Protein AF-A0AAV6L1A1-F1 (afdb_monomer)

Mean predicted aligned error: 20.53 Å

Secondary structure (DSSP, 8-state):
-----------------------------------------------------------THHHHHHHHHHHTSS--PPPPPHHHHHHHHHHHH-SSGGGTS-S--TTT---GGGSTTEEE-TTT--EEEEE-TT----SB--GGGGG-TT--EEE-TTS--BSPPPGGGGG-TT--EEE--SS--EEEPPGGGGG-TT--EEE--SSEEESBPPGGGGG-TT--EEE--SS--BSB--GGGGG-TT--EEE--SS--BS---GGGGG-TT-SEEE--SS--EEEPPGGGGG---SEEE--SSEEESBPPGGGGG-TT-SEEE--SS--BSBPPGGGGG-TT--EEE--SS--BSPPPGGGGG-TT--EEE--SS--EEPPPGGGGG-TT--EEE--SSEE-SBPPGGGGG-TT--EEE--SS--BS---GGGGG-TT--EEE--SS--EEPPPGGGGG-TT-SEEE--SSEEEEEPPGGGGG-TT--EEE--SSEEESB--GGGGG-TT--EEE--SS--EE---GGGGG-SS--EEE--SSEEEEPPPGGGGG-TT--EEE--SSEEEEE---SGGGGGS-GGGTTT-TEEE-SSTT------------PPPTTHHHHHHHHHHHHHHHHHHHHHHS----------PPP--S--EEEESSGGGTT--HHHHHHHTTTT-GGGEEEEETTEEEEEE--TTS--EEEEEE-TT-TTHHHHHHHHHHHHHT---TTS--EEEEEE-TT--EEEEE--TT--HHHHHH-------S------S-------HHHHHHHHHHTSGGGGTB-HHHHHH-S-HHHHHHHHHHHHHHH-SSGGGSPPHHHHHHHHHHTSPPPPPPP-PPPPPP--HHHHHHHHHHTTSS--S-----------------S-SSGGGSGGG-----B---S-------------------------------------------

Sequence (966 aa):
MSFSDCGKVLNDERETELKSSSATTFPSLSHSLTLFYYFAKYSPPRKRCPPFHEMRKNKELFLCSLAVVLVLLFPLASPLGDEGEALMAIKASFSNVANVLLDWNKAHNDDFCSWRGVICDNVSLSVVALNLSNLNLGGEISPAIGDLKNLQSIDLQGNNLTGQIPDEIGNCAALILLDLSTNSLYGDIPFSISKLKQLELLNLKNNQLTGPIPSTLTQIANLKTLGLRGNSLTGTLSPDMCQLTGLWYFDVRGNNLTGTIPDTIGNCTSFEILDISYNQITGEIPYNIGFLQVATLSLQGNRLTGEIPEVIGLMQALAVLDLSENELVGPIPPILGNLSYTGKLYLHGNKLTGSIPPELGNMSKLSYLQLNDNELVGGIPAELGKLEQLFELNLANNNLEGPIPDNISSCTALNQFNVYGNRLSGSIPLSFRNLESLTSLNLSSNNFKGVIPVELGHIINLDTLDLSSNEFSGRVPAAVGDLEHLLTLNLSHNHLDGQLPAEFGNLRSIQIIDLSSNILSGHIPHELGQLQNIVSLILNNNNLRGEIPDQLANCFSLSTLNVSYNNLSGTVPPIGNFSRFSPSSFMGNPLLCGDWLGSICDPCASTSKALVSKTAVVCITLGFVTLIAMVIVAVYKSKQPDPFSQECQKSMQGPPKLVILHMDMAIHTYDDIMRITENLSEKYIIGYGASSTVYKCVLKNSRPVAVKRLYSQHTHNMREFETELETIGSIRHRNIVSLHGYALSPFGNLLFYDYMENGSLWDLLHGCIFNMNLMMPKMDNLQVVILPPVFYIMAKADDNTVMEAVDPEVSVTCMDLSHVRKTFQLALLCTKRQPSERPTMHEVARVLVSLLPAPLAKPCGAPPKSVDYAQFVVDKRQAQMNTQQLQAQTDNNSSDAQCILKEKYRDAYLCCKLGATKLKTDGCWHEGNGFGRLFQNKEENGCWATILKPRNGALGINHHAGKWNA

Structure (mmCIF, N/CA/C/O backbone):
data_AF-A0AAV6L1A1-F1
#
_entry.id   AF-A0AAV6L1A1-F1
#
loop_
_atom_site.group_PDB
_atom_site.id
_atom_site.type_symbol
_atom_site.label_atom_id
_atom_site.label_alt_id
_atom_site.label_comp_id
_atom_site.label_asym_id
_atom_site.label_entity_id
_atom_site.label_seq_id
_atom_site.pdbx_PDB_ins_code
_atom_site.Cartn_x
_atom_site.Cartn_y
_atom_site.Cartn_z
_atom_site.occupancy
_atom_site.B_iso_or_equiv
_atom_site.auth_seq_id
_atom_site.auth_comp_id
_atom_site.auth_asym_id
_atom_site.auth_atom_id
_atom_site.pdbx_PDB_model_num
ATOM 1 N N . MET A 1 1 ? -40.777 -50.607 19.411 1.00 33.59 1 MET A N 1
ATOM 2 C CA . MET A 1 1 ? -40.178 -51.445 18.352 1.00 33.59 1 MET A CA 1
ATOM 3 C C . MET A 1 1 ? -38.773 -50.891 18.121 1.00 33.59 1 MET A C 1
ATOM 5 O O . MET A 1 1 ? -38.709 -49.708 17.831 1.00 33.59 1 MET A O 1
ATOM 9 N N . SER A 1 2 ? -37.646 -51.512 18.497 1.00 25.31 2 SER A N 1
ATOM 10 C CA . SER A 1 2 ? -37.150 -52.910 18.394 1.00 25.31 2 SER A CA 1
ATOM 11 C C . SER A 1 2 ? -36.276 -53.127 17.147 1.00 25.31 2 SER A C 1
ATOM 13 O O . SER A 1 2 ? -36.771 -52.865 16.059 1.00 25.31 2 SER A O 1
ATOM 15 N N . PHE A 1 3 ? -35.051 -53.667 17.222 1.00 30.56 3 PHE A N 1
ATOM 16 C CA . PHE A 1 3 ? -34.173 -53.990 18.375 1.00 30.56 3 PHE A CA 1
ATOM 17 C C . PHE A 1 3 ? -32.729 -54.271 17.864 1.00 30.56 3 PHE A C 1
ATOM 19 O O . PHE A 1 3 ? -32.523 -54.270 16.653 1.00 30.56 3 PHE A O 1
ATOM 26 N N . SER A 1 4 ? -31.811 -54.646 18.772 1.00 30.86 4 SER A N 1
ATOM 27 C CA . SER A 1 4 ? -30.585 -55.464 18.549 1.00 30.86 4 SER A CA 1
ATOM 28 C C . SER A 1 4 ? -29.324 -54.761 17.984 1.00 30.86 4 SER A C 1
ATOM 30 O O . SER A 1 4 ? -29.460 -53.886 17.136 1.00 30.86 4 SER A O 1
ATOM 32 N N . ASP A 1 5 ? -28.067 -55.087 18.359 1.00 36.66 5 ASP A N 1
ATOM 33 C CA . ASP A 1 5 ? -27.465 -55.840 19.504 1.00 36.66 5 ASP A CA 1
ATOM 34 C C . ASP A 1 5 ? -25.900 -55.757 19.431 1.00 36.66 5 ASP A C 1
ATOM 36 O O . ASP A 1 5 ? -25.391 -55.300 18.412 1.00 36.66 5 ASP A O 1
ATOM 40 N N . CYS A 1 6 ? -25.032 -56.165 20.384 1.00 26.12 6 CYS A N 1
ATOM 41 C CA . CYS A 1 6 ? -25.175 -56.660 21.768 1.00 26.12 6 CYS A CA 1
ATOM 42 C C . CYS A 1 6 ? -23.886 -56.420 22.607 1.00 26.12 6 CYS A C 1
ATOM 44 O O . CYS A 1 6 ? -22.810 -56.842 22.187 1.00 26.12 6 CYS A O 1
ATOM 46 N N . GLY A 1 7 ? -24.016 -55.944 23.855 1.00 28.94 7 GLY A N 1
ATOM 47 C CA . GLY A 1 7 ? -23.208 -56.439 24.996 1.00 28.94 7 GLY A CA 1
ATOM 48 C C . GLY A 1 7 ? -21.793 -55.862 25.219 1.00 28.94 7 GLY A C 1
ATOM 49 O O . GLY A 1 7 ? -21.146 -55.387 24.297 1.00 28.94 7 GLY A O 1
ATOM 50 N N . LYS A 1 8 ? -21.228 -55.887 26.440 1.00 30.19 8 LYS A N 1
ATOM 51 C CA . LYS A 1 8 ? -21.551 -56.635 27.685 1.00 30.19 8 LYS A CA 1
ATOM 52 C C . LYS A 1 8 ? -21.173 -55.793 28.941 1.00 30.19 8 LYS A C 1
ATOM 54 O O . LYS A 1 8 ? -20.174 -55.093 28.877 1.00 30.19 8 LYS A O 1
ATOM 59 N N . VAL A 1 9 ? -22.013 -55.704 29.995 1.00 29.39 9 VAL A N 1
ATOM 60 C CA . VAL A 1 9 ? -22.065 -56.553 31.237 1.00 29.39 9 VAL A CA 1
ATOM 61 C C . VAL A 1 9 ? -20.918 -56.239 32.237 1.00 29.39 9 VAL A C 1
ATOM 63 O O . VAL A 1 9 ? -19.782 -56.167 31.787 1.00 29.39 9 VAL A O 1
ATOM 66 N N . LEU A 1 10 ? -21.065 -56.035 33.566 1.00 28.34 10 LEU A N 1
ATOM 67 C CA . LEU A 1 10 ? -22.104 -56.240 34.625 1.00 28.34 10 LEU A CA 1
ATOM 68 C C . LEU A 1 10 ? -21.998 -55.071 35.674 1.00 28.34 10 LEU A C 1
ATOM 70 O O . LEU A 1 10 ? -20.887 -54.583 35.860 1.00 28.34 10 LEU A O 1
ATOM 74 N N . ASN A 1 11 ? -23.073 -54.460 36.218 1.00 28.80 11 ASN A N 1
ATOM 75 C CA . ASN A 1 11 ? -23.850 -54.768 37.462 1.00 28.80 11 ASN A CA 1
ATOM 76 C C . ASN A 1 11 ? -23.093 -54.523 38.812 1.00 28.80 11 ASN A C 1
ATOM 78 O O . ASN A 1 11 ? -21.904 -54.811 38.885 1.00 28.80 11 ASN A O 1
ATOM 82 N N . ASP A 1 12 ? -23.691 -54.059 39.932 1.00 29.20 12 ASP A N 1
ATOM 83 C CA . ASP A 1 12 ? -25.080 -53.609 40.212 1.00 29.20 12 ASP A CA 1
ATOM 84 C C . ASP A 1 12 ? -25.261 -52.864 41.570 1.00 29.20 12 ASP A C 1
ATOM 86 O O . ASP A 1 12 ? -24.403 -52.996 42.435 1.00 29.20 12 ASP A O 1
ATOM 90 N N . GLU A 1 13 ? -26.438 -52.222 41.754 1.00 28.38 13 GLU A N 1
ATOM 91 C CA . GLU A 1 13 ? -27.224 -52.017 43.016 1.00 28.38 13 GLU A CA 1
ATOM 92 C C . GLU A 1 13 ? -26.599 -51.298 44.263 1.00 28.38 13 GLU A C 1
ATOM 94 O O . GLU A 1 13 ? -25.402 -51.350 44.504 1.00 28.38 13 GLU A O 1
ATOM 99 N N . ARG A 1 14 ? -27.339 -50.602 45.161 1.00 26.92 14 ARG A N 1
ATOM 100 C CA . ARG A 1 14 ? -28.772 -50.207 45.245 1.00 26.92 14 ARG A CA 1
ATOM 101 C C . ARG A 1 14 ? -28.989 -48.941 46.122 1.00 26.92 14 ARG A C 1
ATOM 103 O O . ARG A 1 14 ? -28.122 -48.560 46.898 1.00 26.92 14 ARG A O 1
ATOM 110 N N . GLU A 1 15 ? -30.184 -48.360 45.969 1.00 28.19 15 GLU A N 1
ATOM 111 C CA . GLU A 1 15 ? -31.088 -47.617 46.894 1.00 28.19 15 GLU A CA 1
ATOM 112 C C . GLU A 1 15 ? -30.705 -47.478 48.403 1.00 28.19 15 GLU A C 1
ATOM 114 O O . GLU A 1 15 ? -30.075 -48.353 48.981 1.00 28.19 15 GLU A O 1
ATOM 119 N N . THR A 1 16 ? -31.147 -46.467 49.183 1.00 28.05 16 THR A N 1
ATOM 120 C CA . THR A 1 16 ? -32.493 -45.825 49.230 1.00 28.05 16 THR A CA 1
ATOM 121 C C . THR A 1 16 ? -32.488 -44.409 49.886 1.00 28.05 16 THR A C 1
ATOM 123 O O . THR A 1 16 ? -31.443 -43.886 50.261 1.00 28.05 16 THR A O 1
ATOM 126 N N . GLU A 1 17 ? -33.670 -43.787 50.007 1.00 27.38 17 GLU A N 1
ATOM 127 C CA . GLU A 1 17 ? -33.972 -42.376 50.335 1.00 27.38 17 GLU A CA 1
ATOM 128 C C . GLU A 1 17 ? -33.916 -41.917 51.831 1.00 27.38 17 GLU A C 1
ATOM 130 O O . GLU A 1 17 ? -33.726 -42.707 52.749 1.00 27.38 17 GLU A O 1
ATOM 135 N N . LEU A 1 18 ? -34.281 -40.626 52.025 1.00 27.47 18 LEU A N 1
ATOM 136 C CA . LEU A 1 18 ? -35.078 -40.006 53.121 1.00 27.47 18 LEU A CA 1
ATOM 137 C C . LEU A 1 18 ? -34.404 -39.163 54.241 1.00 27.47 18 LEU A C 1
ATOM 139 O O . LEU A 1 18 ? -33.973 -39.655 55.275 1.00 27.47 18 LEU A O 1
ATOM 143 N N . LYS A 1 19 ? -34.516 -37.832 54.059 1.00 26.70 19 LYS A N 1
ATOM 144 C CA . LYS A 1 19 ? -34.862 -36.755 55.031 1.00 26.70 19 LYS A CA 1
ATOM 145 C C . LYS A 1 19 ? -34.511 -36.947 56.527 1.00 26.70 19 LYS A C 1
ATOM 147 O O . LYS A 1 19 ? -35.176 -37.712 57.219 1.00 26.70 19 LYS A O 1
ATOM 152 N N . SER A 1 20 ? -33.774 -35.992 57.114 1.00 27.33 20 SER A N 1
ATOM 153 C CA . SER A 1 20 ? -34.370 -34.871 57.893 1.00 27.33 20 SER A CA 1
ATOM 154 C C . SER A 1 20 ? -33.326 -34.020 58.661 1.00 27.33 20 SER A C 1
ATOM 156 O O . SER A 1 20 ? -32.125 -34.155 58.469 1.00 27.33 20 SER A O 1
ATOM 158 N N . SER A 1 21 ? -33.819 -33.041 59.418 1.00 26.91 21 SER A N 1
ATOM 159 C CA . SER A 1 21 ? -33.219 -31.786 59.889 1.00 26.91 21 SER A CA 1
ATOM 160 C C . SER A 1 21 ? -32.111 -31.813 60.965 1.00 26.91 21 SER A C 1
ATOM 162 O O . SER A 1 21 ? -32.008 -32.725 61.775 1.00 26.91 21 SER A O 1
ATOM 164 N N . SER A 1 22 ? -31.475 -30.634 61.085 1.00 27.84 22 SER A N 1
ATOM 165 C CA . SER A 1 22 ? -31.077 -29.921 62.323 1.00 27.84 22 SER A CA 1
ATOM 166 C C . SER A 1 22 ? -29.803 -30.289 63.116 1.00 27.84 22 SER A C 1
ATOM 168 O O . SER A 1 22 ? -29.778 -31.237 63.886 1.00 27.84 22 SER A O 1
ATOM 170 N N . ALA A 1 23 ? -28.884 -29.310 63.097 1.00 27.16 23 ALA A N 1
ATOM 171 C CA . ALA A 1 23 ? -28.298 -28.620 64.261 1.00 27.16 23 ALA A CA 1
ATOM 172 C C . ALA A 1 23 ? -27.052 -29.165 65.014 1.00 27.16 23 ALA A C 1
ATOM 174 O O . ALA A 1 23 ? -27.070 -30.180 65.698 1.00 27.16 23 ALA A O 1
ATOM 175 N N . THR A 1 24 ? -26.063 -28.258 65.074 1.00 26.47 24 THR A N 1
ATOM 176 C CA . THR A 1 24 ? -25.134 -27.942 66.188 1.00 26.47 24 THR A CA 1
ATOM 177 C C . THR A 1 24 ? -23.916 -28.822 66.540 1.00 26.47 24 THR A C 1
ATOM 179 O O . THR A 1 24 ? -24.016 -29.980 66.921 1.00 26.47 24 THR A O 1
ATOM 182 N N . THR A 1 25 ? -22.786 -28.099 66.642 1.00 26.61 25 THR A N 1
ATOM 183 C CA . THR A 1 25 ? -21.593 -28.271 67.510 1.00 26.61 25 THR A CA 1
ATOM 184 C C . THR A 1 25 ? -20.440 -29.241 67.169 1.00 26.61 25 THR A C 1
ATOM 186 O O . THR A 1 25 ? -20.603 -30.436 66.972 1.00 26.61 25 THR A O 1
ATOM 189 N N . PHE A 1 26 ? -19.240 -28.636 67.221 1.00 25.94 26 PHE A N 1
ATOM 190 C CA . PHE A 1 26 ? -17.890 -29.126 67.576 1.00 25.94 26 PHE A CA 1
ATOM 191 C C . PHE A 1 26 ? -17.838 -30.244 68.657 1.00 25.94 26 PHE A C 1
ATOM 193 O O . PHE A 1 26 ? -18.796 -30.340 69.424 1.00 25.94 26 PHE A O 1
ATOM 200 N N . PRO A 1 27 ? -16.717 -31.005 68.832 1.00 42.47 27 PRO A N 1
ATOM 201 C CA . PRO A 1 27 ? -15.326 -30.560 68.624 1.00 42.47 27 PRO A CA 1
ATOM 202 C C . PRO A 1 27 ? -14.347 -31.564 67.966 1.00 42.47 27 PRO A C 1
ATOM 204 O O . PRO A 1 27 ? -14.722 -32.597 67.424 1.00 42.47 27 PRO A O 1
ATOM 207 N N . SER A 1 28 ? -13.061 -31.200 67.993 1.00 28.61 28 SER A N 1
ATOM 208 C CA . SER A 1 28 ? -11.911 -31.901 67.414 1.00 28.61 28 SER A CA 1
ATOM 209 C C . SER A 1 28 ? -11.284 -32.965 68.327 1.00 28.61 28 SER A C 1
ATOM 211 O O . SER A 1 28 ? -11.396 -32.899 69.550 1.00 28.61 28 SER A O 1
ATOM 213 N N . LEU A 1 29 ? -10.510 -33.881 67.727 1.00 25.55 29 LEU A N 1
ATOM 214 C CA . LEU A 1 29 ? -9.338 -34.513 68.351 1.00 25.55 29 LEU A CA 1
ATOM 215 C C . LEU A 1 29 ? -8.376 -35.073 67.281 1.00 25.55 29 LEU A C 1
ATOM 217 O O . LEU A 1 29 ? -8.756 -35.270 66.130 1.00 25.55 29 LEU A O 1
ATOM 221 N N . SER A 1 30 ? -7.112 -35.267 67.656 1.00 28.39 30 SER A N 1
ATOM 222 C CA . SER A 1 30 ? -5.974 -35.630 66.791 1.00 28.39 30 SER A CA 1
ATOM 223 C C . SER A 1 30 ? -5.439 -37.040 67.087 1.00 28.39 30 SER A C 1
ATOM 225 O O . SER A 1 30 ? -5.804 -37.589 68.127 1.00 28.39 30 SER A O 1
ATOM 227 N N . HIS A 1 31 ? -4.524 -37.583 66.253 1.00 31.17 31 HIS A N 1
ATOM 228 C CA . HIS A 1 31 ? -3.215 -38.133 66.700 1.00 31.17 31 HIS A CA 1
ATOM 229 C C . HIS A 1 31 ? -2.297 -38.709 65.591 1.00 31.17 31 HIS A C 1
ATOM 231 O O . HIS A 1 31 ? -2.772 -39.199 64.573 1.00 31.17 31 HIS A O 1
ATOM 237 N N . SER A 1 32 ? -0.992 -38.803 65.931 1.00 28.42 32 SER A N 1
ATOM 238 C CA . SER A 1 32 ? 0.049 -39.740 65.416 1.00 28.42 32 SER A CA 1
ATOM 239 C C . SER A 1 32 ? 0.649 -39.490 64.006 1.00 28.42 32 SER A C 1
ATOM 241 O O . SER A 1 32 ? -0.024 -38.905 63.169 1.00 28.42 32 SER A O 1
ATOM 243 N N . LEU A 1 33 ? 1.912 -39.837 63.666 1.00 27.91 33 LEU A N 1
ATOM 244 C CA . LEU A 1 33 ? 3.057 -40.501 64.361 1.00 27.91 33 LEU A CA 1
ATOM 245 C C . LEU A 1 33 ? 4.361 -39.632 64.249 1.00 27.91 33 LEU A C 1
ATOM 247 O O . LEU A 1 33 ? 4.527 -38.972 63.233 1.00 27.91 33 LEU A O 1
ATOM 251 N N . THR A 1 34 ? 5.185 -39.394 65.298 1.00 33.38 34 THR A N 1
ATOM 252 C CA . THR A 1 34 ? 6.425 -40.105 65.799 1.00 33.38 34 THR A CA 1
ATOM 253 C C . THR A 1 34 ? 7.635 -40.235 64.831 1.00 33.38 34 THR A C 1
ATOM 255 O O . THR A 1 34 ? 7.426 -40.289 63.629 1.00 33.38 34 THR A O 1
ATOM 258 N N . LEU A 1 35 ? 8.936 -40.282 65.224 1.00 33.28 35 LEU A N 1
ATOM 259 C CA . LEU A 1 35 ? 9.674 -40.513 66.512 1.00 33.28 35 LEU A CA 1
ATOM 260 C C . LEU A 1 35 ? 10.831 -39.443 66.723 1.00 33.28 35 LEU A C 1
ATOM 262 O O . LEU A 1 35 ? 10.473 -38.281 66.600 1.00 33.28 35 LEU A O 1
ATOM 266 N N . PHE A 1 36 ? 12.152 -39.576 67.052 1.00 32.28 36 PHE A N 1
ATOM 267 C CA . PHE A 1 36 ? 13.117 -40.670 67.377 1.00 32.28 36 PHE A CA 1
ATOM 268 C C . PHE A 1 36 ? 14.448 -40.206 68.118 1.00 32.28 36 PHE A C 1
ATOM 270 O O . PHE A 1 36 ? 15.445 -39.944 67.458 1.00 32.28 36 PHE A O 1
ATOM 277 N N . TYR A 1 37 ? 14.531 -40.226 69.472 1.00 31.11 37 TYR A N 1
ATOM 278 C CA . TYR A 1 37 ? 15.774 -40.337 70.331 1.00 31.11 37 TYR A CA 1
ATOM 279 C C . TYR A 1 37 ? 16.931 -39.258 70.264 1.00 31.11 37 TYR A C 1
ATOM 281 O O . TYR A 1 37 ? 16.806 -38.308 69.506 1.00 31.11 37 TYR A O 1
ATOM 289 N N . TYR A 1 38 ? 18.060 -39.229 71.044 1.00 32.56 38 TYR A N 1
ATOM 290 C CA . TYR A 1 38 ? 18.714 -40.108 72.077 1.00 32.56 38 TYR A CA 1
ATOM 291 C C . TYR A 1 38 ? 19.630 -39.318 73.110 1.00 32.56 38 TYR A C 1
ATOM 293 O O . TYR A 1 38 ? 20.588 -38.699 72.673 1.00 32.56 38 TYR A O 1
ATOM 301 N N . PHE A 1 39 ? 19.417 -39.430 74.450 1.00 31.16 39 PHE A N 1
ATOM 302 C CA . PHE A 1 39 ? 20.353 -39.267 75.640 1.00 31.16 39 PHE A CA 1
ATOM 303 C C . PHE A 1 39 ? 21.236 -37.977 75.865 1.00 31.16 39 PHE A C 1
ATOM 305 O O . PHE A 1 39 ? 21.459 -37.216 74.941 1.00 31.16 39 PHE A O 1
ATOM 312 N N . ALA A 1 40 ? 21.871 -37.671 77.034 1.00 29.92 40 ALA A N 1
ATOM 313 C CA . ALA A 1 40 ? 21.599 -37.910 78.484 1.00 29.92 40 ALA A CA 1
ATOM 314 C C . ALA A 1 40 ? 22.595 -37.190 79.474 1.00 29.92 40 ALA A C 1
ATOM 316 O O . ALA A 1 40 ? 23.752 -36.972 79.138 1.00 29.92 40 ALA A O 1
ATOM 317 N N . LYS A 1 41 ? 22.170 -37.044 80.756 1.00 29.56 41 LYS A N 1
ATOM 318 C CA . LYS A 1 41 ? 22.931 -37.099 82.056 1.00 29.56 41 LYS A CA 1
ATOM 319 C C . LYS A 1 41 ? 23.673 -35.886 82.722 1.00 29.56 41 LYS A C 1
ATOM 321 O O . LYS A 1 41 ? 24.628 -35.338 82.198 1.00 29.56 41 LYS A O 1
ATOM 326 N N . TYR A 1 42 ? 23.347 -35.730 84.025 1.00 29.66 42 TYR A N 1
ATOM 327 C CA . TYR A 1 42 ? 24.099 -35.223 85.213 1.00 29.66 42 TYR A CA 1
ATOM 328 C C . TYR A 1 42 ? 24.251 -33.719 85.587 1.00 29.66 42 TYR A C 1
ATOM 330 O O . TYR A 1 42 ? 24.459 -32.833 84.773 1.00 29.66 42 TYR A O 1
ATOM 338 N N . SER A 1 43 ? 24.184 -33.490 86.913 1.00 30.17 43 SER A N 1
ATOM 339 C CA . SER A 1 43 ? 24.446 -32.265 87.721 1.00 30.17 43 SER A CA 1
ATOM 340 C C . SER A 1 43 ? 25.568 -32.582 88.759 1.00 30.17 43 SER A C 1
ATOM 342 O O . SER A 1 43 ? 25.957 -33.756 88.773 1.00 30.17 43 SER A O 1
ATOM 344 N N . PRO A 1 44 ? 26.086 -31.689 89.666 1.00 42.62 44 PRO A N 1
ATOM 345 C CA . PRO A 1 44 ? 25.331 -31.071 90.790 1.00 42.62 44 PRO A CA 1
ATOM 346 C C . PRO A 1 44 ? 25.850 -29.633 91.242 1.00 42.62 44 PRO A C 1
ATOM 348 O O . PRO A 1 44 ? 26.024 -28.823 90.341 1.00 42.62 44 PRO A O 1
ATOM 351 N N . PRO A 1 45 ? 25.950 -29.177 92.535 1.00 54.88 45 PRO A N 1
ATOM 352 C CA . PRO A 1 45 ? 24.987 -28.171 93.073 1.00 54.88 45 PRO A CA 1
ATOM 353 C C . PRO A 1 45 ? 25.499 -27.060 94.076 1.00 54.88 45 PRO A C 1
ATOM 355 O O . PRO A 1 45 ? 26.650 -27.084 94.497 1.00 54.88 45 PRO A O 1
ATOM 358 N N . ARG A 1 46 ? 24.562 -26.241 94.641 1.00 33.34 46 ARG A N 1
ATOM 359 C CA . ARG A 1 46 ? 24.630 -25.405 95.909 1.00 33.34 46 ARG A CA 1
ATOM 360 C C . ARG A 1 46 ? 25.418 -24.056 95.845 1.00 33.34 46 ARG A C 1
ATOM 362 O O . ARG A 1 46 ? 26.311 -23.950 95.028 1.00 33.34 46 ARG A O 1
ATOM 369 N N . LYS A 1 47 ? 25.217 -23.000 96.684 1.00 33.69 47 LYS A N 1
ATOM 370 C CA . LYS A 1 47 ? 24.170 -22.542 97.668 1.00 33.69 47 LYS A CA 1
ATOM 371 C C . LYS A 1 47 ? 24.428 -21.072 98.151 1.00 33.69 47 LYS A C 1
ATOM 373 O O . LYS A 1 47 ? 25.558 -20.805 98.525 1.00 33.69 47 LYS A O 1
ATOM 378 N N . ARG A 1 48 ? 23.354 -20.282 98.403 1.00 30.03 48 ARG A N 1
ATOM 379 C CA . ARG A 1 48 ? 23.196 -19.131 99.371 1.00 30.03 48 ARG A CA 1
ATOM 380 C C . ARG A 1 48 ? 24.068 -17.847 99.223 1.00 30.03 48 ARG A C 1
ATOM 382 O O . ARG A 1 48 ? 25.137 -17.945 98.653 1.00 30.03 48 ARG A O 1
ATOM 389 N N . CYS A 1 49 ? 23.791 -16.668 99.833 1.00 24.11 49 CYS A N 1
ATOM 390 C CA . CYS A 1 49 ? 22.599 -15.795 100.115 1.00 24.11 49 CYS A CA 1
ATOM 391 C C . CYS A 1 49 ? 23.120 -14.418 100.724 1.00 24.11 49 CYS A C 1
ATOM 393 O O . CYS A 1 49 ? 24.295 -14.144 100.505 1.00 24.11 49 CYS A O 1
ATOM 395 N N . PRO A 1 50 ? 22.331 -13.526 101.395 1.00 52.25 50 PRO A N 1
ATOM 396 C CA . PRO A 1 50 ? 22.057 -12.099 101.056 1.00 52.25 50 PRO A CA 1
ATOM 397 C C . PRO A 1 50 ? 22.732 -11.094 102.063 1.00 52.25 50 PRO A C 1
ATOM 399 O O . PRO A 1 50 ? 23.698 -11.533 102.689 1.00 52.25 50 PRO A O 1
ATOM 402 N N . PRO A 1 51 ? 22.271 -9.839 102.367 1.00 51.66 51 PRO A N 1
ATOM 403 C CA . PRO A 1 51 ? 21.281 -8.896 101.772 1.00 51.66 51 PRO A CA 1
ATOM 404 C C . PRO A 1 51 ? 21.827 -7.435 101.585 1.00 51.66 51 PRO A C 1
ATOM 406 O O . PRO A 1 51 ? 23.019 -7.227 101.768 1.00 51.66 51 PRO A O 1
ATOM 409 N N . PHE A 1 52 ? 20.977 -6.421 101.289 1.00 27.00 52 PHE A N 1
ATOM 410 C CA . PHE A 1 52 ? 20.792 -5.159 102.079 1.00 27.00 52 PHE A CA 1
ATOM 411 C C . PHE A 1 52 ? 19.629 -4.252 101.544 1.00 27.00 52 PHE A C 1
ATOM 413 O O . PHE A 1 52 ? 19.077 -4.535 100.485 1.00 27.00 52 PHE A O 1
ATOM 420 N N . HIS A 1 53 ? 19.231 -3.229 102.329 1.00 28.52 53 HIS A N 1
ATOM 421 C CA . HIS A 1 53 ? 18.106 -2.245 102.214 1.00 28.52 53 HIS A CA 1
ATOM 422 C C . HIS A 1 53 ? 17.876 -1.506 100.857 1.00 28.52 53 HIS A C 1
ATOM 424 O O . HIS A 1 53 ? 18.796 -1.432 100.053 1.00 28.52 53 HIS A O 1
ATOM 430 N N . GLU A 1 54 ? 16.759 -0.791 100.571 1.00 29.73 54 GLU A N 1
ATOM 431 C CA . GLU A 1 54 ? 15.341 -0.796 101.041 1.00 29.73 54 GLU A CA 1
ATOM 432 C C . GLU A 1 54 ? 14.443 0.134 100.153 1.00 29.73 54 GLU A C 1
ATOM 434 O O . GLU A 1 54 ? 14.935 0.977 99.410 1.00 29.73 54 GLU A O 1
ATOM 439 N N . MET A 1 55 ? 13.115 -0.054 100.226 1.00 29.34 55 MET A N 1
ATOM 440 C CA . MET A 1 55 ? 11.972 0.647 99.592 1.00 29.34 55 MET A CA 1
ATOM 441 C C . MET A 1 55 ? 12.100 2.108 99.082 1.00 29.34 55 MET A C 1
ATOM 443 O O . MET A 1 55 ? 12.451 3.013 99.837 1.00 29.34 55 MET A O 1
ATOM 447 N N . ARG A 1 56 ? 11.426 2.387 97.944 1.00 29.94 56 ARG A N 1
ATOM 448 C CA . ARG A 1 56 ? 10.272 3.331 97.907 1.00 29.94 56 ARG A CA 1
ATOM 449 C C . ARG A 1 56 ? 9.332 3.140 96.699 1.00 29.94 56 ARG A C 1
ATOM 451 O O . ARG A 1 56 ? 9.711 2.561 95.688 1.00 29.94 56 ARG A O 1
ATOM 458 N N . LYS A 1 57 ? 8.077 3.591 96.851 1.00 41.47 57 LYS A N 1
ATOM 459 C CA . LYS A 1 57 ? 6.966 3.465 95.879 1.00 41.47 57 LYS A CA 1
ATOM 460 C C . LYS A 1 57 ? 6.986 4.567 94.802 1.00 41.47 57 LYS A C 1
ATOM 462 O O . LYS A 1 57 ? 7.491 5.650 95.079 1.00 41.47 57 LYS A O 1
ATOM 467 N N . ASN A 1 58 ? 6.332 4.274 93.662 1.00 42.56 58 ASN A N 1
ATOM 468 C CA . ASN A 1 58 ? 5.705 5.164 92.649 1.00 42.56 58 ASN A CA 1
ATOM 469 C C . ASN A 1 58 ? 6.174 4.897 91.201 1.00 42.56 58 ASN A C 1
ATOM 471 O O . ASN A 1 58 ? 7.047 5.601 90.701 1.00 42.56 58 ASN A O 1
ATOM 475 N N . LYS A 1 59 ? 5.551 3.928 90.501 1.00 36.91 59 LYS A N 1
ATOM 476 C CA . LYS A 1 59 ? 5.670 3.779 89.028 1.00 36.91 59 LYS A CA 1
ATOM 477 C C . LYS A 1 59 ? 4.392 3.353 88.282 1.00 36.91 59 LYS A C 1
ATOM 479 O O . LYS A 1 59 ? 4.232 3.734 87.129 1.00 36.91 59 LYS A O 1
ATOM 484 N N . GLU A 1 60 ? 3.467 2.620 88.902 1.00 45.25 60 GLU A N 1
ATOM 485 C CA . GLU A 1 60 ? 2.356 1.983 88.160 1.00 45.25 60 GLU A CA 1
ATOM 486 C C . GLU A 1 60 ? 1.295 2.962 87.620 1.00 45.25 60 GLU A C 1
ATOM 488 O O . GLU A 1 60 ? 0.745 2.738 86.542 1.00 45.25 60 GLU A O 1
ATOM 493 N N . LEU A 1 61 ? 1.072 4.102 88.288 1.00 46.59 61 LEU A N 1
ATOM 494 C CA . LEU A 1 61 ? 0.079 5.095 87.847 1.00 46.59 61 LEU A CA 1
ATOM 495 C C . LEU A 1 61 ? 0.479 5.865 86.569 1.00 46.59 61 LEU A C 1
ATOM 497 O O . LEU A 1 61 ? -0.359 6.544 85.987 1.00 46.59 61 LEU A O 1
ATOM 501 N N . PHE A 1 62 ? 1.740 5.766 86.128 1.00 48.66 62 PHE A N 1
ATOM 502 C CA . PHE A 1 62 ? 2.242 6.440 84.920 1.00 48.66 62 PHE A CA 1
ATOM 503 C C . PHE A 1 62 ? 2.216 5.540 83.670 1.00 48.66 62 PHE A C 1
ATOM 505 O O . PHE A 1 62 ? 2.347 6.025 82.551 1.00 48.66 62 PHE A O 1
ATOM 512 N N . LEU A 1 63 ? 2.044 4.224 83.845 1.00 48.12 63 LEU A N 1
ATOM 513 C CA . LEU A 1 63 ? 1.985 3.262 82.737 1.00 48.12 63 LEU A CA 1
ATOM 514 C C . LEU A 1 63 ? 0.566 3.129 82.166 1.00 48.12 63 LEU A C 1
ATOM 516 O O . LEU A 1 63 ? 0.399 3.062 80.951 1.00 48.12 63 LEU A O 1
ATOM 520 N N . CYS A 1 64 ? -0.461 3.162 83.021 1.00 47.69 64 CYS A N 1
ATOM 521 C CA . CYS A 1 64 ? -1.855 3.064 82.575 1.00 47.69 64 CYS A CA 1
ATOM 522 C C . CYS A 1 64 ? -2.308 4.306 81.786 1.00 47.69 64 CYS A C 1
ATOM 524 O O . CYS A 1 64 ? -3.015 4.175 80.790 1.00 47.69 64 CYS A O 1
ATOM 526 N N . SER A 1 65 ? -1.872 5.505 82.185 1.00 49.81 65 SER A N 1
ATOM 527 C CA . SER A 1 65 ? -2.162 6.747 81.455 1.00 49.81 65 SER A CA 1
ATOM 528 C C . SER A 1 65 ? -1.488 6.781 80.081 1.00 49.81 65 SER A C 1
ATOM 530 O O . SER A 1 65 ? -2.123 7.175 79.105 1.00 49.81 65 SER A O 1
ATOM 532 N N . LEU A 1 66 ? -0.242 6.306 79.977 1.00 50.62 66 LEU A N 1
ATOM 533 C CA . LEU A 1 66 ? 0.471 6.214 78.701 1.00 50.62 66 LEU A CA 1
ATOM 534 C C . LEU A 1 66 ? -0.201 5.219 77.737 1.00 50.62 66 LEU A C 1
ATOM 536 O O . LEU A 1 66 ? -0.307 5.501 76.547 1.00 50.62 66 LEU A O 1
ATOM 540 N N . ALA A 1 67 ? -0.707 4.090 78.248 1.00 51.78 67 ALA A N 1
ATOM 541 C CA . ALA A 1 67 ? -1.417 3.095 77.444 1.00 51.78 67 ALA A CA 1
ATOM 542 C C . ALA A 1 67 ? -2.732 3.635 76.849 1.00 51.78 67 ALA A C 1
ATOM 544 O O . ALA A 1 67 ? -2.991 3.432 75.665 1.00 51.78 67 ALA A O 1
ATOM 545 N N . VAL A 1 68 ? -3.535 4.368 77.632 1.00 54.00 68 VAL A N 1
ATOM 546 C CA . VAL A 1 68 ? -4.780 4.986 77.131 1.00 54.00 68 VAL A CA 1
ATOM 547 C C . VAL A 1 68 ? -4.484 6.069 76.088 1.00 54.00 68 VAL A C 1
ATOM 549 O O . VAL A 1 68 ? -5.178 6.143 75.079 1.00 54.00 68 VAL A O 1
ATOM 552 N N . VAL A 1 69 ? -3.423 6.862 76.275 1.00 53.47 69 VAL A N 1
ATOM 553 C CA . VAL A 1 69 ? -3.001 7.863 75.281 1.00 53.47 69 VAL A CA 1
ATOM 554 C C . VAL A 1 69 ? -2.496 7.208 73.988 1.00 53.47 69 VAL A C 1
ATOM 556 O O . VAL A 1 69 ? -2.822 7.707 72.918 1.00 53.47 69 VAL A O 1
ATOM 559 N N . LEU A 1 70 ? -1.787 6.071 74.041 1.00 47.50 70 LEU A N 1
ATOM 560 C CA . LEU A 1 70 ? -1.408 5.337 72.822 1.00 47.50 70 LEU A CA 1
ATOM 561 C C . LEU A 1 70 ? -2.623 4.789 72.056 1.00 47.50 70 LEU A C 1
ATOM 563 O O . LEU A 1 70 ? -2.640 4.854 70.831 1.00 47.50 70 LEU A O 1
ATOM 567 N N . VAL A 1 71 ? -3.645 4.280 72.751 1.00 48.09 71 VAL A N 1
ATOM 568 C CA . VAL A 1 71 ? -4.877 3.780 72.106 1.00 48.09 71 VAL A CA 1
ATOM 569 C C . VAL A 1 71 ? -5.691 4.916 71.468 1.00 48.09 71 VAL A C 1
ATOM 571 O O . VAL A 1 71 ? -6.339 4.696 70.451 1.00 48.09 71 VAL A O 1
ATOM 574 N N . LEU A 1 72 ? -5.603 6.138 72.003 1.00 45.25 72 LEU A N 1
ATOM 575 C CA . LEU A 1 72 ? -6.213 7.348 71.432 1.00 45.25 72 LEU A CA 1
ATOM 576 C C . LEU A 1 72 ? -5.346 8.051 70.364 1.00 45.25 72 LEU A C 1
ATOM 578 O O . LEU A 1 72 ? -5.757 9.087 69.846 1.00 45.25 72 LEU A O 1
ATOM 582 N N . LEU A 1 73 ? -4.159 7.520 70.043 1.00 42.22 73 LEU A N 1
ATOM 583 C CA . LEU A 1 73 ? -3.238 8.069 69.033 1.00 42.22 73 LEU A CA 1
ATOM 584 C C . LEU A 1 73 ? -3.102 7.204 67.773 1.00 42.22 73 LEU A C 1
ATOM 586 O O . LEU A 1 73 ? -2.422 7.612 66.832 1.00 42.22 73 LEU A O 1
ATOM 590 N N . PHE A 1 74 ? -3.770 6.051 67.709 1.00 40.97 74 PHE A N 1
ATOM 591 C CA . PHE A 1 74 ? -4.058 5.441 66.416 1.00 40.97 74 PHE A CA 1
ATOM 592 C C . PHE A 1 74 ? -5.177 6.241 65.740 1.00 40.97 74 PHE A C 1
ATOM 594 O O . PHE A 1 74 ? -6.238 6.400 66.352 1.00 40.97 74 PHE A O 1
ATOM 601 N N . PRO A 1 75 ? -5.008 6.708 64.489 1.00 38.91 75 PRO A N 1
ATOM 602 C CA . PRO A 1 75 ? -6.168 7.077 63.701 1.00 38.91 75 PRO A CA 1
ATOM 603 C C . PRO A 1 75 ? -7.034 5.823 63.551 1.00 38.91 75 PRO A C 1
ATOM 605 O O . PRO A 1 75 ? -6.571 4.784 63.072 1.00 38.91 75 PRO A O 1
ATOM 608 N N . LEU A 1 76 ? -8.295 5.917 63.971 1.00 38.72 76 LEU A N 1
ATOM 609 C CA . LEU A 1 76 ? -9.331 5.018 63.478 1.00 38.72 76 LEU A CA 1
ATOM 610 C C . LEU A 1 76 ? -9.442 5.298 61.982 1.00 38.72 76 LEU A C 1
ATOM 612 O O . LEU A 1 76 ? -10.095 6.262 61.593 1.00 38.72 76 LEU A O 1
ATOM 616 N N . ALA A 1 77 ? -8.731 4.506 61.177 1.00 40.41 77 ALA A N 1
ATOM 617 C CA . ALA A 1 77 ? -8.772 4.618 59.730 1.00 40.41 77 ALA A CA 1
ATOM 618 C C . ALA A 1 77 ? -10.231 4.532 59.286 1.00 40.41 77 ALA A C 1
ATOM 620 O O . ALA A 1 77 ? -10.928 3.566 59.621 1.00 40.41 77 ALA A O 1
ATOM 621 N N . SER A 1 78 ? -10.677 5.556 58.564 1.00 45.22 78 SER A N 1
ATOM 622 C CA . SER A 1 78 ? -11.989 5.595 57.941 1.00 45.22 78 SER A CA 1
ATOM 623 C C . SER A 1 78 ? -12.176 4.288 57.160 1.00 45.22 78 SER A C 1
ATOM 625 O O . SER A 1 78 ? -11.311 3.944 56.344 1.00 45.22 78 SER A O 1
ATOM 627 N N . PRO A 1 79 ? -13.250 3.504 57.378 1.00 53.81 79 PRO A N 1
ATOM 628 C CA . PRO A 1 79 ? -13.638 2.565 56.341 1.00 53.81 79 PRO A CA 1
ATOM 629 C C . PRO A 1 79 ? -13.887 3.398 55.080 1.00 53.81 79 PRO A C 1
ATOM 631 O O . PRO A 1 79 ? -14.554 4.433 55.152 1.00 53.81 79 PRO A O 1
ATOM 634 N N . LEU A 1 80 ? -13.315 2.981 53.949 1.00 57.31 80 LEU A N 1
ATOM 635 C CA . LEU A 1 80 ? -13.687 3.584 52.676 1.00 57.31 80 LEU A CA 1
ATOM 636 C C . LEU A 1 80 ? -15.191 3.352 52.480 1.00 57.31 80 LEU A C 1
ATOM 638 O O . LEU A 1 80 ? -15.735 2.351 52.956 1.00 57.31 80 LEU A O 1
ATOM 642 N N . GLY A 1 81 ? -15.862 4.268 51.780 1.00 71.00 81 GLY A N 1
ATOM 643 C CA . GLY A 1 81 ? -17.186 3.961 51.242 1.00 71.00 81 GLY A CA 1
ATOM 644 C C . GLY A 1 81 ? -17.103 2.753 50.305 1.00 71.00 81 GLY A C 1
ATOM 645 O O . GLY A 1 81 ? -16.020 2.431 49.813 1.00 71.00 81 GLY A O 1
ATOM 646 N N . ASP A 1 82 ? -18.235 2.102 50.037 1.00 81.81 82 ASP A N 1
ATOM 647 C CA . ASP A 1 82 ? -18.275 0.846 49.269 1.00 81.81 82 ASP A CA 1
ATOM 648 C C . ASP A 1 82 ? -17.546 0.959 47.907 1.00 81.81 82 ASP A C 1
ATOM 650 O O . ASP A 1 82 ? -16.830 0.044 47.501 1.00 81.81 82 ASP A O 1
ATOM 654 N N . GLU A 1 83 ? -17.624 2.127 47.255 1.00 88.50 83 GLU A N 1
ATOM 655 C CA . GLU A 1 83 ? -16.892 2.445 46.018 1.00 88.50 83 GLU A CA 1
ATOM 656 C C . GLU A 1 83 ? -15.356 2.412 46.184 1.00 88.50 83 GLU A C 1
ATOM 658 O O . GLU A 1 83 ? -14.641 1.948 45.298 1.00 88.50 83 GLU A O 1
ATOM 663 N N . GLY A 1 84 ? -14.821 2.850 47.326 1.00 88.56 84 GLY A N 1
ATOM 664 C CA . GLY A 1 84 ? -13.382 2.833 47.602 1.00 88.56 84 GLY A CA 1
ATOM 665 C C . GLY A 1 84 ? -12.842 1.435 47.921 1.00 88.56 84 GLY A C 1
ATOM 666 O O . GLY A 1 84 ? -11.720 1.108 47.528 1.00 88.56 84 GLY A O 1
ATOM 667 N N . GLU A 1 85 ? -13.633 0.571 48.568 1.00 89.88 85 GLU A N 1
ATOM 668 C CA . GLU A 1 85 ? -13.285 -0.854 48.696 1.00 89.88 85 GLU A CA 1
ATOM 669 C C . GLU A 1 85 ? -13.340 -1.557 47.327 1.00 89.88 85 GLU A C 1
ATOM 671 O O . GLU A 1 85 ? -12.446 -2.344 47.011 1.00 89.88 85 GLU A O 1
ATOM 676 N N . ALA A 1 86 ? -14.312 -1.217 46.470 1.00 93.31 86 ALA A N 1
ATOM 677 C CA . ALA A 1 86 ? -14.381 -1.714 45.094 1.00 93.31 86 ALA A CA 1
ATOM 678 C C . ALA A 1 86 ? -13.160 -1.283 44.256 1.00 93.31 86 ALA A C 1
ATOM 680 O O . ALA A 1 86 ? -12.539 -2.122 43.602 1.00 93.31 86 ALA A O 1
ATOM 681 N N . LEU A 1 87 ? -12.727 -0.018 44.341 1.00 94.19 87 LEU A N 1
ATOM 682 C CA . LEU A 1 87 ? -11.476 0.450 43.724 1.00 94.19 87 LEU A CA 1
ATOM 683 C C . LEU A 1 87 ? -10.250 -0.314 44.258 1.00 94.19 87 LEU A C 1
ATOM 685 O O . LEU A 1 87 ? -9.394 -0.739 43.480 1.00 94.19 87 LEU A O 1
ATOM 689 N N . MET A 1 88 ? -10.164 -0.569 45.567 1.00 91.94 88 MET A N 1
ATOM 690 C CA . MET A 1 88 ? -9.082 -1.387 46.132 1.00 91.94 88 MET A CA 1
ATOM 691 C C . MET A 1 88 ? -9.120 -2.847 45.639 1.00 91.94 88 MET A C 1
ATOM 693 O O . MET A 1 88 ? -8.060 -3.436 45.416 1.00 91.94 88 MET A O 1
ATOM 697 N N . ALA A 1 89 ? -10.305 -3.416 45.402 1.00 94.12 89 ALA A N 1
ATOM 698 C CA . ALA A 1 89 ? -10.477 -4.747 44.816 1.00 94.12 89 ALA A CA 1
ATOM 699 C C . ALA A 1 89 ? -10.141 -4.801 43.311 1.00 94.12 89 ALA A C 1
ATOM 701 O O . ALA A 1 89 ? -9.619 -5.813 42.846 1.00 94.12 89 ALA A O 1
ATOM 702 N N . ILE A 1 90 ? -10.377 -3.719 42.558 1.00 95.38 90 ILE A N 1
ATOM 703 C CA . ILE A 1 90 ? -9.906 -3.555 41.169 1.00 95.38 90 ILE A CA 1
ATOM 704 C C . ILE A 1 90 ? -8.377 -3.468 41.140 1.00 95.38 90 ILE A C 1
ATOM 706 O O . ILE A 1 90 ? -7.722 -4.203 40.407 1.00 95.38 90 ILE A O 1
ATOM 710 N N . LYS A 1 91 ? -7.771 -2.648 42.006 1.00 94.12 91 LYS A N 1
ATOM 711 C CA . LYS A 1 91 ? -6.308 -2.577 42.127 1.00 94.12 91 LYS A CA 1
ATOM 712 C C . LYS A 1 91 ? -5.681 -3.933 42.472 1.00 94.12 91 LYS A C 1
ATOM 714 O O . LYS A 1 91 ? -4.576 -4.218 42.018 1.00 94.12 91 LYS A O 1
ATOM 719 N N . ALA A 1 92 ? -6.360 -4.758 43.267 1.00 93.00 92 ALA A N 1
ATOM 720 C CA . ALA A 1 92 ? -5.874 -6.076 43.661 1.00 93.00 92 ALA A CA 1
ATOM 721 C C . ALA A 1 92 ? -5.908 -7.133 42.536 1.00 93.00 92 ALA A C 1
ATOM 723 O O . ALA A 1 92 ? -5.208 -8.137 42.665 1.00 93.00 92 ALA A O 1
ATOM 724 N N . SER A 1 93 ? -6.670 -6.932 41.449 1.00 94.31 93 SER A N 1
ATOM 725 C CA . SER A 1 93 ? -6.669 -7.845 40.292 1.00 94.31 93 SER A CA 1
ATOM 726 C C . SER A 1 93 ? -5.591 -7.523 39.251 1.00 94.31 93 SER A C 1
ATOM 728 O O . SER A 1 93 ? -5.317 -8.356 38.388 1.00 94.31 93 SER A O 1
ATOM 730 N N . PHE A 1 94 ? -4.948 -6.353 39.334 1.00 93.88 94 PHE A N 1
ATOM 731 C CA . PHE A 1 94 ? -3.858 -5.944 38.445 1.00 93.88 94 PHE A CA 1
ATOM 732 C C . PHE A 1 94 ? -2.483 -6.432 38.938 1.00 93.88 94 PHE A C 1
ATOM 734 O O . PHE A 1 94 ? -2.180 -6.378 40.131 1.00 93.88 94 PHE A O 1
ATOM 741 N N . SER A 1 95 ? -1.598 -6.860 38.029 1.00 87.31 95 SER A N 1
ATOM 742 C CA . SER A 1 95 ? -0.311 -7.473 38.411 1.00 87.31 95 SER A CA 1
ATOM 743 C C . SER A 1 95 ? 0.826 -6.472 38.661 1.00 87.31 95 SER A C 1
ATOM 745 O O . SER A 1 95 ? 1.674 -6.696 39.523 1.00 87.31 95 SER A O 1
ATOM 747 N N . ASN A 1 96 ? 0.862 -5.361 37.921 1.00 79.19 96 ASN A N 1
ATOM 748 C CA . ASN A 1 96 ? 2.035 -4.480 37.804 1.00 79.19 96 ASN A CA 1
ATOM 749 C C . ASN A 1 96 ? 1.896 -3.165 38.600 1.00 79.19 96 ASN A C 1
ATOM 751 O O . ASN A 1 96 ? 2.597 -2.186 38.346 1.00 79.19 96 ASN A O 1
ATOM 755 N N . VAL A 1 97 ? 1.004 -3.128 39.596 1.00 78.38 97 VAL A N 1
ATOM 756 C CA . VAL A 1 97 ? 0.596 -1.898 40.310 1.00 78.38 97 VAL A CA 1
ATOM 757 C C . VAL A 1 97 ? 1.704 -1.191 41.098 1.00 78.38 97 VAL A C 1
ATOM 759 O O . VAL A 1 97 ? 1.554 -0.013 41.428 1.00 78.38 97 VAL A O 1
ATOM 762 N N . ALA A 1 98 ? 2.803 -1.888 41.403 1.00 64.19 98 ALA A N 1
ATOM 763 C CA . ALA A 1 98 ? 3.784 -1.519 42.430 1.00 64.19 98 ALA A CA 1
ATOM 764 C C . ALA A 1 98 ? 4.459 -0.145 42.249 1.00 64.19 98 ALA A C 1
ATOM 766 O O . ALA A 1 98 ? 4.868 0.445 43.242 1.00 64.19 98 ALA A O 1
ATOM 767 N N . ASN A 1 99 ? 4.544 0.374 41.020 1.00 64.19 99 ASN A N 1
ATOM 768 C CA . ASN A 1 99 ? 5.100 1.703 40.721 1.00 64.19 99 ASN A CA 1
ATOM 769 C C . ASN A 1 99 ? 4.076 2.668 40.091 1.00 64.19 99 ASN A C 1
ATOM 771 O O . ASN A 1 99 ? 4.417 3.812 39.796 1.00 64.19 99 ASN A O 1
ATOM 775 N N . VAL A 1 100 ? 2.845 2.212 39.835 1.00 77.44 100 VAL A N 1
ATOM 776 C CA . VAL A 1 100 ? 1.923 2.865 38.887 1.00 77.44 100 VAL A CA 1
ATOM 777 C C . VAL A 1 100 ? 0.666 3.410 39.565 1.00 77.44 100 VAL A C 1
ATOM 779 O O . VAL A 1 100 ? 0.246 4.519 39.240 1.00 77.44 100 VAL A O 1
ATOM 782 N N . LEU A 1 101 ? 0.120 2.678 40.543 1.00 85.62 101 LEU A N 1
ATOM 783 C CA . LEU A 1 101 ? -1.067 3.055 41.327 1.00 85.62 101 LEU A CA 1
ATOM 784 C C . LEU A 1 101 ? -0.708 3.189 42.820 1.00 85.62 101 LEU A C 1
ATOM 786 O O . LEU A 1 101 ? -1.384 2.641 43.689 1.00 85.62 101 LEU A O 1
ATOM 790 N N . LEU A 1 102 ? 0.427 3.819 43.139 1.00 83.31 102 LEU A N 1
ATOM 791 C CA . LEU A 1 102 ? 0.944 3.942 44.517 1.00 83.31 102 LEU A CA 1
ATOM 792 C C . LEU A 1 102 ? 0.069 4.823 45.427 1.00 83.31 102 LEU A C 1
ATOM 794 O O . LEU A 1 102 ? 0.006 4.606 46.635 1.00 83.31 102 LEU A O 1
ATOM 798 N N . ASP A 1 103 ? -0.599 5.791 44.816 1.00 82.12 103 ASP A N 1
ATOM 799 C CA . ASP A 1 103 ? -1.518 6.783 45.369 1.00 82.12 103 ASP A CA 1
ATOM 800 C C . ASP A 1 103 ? -2.880 6.204 45.788 1.00 82.12 103 ASP A C 1
ATOM 802 O O . ASP A 1 103 ? -3.488 6.703 46.734 1.00 82.12 103 ASP A O 1
ATOM 806 N N . TRP A 1 104 ? -3.308 5.104 45.158 1.00 87.69 104 TRP A N 1
ATOM 807 C CA . TRP A 1 104 ? -4.484 4.315 45.543 1.00 87.69 104 TRP A CA 1
ATOM 808 C C . TRP A 1 104 ? -4.233 3.587 46.882 1.00 87.69 104 TRP A C 1
ATOM 810 O O . TRP A 1 104 ? -3.859 2.406 46.897 1.00 87.69 104 TRP A O 1
ATOM 820 N N . ASN A 1 105 ? -4.313 4.286 48.020 1.00 80.62 105 ASN A N 1
ATOM 821 C CA . ASN A 1 105 ? -3.824 3.768 49.303 1.00 80.62 105 ASN A CA 1
ATOM 822 C C . ASN A 1 105 ? -4.623 4.243 50.532 1.00 80.62 105 ASN A C 1
ATOM 824 O O . ASN A 1 105 ? -4.343 5.297 51.106 1.00 80.62 105 ASN A O 1
ATOM 828 N N . LYS A 1 106 ? -5.498 3.357 51.025 1.00 71.88 106 LYS A N 1
ATOM 829 C CA . LYS A 1 106 ? -6.302 3.477 52.260 1.00 71.88 106 LYS A CA 1
ATOM 830 C C . LYS A 1 106 ? -5.542 3.900 53.535 1.00 71.88 106 LYS A C 1
ATOM 832 O O . LYS A 1 106 ? -6.169 4.313 54.498 1.00 71.88 106 LYS A O 1
ATOM 837 N N . ALA A 1 107 ? -4.215 3.761 53.592 1.00 62.78 107 ALA A N 1
ATOM 838 C CA . ALA A 1 107 ? -3.425 4.145 54.768 1.00 62.78 107 ALA A CA 1
ATOM 839 C C . ALA A 1 107 ? -2.834 5.569 54.701 1.00 62.78 107 ALA A C 1
ATOM 841 O O . ALA A 1 107 ? -2.253 6.020 55.686 1.00 62.78 107 ALA A O 1
ATOM 842 N N . HIS A 1 108 ? -2.918 6.246 53.548 1.00 57.47 108 HIS A N 1
ATOM 843 C CA . HIS A 1 108 ? -2.275 7.550 53.318 1.00 57.47 108 HIS A CA 1
ATOM 844 C C . HIS A 1 108 ? -3.123 8.545 52.510 1.00 57.47 108 HIS A C 1
ATOM 846 O O . HIS A 1 108 ? -2.773 9.724 52.476 1.00 57.47 108 HIS A O 1
ATOM 852 N N . ASN A 1 109 ? -4.196 8.097 51.850 1.00 63.38 109 ASN A N 1
ATOM 853 C CA . ASN A 1 109 ? -5.081 8.949 51.064 1.00 63.38 109 ASN A CA 1
ATOM 854 C C . ASN A 1 109 ? -6.530 8.423 51.086 1.00 63.38 109 ASN A C 1
ATOM 856 O O . ASN A 1 109 ? -6.906 7.594 50.256 1.00 63.38 109 ASN A O 1
ATOM 860 N N . ASP A 1 110 ? -7.322 8.911 52.045 1.00 71.00 110 ASP A N 1
ATOM 861 C CA . ASP A 1 110 ? -8.743 8.569 52.227 1.00 71.00 110 ASP A CA 1
ATOM 862 C C . ASP A 1 110 ? -9.641 9.087 51.080 1.00 71.00 110 ASP A C 1
ATOM 864 O O . ASP A 1 110 ? -10.738 8.566 50.881 1.00 71.00 110 ASP A O 1
ATOM 868 N N . ASP A 1 111 ? -9.193 10.093 50.317 1.00 85.81 111 ASP A N 1
ATOM 869 C CA . ASP A 1 111 ? -9.942 10.673 49.197 1.00 85.81 111 ASP A CA 1
ATOM 870 C C . ASP A 1 111 ? -9.665 9.918 47.888 1.00 85.81 111 ASP A C 1
ATOM 872 O O . ASP A 1 111 ? -8.732 10.236 47.142 1.00 85.81 111 ASP A O 1
ATOM 876 N N . PHE A 1 112 ? -10.504 8.926 47.587 1.00 87.31 112 PHE A N 1
ATOM 877 C CA . PHE A 1 112 ? -10.420 8.156 46.344 1.00 87.31 112 PHE A CA 1
ATOM 878 C C . PHE A 1 112 ? -10.755 8.962 45.079 1.00 87.31 112 PHE A C 1
ATOM 880 O O . PHE A 1 112 ? -10.360 8.556 43.989 1.00 87.31 112 PHE A O 1
ATOM 887 N N . CYS A 1 113 ? -11.389 10.133 45.197 1.00 89.44 113 CYS A N 1
ATOM 888 C CA . CYS A 1 113 ? -11.632 11.033 44.067 1.00 89.44 113 CYS A CA 1
ATOM 889 C C . CYS A 1 113 ? -10.378 11.819 43.646 1.00 89.44 113 CYS A C 1
ATOM 891 O O . CYS A 1 113 ? -10.372 12.451 42.591 1.00 89.44 113 CYS A O 1
ATOM 893 N N . SER A 1 114 ? -9.305 11.755 44.444 1.00 88.31 114 SER A N 1
ATOM 894 C CA . SER A 1 114 ? -7.976 12.275 44.098 1.00 88.31 114 SER A CA 1
ATOM 895 C C . SER A 1 114 ? -7.044 11.231 43.459 1.00 88.31 114 SER A C 1
ATOM 897 O O . SER A 1 114 ? -5.925 11.567 43.063 1.00 88.31 114 SER A O 1
ATOM 899 N N . TRP A 1 115 ? -7.467 9.963 43.378 1.00 91.25 115 TRP A N 1
ATOM 900 C CA . TRP A 1 115 ? -6.640 8.861 42.882 1.00 91.25 115 TRP A CA 1
ATOM 901 C C . TRP A 1 115 ? -6.488 8.909 41.353 1.00 91.25 115 TRP A C 1
ATOM 903 O O . TRP A 1 115 ? -7.431 9.195 40.617 1.00 91.25 115 TRP A O 1
ATOM 913 N N . ARG A 1 116 ? -5.294 8.574 40.851 1.00 89.56 116 ARG A N 1
ATOM 914 C CA . ARG A 1 116 ? -4.952 8.526 39.423 1.00 89.56 116 ARG A CA 1
ATOM 915 C C . ARG A 1 116 ? -6.001 7.749 38.636 1.00 89.56 116 ARG A C 1
ATOM 917 O O . ARG A 1 116 ? -6.208 6.565 38.888 1.00 89.56 116 ARG A O 1
ATOM 924 N N . GLY A 1 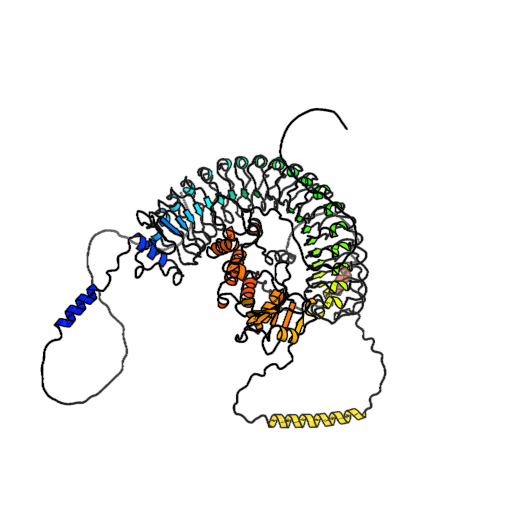117 ? -6.593 8.416 37.650 1.00 91.06 117 GLY A N 1
ATOM 925 C CA . GLY A 1 117 ? -7.563 7.829 36.730 1.00 91.06 117 GLY A CA 1
ATOM 926 C C . GLY A 1 117 ? -8.993 7.740 37.256 1.00 91.06 117 GLY A C 1
ATOM 927 O O . GLY A 1 117 ? -9.898 7.498 36.462 1.00 91.06 117 GLY A O 1
ATOM 928 N N . VAL A 1 118 ? -9.218 7.965 38.552 1.00 95.12 118 VAL A N 1
ATOM 929 C CA . VAL A 1 118 ? -10.558 8.055 39.138 1.00 95.12 118 VAL A CA 1
ATOM 930 C C . VAL A 1 118 ? -11.079 9.476 38.939 1.00 95.12 118 VAL A C 1
ATOM 932 O O . VAL A 1 118 ? -10.373 10.450 39.193 1.00 95.12 118 VAL A O 1
ATOM 935 N N . ILE A 1 119 ? -12.321 9.605 38.477 1.00 94.69 119 ILE A N 1
ATOM 936 C CA . ILE A 1 119 ? -13.026 10.885 38.379 1.00 94.69 119 ILE A CA 1
ATOM 937 C C . ILE A 1 119 ? -14.382 10.720 39.059 1.00 94.69 119 ILE A C 1
ATOM 939 O O . ILE A 1 119 ? -15.151 9.824 38.703 1.00 94.69 119 ILE A O 1
ATOM 943 N N . CYS A 1 120 ? -14.678 11.593 40.017 1.00 93.94 120 CYS A N 1
ATOM 944 C CA . CYS A 1 120 ? -15.954 11.628 40.726 1.00 93.94 120 CYS A CA 1
ATOM 945 C C . CYS A 1 120 ? -16.852 12.775 40.251 1.00 93.94 120 CYS A C 1
ATOM 947 O O . CYS A 1 120 ? -16.381 13.766 39.693 1.00 93.94 120 CYS A O 1
ATOM 949 N N . ASP A 1 121 ? -18.154 12.656 40.507 1.00 91.38 121 ASP A N 1
ATOM 950 C CA . ASP A 1 121 ? -19.087 13.773 40.371 1.00 91.38 121 ASP A CA 1
ATOM 951 C C . ASP A 1 121 ? -18.860 14.831 41.467 1.00 91.38 121 ASP A C 1
ATOM 953 O O . ASP A 1 121 ? -18.682 14.519 42.645 1.00 91.38 121 ASP A O 1
ATOM 957 N N . ASN A 1 122 ? -18.939 16.105 41.079 1.00 84.75 122 ASN A N 1
ATOM 958 C CA . ASN A 1 122 ? -18.645 17.262 41.928 1.00 84.75 122 ASN A CA 1
ATOM 959 C C . ASN A 1 122 ? -19.686 17.522 43.039 1.00 84.75 122 ASN A C 1
ATOM 961 O O . ASN A 1 122 ? -19.478 18.421 43.854 1.00 84.75 122 ASN A O 1
ATOM 965 N N . VAL A 1 123 ? -20.820 16.808 43.055 1.00 87.00 123 VAL A N 1
ATOM 966 C CA . VAL A 1 123 ? -21.916 17.015 44.021 1.00 87.00 123 VAL A CA 1
ATOM 967 C C . VAL A 1 123 ? -22.080 15.822 44.963 1.00 87.00 123 VAL A C 1
ATOM 969 O O . VAL A 1 123 ? -22.246 16.008 46.167 1.00 87.00 123 VAL A O 1
ATOM 972 N N . SER A 1 124 ? -22.047 14.607 44.421 1.00 85.50 124 SER A N 1
ATOM 973 C CA . SER A 1 124 ? -22.223 13.349 45.156 1.00 85.50 124 SER A CA 1
ATOM 974 C C . SER A 1 124 ? -20.915 12.726 45.646 1.00 85.50 124 SER A C 1
ATOM 976 O O . SER A 1 124 ? -20.958 11.928 46.578 1.00 85.50 124 SER A O 1
ATOM 978 N N . LEU A 1 125 ? -19.773 13.088 45.044 1.00 87.62 125 LEU A N 1
ATOM 979 C CA . LEU A 1 125 ? -18.461 12.454 45.246 1.00 87.62 125 LEU A CA 1
ATOM 980 C C . LEU A 1 125 ? -18.427 10.945 44.921 1.00 87.62 125 LEU A C 1
ATOM 982 O O . LEU A 1 125 ? -17.490 10.255 45.311 1.00 87.62 125 LEU A O 1
ATOM 986 N N . SER A 1 126 ? -19.410 10.436 44.170 1.00 91.75 126 SER A N 1
ATOM 987 C CA . SER A 1 126 ? -19.369 9.083 43.603 1.00 91.75 126 SER A CA 1
ATOM 988 C C . SER A 1 126 ? -18.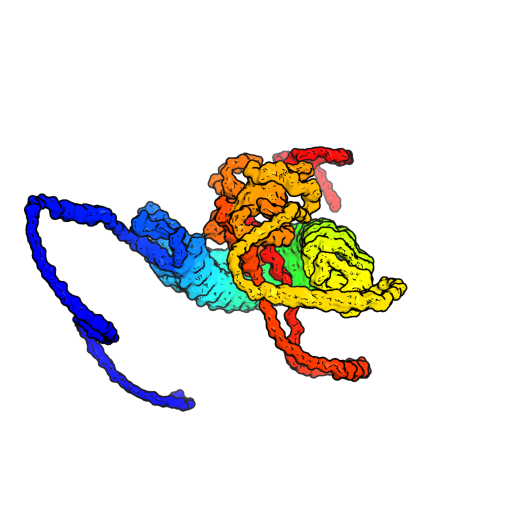509 9.026 42.342 1.00 91.75 126 SER A C 1
ATOM 990 O O . SER A 1 126 ? -18.510 9.967 41.544 1.00 91.75 126 SER A O 1
ATOM 992 N N . VAL A 1 127 ? -17.840 7.895 42.115 1.00 94.94 127 VAL A N 1
ATOM 993 C CA . VAL A 1 127 ? -17.044 7.611 40.912 1.00 94.94 127 VAL A CA 1
ATOM 994 C C . VAL A 1 127 ? -17.937 7.596 39.667 1.00 94.94 127 VAL A C 1
ATOM 996 O O . VAL A 1 127 ? -18.840 6.767 39.538 1.00 94.94 127 VAL A O 1
ATOM 999 N N . VAL A 1 128 ? -17.643 8.487 38.716 1.00 96.44 128 VAL A N 1
ATOM 1000 C CA . VAL A 1 128 ? -18.321 8.581 37.410 1.00 96.44 128 VAL A CA 1
ATOM 1001 C C . VAL A 1 128 ? -17.430 8.185 36.235 1.00 96.44 128 VAL A C 1
ATOM 1003 O O . VAL A 1 128 ? -17.956 7.820 35.187 1.00 96.44 128 VAL A O 1
ATOM 1006 N N . ALA A 1 129 ? -16.104 8.189 36.372 1.00 96.69 129 ALA A N 1
ATOM 1007 C CA . ALA A 1 129 ? -15.230 7.608 35.358 1.00 96.69 129 ALA A CA 1
ATOM 1008 C C . ALA A 1 129 ? -13.975 6.964 35.949 1.00 96.69 129 ALA A C 1
ATOM 1010 O O . ALA A 1 129 ? -13.470 7.377 36.994 1.00 96.69 129 ALA A O 1
ATOM 1011 N N . LEU A 1 130 ? -13.472 5.965 35.226 1.00 97.12 130 LEU A N 1
ATOM 1012 C CA . LEU A 1 130 ? -12.208 5.292 35.477 1.00 97.12 130 LEU A CA 1
ATOM 1013 C C . LEU A 1 130 ? -11.410 5.240 34.167 1.00 97.12 130 LEU A C 1
ATOM 1015 O O . LEU A 1 130 ? -11.692 4.402 33.312 1.00 97.12 130 LEU A O 1
ATOM 1019 N N . ASN A 1 131 ? -10.426 6.129 34.008 1.00 95.81 131 ASN A N 1
ATOM 1020 C CA . ASN A 1 131 ? -9.443 6.066 32.924 1.00 95.81 131 ASN A CA 1
ATOM 1021 C C . ASN A 1 131 ? -8.082 5.647 33.490 1.00 95.81 131 ASN A C 1
ATOM 1023 O O . ASN A 1 131 ? -7.381 6.440 34.114 1.00 95.81 131 ASN A O 1
ATOM 1027 N N . LEU A 1 132 ? -7.710 4.392 33.253 1.00 94.12 132 LEU A N 1
ATOM 1028 C CA . LEU A 1 132 ? -6.388 3.841 33.557 1.00 94.12 132 LEU A CA 1
ATOM 1029 C C . LEU A 1 132 ? -5.661 3.427 32.276 1.00 94.12 132 LEU A C 1
ATOM 1031 O O . LEU A 1 132 ? -4.891 2.466 32.282 1.00 94.12 132 LEU A O 1
ATOM 1035 N N . SER A 1 133 ? -5.942 4.108 31.167 1.00 91.12 133 SER A N 1
ATOM 1036 C CA . SER A 1 133 ? -5.402 3.766 29.857 1.00 91.12 133 SER A CA 1
ATOM 1037 C C . SER A 1 133 ? -3.870 3.671 29.878 1.00 91.12 133 SER A C 1
ATOM 1039 O O . SER A 1 133 ? -3.165 4.502 30.445 1.00 91.12 133 SER A O 1
ATOM 1041 N N . ASN A 1 134 ? -3.347 2.618 29.252 1.00 89.88 134 ASN A N 1
ATOM 1042 C CA . ASN A 1 134 ? -1.944 2.472 28.858 1.00 89.88 134 ASN A CA 1
ATOM 1043 C C . ASN A 1 134 ? -0.896 2.392 29.979 1.00 89.88 134 ASN A C 1
ATOM 1045 O O . ASN A 1 134 ? 0.314 2.432 29.740 1.00 89.88 134 ASN A O 1
ATOM 1049 N N . LEU A 1 135 ? -1.355 2.143 31.199 1.00 88.50 135 LEU A N 1
ATOM 1050 C CA . LEU A 1 135 ? -0.541 1.994 32.400 1.00 88.50 135 LEU A CA 1
ATOM 1051 C C . LEU A 1 135 ? 0.186 0.631 32.511 1.00 88.50 135 LEU A C 1
ATOM 1053 O O . LEU A 1 135 ? 0.870 0.383 33.505 1.00 88.50 135 LEU A O 1
ATOM 1057 N N . ASN A 1 136 ? 0.085 -0.239 31.492 1.00 87.75 136 ASN A N 1
ATOM 1058 C CA . ASN A 1 136 ? 0.676 -1.589 31.426 1.00 87.75 136 ASN A CA 1
ATOM 1059 C C . ASN A 1 136 ? 0.376 -2.454 32.670 1.00 87.75 136 ASN A C 1
ATOM 1061 O O . ASN A 1 136 ? 1.231 -3.208 33.146 1.00 87.75 136 ASN A O 1
ATOM 1065 N N . LEU A 1 137 ? -0.835 -2.322 33.221 1.00 90.25 137 LEU A N 1
ATOM 1066 C CA . LEU A 1 137 ? -1.206 -2.858 34.534 1.00 90.25 137 LEU A CA 1
ATOM 1067 C C . LEU A 1 137 ? -1.152 -4.389 34.644 1.00 90.25 137 LEU A C 1
ATOM 1069 O O . LEU A 1 137 ? -0.813 -4.888 35.718 1.00 90.25 137 LEU A O 1
ATOM 1073 N N . GLY A 1 138 ? -1.444 -5.127 33.569 1.00 91.94 138 GLY A N 1
ATOM 1074 C CA . GLY A 1 138 ? -1.547 -6.590 33.594 1.00 91.94 138 GLY A CA 1
ATOM 1075 C C . GLY A 1 138 ? -2.586 -7.122 34.594 1.00 91.94 138 GLY A C 1
ATOM 1076 O O . GLY A 1 138 ? -3.327 -6.358 35.209 1.00 91.94 138 GLY A O 1
ATOM 1077 N N . GLY A 1 139 ? -2.637 -8.440 34.786 1.00 94.88 139 GLY A N 1
ATOM 1078 C CA . GLY A 1 139 ? -3.661 -9.081 35.622 1.00 94.88 139 GLY A CA 1
ATOM 1079 C C . GLY A 1 139 ? -5.017 -9.166 34.914 1.00 94.88 139 GLY A C 1
ATOM 1080 O O . GLY A 1 139 ? -5.048 -9.369 33.701 1.00 94.88 139 GLY A O 1
ATOM 1081 N N . GLU A 1 140 ? -6.124 -9.037 35.644 1.00 97.38 140 GLU A N 1
ATOM 1082 C CA . GLU A 1 140 ? -7.494 -9.216 35.125 1.00 97.38 140 GLU A CA 1
ATOM 1083 C C . GLU A 1 140 ? -8.430 -8.057 35.519 1.00 97.38 140 GLU A C 1
ATOM 1085 O O . GLU A 1 140 ? -8.107 -7.254 36.398 1.00 97.38 140 GLU A O 1
ATOM 1090 N N . ILE A 1 141 ? -9.606 -7.959 34.885 1.00 97.75 141 ILE A N 1
ATOM 1091 C CA . ILE A 1 141 ? -10.654 -6.991 35.261 1.00 97.75 141 ILE A CA 1
ATOM 1092 C C . ILE A 1 141 ? -11.473 -7.568 36.425 1.00 97.75 141 ILE A C 1
ATOM 1094 O O . ILE A 1 141 ? -12.227 -8.522 36.245 1.00 97.75 141 ILE A O 1
ATOM 1098 N N . SER A 1 142 ? -11.354 -6.978 37.617 1.00 97.69 142 SER A N 1
ATOM 1099 C CA . SER A 1 142 ? -12.112 -7.418 38.797 1.00 97.69 142 SER A CA 1
ATOM 1100 C C . SER A 1 142 ? -13.631 -7.246 38.618 1.00 97.69 142 SER A C 1
ATOM 1102 O O . SER A 1 142 ? -14.067 -6.146 38.264 1.00 97.69 142 SER A O 1
ATOM 1104 N N . PRO A 1 143 ? -14.458 -8.255 38.964 1.00 97.31 143 PRO A N 1
ATOM 1105 C CA . PRO A 1 143 ? -15.918 -8.132 39.044 1.00 97.31 143 PRO A CA 1
ATOM 1106 C C . PRO A 1 143 ? -16.421 -6.961 39.904 1.00 97.31 143 PRO A C 1
ATOM 1108 O O . PRO A 1 143 ? -17.496 -6.426 39.637 1.00 97.31 143 PRO A O 1
ATOM 1111 N N . ALA A 1 144 ? -15.621 -6.504 40.879 1.00 97.38 144 ALA A N 1
ATOM 1112 C CA . ALA A 1 144 ? -15.925 -5.349 41.731 1.00 97.38 144 ALA A CA 1
ATOM 1113 C C . ALA A 1 144 ? -16.145 -4.035 40.949 1.00 97.38 144 ALA A C 1
ATOM 1115 O O . ALA A 1 144 ? -16.713 -3.085 41.482 1.00 97.38 144 ALA A O 1
ATOM 1116 N N . ILE A 1 145 ? -15.764 -3.970 39.667 1.00 96.81 145 ILE A N 1
ATOM 1117 C CA . ILE A 1 145 ? -16.125 -2.848 38.789 1.00 96.81 145 ILE A CA 1
ATOM 1118 C C . ILE A 1 145 ? -17.649 -2.649 38.684 1.00 96.81 145 ILE A C 1
ATOM 1120 O O . ILE A 1 145 ? -18.104 -1.513 38.584 1.00 96.81 145 ILE A O 1
ATOM 1124 N N . GLY A 1 146 ? -18.445 -3.721 38.814 1.00 95.19 146 GLY A N 1
ATOM 1125 C CA . GLY A 1 146 ? -19.911 -3.668 38.830 1.00 95.19 146 GLY A CA 1
ATOM 1126 C C . GLY A 1 146 ? -20.538 -3.093 40.109 1.00 95.19 146 GLY A C 1
ATOM 1127 O O . GLY A 1 146 ? -21.748 -2.848 40.137 1.00 95.19 146 GLY A O 1
ATOM 1128 N N . ASP A 1 147 ? -19.745 -2.860 41.159 1.00 95.69 147 ASP A N 1
ATOM 1129 C CA . ASP A 1 147 ? -20.193 -2.172 42.375 1.00 95.69 147 ASP A CA 1
ATOM 1130 C C . ASP A 1 147 ? -20.116 -0.640 42.241 1.00 95.69 147 ASP A C 1
ATOM 1132 O O . ASP A 1 147 ? -20.810 0.075 42.964 1.00 95.69 147 ASP A O 1
ATOM 1136 N N . LEU A 1 148 ? -19.373 -0.123 41.253 1.00 95.00 148 LEU A N 1
ATOM 1137 C CA . LEU A 1 148 ? -19.299 1.302 40.912 1.00 95.00 148 LEU A CA 1
ATOM 1138 C C . LEU A 1 148 ? -20.515 1.712 40.056 1.00 95.00 148 LEU A C 1
ATOM 1140 O O . LEU A 1 148 ? -20.443 1.871 38.838 1.00 95.00 148 LEU A O 1
ATOM 1144 N N . LYS A 1 149 ? -21.688 1.834 40.690 1.00 92.12 149 LYS A N 1
ATOM 1145 C CA . LYS A 1 149 ? -22.989 1.890 39.976 1.00 92.12 149 LYS A CA 1
ATOM 1146 C C . LYS A 1 149 ? -23.274 3.210 39.260 1.00 92.12 149 LYS A C 1
ATOM 1148 O O . LYS A 1 149 ? -24.071 3.229 38.324 1.00 92.12 149 LYS A O 1
ATOM 1153 N N . ASN A 1 150 ? -22.613 4.287 39.681 1.00 94.38 150 ASN A N 1
ATOM 1154 C CA . ASN A 1 150 ? -22.730 5.630 39.103 1.00 94.38 150 ASN A CA 1
ATOM 1155 C C . ASN A 1 150 ? -21.766 5.872 37.925 1.00 94.38 150 ASN A C 1
ATOM 1157 O O . ASN A 1 150 ? -21.741 6.967 37.362 1.00 94.38 150 ASN A O 1
ATOM 1161 N N . LEU A 1 151 ? -20.978 4.858 37.552 1.00 96.75 151 LEU A N 1
ATOM 1162 C CA . LEU A 1 151 ? -19.870 4.975 36.615 1.00 96.75 151 LEU A CA 1
ATOM 1163 C C . LEU A 1 151 ? -20.366 5.041 35.155 1.00 96.75 151 LEU A C 1
ATOM 1165 O O . LEU A 1 151 ? -21.099 4.173 34.681 1.00 96.75 151 LEU A O 1
ATOM 1169 N N . GLN A 1 152 ? -19.958 6.106 34.461 1.00 97.69 152 GLN A N 1
ATOM 1170 C CA . GLN A 1 152 ? -20.376 6.521 33.117 1.00 97.69 152 GLN A CA 1
ATOM 1171 C C . GLN A 1 152 ? -19.315 6.248 32.037 1.00 97.69 152 GLN A C 1
ATOM 1173 O O . GLN A 1 152 ? -19.671 6.051 30.878 1.00 97.69 152 GLN A O 1
ATOM 1178 N N . SER A 1 153 ? -18.025 6.206 32.387 1.00 98.38 153 SER A N 1
ATOM 1179 C CA . SER A 1 153 ? -16.936 5.958 31.431 1.00 98.38 153 SER A CA 1
ATOM 1180 C C . SER A 1 153 ? -15.846 5.045 31.997 1.00 98.38 153 SER A C 1
ATOM 1182 O O . SER A 1 153 ? -15.199 5.397 32.982 1.00 98.38 153 SER A O 1
ATOM 1184 N N . ILE A 1 154 ? -15.591 3.917 31.332 1.00 98.44 154 ILE A N 1
ATOM 1185 C CA . ILE A 1 154 ? -14.455 3.017 31.588 1.00 98.44 154 ILE A CA 1
ATOM 1186 C C . ILE A 1 154 ? -13.499 3.107 30.398 1.00 98.44 154 ILE A C 1
ATOM 1188 O O . ILE A 1 154 ? -13.891 2.776 29.282 1.00 98.44 154 ILE A O 1
ATOM 1192 N N . ASP A 1 155 ? -12.248 3.489 30.645 1.00 97.62 155 ASP A N 1
ATOM 1193 C CA . ASP A 1 155 ? -11.136 3.307 29.708 1.00 97.62 155 ASP A CA 1
ATOM 1194 C C . ASP A 1 155 ? -10.003 2.544 30.409 1.00 97.62 155 ASP A C 1
ATOM 1196 O O . ASP A 1 155 ? -9.330 3.056 31.307 1.00 97.62 155 ASP A O 1
ATOM 1200 N N . LEU A 1 156 ? -9.814 1.291 29.996 1.00 97.06 156 LEU A N 1
ATOM 1201 C CA . LEU A 1 156 ? -8.734 0.407 30.434 1.00 97.06 156 LEU A CA 1
ATOM 1202 C C . LEU A 1 156 ? -7.842 -0.014 29.252 1.00 97.06 156 LEU A C 1
ATOM 1204 O O . LEU A 1 156 ? -7.169 -1.051 29.326 1.00 97.06 156 LEU A O 1
ATOM 1208 N N . GLN A 1 157 ? -7.833 0.744 28.151 1.00 94.81 157 GLN A N 1
ATOM 1209 C CA . GLN A 1 157 ? -7.158 0.325 26.923 1.00 94.81 157 GLN A CA 1
ATOM 1210 C C . GLN A 1 157 ? -5.639 0.147 27.106 1.00 94.81 157 GLN A C 1
ATOM 1212 O O . GLN A 1 157 ? -5.017 0.825 27.922 1.00 94.81 157 GLN A O 1
ATOM 1217 N N . GLY A 1 158 ? -5.020 -0.758 26.344 1.00 92.19 158 GLY A N 1
ATOM 1218 C CA . GLY A 1 158 ? -3.558 -0.854 26.225 1.00 92.19 158 GLY A CA 1
ATOM 1219 C C . GLY A 1 158 ? -2.804 -1.285 27.487 1.00 92.19 158 GLY A C 1
ATOM 1220 O O . GLY A 1 158 ? -1.633 -0.944 27.649 1.00 92.19 158 GLY A O 1
ATOM 1221 N N . ASN A 1 159 ? -3.451 -2.026 28.389 1.00 91.25 159 ASN A N 1
ATOM 1222 C CA . ASN A 1 159 ? -2.896 -2.423 29.688 1.00 91.25 159 ASN A CA 1
ATOM 1223 C C . ASN A 1 159 ? -2.331 -3.851 29.746 1.00 91.25 159 ASN A C 1
ATOM 1225 O O . ASN A 1 159 ? -1.784 -4.240 30.779 1.00 91.25 159 ASN A O 1
ATOM 1229 N N . ASN A 1 160 ? -2.458 -4.627 28.665 1.00 92.56 160 ASN A N 1
ATOM 1230 C CA . ASN A 1 160 ? -2.198 -6.071 28.637 1.00 92.56 160 ASN A CA 1
ATOM 1231 C C . ASN A 1 160 ? -2.996 -6.849 29.709 1.00 92.56 160 ASN A C 1
ATOM 1233 O O . ASN A 1 160 ? -2.488 -7.784 30.328 1.00 92.56 160 ASN A O 1
ATOM 1237 N N . LEU A 1 161 ? -4.248 -6.441 29.940 1.00 96.12 161 LEU A N 1
ATOM 1238 C CA . LEU A 1 161 ? -5.190 -7.162 30.799 1.00 96.12 161 LEU A CA 1
ATOM 1239 C C . LEU A 1 161 ? -5.547 -8.516 30.185 1.00 96.12 161 LEU A C 1
ATOM 1241 O O . LEU A 1 161 ? -5.656 -8.643 28.970 1.00 96.12 161 LEU A O 1
ATOM 1245 N N . THR A 1 162 ? -5.748 -9.508 31.037 1.00 97.19 162 THR A N 1
ATOM 1246 C CA . THR A 1 162 ? -6.124 -10.887 30.711 1.00 97.19 162 THR A CA 1
ATOM 1247 C C . THR A 1 162 ? -7.425 -11.254 31.432 1.00 97.19 162 THR A C 1
ATOM 1249 O O . THR A 1 162 ? -8.060 -10.395 32.047 1.00 97.19 162 THR A O 1
ATOM 1252 N N . GLY A 1 163 ? -7.846 -12.513 31.338 1.00 97.38 163 GLY A N 1
ATOM 1253 C CA . GLY A 1 163 ? -9.129 -12.965 31.872 1.00 97.38 163 GLY A CA 1
ATOM 1254 C C . GLY A 1 163 ? -10.281 -12.713 30.898 1.00 97.38 163 GLY A C 1
ATOM 1255 O O . GLY A 1 163 ? -10.076 -12.334 29.741 1.00 97.38 163 GLY A O 1
ATOM 1256 N N . GLN A 1 164 ? -11.499 -12.942 31.380 1.00 97.94 164 GLN A N 1
ATOM 1257 C CA . GLN A 1 164 ? -12.731 -12.632 30.656 1.00 97.94 164 GLN A CA 1
ATOM 1258 C C . GLN A 1 164 ? -13.241 -11.235 31.030 1.00 97.94 164 GLN A C 1
ATOM 1260 O O . GLN A 1 164 ? -12.877 -10.685 32.070 1.00 97.94 164 GLN A O 1
ATOM 1265 N N . ILE A 1 165 ? -14.114 -10.661 30.202 1.00 98.38 165 ILE A N 1
ATOM 1266 C CA . ILE A 1 165 ? -14.882 -9.470 30.588 1.00 98.38 165 ILE A CA 1
ATOM 1267 C C . ILE A 1 165 ? -15.913 -9.919 31.649 1.00 98.38 165 ILE A C 1
ATOM 1269 O O . ILE A 1 165 ? -16.707 -10.810 31.344 1.00 98.38 165 ILE A O 1
ATOM 1273 N N . PRO A 1 166 ? -15.927 -9.364 32.877 1.00 97.75 166 PRO A N 1
ATOM 1274 C CA . PRO A 1 166 ? -16.823 -9.838 33.932 1.00 97.75 166 PRO A CA 1
ATOM 1275 C C . PRO A 1 166 ? -18.291 -9.496 33.643 1.00 97.75 166 PRO A C 1
ATOM 1277 O O . PRO A 1 166 ? -18.616 -8.389 33.202 1.00 97.75 166 PRO A O 1
ATOM 1280 N N . ASP A 1 167 ? -19.195 -10.430 33.951 1.00 96.75 167 ASP A N 1
ATOM 1281 C CA . ASP A 1 167 ? -20.646 -10.273 33.766 1.00 96.75 167 ASP A CA 1
ATOM 1282 C C . ASP A 1 167 ? -21.199 -9.083 34.581 1.00 96.75 167 ASP A C 1
ATOM 1284 O O . ASP A 1 167 ? -22.177 -8.435 34.190 1.00 96.75 167 ASP A O 1
ATOM 1288 N N . GLU A 1 168 ? -20.537 -8.752 35.690 1.00 97.75 168 GLU A N 1
ATOM 1289 C CA . GLU A 1 168 ? -20.842 -7.653 36.602 1.00 97.75 168 GLU A CA 1
ATOM 1290 C C . GLU A 1 168 ? -20.741 -6.261 35.961 1.00 97.75 168 GLU A C 1
ATOM 1292 O O . GLU A 1 168 ? -21.401 -5.343 36.450 1.00 97.75 168 GLU A O 1
ATOM 1297 N N . ILE A 1 169 ? -20.028 -6.086 34.836 1.00 96.94 169 ILE A N 1
ATOM 1298 C CA . ILE A 1 169 ? -20.034 -4.818 34.074 1.00 96.94 169 ILE A CA 1
ATOM 1299 C C . ILE A 1 169 ? -21.462 -4.409 33.685 1.00 96.94 169 ILE A C 1
ATOM 1301 O O . ILE A 1 169 ? -21.793 -3.225 33.709 1.00 96.94 169 ILE A O 1
ATOM 1305 N N . GLY A 1 170 ? -22.357 -5.372 33.433 1.00 95.44 170 GLY A N 1
ATOM 1306 C CA . GLY A 1 170 ? -23.775 -5.111 33.167 1.00 95.44 170 GLY A CA 1
ATOM 1307 C C . GLY A 1 170 ? -24.578 -4.540 34.350 1.00 95.44 170 GLY A C 1
ATOM 1308 O O . GLY A 1 170 ? -25.782 -4.331 34.201 1.00 95.44 170 GLY A O 1
ATOM 1309 N N . ASN A 1 171 ? -23.955 -4.311 35.513 1.00 96.25 171 ASN A N 1
ATOM 1310 C CA . ASN A 1 171 ? -24.554 -3.632 36.667 1.00 96.25 171 ASN A CA 1
ATOM 1311 C C . ASN A 1 171 ? -24.288 -2.111 36.677 1.00 96.25 171 ASN A C 1
ATOM 1313 O O . ASN A 1 171 ? -25.010 -1.383 37.363 1.00 96.25 171 ASN A O 1
ATOM 1317 N N . CYS A 1 172 ? -23.312 -1.616 35.903 1.00 96.12 172 CYS A N 1
ATOM 1318 C CA . CYS A 1 172 ? -22.997 -0.190 35.747 1.00 96.12 172 CYS A CA 1
ATOM 1319 C C . CYS A 1 172 ? -24.053 0.512 34.872 1.00 96.12 172 CYS A C 1
ATOM 1321 O O . CYS A 1 172 ? -23.777 0.945 33.759 1.00 96.12 172 CYS A O 1
ATOM 1323 N N . ALA A 1 173 ? -25.300 0.603 35.341 1.00 95.00 173 ALA A N 1
ATOM 1324 C CA . ALA A 1 173 ? -26.446 1.037 34.531 1.00 95.00 173 ALA A CA 1
ATOM 1325 C C . ALA A 1 173 ? -26.347 2.475 33.966 1.00 95.00 173 ALA A C 1
ATOM 1327 O O . ALA A 1 173 ? -27.113 2.825 33.065 1.00 95.00 173 ALA A O 1
ATOM 1328 N N . ALA A 1 174 ? -25.418 3.289 34.478 1.00 96.38 174 ALA A N 1
ATOM 1329 C CA . ALA A 1 174 ? -25.098 4.629 33.991 1.00 96.38 174 ALA A CA 1
ATOM 1330 C C . ALA A 1 174 ? -24.043 4.663 32.860 1.00 96.38 174 ALA A C 1
ATOM 1332 O O . ALA A 1 174 ? -23.744 5.749 32.371 1.00 96.38 174 ALA A O 1
ATOM 1333 N N . LEU A 1 175 ? -23.472 3.522 32.448 1.00 98.12 175 LEU A N 1
ATOM 1334 C CA . LEU A 1 175 ? -22.321 3.479 31.540 1.00 98.12 175 LEU A CA 1
ATOM 1335 C C . LEU A 1 175 ? -22.663 3.949 30.116 1.00 98.12 175 LEU A C 1
ATOM 1337 O O . LEU A 1 175 ? -23.551 3.397 29.468 1.00 98.12 175 LEU A O 1
ATOM 1341 N N . ILE A 1 176 ? -21.907 4.942 29.641 1.00 98.00 176 ILE A N 1
ATOM 1342 C CA . ILE A 1 176 ? -21.986 5.594 28.323 1.00 98.00 176 ILE A CA 1
ATOM 1343 C C . ILE A 1 176 ? -20.815 5.155 27.430 1.00 98.00 176 ILE A C 1
ATOM 1345 O O . ILE A 1 176 ? -21.002 4.925 26.234 1.00 98.00 176 ILE A O 1
ATOM 1349 N N . LEU A 1 177 ? -19.619 5.000 28.007 1.00 98.25 177 LEU A N 1
ATOM 1350 C CA . LEU A 1 177 ? -18.386 4.639 27.301 1.00 98.25 177 LEU A CA 1
ATOM 1351 C C . LEU A 1 177 ? -17.729 3.417 27.954 1.00 98.25 177 LEU A C 1
ATOM 1353 O O . LEU A 1 177 ? -17.457 3.422 29.156 1.00 98.25 177 LEU A O 1
ATOM 1357 N N . LEU A 1 178 ? -17.441 2.391 27.149 1.00 98.50 178 LEU A N 1
ATOM 1358 C CA . LEU A 1 178 ? -16.647 1.226 27.540 1.00 98.50 178 LEU A CA 1
ATOM 1359 C C . LEU A 1 178 ? -15.533 0.970 26.517 1.00 98.50 178 LEU A C 1
ATOM 1361 O O . LEU A 1 178 ? -15.791 0.441 25.434 1.00 98.50 178 LEU A O 1
ATOM 1365 N N . ASP A 1 179 ? -14.298 1.314 26.880 1.00 98.19 179 ASP A N 1
ATOM 1366 C CA . ASP A 1 179 ? -13.089 0.992 26.124 1.00 98.19 179 ASP A CA 1
ATOM 1367 C C . ASP A 1 179 ? -12.209 0.004 26.904 1.00 98.19 179 ASP A C 1
ATOM 1369 O O . ASP A 1 179 ? -11.636 0.319 27.949 1.00 98.19 179 ASP A O 1
ATOM 1373 N N . LEU A 1 180 ? -12.111 -1.219 26.382 1.00 98.31 180 LEU A N 1
ATOM 1374 C CA . LEU A 1 180 ? -11.250 -2.290 26.897 1.00 98.31 180 LEU A CA 1
ATOM 1375 C C . LEU A 1 180 ? -10.191 -2.700 25.858 1.00 98.31 180 LEU A C 1
ATOM 1377 O O . LEU A 1 180 ? -9.642 -3.805 25.911 1.00 98.31 180 LEU A O 1
ATOM 1381 N N . SER A 1 181 ? -9.934 -1.849 24.866 1.00 96.06 181 SER A N 1
ATOM 1382 C CA . SER A 1 181 ? -9.192 -2.232 23.667 1.00 96.06 181 SER A CA 1
ATOM 1383 C C . SER A 1 181 ? -7.693 -2.432 23.864 1.00 96.06 181 SER A C 1
ATOM 1385 O O . SER A 1 181 ? -7.087 -1.923 24.799 1.00 96.06 181 SER A O 1
ATOM 1387 N N . THR A 1 182 ? -7.044 -3.137 22.937 1.00 95.88 182 THR A N 1
ATOM 1388 C CA . THR A 1 182 ? -5.590 -3.376 22.971 1.00 95.88 182 THR A CA 1
ATOM 1389 C C . THR A 1 182 ? -5.161 -4.084 24.265 1.00 95.88 182 THR A C 1
ATOM 1391 O O . THR A 1 182 ? -4.222 -3.682 24.950 1.00 95.88 182 THR A O 1
ATOM 1394 N N . ASN A 1 183 ? -5.874 -5.148 24.615 1.00 95.88 183 ASN A N 1
ATOM 1395 C CA . ASN A 1 183 ? -5.580 -6.001 25.760 1.00 95.88 183 ASN A CA 1
ATOM 1396 C C . ASN A 1 183 ? -5.469 -7.469 25.292 1.00 95.88 183 ASN A C 1
ATOM 1398 O O . ASN A 1 183 ? -5.403 -7.761 24.099 1.00 95.88 183 ASN A O 1
ATOM 1402 N N . SER A 1 184 ? -5.388 -8.393 26.242 1.00 97.50 184 SER A N 1
ATOM 1403 C CA . SER A 1 184 ? -5.323 -9.844 26.042 1.00 97.50 184 SER A CA 1
ATOM 1404 C C . SER A 1 184 ? -6.559 -10.534 26.652 1.00 97.50 184 SER A C 1
ATOM 1406 O O . SER A 1 184 ? -6.462 -11.652 27.161 1.00 97.50 184 SER A O 1
ATOM 1408 N N . LEU A 1 185 ? -7.715 -9.854 26.639 1.00 98.38 185 LEU A N 1
ATOM 1409 C CA . LEU A 1 185 ? -8.985 -10.369 27.163 1.00 98.38 185 LEU A CA 1
ATOM 1410 C C . LEU A 1 185 ? -9.519 -11.471 26.246 1.00 98.38 185 LEU A C 1
ATOM 1412 O O . LEU A 1 185 ? -9.506 -11.305 25.027 1.00 98.38 185 LEU A O 1
ATOM 1416 N N . TYR A 1 186 ? -10.003 -12.570 26.819 1.00 98.00 186 TYR A N 1
ATOM 1417 C CA . TYR A 1 186 ? -10.460 -13.752 26.083 1.00 98.00 186 TYR A CA 1
ATOM 1418 C C . TYR A 1 186 ? -11.881 -14.166 26.478 1.00 98.00 186 TYR A C 1
ATOM 1420 O O . TYR A 1 186 ? -12.457 -13.650 27.434 1.00 98.00 186 TYR A O 1
ATOM 1428 N N . GLY A 1 187 ? -12.448 -15.135 25.758 1.00 97.56 187 GLY A N 1
ATOM 1429 C CA . GLY A 1 187 ? -13.823 -15.576 25.981 1.00 97.56 187 GLY A CA 1
ATOM 1430 C C . GLY A 1 187 ? -14.845 -14.686 25.277 1.00 97.56 187 GLY A C 1
ATOM 1431 O O . GLY A 1 187 ? -14.496 -13.782 24.518 1.00 97.56 187 GLY A O 1
ATOM 1432 N N . ASP A 1 188 ? -16.118 -14.983 25.495 1.00 97.75 188 ASP A N 1
ATOM 1433 C CA . ASP A 1 188 ? -17.206 -14.394 24.718 1.00 97.75 188 ASP A CA 1
ATOM 1434 C C . ASP A 1 188 ? -17.589 -12.993 25.224 1.00 97.75 188 ASP A C 1
ATOM 1436 O O . ASP A 1 188 ? -17.380 -12.653 26.389 1.00 97.75 188 ASP A O 1
ATOM 1440 N N . ILE A 1 189 ? -18.192 -12.174 24.355 1.00 97.81 189 ILE A N 1
ATOM 1441 C CA . ILE A 1 189 ? -18.740 -10.862 24.737 1.00 97.81 189 ILE A CA 1
ATOM 1442 C C . ILE A 1 189 ? -19.927 -11.086 25.701 1.00 97.81 189 ILE A C 1
ATOM 1444 O O . ILE A 1 189 ? -20.930 -11.671 25.276 1.00 97.81 189 ILE A O 1
ATOM 1448 N N . PRO A 1 190 ? -19.881 -10.619 26.968 1.00 96.19 190 PRO A N 1
ATOM 1449 C CA . PRO A 1 190 ? -20.913 -10.946 27.949 1.00 96.19 190 PRO A CA 1
ATOM 1450 C C . PRO A 1 190 ? -22.299 -10.440 27.557 1.00 96.19 190 PRO A C 1
ATOM 1452 O O . PRO A 1 190 ? -22.493 -9.266 27.224 1.00 96.19 190 PRO A O 1
ATOM 1455 N N . PHE A 1 191 ? -23.307 -11.307 27.684 1.00 93.50 191 PHE A N 1
ATOM 1456 C CA . PHE A 1 191 ? -24.703 -10.938 27.431 1.00 93.50 191 PHE A CA 1
ATOM 1457 C C . PHE A 1 191 ? -25.176 -9.804 28.356 1.00 93.50 191 PHE A C 1
ATOM 1459 O O . PHE A 1 191 ? -26.099 -9.065 28.001 1.00 93.50 191 PHE A O 1
ATOM 1466 N N . SER A 1 192 ? -24.542 -9.636 29.522 1.00 95.31 192 SER A N 1
ATOM 1467 C CA . SER A 1 192 ? -24.827 -8.575 30.485 1.00 95.31 192 SER A CA 1
ATOM 1468 C C . SER A 1 192 ? -24.622 -7.162 29.930 1.00 95.31 192 SER A C 1
ATOM 1470 O O . SER A 1 192 ? -25.341 -6.259 30.353 1.00 95.31 192 SER A O 1
ATOM 1472 N N . ILE A 1 193 ? -23.747 -6.971 28.934 1.00 96.62 193 ILE A N 1
ATOM 1473 C CA . ILE A 1 193 ? -23.528 -5.680 28.258 1.00 96.62 193 ILE A CA 1
ATOM 1474 C C . ILE A 1 193 ? -24.834 -5.161 27.631 1.00 96.62 193 ILE A C 1
ATOM 1476 O O . ILE A 1 193 ? -25.095 -3.961 27.647 1.00 96.62 193 ILE A O 1
ATOM 1480 N N . SER A 1 194 ? -25.737 -6.049 27.194 1.00 94.19 194 SER A N 1
ATOM 1481 C CA . SER A 1 194 ? -27.061 -5.658 26.679 1.00 94.19 194 SER A CA 1
ATOM 1482 C C . SER A 1 194 ? -27.961 -4.943 27.702 1.00 94.19 194 SER A C 1
ATOM 1484 O O . SER A 1 194 ? -28.943 -4.309 27.310 1.00 94.19 194 SER A O 1
ATOM 1486 N N . LYS A 1 195 ? -27.641 -4.993 29.005 1.00 95.50 195 LYS A N 1
ATOM 1487 C CA . LYS A 1 195 ? -28.338 -4.243 30.067 1.00 95.50 195 LYS A CA 1
ATOM 1488 C C . LYS A 1 195 ? -27.996 -2.746 30.059 1.00 95.50 195 LYS A C 1
ATOM 1490 O O . LYS A 1 195 ? -28.771 -1.955 30.593 1.00 95.50 195 LYS A O 1
ATOM 1495 N N . LEU A 1 196 ? -26.869 -2.351 29.462 1.00 96.44 196 LEU A N 1
ATOM 1496 C CA . LEU A 1 196 ? -26.298 -1.002 29.533 1.00 96.44 196 LEU A CA 1
ATOM 1497 C C . LEU A 1 196 ? -27.019 -0.029 28.589 1.00 96.44 196 LEU A C 1
ATOM 1499 O O . LEU A 1 196 ? -26.511 0.349 27.540 1.00 96.44 196 LEU A O 1
ATOM 1503 N N . LYS A 1 197 ? -28.245 0.373 28.942 1.00 95.19 197 LYS A N 1
ATOM 1504 C CA . LYS A 1 197 ? -29.115 1.161 28.047 1.00 95.19 197 LYS A CA 1
ATOM 1505 C C . LYS A 1 197 ? -28.643 2.597 27.771 1.00 95.19 197 LYS A C 1
ATOM 1507 O O . LYS A 1 197 ? -29.204 3.229 26.883 1.00 95.19 197 LYS A O 1
ATOM 1512 N N . GLN A 1 198 ? -27.632 3.098 28.482 1.00 96.81 198 GLN A N 1
ATOM 1513 C CA . GLN A 1 198 ? -27.007 4.403 28.211 1.00 96.81 198 GLN A CA 1
ATOM 1514 C C . GLN A 1 198 ? -25.753 4.311 27.326 1.00 96.81 198 GLN A C 1
ATOM 1516 O O . GLN A 1 198 ? -25.201 5.346 26.969 1.00 96.81 198 GLN A O 1
ATOM 1521 N N . LEU A 1 199 ? -25.310 3.102 26.957 1.00 97.69 199 LEU A N 1
ATOM 1522 C CA . LEU A 1 199 ? -24.035 2.893 26.277 1.00 97.69 199 LEU A CA 1
ATOM 1523 C C . LEU A 1 199 ? -24.077 3.427 24.838 1.00 97.69 199 LEU A C 1
ATOM 1525 O O . LEU A 1 199 ? -24.854 2.951 24.011 1.00 97.69 199 LEU A O 1
ATOM 1529 N N . GLU A 1 200 ? -23.208 4.392 24.546 1.00 97.19 200 GLU A N 1
ATOM 1530 C CA . GLU A 1 200 ? -23.032 4.992 23.222 1.00 97.19 200 GLU A CA 1
ATOM 1531 C C . GLU A 1 200 ? -21.787 4.451 22.504 1.00 97.19 200 GLU A C 1
ATOM 1533 O O . GLU A 1 200 ? -21.798 4.313 21.280 1.00 97.19 200 GLU A O 1
ATOM 1538 N N . LEU A 1 201 ? -20.727 4.111 23.246 1.00 97.81 201 LEU A N 1
ATOM 1539 C CA . LEU A 1 201 ? -19.462 3.615 22.699 1.00 97.81 201 LEU A CA 1
ATOM 1540 C C . LEU A 1 201 ? -19.068 2.295 23.368 1.00 97.81 201 LEU A C 1
ATOM 1542 O O . LEU A 1 201 ? -18.815 2.251 24.572 1.00 97.81 201 LEU A O 1
ATOM 1546 N N . LEU A 1 202 ? -18.960 1.238 22.558 1.00 98.12 202 LEU A N 1
ATOM 1547 C CA . LEU A 1 202 ? -18.388 -0.052 22.942 1.00 98.12 202 LEU A CA 1
ATOM 1548 C C . LEU A 1 202 ? -17.161 -0.348 22.072 1.00 98.12 202 LEU A C 1
ATOM 1550 O O . LEU A 1 202 ? -17.293 -0.665 20.888 1.00 98.12 202 LEU A O 1
ATOM 1554 N N . ASN A 1 203 ? -15.968 -0.259 22.659 1.00 97.62 203 ASN A N 1
ATOM 1555 C CA . ASN A 1 203 ? -14.710 -0.550 21.983 1.00 97.62 203 ASN A CA 1
ATOM 1556 C C . ASN A 1 203 ? -13.958 -1.699 22.672 1.00 97.62 203 ASN A C 1
ATOM 1558 O O . ASN A 1 203 ? -13.383 -1.552 23.750 1.00 97.62 203 ASN A O 1
ATOM 1562 N N . LEU A 1 204 ? -13.924 -2.843 21.993 1.00 98.25 204 LEU A N 1
ATOM 1563 C CA . LEU A 1 204 ? -13.232 -4.067 22.392 1.00 98.25 204 LEU A CA 1
ATOM 1564 C C . LEU A 1 204 ? -12.115 -4.449 21.395 1.00 98.25 204 LEU A C 1
ATOM 1566 O O . LEU A 1 204 ? -11.603 -5.571 21.453 1.00 98.25 204 LEU A O 1
ATOM 1570 N N . LYS A 1 205 ? -11.731 -3.543 20.474 1.00 95.06 205 LYS A N 1
ATOM 1571 C CA . LYS A 1 205 ? -10.764 -3.816 19.390 1.00 95.06 205 LYS A CA 1
ATOM 1572 C C . LYS A 1 205 ? -9.421 -4.345 19.920 1.00 95.06 205 LYS A C 1
ATOM 1574 O O . LYS A 1 205 ? -8.954 -3.900 20.966 1.00 95.06 205 LYS A O 1
ATOM 1579 N N . ASN A 1 206 ? -8.752 -5.213 19.165 1.00 96.88 206 ASN A N 1
ATOM 1580 C CA . ASN A 1 206 ? -7.454 -5.815 19.487 1.00 96.88 206 ASN A CA 1
ATOM 1581 C C . ASN A 1 206 ? -7.465 -6.531 20.854 1.00 96.88 206 ASN A C 1
ATOM 1583 O O . ASN A 1 206 ? -6.878 -6.045 21.822 1.00 96.88 206 ASN A O 1
ATOM 1587 N N . ASN A 1 207 ? -8.158 -7.667 20.915 1.00 97.62 207 ASN A N 1
ATOM 1588 C CA . ASN A 1 207 ? -8.234 -8.576 22.062 1.00 97.62 207 ASN A CA 1
ATOM 1589 C C . ASN A 1 207 ? -8.237 -10.041 21.557 1.00 97.62 207 ASN A C 1
ATOM 1591 O O . ASN A 1 207 ? -7.944 -10.311 20.393 1.00 97.62 207 ASN A O 1
ATOM 1595 N N . GLN A 1 208 ? -8.525 -11.007 22.431 1.00 98.06 208 GLN A N 1
ATOM 1596 C CA . GLN A 1 208 ? -8.599 -12.443 22.125 1.00 98.06 208 GLN A CA 1
ATOM 1597 C C . GLN A 1 208 ? -10.037 -12.984 22.289 1.00 98.06 208 GLN A C 1
ATOM 1599 O O . GLN A 1 208 ? -10.229 -14.155 22.622 1.00 98.06 208 GLN A O 1
ATOM 1604 N N . LEU A 1 209 ? -11.055 -12.132 22.102 1.00 98.50 209 LEU A N 1
ATOM 1605 C CA . LEU A 1 209 ? -12.456 -12.485 22.352 1.00 98.50 209 LEU A CA 1
ATOM 1606 C C . LEU A 1 209 ? -12.976 -13.517 21.345 1.00 98.50 209 LEU A C 1
ATOM 1608 O O . LEU A 1 209 ? -12.601 -13.499 20.172 1.00 98.50 209 LEU A O 1
ATOM 1612 N N . THR A 1 210 ? -13.859 -14.394 21.814 1.00 98.06 210 THR A N 1
ATOM 1613 C CA . THR A 1 210 ? -14.411 -15.550 21.094 1.00 98.06 210 THR A CA 1
ATOM 1614 C C . THR A 1 210 ? -15.939 -15.494 20.998 1.00 98.06 210 THR A C 1
ATOM 1616 O O . THR A 1 210 ? -16.566 -14.490 21.338 1.00 98.06 210 THR A O 1
ATOM 1619 N N . GLY A 1 211 ? -16.552 -16.573 20.502 1.00 97.12 211 GLY A N 1
ATOM 1620 C CA . GLY A 1 211 ? -18.007 -16.703 20.448 1.00 97.12 211 GLY A CA 1
ATOM 1621 C C . GLY A 1 211 ? -18.643 -15.830 19.363 1.00 97.12 211 GLY A C 1
ATOM 1622 O O . GLY A 1 211 ? -17.936 -15.245 18.538 1.00 97.12 211 GLY A O 1
ATOM 1623 N N . PRO A 1 212 ? -19.981 -15.793 19.282 1.00 97.06 212 PRO A N 1
ATOM 1624 C CA . PRO A 1 212 ? -20.699 -14.958 18.329 1.00 97.06 212 PRO A CA 1
ATOM 1625 C C . PRO A 1 212 ? -20.792 -13.502 18.802 1.00 97.06 212 PRO A C 1
ATOM 1627 O O . PRO A 1 212 ? -20.825 -13.235 20.002 1.00 97.06 212 PRO A O 1
ATOM 1630 N N . ILE A 1 213 ? -20.958 -12.561 17.867 1.00 95.81 213 ILE A N 1
ATOM 1631 C CA . ILE A 1 213 ? -21.449 -11.214 18.204 1.00 95.81 213 ILE A CA 1
ATOM 1632 C C . ILE A 1 213 ? -22.868 -11.368 18.792 1.00 95.81 213 ILE A C 1
ATOM 1634 O O . ILE A 1 213 ? -23.755 -11.849 18.078 1.00 95.81 213 ILE A O 1
ATOM 1638 N N . PRO A 1 214 ? -23.135 -10.994 20.061 1.00 93.12 214 PRO A N 1
ATOM 1639 C CA . PRO A 1 214 ? -24.435 -11.254 20.668 1.00 93.12 214 PRO A CA 1
ATOM 1640 C C . PRO A 1 214 ? -25.538 -10.422 20.008 1.00 93.12 214 PRO A C 1
ATOM 1642 O O . PRO A 1 214 ? -25.491 -9.191 20.015 1.00 93.12 214 PRO A O 1
ATOM 1645 N N . SER A 1 215 ? -26.590 -11.074 19.504 1.00 89.62 215 SER A N 1
ATOM 1646 C CA . SER A 1 215 ? -27.753 -10.377 18.926 1.00 89.62 215 SER A CA 1
ATOM 1647 C C . SER A 1 215 ? -28.459 -9.462 19.935 1.00 89.62 215 SER A C 1
ATOM 1649 O O . SER A 1 215 ? -29.101 -8.490 19.543 1.00 89.62 215 SER A O 1
ATOM 1651 N N . THR A 1 216 ? -28.278 -9.698 21.238 1.00 91.62 216 THR A N 1
ATOM 1652 C CA . THR A 1 216 ? -28.761 -8.834 22.324 1.00 91.62 216 THR A CA 1
ATOM 1653 C C . THR A 1 216 ? -28.118 -7.441 22.350 1.00 91.62 216 THR A C 1
ATOM 1655 O O . THR A 1 216 ? -28.701 -6.542 22.954 1.00 91.62 216 THR A O 1
ATOM 1658 N N . LEU A 1 217 ? -26.990 -7.206 21.662 1.00 92.38 217 LEU A N 1
ATOM 1659 C CA . LEU A 1 217 ? -26.418 -5.859 21.496 1.00 92.38 217 LEU A CA 1
ATOM 1660 C C . LEU A 1 217 ? -27.366 -4.907 20.744 1.00 92.38 217 LEU A C 1
ATOM 1662 O O . LEU A 1 217 ? -27.362 -3.710 21.012 1.00 92.38 217 LEU A O 1
ATOM 1666 N N . THR A 1 218 ? -28.253 -5.428 19.886 1.00 89.81 218 THR A N 1
ATOM 1667 C CA . THR A 1 218 ? -29.294 -4.630 19.198 1.00 89.81 218 THR A CA 1
ATOM 1668 C C . THR A 1 218 ? -30.289 -3.973 20.160 1.00 89.81 218 THR A C 1
ATOM 1670 O O . THR A 1 218 ? -30.942 -2.992 19.818 1.00 89.81 218 THR A O 1
ATOM 1673 N N . GLN A 1 219 ? -30.368 -4.453 21.407 1.00 90.94 219 GLN A N 1
ATOM 1674 C CA . GLN A 1 219 ? -31.213 -3.871 22.449 1.00 90.94 219 GLN A CA 1
ATOM 1675 C C . GLN A 1 219 ? -30.601 -2.617 23.105 1.00 90.94 219 GLN A C 1
ATOM 1677 O O . GLN A 1 219 ? -31.189 -2.087 24.055 1.00 90.94 219 GLN A O 1
ATOM 1682 N N . ILE A 1 220 ? -29.418 -2.170 22.674 1.00 93.31 220 ILE A N 1
ATOM 1683 C CA . ILE A 1 220 ? -28.737 -0.960 23.152 1.00 93.31 220 ILE A CA 1
ATOM 1684 C C . ILE A 1 220 ? -29.036 0.179 22.164 1.00 93.31 220 ILE A C 1
ATOM 1686 O O . ILE A 1 220 ? -28.198 0.564 21.359 1.00 93.31 220 ILE A O 1
ATOM 1690 N N . ALA A 1 221 ? -30.260 0.713 22.203 1.00 90.38 221 ALA A N 1
ATOM 1691 C CA . ALA A 1 221 ? -30.755 1.671 21.202 1.00 90.38 221 ALA A CA 1
ATOM 1692 C C . ALA A 1 221 ? -29.940 2.982 21.084 1.00 90.38 221 ALA A C 1
ATOM 1694 O O . ALA A 1 221 ? -30.036 3.666 20.068 1.00 90.38 221 ALA A O 1
ATOM 1695 N N . ASN A 1 222 ? -29.139 3.317 22.102 1.00 93.69 222 ASN A N 1
ATOM 1696 C CA . ASN A 1 222 ? -28.262 4.491 22.124 1.00 93.69 222 ASN A CA 1
ATOM 1697 C C . ASN A 1 222 ? -26.861 4.235 21.529 1.00 93.69 222 ASN A C 1
ATOM 1699 O O . ASN A 1 222 ? -26.075 5.175 21.448 1.00 93.69 222 ASN A O 1
ATOM 1703 N N . LEU A 1 223 ? -26.530 3.003 21.116 1.00 95.06 223 LEU A N 1
ATOM 1704 C CA . LEU A 1 223 ? -25.188 2.652 20.648 1.00 95.06 223 LEU A CA 1
ATOM 1705 C C . LEU A 1 223 ? -24.855 3.362 19.326 1.00 95.06 223 LEU A C 1
ATOM 1707 O O . LEU A 1 223 ? -25.534 3.168 18.320 1.00 95.06 223 LEU A O 1
ATOM 1711 N N . LYS A 1 224 ? -23.785 4.161 19.338 1.00 94.00 224 LYS A N 1
ATOM 1712 C CA . LYS A 1 224 ? -23.281 4.970 18.216 1.00 94.00 224 LYS A CA 1
ATOM 1713 C C . LYS A 1 224 ? -22.040 4.365 17.564 1.00 94.00 224 LYS A C 1
ATOM 1715 O O . LYS A 1 224 ? -21.839 4.514 16.360 1.00 94.00 224 LYS A O 1
ATOM 1720 N N . THR A 1 225 ? -21.219 3.678 18.354 1.00 94.81 225 THR A N 1
ATOM 1721 C CA . THR A 1 225 ? -19.904 3.177 17.944 1.00 94.81 225 THR A CA 1
ATOM 1722 C C . THR A 1 225 ? -19.685 1.771 18.494 1.00 94.81 225 THR A C 1
ATOM 1724 O O . THR A 1 225 ? -19.682 1.574 19.710 1.00 94.81 225 THR A O 1
ATOM 1727 N N . LEU A 1 226 ? -19.473 0.802 17.597 1.00 95.81 226 LEU A N 1
ATOM 1728 C CA . LEU A 1 226 ? -19.170 -0.591 17.928 1.00 95.81 226 LEU A CA 1
ATOM 1729 C C . LEU A 1 226 ? -17.861 -1.023 17.252 1.00 95.81 226 LEU A C 1
ATOM 1731 O O . LEU A 1 226 ? -17.825 -1.280 16.049 1.00 95.81 226 LEU A O 1
ATOM 1735 N N . GLY A 1 227 ? -16.783 -1.089 18.036 1.00 95.38 227 GLY A N 1
ATOM 1736 C CA . GLY A 1 227 ? -15.456 -1.519 17.587 1.00 95.38 227 GLY A CA 1
ATOM 1737 C C . GLY A 1 227 ? -15.093 -2.894 18.142 1.00 95.38 227 GLY A C 1
ATOM 1738 O O . GLY A 1 227 ? -14.762 -3.016 19.319 1.00 95.38 227 GLY A O 1
ATOM 1739 N N . LEU A 1 228 ? -15.129 -3.924 17.297 1.00 97.25 228 LEU A N 1
ATOM 1740 C CA . LEU A 1 228 ? -14.827 -5.326 17.630 1.00 97.25 228 LEU A CA 1
ATOM 1741 C C . LEU A 1 228 ? -13.633 -5.898 16.838 1.00 97.25 228 LEU A C 1
ATOM 1743 O O . LEU A 1 228 ? -13.293 -7.075 16.983 1.00 97.25 228 LEU A O 1
ATOM 1747 N N . ARG A 1 229 ? -12.989 -5.071 16.007 1.00 96.38 229 ARG A N 1
ATOM 1748 C CA . ARG A 1 229 ? -11.820 -5.400 15.177 1.00 96.38 229 ARG A CA 1
ATOM 1749 C C . ARG A 1 229 ? -10.725 -6.186 15.896 1.00 96.38 229 ARG A C 1
ATOM 1751 O O . ARG A 1 229 ? -10.397 -5.864 17.030 1.00 96.38 229 ARG A O 1
ATOM 1758 N N . GLY A 1 230 ? -10.068 -7.120 15.211 1.00 95.44 230 GLY A N 1
ATOM 1759 C CA . GLY A 1 230 ? -8.869 -7.795 15.715 1.00 95.44 230 GLY A CA 1
ATOM 1760 C C . GLY A 1 230 ? -9.178 -8.655 16.937 1.00 95.44 230 GLY A C 1
ATOM 1761 O O . GLY A 1 230 ? -8.639 -8.417 18.015 1.00 95.44 230 GLY A O 1
ATOM 1762 N N . ASN A 1 231 ? -10.090 -9.606 16.763 1.00 97.62 231 ASN A N 1
ATOM 1763 C CA . ASN A 1 231 ? -10.504 -10.586 17.764 1.00 97.62 231 ASN A CA 1
ATOM 1764 C C . ASN A 1 231 ? -10.654 -11.965 17.083 1.00 97.62 231 ASN A C 1
ATOM 1766 O O . ASN A 1 231 ? -10.288 -12.149 15.924 1.00 97.62 231 ASN A O 1
ATOM 1770 N N . SER A 1 232 ? -11.160 -12.965 17.804 1.00 97.94 232 SER A N 1
ATOM 1771 C CA . SER A 1 232 ? -11.478 -14.304 17.283 1.00 97.94 232 SER A CA 1
ATOM 1772 C C . SER A 1 232 ? -12.992 -14.568 17.280 1.00 97.94 232 SER A C 1
ATOM 1774 O O . SER A 1 232 ? -13.434 -15.690 17.534 1.00 97.94 232 SER A O 1
ATOM 1776 N N . LEU A 1 233 ? -13.800 -13.533 17.012 1.00 98.31 233 LEU A N 1
ATOM 1777 C CA . LEU A 1 233 ? -15.262 -13.638 16.984 1.00 98.31 233 LEU A CA 1
ATOM 1778 C C . LEU A 1 233 ? -15.732 -14.498 15.805 1.00 98.31 233 LEU A C 1
ATOM 1780 O O . LEU A 1 233 ? -15.108 -14.539 14.748 1.00 98.31 233 LEU A O 1
ATOM 1784 N N . THR A 1 234 ? -16.857 -15.178 15.994 1.00 97.88 234 THR A N 1
ATOM 1785 C CA . THR A 1 234 ? -17.418 -16.205 15.103 1.00 97.88 234 THR A CA 1
ATOM 1786 C C . THR A 1 234 ? -18.916 -15.966 14.864 1.00 97.88 234 THR A C 1
ATOM 1788 O O . THR A 1 234 ? -19.443 -14.893 15.160 1.00 97.88 234 THR A O 1
ATOM 1791 N N . GLY A 1 235 ? -19.634 -16.945 14.309 1.00 96.69 235 GLY A N 1
ATOM 1792 C CA . GLY A 1 235 ? -21.049 -16.793 13.965 1.00 96.69 235 GLY A CA 1
ATOM 1793 C C . GLY A 1 235 ? -21.235 -15.982 12.684 1.00 96.69 235 GLY A C 1
ATOM 1794 O O . GLY A 1 235 ? -20.420 -16.088 11.767 1.00 96.69 235 GLY A O 1
ATOM 1795 N N . THR A 1 236 ? -22.314 -15.205 12.601 1.00 96.75 236 THR A N 1
ATOM 1796 C CA . THR A 1 236 ? -22.709 -14.458 11.396 1.00 96.75 236 THR A CA 1
ATOM 1797 C C . THR A 1 236 ? -23.074 -13.013 11.723 1.00 96.75 236 THR A C 1
ATOM 1799 O O . THR A 1 236 ? -23.382 -12.680 12.869 1.00 96.75 236 THR A O 1
ATOM 1802 N N . LEU A 1 237 ? -23.110 -12.153 10.703 1.00 94.88 237 LEU A N 1
ATOM 1803 C CA . LEU A 1 237 ? -23.731 -10.833 10.816 1.00 94.88 237 LEU A CA 1
ATOM 1804 C C . LEU A 1 237 ? -25.233 -10.991 11.123 1.00 94.88 237 LEU A C 1
ATOM 1806 O O . LEU A 1 237 ? -25.927 -11.765 10.464 1.00 94.88 237 LEU A O 1
ATOM 1810 N N . SER A 1 238 ? -25.737 -10.284 12.139 1.00 92.50 238 SER A N 1
ATOM 1811 C CA . SER A 1 238 ? -27.155 -10.347 12.524 1.00 92.50 238 SER A CA 1
ATOM 1812 C C . SER A 1 238 ? -28.012 -9.431 11.638 1.00 92.50 238 SER A C 1
ATOM 1814 O O . SER A 1 238 ? -27.730 -8.231 11.603 1.00 92.50 238 SER A O 1
ATOM 1816 N N . PRO A 1 239 ? -29.095 -9.920 10.998 1.00 89.69 239 PRO A N 1
ATOM 1817 C CA . PRO A 1 239 ? -30.030 -9.076 10.242 1.00 89.69 239 PRO A CA 1
ATOM 1818 C C . PRO A 1 239 ? -30.654 -7.940 11.068 1.00 89.69 239 PRO A C 1
ATOM 1820 O O . PRO A 1 239 ? -31.039 -6.915 10.505 1.00 89.69 239 PRO A O 1
ATOM 1823 N N . ASP A 1 240 ? -30.717 -8.111 12.394 1.00 90.00 240 ASP A N 1
ATOM 1824 C CA . ASP A 1 240 ? -31.258 -7.140 13.348 1.00 90.00 240 ASP A CA 1
ATOM 1825 C C . ASP A 1 240 ? -30.316 -5.961 13.643 1.00 90.00 240 ASP A C 1
ATOM 1827 O O . ASP A 1 240 ? -30.721 -5.026 14.331 1.00 90.00 240 ASP A O 1
ATOM 1831 N N . MET A 1 241 ? -29.070 -5.947 13.145 1.00 89.06 241 MET A N 1
ATOM 1832 C CA . MET A 1 241 ? -28.142 -4.840 13.437 1.00 89.06 241 MET A CA 1
ATOM 1833 C C . MET A 1 241 ? -28.667 -3.478 12.961 1.00 89.06 241 MET A C 1
ATOM 1835 O O . MET A 1 241 ? -28.435 -2.471 13.623 1.00 89.06 241 MET A O 1
ATOM 1839 N N . CYS A 1 242 ? -29.469 -3.451 11.892 1.00 88.06 242 CYS A N 1
ATOM 1840 C CA . CYS A 1 242 ? -30.103 -2.230 11.390 1.00 88.06 242 CYS A CA 1
ATOM 1841 C C . CYS A 1 242 ? -31.263 -1.713 12.264 1.00 88.06 242 CYS A C 1
ATOM 1843 O O . CYS A 1 242 ? -31.849 -0.683 11.946 1.00 88.06 242 CYS A O 1
ATOM 1845 N N . GLN A 1 243 ? -31.591 -2.383 13.378 1.00 86.75 243 GLN A N 1
ATOM 1846 C CA . GLN A 1 243 ? -32.443 -1.809 14.426 1.00 86.75 243 GLN A CA 1
ATOM 1847 C C . GLN A 1 243 ? -31.702 -0.731 15.249 1.00 86.75 243 GLN A C 1
ATOM 1849 O O . GLN A 1 243 ? -32.343 0.094 15.898 1.00 86.75 243 GLN A O 1
ATOM 1854 N N . LEU A 1 244 ? -30.361 -0.702 15.214 1.00 86.62 244 LEU A N 1
ATOM 1855 C CA . LEU A 1 244 ? -29.532 0.292 15.904 1.00 86.62 244 LEU A CA 1
ATOM 1856 C C . LEU A 1 244 ? -29.466 1.606 15.110 1.00 86.62 244 LEU A C 1
ATOM 1858 O O . LEU A 1 244 ? -28.438 1.964 14.543 1.00 86.62 244 LEU A O 1
ATOM 1862 N N . THR A 1 245 ? -30.564 2.363 15.085 1.00 85.62 245 THR A N 1
ATOM 1863 C CA . THR A 1 245 ? -30.685 3.597 14.281 1.00 85.62 245 THR A CA 1
ATOM 1864 C C . THR A 1 245 ? -29.746 4.740 14.700 1.00 85.62 245 THR A C 1
ATOM 1866 O O . THR A 1 245 ? -29.687 5.749 14.001 1.00 85.62 245 THR A O 1
ATOM 1869 N N . GLY A 1 246 ? -29.034 4.622 15.826 1.00 86.88 246 GLY A N 1
ATOM 1870 C CA . GLY A 1 246 ? -27.990 5.563 16.259 1.00 86.88 246 GLY A CA 1
ATOM 1871 C C . GLY A 1 246 ? -26.559 5.172 15.863 1.00 86.88 246 GLY A C 1
ATOM 1872 O O . GLY A 1 246 ? -25.657 6.000 15.983 1.00 86.88 246 GLY A O 1
ATOM 1873 N N . LEU A 1 247 ? -26.345 3.936 15.400 1.00 91.00 247 LEU A N 1
ATOM 1874 C CA . LEU A 1 247 ? -25.030 3.377 15.089 1.00 91.00 247 LEU A CA 1
ATOM 1875 C C . LEU A 1 247 ? -24.514 3.961 13.769 1.00 91.00 247 LEU A C 1
ATOM 1877 O O . LEU A 1 247 ? -25.176 3.824 12.743 1.00 91.00 247 LEU A O 1
ATOM 1881 N N . TRP A 1 248 ? -23.340 4.596 13.800 1.00 91.75 248 TRP A N 1
ATOM 1882 C CA . TRP A 1 248 ? -22.684 5.182 12.618 1.00 91.75 248 TRP A CA 1
ATOM 1883 C C . TRP A 1 248 ? -21.331 4.535 12.296 1.00 91.75 248 TRP A C 1
ATOM 1885 O O . TRP A 1 248 ? -20.902 4.553 11.142 1.00 91.75 248 TRP A O 1
ATOM 1895 N N . TYR A 1 249 ? -20.689 3.919 13.295 1.00 91.12 249 TYR A N 1
ATOM 1896 C CA . TYR A 1 249 ? -19.417 3.210 13.161 1.00 91.12 249 TYR A CA 1
ATOM 1897 C C . TYR A 1 249 ? -19.564 1.741 13.568 1.00 91.12 249 TYR A C 1
ATOM 1899 O O . TYR A 1 249 ? -19.793 1.442 14.746 1.00 91.12 249 TYR A O 1
ATOM 1907 N N . PHE A 1 250 ? -19.390 0.834 12.605 1.00 93.94 250 PHE A N 1
ATOM 1908 C CA . PHE A 1 250 ? -19.364 -0.614 12.813 1.00 93.94 250 PHE A CA 1
ATOM 1909 C C . PHE A 1 250 ? -18.081 -1.195 12.201 1.00 93.94 250 PHE A C 1
ATOM 1911 O O . PHE A 1 250 ? -17.964 -1.307 10.981 1.00 93.94 250 PHE A O 1
ATOM 1918 N N . ASP A 1 251 ? -17.117 -1.550 13.057 1.00 93.38 251 ASP A N 1
ATOM 1919 C CA . ASP A 1 251 ? -15.850 -2.183 12.665 1.00 93.38 251 ASP A CA 1
ATOM 1920 C C . ASP A 1 251 ? -15.721 -3.559 13.334 1.00 93.38 251 ASP A C 1
ATOM 1922 O O . ASP A 1 251 ? -15.526 -3.672 14.549 1.00 93.38 251 ASP A O 1
ATOM 1926 N N . VAL A 1 252 ? -15.819 -4.614 12.525 1.00 96.81 252 VAL A N 1
ATOM 1927 C CA . VAL A 1 252 ? -15.615 -6.018 12.921 1.00 96.81 252 VAL A CA 1
ATOM 1928 C C . VAL A 1 252 ? -14.433 -6.655 12.178 1.00 96.81 252 VAL A C 1
ATOM 1930 O O . VAL A 1 252 ? -14.322 -7.884 12.117 1.00 96.81 252 VAL A O 1
ATOM 1933 N N . ARG A 1 253 ? -13.530 -5.839 11.620 1.00 96.62 253 ARG A N 1
ATOM 1934 C CA . ARG A 1 253 ? -12.411 -6.281 10.781 1.00 96.62 253 ARG A CA 1
ATOM 1935 C C . ARG A 1 253 ? -11.502 -7.300 11.462 1.00 96.62 253 ARG A C 1
ATOM 1937 O O . ARG A 1 253 ? -11.176 -7.142 12.634 1.00 96.62 253 ARG A O 1
ATOM 1944 N N . GLY A 1 254 ? -10.972 -8.277 10.730 1.00 95.94 254 GLY A N 1
ATOM 1945 C CA . GLY A 1 254 ? -9.962 -9.189 11.280 1.00 95.94 254 GLY A CA 1
ATOM 1946 C C . GLY A 1 254 ? -10.554 -10.050 12.393 1.00 95.94 254 GLY A C 1
ATOM 1947 O O . GLY A 1 254 ? -10.131 -9.962 13.546 1.00 95.94 254 GLY A O 1
ATOM 1948 N N . ASN A 1 255 ? -11.580 -10.815 12.033 1.00 98.12 255 ASN A N 1
ATOM 1949 C CA . ASN A 1 255 ? -12.291 -11.763 12.883 1.00 98.12 255 ASN A CA 1
ATOM 1950 C C . ASN A 1 255 ? -12.536 -13.060 12.086 1.00 98.12 255 ASN A C 1
ATOM 1952 O O . ASN A 1 255 ? -12.035 -13.241 10.977 1.00 98.12 255 ASN A O 1
ATOM 1956 N N . ASN A 1 256 ? -13.295 -13.995 12.653 1.00 98.06 256 ASN A N 1
ATOM 1957 C CA . ASN A 1 256 ? -13.641 -15.269 12.030 1.00 98.06 256 ASN A CA 1
ATOM 1958 C C . ASN A 1 256 ? -15.165 -15.376 11.785 1.00 98.06 256 ASN A C 1
ATOM 1960 O O . ASN A 1 256 ? -15.768 -16.438 11.973 1.00 98.06 256 ASN A O 1
ATOM 1964 N N . LEU A 1 257 ? -15.802 -14.265 11.389 1.00 98.25 257 LEU A N 1
ATOM 1965 C CA . LEU A 1 257 ? -17.227 -14.217 11.046 1.00 98.25 257 LEU A CA 1
ATOM 1966 C C . LEU A 1 257 ? -17.501 -14.960 9.732 1.00 98.25 257 LEU A C 1
ATOM 1968 O O . LEU A 1 257 ? -16.663 -14.990 8.836 1.00 98.25 257 LEU A O 1
ATOM 1972 N N . THR A 1 258 ? -18.689 -15.549 9.623 1.00 98.06 258 THR A N 1
ATOM 1973 C CA . THR A 1 258 ? -19.126 -16.422 8.521 1.00 98.06 258 THR A CA 1
ATOM 1974 C C . THR A 1 258 ? -20.532 -16.039 8.035 1.00 98.06 258 THR A C 1
ATOM 1976 O O . THR A 1 258 ? -21.128 -15.076 8.521 1.00 98.06 258 THR A O 1
ATOM 1979 N N . GLY A 1 259 ? -21.095 -16.802 7.094 1.00 97.38 259 GLY A N 1
ATOM 1980 C CA . GLY A 1 259 ? -22.421 -16.541 6.528 1.00 97.38 259 GLY A CA 1
ATOM 1981 C C . GLY A 1 259 ? -22.358 -15.524 5.391 1.00 97.38 259 GLY A C 1
ATOM 1982 O O . GLY A 1 259 ? -21.349 -15.459 4.691 1.00 97.38 259 GLY A O 1
ATOM 1983 N N . THR A 1 260 ? -23.426 -14.752 5.199 1.00 97.81 260 THR A N 1
ATOM 1984 C CA . THR A 1 260 ? -23.546 -13.744 4.132 1.00 97.81 260 THR A CA 1
ATOM 1985 C C . THR A 1 260 ? -23.781 -12.349 4.710 1.00 97.81 260 THR A C 1
ATOM 1987 O O . THR A 1 260 ? -24.099 -12.193 5.893 1.00 97.81 260 THR A O 1
ATOM 1990 N N . ILE A 1 261 ? -23.663 -11.320 3.869 1.00 97.69 261 ILE A N 1
ATOM 1991 C CA . ILE A 1 261 ? -24.198 -9.990 4.184 1.00 97.69 261 ILE A CA 1
ATOM 1992 C C . ILE A 1 261 ? -25.742 -10.096 4.178 1.00 97.69 261 ILE A C 1
ATOM 1994 O O . ILE A 1 261 ? -26.289 -10.647 3.221 1.00 97.69 261 ILE A O 1
ATOM 1998 N N . PRO A 1 262 ? -26.470 -9.631 5.213 1.00 95.38 262 PRO A N 1
ATOM 1999 C CA . PRO A 1 262 ? -27.932 -9.727 5.238 1.00 95.38 262 PRO A CA 1
ATOM 2000 C C . PRO A 1 262 ? -28.614 -8.817 4.207 1.00 95.38 262 PRO A C 1
ATOM 2002 O O . PRO A 1 262 ? -28.252 -7.649 4.085 1.00 95.38 262 PRO A O 1
ATOM 2005 N N . ASP A 1 263 ? -29.694 -9.278 3.568 1.00 92.69 263 ASP A N 1
ATOM 2006 C CA . ASP A 1 263 ? -30.521 -8.445 2.670 1.00 92.69 263 ASP A CA 1
ATOM 2007 C C . ASP A 1 263 ? -31.111 -7.202 3.360 1.00 92.69 263 ASP A C 1
ATOM 2009 O O . ASP A 1 263 ? -31.451 -6.216 2.703 1.00 92.69 263 ASP A O 1
ATOM 2013 N N . THR A 1 264 ? -31.229 -7.227 4.692 1.00 92.69 264 THR A N 1
ATOM 2014 C CA . THR A 1 264 ? -31.681 -6.091 5.506 1.00 92.69 264 THR A CA 1
ATOM 2015 C C . THR A 1 264 ? -30.644 -4.976 5.634 1.00 92.69 264 THR A C 1
ATOM 2017 O O . THR A 1 264 ? -30.994 -3.928 6.171 1.00 92.69 264 THR A O 1
ATOM 2020 N N . ILE A 1 265 ? -29.409 -5.146 5.137 1.00 93.75 265 ILE A N 1
ATOM 2021 C CA . ILE A 1 265 ? -28.314 -4.174 5.303 1.00 93.75 265 ILE A CA 1
ATOM 2022 C C . ILE A 1 265 ? -28.680 -2.767 4.805 1.00 93.75 265 ILE A C 1
ATOM 2024 O O . ILE A 1 265 ? -28.300 -1.785 5.432 1.00 93.75 265 ILE A O 1
ATOM 2028 N N . GLY A 1 266 ? -29.508 -2.648 3.761 1.00 89.81 266 GLY A N 1
ATOM 2029 C CA . GLY A 1 266 ? -30.000 -1.357 3.258 1.00 89.81 266 GLY A CA 1
ATOM 2030 C C . GLY A 1 266 ? -30.832 -0.543 4.260 1.00 89.81 266 GLY A C 1
ATOM 2031 O O . GLY A 1 266 ? -31.003 0.658 4.076 1.00 89.81 266 GLY A O 1
ATOM 2032 N N . ASN A 1 267 ? -31.312 -1.164 5.343 1.00 91.31 267 ASN A N 1
ATOM 2033 C CA . ASN A 1 267 ? -32.009 -0.477 6.433 1.00 91.31 267 ASN A CA 1
ATOM 2034 C C . ASN A 1 267 ? -31.042 0.191 7.432 1.00 91.31 267 ASN A C 1
ATOM 2036 O O . ASN A 1 267 ? -31.490 0.972 8.267 1.00 91.31 267 ASN A O 1
ATOM 2040 N N . CYS A 1 268 ? -29.735 -0.095 7.380 1.00 89.31 268 CYS A N 1
ATOM 2041 C CA . CYS A 1 268 ? -28.710 0.494 8.252 1.00 89.31 268 CYS A CA 1
ATOM 2042 C C . CYS A 1 268 ? -28.344 1.926 7.798 1.00 89.31 268 CYS A C 1
ATOM 2044 O O . CYS A 1 268 ? -27.178 2.265 7.605 1.00 89.31 268 CYS A O 1
ATOM 2046 N N . THR A 1 269 ? -29.347 2.789 7.606 1.00 85.38 269 THR A N 1
ATOM 2047 C CA . THR A 1 269 ? -29.201 4.113 6.968 1.00 85.38 269 THR A CA 1
ATOM 2048 C C . THR A 1 269 ? -28.311 5.098 7.728 1.00 85.38 269 THR A C 1
ATOM 2050 O O . THR A 1 269 ? -27.946 6.126 7.167 1.00 85.38 269 THR A O 1
ATOM 2053 N N . SER A 1 270 ? -27.993 4.811 8.992 1.00 86.81 270 SER A N 1
ATOM 2054 C CA . SER A 1 270 ? -27.167 5.655 9.864 1.00 86.81 270 SER A CA 1
ATOM 2055 C C . SER A 1 270 ? -25.665 5.353 9.783 1.00 86.81 270 SER A C 1
ATOM 2057 O O . SER A 1 270 ? -24.880 6.114 10.342 1.00 86.81 270 SER A O 1
ATOM 2059 N N . PHE A 1 271 ? -25.251 4.271 9.108 1.00 89.44 271 PHE A N 1
ATOM 2060 C CA . PHE A 1 271 ? -23.835 3.925 8.958 1.00 89.44 271 PHE A CA 1
ATOM 2061 C C . PHE A 1 271 ? -23.093 4.970 8.112 1.00 89.44 271 PHE A C 1
ATOM 2063 O O . PHE A 1 271 ? -23.450 5.212 6.961 1.00 89.44 271 PHE A O 1
ATOM 2070 N N . GLU A 1 272 ? -22.007 5.514 8.663 1.00 90.19 272 GLU A N 1
ATOM 2071 C CA . GLU A 1 272 ? -20.990 6.288 7.943 1.00 90.19 272 GLU A CA 1
ATOM 2072 C C . GLU A 1 272 ? -19.787 5.393 7.591 1.00 90.19 272 GLU A C 1
ATOM 2074 O O . GLU A 1 272 ? -19.226 5.500 6.499 1.00 90.19 272 GLU A O 1
ATOM 2079 N N . ILE A 1 273 ? -19.420 4.470 8.490 1.00 90.88 273 ILE A N 1
ATOM 2080 C CA . ILE A 1 273 ? -18.319 3.516 8.313 1.00 90.88 273 ILE A CA 1
ATOM 2081 C C . ILE A 1 273 ? -18.812 2.092 8.586 1.00 90.88 273 ILE A C 1
ATOM 2083 O O . ILE A 1 273 ? -19.242 1.775 9.698 1.00 90.88 273 ILE A O 1
ATOM 2087 N N . LEU A 1 274 ? -18.686 1.237 7.568 1.00 95.25 274 LEU A N 1
ATOM 2088 C CA . LEU A 1 274 ? -18.933 -0.202 7.629 1.00 95.25 274 LEU A CA 1
ATOM 2089 C C . LEU A 1 274 ? -17.654 -0.954 7.223 1.00 95.25 274 LEU A C 1
ATOM 2091 O O . LEU A 1 274 ? -17.340 -1.041 6.035 1.00 95.25 274 LEU A O 1
ATOM 2095 N N . ASP A 1 275 ? -16.927 -1.496 8.206 1.00 96.44 275 ASP A N 1
ATOM 2096 C CA . ASP A 1 275 ? -15.753 -2.356 7.990 1.00 96.44 275 ASP A CA 1
ATOM 2097 C C . ASP A 1 275 ? -16.036 -3.781 8.493 1.00 96.44 275 ASP A C 1
ATOM 2099 O O . ASP A 1 275 ? -16.144 -4.039 9.695 1.00 96.44 275 ASP A O 1
ATOM 2103 N N . ILE A 1 276 ? -16.178 -4.715 7.547 1.00 97.38 276 ILE A N 1
ATOM 2104 C CA . ILE A 1 276 ? -16.347 -6.157 7.799 1.00 97.38 276 ILE A CA 1
ATOM 2105 C C . ILE A 1 276 ? -15.185 -6.980 7.216 1.00 97.38 276 ILE A C 1
ATOM 2107 O O . ILE A 1 276 ? -15.285 -8.199 7.054 1.00 97.38 276 ILE A O 1
ATOM 2111 N N . SER A 1 277 ? -14.080 -6.316 6.879 1.00 97.81 277 SER A N 1
ATOM 2112 C CA . SER A 1 277 ? -12.966 -6.899 6.133 1.00 97.81 277 SER A CA 1
ATOM 2113 C C . SER A 1 277 ? -12.173 -7.954 6.913 1.00 97.81 277 SER A C 1
ATOM 2115 O O . SER A 1 277 ? -12.272 -8.051 8.136 1.00 97.81 277 SER A O 1
ATOM 2117 N N . TYR A 1 278 ? -11.372 -8.767 6.223 1.00 97.69 278 TYR A N 1
ATOM 2118 C CA . TYR A 1 278 ? -10.548 -9.831 6.810 1.00 97.69 278 TYR A CA 1
ATOM 2119 C C . TYR A 1 278 ? -11.373 -10.772 7.709 1.00 97.69 278 TYR A C 1
ATOM 2121 O O . TYR A 1 278 ? -11.154 -10.870 8.918 1.00 97.69 278 TYR A O 1
ATOM 2129 N N . ASN A 1 279 ? -12.367 -11.422 7.102 1.00 98.38 279 ASN A N 1
ATOM 2130 C CA . ASN A 1 279 ? -13.298 -12.365 7.728 1.00 98.38 279 ASN A CA 1
ATOM 2131 C C . ASN A 1 279 ? -13.522 -13.581 6.792 1.00 98.38 279 ASN A C 1
ATOM 2133 O O . ASN A 1 279 ? -12.804 -13.773 5.813 1.00 98.38 279 ASN A O 1
ATOM 2137 N N . GLN A 1 280 ? -14.487 -14.457 7.095 1.00 98.25 280 GLN A N 1
ATOM 2138 C CA . GLN A 1 280 ? -14.885 -15.583 6.235 1.00 98.25 280 GLN A CA 1
ATOM 2139 C C . GLN A 1 280 ? -16.313 -15.410 5.679 1.00 98.25 280 GLN A C 1
ATOM 2141 O O . GLN A 1 280 ? -17.060 -16.387 5.568 1.00 98.25 280 GLN A O 1
ATOM 2146 N N . ILE A 1 281 ? -16.718 -14.176 5.363 1.00 98.44 281 ILE A N 1
ATOM 2147 C CA . ILE A 1 281 ? -18.050 -13.875 4.821 1.00 98.44 281 ILE A CA 1
ATOM 2148 C C . ILE A 1 281 ? -18.107 -14.311 3.351 1.00 98.44 281 ILE A C 1
ATOM 2150 O O . ILE A 1 281 ? -17.137 -14.173 2.610 1.00 98.44 281 ILE A O 1
ATOM 2154 N N . THR A 1 282 ? -19.239 -14.886 2.958 1.00 98.44 282 THR A N 1
ATOM 2155 C CA . THR A 1 282 ? -19.474 -15.597 1.692 1.00 98.44 282 THR A CA 1
ATOM 2156 C C . THR A 1 282 ? -20.733 -15.095 0.988 1.00 98.44 282 THR A C 1
ATOM 2158 O O . THR A 1 282 ? -21.522 -14.353 1.573 1.00 98.44 282 THR A O 1
ATOM 2161 N N . GLY A 1 283 ? -20.958 -15.554 -0.243 1.00 98.00 283 GLY A N 1
ATOM 2162 C CA . GLY A 1 283 ? -22.156 -15.226 -1.012 1.00 98.00 283 GLY A CA 1
ATOM 2163 C C . GLY A 1 283 ? -22.055 -13.871 -1.706 1.00 98.00 283 GLY A C 1
ATOM 2164 O O . GLY A 1 283 ? -20.996 -13.246 -1.734 1.00 98.00 283 GLY A O 1
ATOM 2165 N N . GLU A 1 284 ? -23.155 -13.450 -2.317 1.00 98.31 284 GLU A N 1
ATOM 2166 C CA . GLU A 1 284 ? -23.197 -12.241 -3.140 1.00 98.31 284 GLU A CA 1
ATOM 2167 C C . GLU A 1 284 ? -23.339 -10.971 -2.298 1.00 98.31 284 GLU A C 1
ATOM 2169 O O . GLU A 1 284 ? -23.889 -10.990 -1.193 1.00 98.31 284 GLU A O 1
ATOM 2174 N N . ILE A 1 285 ? -22.854 -9.846 -2.829 1.00 98.44 285 ILE A N 1
ATOM 2175 C CA . ILE A 1 285 ? -23.125 -8.530 -2.248 1.00 98.44 285 ILE A CA 1
ATOM 2176 C C . ILE A 1 285 ? -24.603 -8.201 -2.545 1.00 98.44 285 ILE A C 1
ATOM 2178 O O . ILE A 1 285 ? -24.971 -8.096 -3.716 1.00 98.44 285 ILE A O 1
ATOM 2182 N N . PRO A 1 286 ? -25.480 -8.037 -1.537 1.00 96.94 286 PRO A N 1
ATOM 2183 C CA . PRO A 1 286 ? -26.909 -7.872 -1.781 1.00 96.94 286 PRO A CA 1
ATOM 2184 C C . PRO A 1 286 ? -27.203 -6.511 -2.415 1.00 96.94 286 PRO A C 1
ATOM 2186 O O . PRO A 1 286 ? -26.693 -5.485 -1.967 1.00 96.94 286 PRO A O 1
ATOM 2189 N N . TYR A 1 287 ? -28.105 -6.474 -3.402 1.00 95.69 287 TYR A N 1
ATOM 2190 C CA . TYR A 1 287 ? -28.519 -5.241 -4.095 1.00 95.69 287 TYR A CA 1
ATOM 2191 C C . TYR A 1 287 ? -28.946 -4.118 -3.125 1.00 95.69 287 TYR A C 1
ATOM 2193 O O . TYR A 1 287 ? -28.688 -2.939 -3.356 1.00 95.69 287 TYR A O 1
ATOM 2201 N N . ASN A 1 288 ? -29.538 -4.470 -1.982 1.00 94.44 288 ASN A N 1
ATOM 2202 C CA . ASN A 1 288 ? -29.967 -3.496 -0.978 1.00 94.44 288 ASN A CA 1
ATOM 2203 C C . ASN A 1 288 ? -28.810 -2.708 -0.327 1.00 94.44 288 ASN A C 1
ATOM 2205 O O . ASN A 1 288 ? -29.074 -1.711 0.342 1.00 94.44 288 ASN A O 1
ATOM 2209 N N . ILE A 1 289 ? -27.541 -3.091 -0.529 1.00 94.75 289 ILE A N 1
ATOM 2210 C CA . ILE A 1 289 ? -26.377 -2.339 -0.035 1.00 94.75 289 ILE A CA 1
ATOM 2211 C C . ILE A 1 289 ? -26.337 -0.897 -0.573 1.00 94.75 289 ILE A C 1
ATOM 2213 O O . ILE A 1 289 ? -25.896 0.007 0.132 1.00 94.75 289 ILE A O 1
ATOM 2217 N N . GLY A 1 290 ? -26.881 -0.661 -1.775 1.00 92.12 290 GLY A N 1
ATOM 2218 C CA . GLY A 1 290 ? -26.932 0.659 -2.411 1.00 92.12 290 GLY A CA 1
ATOM 2219 C C . GLY A 1 290 ? -27.852 1.682 -1.731 1.00 92.12 290 GLY A C 1
ATOM 2220 O O . GLY A 1 290 ? -27.872 2.839 -2.141 1.00 92.12 290 GLY A O 1
ATOM 2221 N N . PHE A 1 291 ? -28.606 1.282 -0.698 1.00 91.19 291 PHE A N 1
ATOM 2222 C CA . PHE A 1 291 ? -29.402 2.191 0.138 1.00 91.19 291 PHE A CA 1
ATOM 2223 C C . PHE A 1 291 ? -28.642 2.722 1.371 1.00 91.19 291 PHE A C 1
ATOM 2225 O O . PHE A 1 291 ? -29.154 3.599 2.072 1.00 91.19 291 PHE A O 1
ATOM 2232 N N . LEU A 1 292 ? -27.425 2.227 1.638 1.00 90.94 292 LEU A N 1
ATOM 2233 C CA . LEU A 1 292 ? -26.550 2.763 2.683 1.00 90.94 292 LEU A CA 1
ATOM 2234 C C . LEU A 1 292 ? -26.065 4.182 2.344 1.00 90.94 292 LEU A C 1
ATOM 2236 O O . LEU A 1 292 ? -25.806 4.507 1.186 1.00 90.94 292 LEU A O 1
ATOM 2240 N N . GLN A 1 293 ? -25.854 5.002 3.376 1.00 86.69 293 GLN A N 1
ATOM 2241 C CA . GLN A 1 293 ? -25.311 6.366 3.260 1.00 86.69 293 GLN A CA 1
ATOM 2242 C C . GLN A 1 293 ? -23.847 6.451 3.740 1.00 86.69 293 GLN A C 1
ATOM 2244 O O . GLN A 1 293 ? -23.380 7.508 4.158 1.00 86.69 293 GLN A O 1
ATOM 2249 N N . VAL A 1 294 ? -23.123 5.327 3.664 1.00 92.31 294 VAL A N 1
ATOM 2250 C CA . VAL A 1 294 ? -21.733 5.202 4.127 1.00 92.31 294 VAL A CA 1
ATOM 2251 C C . VAL A 1 294 ? -20.758 6.057 3.318 1.00 92.31 294 VAL A C 1
ATOM 2253 O O . VAL A 1 294 ? -20.806 6.100 2.089 1.00 92.31 294 VAL A O 1
ATOM 2256 N N . ALA A 1 295 ? -19.806 6.664 4.026 1.00 91.69 295 ALA A N 1
ATOM 2257 C CA . ALA A 1 295 ? -18.608 7.268 3.458 1.00 91.69 295 ALA A CA 1
ATOM 2258 C C . ALA A 1 295 ? -17.486 6.234 3.247 1.00 91.69 295 ALA A C 1
ATOM 2260 O O . ALA A 1 295 ? -16.656 6.406 2.356 1.00 91.69 295 ALA A O 1
ATOM 2261 N N . THR A 1 296 ? -17.449 5.155 4.038 1.00 94.75 296 THR A N 1
ATOM 2262 C CA . THR A 1 296 ? -16.484 4.050 3.890 1.00 94.75 296 THR A CA 1
ATOM 2263 C C . THR A 1 296 ? -17.196 2.703 3.879 1.00 94.75 296 THR A C 1
ATOM 2265 O O . THR A 1 296 ? -17.869 2.350 4.851 1.00 94.75 296 THR A O 1
ATOM 2268 N N . LEU A 1 297 ? -16.997 1.942 2.800 1.00 97.25 297 LEU A N 1
ATOM 2269 C CA . LEU A 1 297 ? -17.448 0.560 2.658 1.00 97.25 297 LEU A CA 1
ATOM 2270 C C . LEU A 1 297 ? -16.234 -0.355 2.448 1.00 97.25 297 LEU A C 1
ATOM 2272 O O . LEU A 1 297 ? -15.625 -0.333 1.378 1.00 97.25 297 LEU A O 1
ATOM 2276 N N . SER A 1 298 ? -15.904 -1.147 3.470 1.00 97.69 298 SER A N 1
ATOM 2277 C CA . SER A 1 298 ? -14.727 -2.024 3.513 1.00 97.69 298 SER A CA 1
ATOM 2278 C C . SER A 1 298 ? -15.154 -3.484 3.680 1.00 97.69 298 SER A C 1
ATOM 2280 O O . SER A 1 298 ? -15.513 -3.926 4.776 1.00 97.69 298 SER A O 1
ATOM 2282 N N . LEU A 1 299 ? -15.157 -4.229 2.570 1.00 98.44 299 LEU A N 1
ATOM 2283 C CA . LEU A 1 299 ? -15.568 -5.639 2.490 1.00 98.44 299 LEU A CA 1
ATOM 2284 C C . LEU A 1 299 ? -14.389 -6.592 2.201 1.00 98.44 299 LEU A C 1
ATOM 2286 O O . LEU A 1 299 ? -14.590 -7.798 2.035 1.00 98.44 299 LEU A O 1
ATOM 2290 N N . GLN A 1 300 ? -13.168 -6.066 2.114 1.00 98.31 300 GLN A N 1
ATOM 2291 C CA . GLN A 1 300 ? -12.000 -6.753 1.568 1.00 98.31 300 GLN A CA 1
ATOM 2292 C C . GLN A 1 300 ? -11.514 -7.958 2.380 1.00 98.31 300 GLN A C 1
ATOM 2294 O O . GLN A 1 300 ? -11.833 -8.087 3.559 1.00 98.31 300 GLN A O 1
ATOM 2299 N N . GLY A 1 301 ? -10.739 -8.859 1.776 1.00 97.50 301 GLY A N 1
ATOM 2300 C CA . GLY A 1 301 ? -10.180 -10.022 2.478 1.00 97.50 301 GLY A CA 1
ATOM 2301 C C . GLY A 1 301 ? -11.261 -10.987 2.982 1.00 97.50 301 GLY A C 1
ATOM 2302 O O . GLY A 1 301 ? -11.219 -11.426 4.131 1.00 97.50 301 GLY A O 1
ATOM 2303 N N . ASN A 1 302 ? -12.269 -11.259 2.156 1.00 98.62 302 ASN A N 1
ATOM 2304 C CA . ASN A 1 302 ? -13.394 -12.152 2.455 1.00 98.62 302 ASN A CA 1
ATOM 2305 C C . ASN A 1 302 ? -13.502 -13.239 1.361 1.00 98.62 302 ASN A C 1
ATOM 2307 O O . ASN A 1 302 ? -12.542 -13.525 0.648 1.00 98.62 302 ASN A O 1
ATOM 2311 N N . ARG A 1 303 ? -14.653 -13.912 1.256 1.00 98.44 303 ARG A N 1
ATOM 2312 C CA . ARG A 1 303 ? -14.975 -14.890 0.202 1.00 98.44 303 ARG A CA 1
ATOM 2313 C C . ARG A 1 303 ? -16.286 -14.525 -0.502 1.00 98.44 303 ARG A C 1
ATOM 2315 O O . ARG A 1 303 ? -17.109 -15.397 -0.785 1.00 98.44 303 ARG A O 1
ATOM 2322 N N . LEU A 1 304 ? -16.518 -13.229 -0.714 1.00 98.75 304 LEU A N 1
ATOM 2323 C CA . LEU A 1 304 ? -17.687 -12.733 -1.438 1.00 98.75 304 LEU A CA 1
ATOM 2324 C C . LEU A 1 304 ? -17.600 -13.152 -2.907 1.00 98.75 304 LEU A C 1
ATOM 2326 O O . LEU A 1 304 ? -16.526 -13.132 -3.503 1.00 98.75 304 LEU A O 1
ATOM 2330 N N . THR A 1 305 ? -18.736 -13.543 -3.471 1.00 98.56 305 THR A N 1
ATOM 2331 C CA . THR A 1 305 ? -18.886 -14.108 -4.820 1.00 98.56 305 THR A CA 1
ATOM 2332 C C . THR A 1 305 ? -19.891 -13.297 -5.639 1.00 98.56 305 THR A C 1
ATOM 2334 O O . THR A 1 305 ? -20.516 -12.378 -5.121 1.00 98.56 305 THR A O 1
ATOM 2337 N N . GLY A 1 306 ? -20.110 -13.668 -6.901 1.00 98.44 306 GLY A N 1
ATOM 2338 C CA . GLY A 1 306 ? -21.064 -12.973 -7.771 1.00 98.44 306 GLY A CA 1
ATOM 2339 C C . GLY A 1 306 ? -20.517 -11.644 -8.295 1.00 98.44 306 GLY A C 1
ATOM 2340 O O . GLY A 1 306 ? -19.325 -11.361 -8.170 1.00 98.44 306 GLY A O 1
ATOM 2341 N N . GLU A 1 307 ? -21.378 -10.859 -8.936 1.00 98.56 307 GLU A N 1
ATOM 2342 C CA . GLU A 1 307 ? -20.993 -9.597 -9.578 1.00 98.56 307 GLU A CA 1
ATOM 2343 C C . GLU A 1 307 ? -21.060 -8.407 -8.609 1.00 98.56 307 GLU A C 1
ATOM 2345 O O . GLU A 1 307 ? -21.792 -8.434 -7.618 1.00 98.56 307 GLU A O 1
ATOM 2350 N N . ILE A 1 308 ? -20.319 -7.333 -8.903 1.00 98.69 308 ILE A N 1
ATOM 2351 C CA . ILE A 1 308 ? -20.429 -6.064 -8.167 1.00 98.69 308 ILE A CA 1
ATOM 2352 C C . ILE A 1 308 ? -21.791 -5.424 -8.505 1.00 98.69 308 ILE A C 1
ATOM 2354 O O . ILE A 1 308 ? -22.019 -5.090 -9.669 1.00 98.69 308 ILE A O 1
ATOM 2358 N N . PRO A 1 309 ? -22.701 -5.191 -7.536 1.00 98.00 309 PRO A N 1
ATOM 2359 C CA . PRO A 1 309 ? -24.022 -4.647 -7.842 1.00 98.00 309 PRO A CA 1
ATOM 2360 C C . PRO A 1 309 ? -23.961 -3.217 -8.399 1.00 98.00 309 PRO A C 1
ATOM 2362 O O . PRO A 1 309 ? -23.474 -2.306 -7.730 1.00 98.00 309 PRO A O 1
ATOM 2365 N N . GLU A 1 310 ? -24.541 -2.990 -9.584 1.00 97.25 310 GLU A N 1
ATOM 2366 C CA . GLU A 1 310 ? -24.595 -1.675 -10.258 1.00 97.25 310 GLU A CA 1
ATOM 2367 C C . GLU A 1 310 ? -25.087 -0.534 -9.348 1.00 97.25 310 GLU A C 1
ATOM 2369 O O . GLU A 1 310 ? -24.610 0.598 -9.409 1.00 97.25 310 GLU A O 1
ATOM 2374 N N . VAL A 1 311 ? -26.026 -0.848 -8.456 1.00 96.69 311 VAL A N 1
ATOM 2375 C CA . VAL A 1 311 ? -26.626 0.069 -7.476 1.00 96.69 311 VAL A CA 1
ATOM 2376 C C . VAL A 1 311 ? -25.605 0.720 -6.527 1.00 96.69 311 VAL A C 1
ATOM 2378 O O . VAL A 1 311 ? -25.875 1.803 -6.012 1.00 96.69 311 VAL A O 1
ATOM 2381 N N . ILE A 1 312 ? -24.405 0.146 -6.355 1.00 97.19 312 ILE A N 1
ATOM 2382 C CA . ILE A 1 312 ? -23.301 0.788 -5.618 1.00 97.19 312 ILE A CA 1
ATOM 2383 C C . ILE A 1 312 ? -22.912 2.124 -6.270 1.00 97.19 312 ILE A C 1
ATOM 2385 O O . ILE A 1 312 ? -22.616 3.079 -5.560 1.00 97.19 312 ILE A O 1
ATOM 2389 N N . GLY A 1 313 ? -23.024 2.264 -7.598 1.00 95.44 313 GLY A N 1
ATOM 2390 C CA . GLY A 1 313 ? -22.786 3.527 -8.312 1.00 95.44 313 GLY A CA 1
ATOM 2391 C C . GLY A 1 313 ? -23.765 4.665 -7.969 1.00 95.44 313 GLY A C 1
ATOM 2392 O O . GLY A 1 313 ? -23.570 5.803 -8.399 1.00 95.44 313 GLY A O 1
ATOM 2393 N N . LEU A 1 314 ? -24.812 4.389 -7.182 1.00 94.19 314 LEU A N 1
ATOM 2394 C CA . LEU A 1 314 ? -25.755 5.386 -6.664 1.00 94.19 314 LEU A CA 1
ATOM 2395 C C . LEU A 1 314 ? -25.374 5.915 -5.267 1.00 94.19 314 LEU A C 1
ATOM 2397 O O . LEU A 1 314 ? -25.980 6.881 -4.803 1.00 94.19 314 LEU A O 1
ATOM 2401 N N . MET A 1 315 ? -24.367 5.334 -4.605 1.00 94.00 315 MET A N 1
ATOM 2402 C CA . MET A 1 315 ? -23.957 5.664 -3.232 1.00 94.00 315 MET A CA 1
ATOM 2403 C C . MET A 1 315 ? -23.136 6.965 -3.171 1.00 94.00 315 MET A C 1
ATOM 2405 O O . MET A 1 315 ? -21.946 6.968 -2.878 1.00 94.00 315 MET A O 1
ATOM 2409 N N . GLN A 1 316 ? -23.768 8.106 -3.451 1.00 90.06 316 GLN A N 1
ATOM 2410 C CA . GLN A 1 316 ? -23.094 9.404 -3.639 1.00 90.06 316 GLN A CA 1
ATOM 2411 C C . GLN A 1 316 ? -22.311 9.943 -2.421 1.00 90.06 316 GLN A C 1
ATOM 2413 O O . GLN A 1 316 ? -21.511 10.860 -2.584 1.00 90.06 316 GLN A O 1
ATOM 2418 N N . ALA A 1 317 ? -22.510 9.392 -1.218 1.00 89.94 317 ALA A N 1
ATOM 2419 C CA . ALA A 1 317 ? -21.726 9.729 -0.023 1.00 89.94 317 ALA A CA 1
ATOM 2420 C C . ALA A 1 317 ? -20.346 9.037 0.031 1.00 89.94 317 ALA A C 1
ATOM 2422 O O . ALA A 1 317 ? -19.495 9.421 0.834 1.00 89.94 317 ALA A O 1
ATOM 2423 N N . LEU A 1 318 ? -20.121 8.019 -0.805 1.00 94.25 318 LEU A N 1
ATOM 2424 C CA . LEU A 1 318 ? -19.003 7.089 -0.690 1.00 94.25 318 LEU A CA 1
ATOM 2425 C C . LEU A 1 318 ? -17.663 7.754 -1.043 1.00 94.25 318 LEU A C 1
ATOM 2427 O O . LEU A 1 318 ? -17.427 8.158 -2.183 1.00 94.25 318 LEU A O 1
ATOM 2431 N N . ALA A 1 319 ? -16.763 7.833 -0.064 1.00 93.00 319 ALA A N 1
ATOM 2432 C CA . ALA A 1 319 ? -15.400 8.341 -0.205 1.00 93.00 319 ALA A CA 1
ATOM 2433 C C . ALA A 1 319 ? -14.376 7.210 -0.425 1.00 93.00 319 ALA A C 1
ATOM 2435 O O . ALA A 1 319 ? -13.378 7.411 -1.122 1.00 93.00 319 ALA A O 1
ATOM 2436 N N . VAL A 1 320 ? -14.627 6.025 0.143 1.00 97.19 320 VAL A N 1
ATOM 2437 C CA . VAL A 1 320 ? -13.774 4.830 0.037 1.00 97.19 320 VAL A CA 1
ATOM 2438 C C . VAL A 1 320 ? -14.634 3.603 -0.256 1.00 97.19 320 VAL A C 1
ATOM 2440 O O . VAL A 1 320 ? -15.511 3.265 0.540 1.00 97.19 320 VAL A O 1
ATOM 2443 N N . LEU A 1 321 ? -14.342 2.926 -1.369 1.00 98.44 321 LEU A N 1
ATOM 2444 C CA . LEU A 1 321 ? -14.903 1.625 -1.727 1.00 98.44 321 LEU A CA 1
ATOM 2445 C C . LEU A 1 321 ? -13.776 0.593 -1.813 1.00 98.44 321 LEU A C 1
ATOM 2447 O O . LEU A 1 321 ? -12.928 0.683 -2.704 1.00 98.44 321 LEU A O 1
ATOM 2451 N N . ASP A 1 322 ? -13.785 -0.380 -0.903 1.00 98.62 322 ASP A N 1
ATOM 2452 C CA . ASP A 1 322 ? -12.816 -1.474 -0.875 1.00 98.62 322 ASP A CA 1
ATOM 2453 C C . ASP A 1 322 ? -13.521 -2.838 -0.913 1.00 98.62 322 ASP A C 1
ATOM 2455 O O . ASP A 1 322 ? -14.154 -3.276 0.052 1.00 98.62 322 ASP A O 1
ATOM 2459 N N . LEU A 1 323 ? -13.425 -3.486 -2.075 1.00 98.81 323 LEU A N 1
ATOM 2460 C CA . LEU A 1 323 ? -13.947 -4.822 -2.379 1.00 98.81 323 LEU A CA 1
ATOM 2461 C C . LEU A 1 323 ? -12.807 -5.804 -2.715 1.00 98.81 323 LEU A C 1
ATOM 2463 O O . LEU A 1 323 ? -13.051 -6.858 -3.304 1.00 98.81 323 LEU A O 1
ATOM 2467 N N . SER A 1 324 ? -11.559 -5.442 -2.407 1.00 98.69 324 SER A N 1
ATOM 2468 C CA . SER A 1 324 ? -10.369 -6.213 -2.776 1.00 98.69 324 SER A CA 1
ATOM 2469 C C . SER A 1 324 ? -10.277 -7.578 -2.072 1.00 98.69 324 SER A C 1
ATOM 2471 O O . SER A 1 324 ? -11.030 -7.864 -1.142 1.00 98.69 324 SER A O 1
ATOM 2473 N N . GLU A 1 325 ? -9.371 -8.452 -2.519 1.00 98.38 325 GLU A N 1
ATOM 2474 C CA . GLU A 1 325 ? -9.089 -9.765 -1.906 1.00 98.38 325 GLU A CA 1
ATOM 2475 C C . GLU A 1 325 ? -10.371 -10.589 -1.634 1.00 98.38 325 GLU A C 1
ATOM 2477 O O . GLU A 1 325 ? -10.707 -10.913 -0.493 1.00 98.38 325 GLU A O 1
ATOM 2482 N N . ASN A 1 326 ? -11.126 -10.880 -2.694 1.00 98.75 326 ASN A N 1
ATOM 2483 C CA . ASN A 1 326 ? -12.399 -11.605 -2.653 1.00 98.75 326 ASN A CA 1
ATOM 2484 C C . ASN A 1 326 ? -12.525 -12.557 -3.868 1.00 98.75 326 ASN A C 1
ATOM 2486 O O . ASN A 1 326 ? -11.570 -12.795 -4.606 1.00 98.75 326 ASN A O 1
ATOM 2490 N N . GLU A 1 327 ? -13.699 -13.162 -4.070 1.00 98.69 327 GLU A N 1
ATOM 2491 C CA . GLU A 1 327 ? -13.987 -14.077 -5.182 1.00 98.69 327 GLU A CA 1
ATOM 2492 C C . GLU A 1 327 ? -15.019 -13.499 -6.177 1.00 98.69 327 GLU A C 1
ATOM 2494 O O . GLU A 1 327 ? -15.725 -14.262 -6.845 1.00 98.69 327 GLU A O 1
ATOM 2499 N N . LEU A 1 328 ? -15.102 -12.164 -6.280 1.00 98.81 328 LEU A N 1
ATOM 2500 C CA . LEU A 1 328 ? -16.053 -11.449 -7.142 1.00 98.81 328 LEU A CA 1
ATOM 2501 C C . LEU A 1 328 ? -15.743 -11.671 -8.628 1.00 98.81 328 LEU A C 1
ATOM 2503 O O . LEU A 1 328 ? -14.580 -11.739 -9.026 1.00 98.81 328 LEU A O 1
ATOM 2507 N N . VAL A 1 329 ? -16.795 -11.765 -9.440 1.00 98.81 329 VAL A N 1
ATOM 2508 C CA . VAL A 1 329 ? -16.773 -12.080 -10.880 1.00 98.81 329 VAL A CA 1
ATOM 2509 C C . VAL A 1 329 ? -17.523 -11.014 -11.693 1.00 98.81 329 VAL A C 1
ATOM 2511 O O . VAL A 1 329 ? -17.999 -10.022 -11.145 1.00 98.81 329 VAL A O 1
ATOM 2514 N N . GLY A 1 330 ? -17.643 -11.213 -13.008 1.00 98.56 330 GLY A N 1
ATOM 2515 C CA . GLY A 1 330 ? -18.358 -10.289 -13.894 1.00 98.56 330 GLY A CA 1
ATOM 2516 C C . GLY A 1 330 ? -17.550 -9.026 -14.215 1.00 98.56 330 GLY A C 1
ATOM 2517 O O . GLY A 1 330 ? -16.349 -8.979 -13.932 1.00 98.56 330 GLY A O 1
ATOM 2518 N N . PRO A 1 331 ? -18.153 -8.027 -14.878 1.00 98.75 331 PRO A N 1
ATOM 2519 C CA . PRO A 1 331 ? -17.481 -6.785 -15.243 1.00 98.75 331 PRO A CA 1
ATOM 2520 C C . PRO A 1 331 ? -17.423 -5.780 -14.085 1.00 98.75 331 PRO A C 1
ATOM 2522 O O . PRO A 1 331 ? -18.273 -5.782 -13.196 1.00 98.75 331 PRO A O 1
ATOM 2525 N N . ILE A 1 332 ? -16.472 -4.842 -14.141 1.00 98.88 332 ILE A N 1
ATOM 2526 C CA . ILE A 1 332 ? -16.536 -3.617 -13.327 1.00 98.88 332 ILE A CA 1
ATOM 2527 C C . ILE A 1 332 ? -17.733 -2.780 -13.825 1.00 98.88 332 ILE A C 1
ATOM 2529 O O . ILE A 1 332 ? -17.737 -2.408 -15.001 1.00 98.88 332 ILE A O 1
ATOM 2533 N N . PRO A 1 333 ? -18.735 -2.441 -12.988 1.00 98.50 333 PRO A N 1
ATOM 2534 C CA . PRO A 1 333 ? -19.909 -1.706 -13.451 1.00 98.50 333 PRO A CA 1
ATOM 2535 C C . PRO A 1 333 ? -19.562 -0.274 -13.904 1.00 98.50 333 PRO A C 1
ATOM 2537 O O . PRO A 1 333 ? -19.066 0.510 -13.089 1.00 98.50 333 PRO A O 1
ATOM 2540 N N . PRO A 1 334 ? -19.877 0.138 -15.151 1.00 98.62 334 PRO A N 1
ATOM 2541 C CA . PRO A 1 334 ? -19.589 1.494 -15.644 1.00 98.62 334 PRO A CA 1
ATOM 2542 C C . PRO A 1 334 ? -20.219 2.610 -14.798 1.00 98.62 334 PRO A C 1
ATOM 2544 O O . PRO A 1 334 ? -19.659 3.694 -14.646 1.00 98.62 334 PRO A O 1
ATOM 2547 N N . ILE A 1 335 ? -21.364 2.321 -14.176 1.00 98.25 335 ILE A N 1
ATOM 2548 C CA . ILE A 1 335 ? -22.084 3.223 -13.270 1.00 98.25 335 ILE A CA 1
ATOM 2549 C C . ILE A 1 335 ? -21.273 3.640 -12.027 1.00 98.25 335 ILE A C 1
ATOM 2551 O O . ILE A 1 335 ? -21.573 4.685 -11.451 1.00 98.25 335 ILE A O 1
ATOM 2555 N N . LEU A 1 336 ? -20.208 2.916 -11.647 1.00 98.38 336 LEU A N 1
ATOM 2556 C CA . LEU A 1 336 ? -19.270 3.368 -10.605 1.00 98.38 336 LEU A CA 1
ATOM 2557 C C . LEU A 1 336 ? -18.613 4.715 -10.960 1.00 98.38 336 LEU A C 1
ATOM 2559 O O . LEU A 1 336 ? -18.294 5.489 -10.063 1.00 98.38 336 LEU A O 1
ATOM 2563 N N . GLY A 1 337 ? -18.512 5.057 -12.251 1.00 97.31 337 GLY A N 1
ATOM 2564 C CA . GLY A 1 337 ? -18.058 6.371 -12.715 1.00 97.31 337 GLY A CA 1
ATOM 2565 C C . GLY A 1 337 ? -18.907 7.560 -12.239 1.00 97.31 337 GLY A C 1
ATOM 2566 O O . GLY A 1 337 ? -18.445 8.699 -12.287 1.00 97.31 337 GLY A O 1
ATOM 2567 N N . ASN A 1 338 ? -20.126 7.315 -11.738 1.00 96.44 338 ASN A N 1
ATOM 2568 C CA . ASN A 1 338 ? -20.978 8.337 -11.124 1.00 96.44 338 ASN A CA 1
ATOM 2569 C C . ASN A 1 338 ? -20.598 8.658 -9.668 1.00 96.44 338 ASN A C 1
ATOM 2571 O O . ASN A 1 338 ? -21.165 9.591 -9.100 1.00 96.44 338 ASN A O 1
ATOM 2575 N N . LEU A 1 339 ? -19.677 7.921 -9.038 1.00 95.62 339 LEU A N 1
ATOM 2576 C CA . LEU A 1 339 ? -19.264 8.135 -7.647 1.00 95.62 339 LEU A CA 1
ATOM 2577 C C . LEU A 1 339 ? -18.307 9.331 -7.521 1.00 95.62 339 LEU A C 1
ATOM 2579 O O . LEU A 1 339 ? -17.111 9.199 -7.257 1.00 95.62 339 LEU A O 1
ATOM 2583 N N . SER A 1 340 ? -18.847 10.538 -7.710 1.00 89.50 340 SER A N 1
ATOM 2584 C CA . SER A 1 340 ? -18.078 11.782 -7.848 1.00 89.50 340 SER A CA 1
ATOM 2585 C C . SER A 1 340 ? -17.266 12.195 -6.614 1.00 89.50 340 SER A C 1
ATOM 2587 O O . SER A 1 340 ? -16.402 13.063 -6.731 1.00 89.50 340 SER A O 1
ATOM 2589 N N . TYR A 1 341 ? -17.544 11.602 -5.448 1.00 91.44 341 TYR A N 1
ATOM 2590 C CA . TYR A 1 341 ? -16.858 11.861 -4.177 1.00 91.44 341 TYR A CA 1
ATOM 2591 C C . TYR A 1 341 ? -15.838 10.781 -3.782 1.00 91.44 341 TYR A C 1
ATOM 2593 O O . TYR A 1 341 ? -15.058 11.010 -2.857 1.00 91.44 341 TYR A O 1
ATOM 2601 N N . THR A 1 342 ? -15.794 9.635 -4.472 1.00 96.62 342 THR A N 1
ATOM 2602 C CA . THR A 1 342 ? -14.888 8.534 -4.117 1.00 96.62 342 THR A CA 1
ATOM 2603 C C . THR A 1 342 ? -13.436 8.893 -4.429 1.00 96.62 342 THR A C 1
ATOM 2605 O O . THR A 1 342 ? -13.075 9.140 -5.579 1.00 96.62 342 THR A O 1
ATOM 2608 N N . GLY A 1 343 ? -12.598 8.897 -3.390 1.00 92.94 343 GLY A N 1
ATOM 2609 C CA . GLY A 1 343 ? -11.155 9.123 -3.475 1.00 92.94 343 GLY A CA 1
ATOM 2610 C C . GLY A 1 343 ? -10.323 7.845 -3.570 1.00 92.94 343 GLY A C 1
ATOM 2611 O O . GLY A 1 343 ? -9.171 7.902 -4.007 1.00 92.94 343 GLY A O 1
ATOM 2612 N N . LYS A 1 344 ? -10.892 6.697 -3.181 1.00 97.50 344 LYS A N 1
ATOM 2613 C CA . LYS A 1 344 ? -10.226 5.388 -3.191 1.00 97.50 344 LYS A CA 1
ATOM 2614 C C . LYS A 1 344 ? -11.161 4.310 -3.735 1.00 97.50 344 LYS A C 1
ATOM 2616 O O . LYS A 1 344 ? -12.231 4.100 -3.165 1.00 97.50 344 LYS A O 1
ATOM 2621 N N . LEU A 1 345 ? -10.740 3.642 -4.808 1.00 98.62 345 LEU A N 1
ATOM 2622 C CA . LEU A 1 345 ? -11.426 2.496 -5.402 1.00 98.62 345 LEU A CA 1
ATOM 2623 C C . LEU A 1 345 ? -10.459 1.307 -5.465 1.00 98.62 345 LEU A C 1
ATOM 2625 O O . LEU A 1 345 ? -9.529 1.286 -6.278 1.00 98.62 345 LEU A O 1
ATOM 2629 N N . TYR A 1 346 ? -10.691 0.328 -4.594 1.00 98.75 346 TYR A N 1
ATOM 2630 C CA . TYR A 1 346 ? -9.865 -0.866 -4.446 1.00 98.75 346 TYR A CA 1
ATOM 2631 C C . TYR A 1 346 ? -10.695 -2.105 -4.813 1.00 98.75 346 TYR A C 1
ATOM 2633 O O . TYR A 1 346 ? -11.601 -2.503 -4.084 1.00 98.75 346 TYR A O 1
ATOM 2641 N N . LEU A 1 347 ? -10.407 -2.694 -5.978 1.00 98.81 347 LEU A N 1
ATOM 2642 C CA . LEU A 1 347 ? -11.075 -3.894 -6.512 1.00 98.81 347 LEU A CA 1
ATOM 2643 C C . LEU A 1 347 ? -10.079 -5.047 -6.771 1.00 98.81 347 LEU A C 1
ATOM 2645 O O . LEU A 1 347 ? -10.432 -6.064 -7.373 1.00 98.81 347 LEU A O 1
ATOM 2649 N N . HIS A 1 348 ? -8.822 -4.881 -6.351 1.00 98.69 348 HIS A N 1
ATOM 2650 C CA . HIS A 1 348 ? -7.728 -5.795 -6.669 1.00 98.69 348 HIS A CA 1
ATOM 2651 C C . HIS A 1 348 ? -7.889 -7.194 -6.052 1.00 98.69 348 HIS A C 1
ATOM 2653 O O . HIS A 1 348 ? -8.552 -7.351 -5.031 1.00 98.69 348 HIS A O 1
ATOM 2659 N N . GLY A 1 349 ? -7.243 -8.215 -6.618 1.00 98.31 349 GLY A N 1
ATOM 2660 C CA . GLY A 1 349 ? -7.275 -9.573 -6.061 1.00 98.31 349 GLY A CA 1
ATOM 2661 C C . GLY A 1 349 ? -8.675 -10.189 -6.088 1.00 98.31 349 GLY A C 1
ATOM 2662 O O . GLY A 1 349 ? -9.171 -10.642 -5.058 1.00 98.31 349 GLY A O 1
ATOM 2663 N N . ASN A 1 350 ? -9.314 -10.160 -7.256 1.00 98.81 350 ASN A N 1
ATOM 2664 C CA . ASN A 1 350 ? -10.633 -10.736 -7.527 1.00 98.81 350 ASN A CA 1
ATOM 2665 C C . ASN A 1 350 ? -10.584 -11.526 -8.854 1.00 98.81 350 ASN A C 1
ATOM 2667 O O . ASN A 1 350 ? -9.513 -11.824 -9.381 1.00 98.81 350 ASN A O 1
ATOM 2671 N N . LYS A 1 351 ? -11.745 -11.902 -9.398 1.00 98.69 351 LYS A N 1
ATOM 2672 C CA . LYS A 1 351 ? -11.904 -12.580 -10.696 1.00 98.69 351 LYS A CA 1
ATOM 2673 C C . LYS A 1 351 ? -12.721 -11.703 -11.657 1.00 98.69 351 LYS A C 1
ATOM 2675 O O . LYS A 1 351 ? -13.558 -12.201 -12.410 1.00 98.69 351 LYS A O 1
ATOM 2680 N N . LEU A 1 352 ? -12.540 -10.380 -11.581 1.00 98.88 352 LEU A N 1
ATOM 2681 C CA . LEU A 1 352 ? -13.265 -9.418 -12.412 1.00 98.88 352 LEU A CA 1
ATOM 2682 C C . LEU A 1 352 ? -12.779 -9.502 -13.860 1.00 98.88 352 LEU A C 1
ATOM 2684 O O . LEU A 1 352 ? -11.596 -9.691 -14.128 1.00 98.88 352 LEU A O 1
ATOM 2688 N N . THR A 1 353 ? -13.711 -9.345 -14.790 1.00 98.75 353 THR A N 1
ATOM 2689 C CA . THR A 1 353 ? -13.550 -9.598 -16.229 1.00 98.75 353 THR A CA 1
ATOM 2690 C C . THR A 1 353 ? -13.969 -8.375 -17.051 1.00 98.75 353 THR A C 1
ATOM 2692 O O . THR A 1 353 ? -14.373 -7.345 -16.511 1.00 98.75 353 THR A O 1
ATOM 2695 N N . GLY A 1 354 ? -13.888 -8.468 -18.380 1.00 98.56 354 GLY A N 1
ATOM 2696 C CA . GLY A 1 354 ? -14.246 -7.358 -19.267 1.00 98.56 354 GLY A CA 1
ATOM 2697 C C . GLY A 1 354 ? -13.231 -6.212 -19.215 1.00 98.56 354 GLY A C 1
ATOM 2698 O O . GLY A 1 354 ? -12.112 -6.377 -18.735 1.00 98.56 354 GLY A O 1
ATOM 2699 N N . SER A 1 355 ? -13.598 -5.058 -19.766 1.00 98.62 355 SER A N 1
ATOM 2700 C CA . SER A 1 355 ? -12.715 -3.891 -19.861 1.00 98.62 355 SER A CA 1
ATOM 2701 C C . SER A 1 355 ? -12.869 -2.927 -18.692 1.00 98.62 355 SER A C 1
ATOM 2703 O O . SER A 1 355 ? -13.971 -2.745 -18.179 1.00 98.62 355 SER A O 1
ATOM 2705 N N . ILE A 1 356 ? -11.784 -2.224 -18.353 1.00 98.88 356 ILE A N 1
ATOM 2706 C CA . ILE A 1 356 ? -11.821 -1.054 -17.464 1.00 98.88 356 ILE A CA 1
ATOM 2707 C C . ILE A 1 356 ? -12.807 -0.022 -18.056 1.00 98.88 356 ILE A C 1
ATOM 2709 O O . ILE A 1 356 ? -12.595 0.405 -19.195 1.00 98.88 356 ILE A O 1
ATOM 2713 N N . PRO A 1 357 ? -13.871 0.398 -17.341 1.00 98.69 357 PRO A N 1
ATOM 2714 C CA . PRO A 1 357 ? -14.841 1.338 -17.896 1.00 98.69 357 PRO A CA 1
ATOM 2715 C C . PRO A 1 357 ? -14.250 2.750 -18.068 1.00 98.69 357 PRO A C 1
ATOM 2717 O O . PRO A 1 357 ? -13.690 3.291 -17.107 1.00 98.69 357 PRO A O 1
ATOM 2720 N N . PRO A 1 358 ? -14.395 3.401 -19.240 1.00 98.69 358 PRO A N 1
ATOM 2721 C CA . PRO A 1 358 ? -13.962 4.789 -19.439 1.00 98.69 358 PRO A CA 1
ATOM 2722 C C . PRO A 1 358 ? -14.717 5.786 -18.540 1.00 98.69 358 PRO A C 1
ATOM 2724 O O . PRO A 1 358 ? -14.216 6.875 -18.251 1.00 98.69 358 PRO A O 1
ATOM 2727 N N . GLU A 1 359 ? -15.895 5.409 -18.040 1.00 98.56 359 GLU A N 1
ATOM 2728 C CA . GLU A 1 359 ? -16.688 6.163 -17.069 1.00 98.56 359 GLU A CA 1
ATOM 2729 C C . GLU A 1 359 ? -15.944 6.413 -15.749 1.00 98.56 359 GLU A C 1
ATOM 2731 O O . GLU A 1 359 ? -16.189 7.442 -15.119 1.00 98.56 359 GLU A O 1
ATOM 2736 N N . LEU A 1 360 ? -14.991 5.553 -15.353 1.00 98.62 360 LEU A N 1
ATOM 2737 C CA . LEU A 1 360 ? -14.148 5.786 -14.168 1.00 98.62 360 LEU A CA 1
ATOM 2738 C C . LEU A 1 360 ? -13.347 7.096 -14.282 1.00 98.62 360 LEU A C 1
ATOM 2740 O O . LEU A 1 360 ? -13.099 7.759 -13.278 1.00 98.62 360 LEU A O 1
ATOM 2744 N N . GLY A 1 361 ? -13.034 7.542 -15.505 1.00 97.69 361 GLY A N 1
ATOM 2745 C CA . GLY A 1 361 ? -12.424 8.848 -15.770 1.00 97.69 361 GLY A CA 1
ATOM 2746 C C . GLY A 1 361 ? -13.298 10.057 -15.401 1.00 97.69 361 GLY A C 1
ATOM 2747 O O . GLY A 1 361 ? -12.829 11.190 -15.458 1.00 97.69 361 GLY A O 1
ATOM 2748 N N . ASN A 1 362 ? -14.565 9.861 -15.024 1.00 97.44 362 ASN A N 1
ATOM 2749 C CA . ASN A 1 362 ? -15.439 10.933 -14.538 1.00 97.44 362 ASN A CA 1
ATOM 2750 C C . ASN A 1 362 ? -15.370 11.112 -13.003 1.00 97.44 362 ASN A C 1
ATOM 2752 O O . ASN A 1 362 ? -15.889 12.101 -12.479 1.00 97.44 362 ASN A O 1
ATOM 2756 N N . MET A 1 363 ? -14.702 10.206 -12.275 1.00 97.19 363 MET A N 1
ATOM 2757 C CA . MET A 1 363 ? -14.568 10.239 -10.812 1.00 97.19 363 MET A CA 1
ATOM 2758 C C . MET A 1 363 ? -13.552 11.305 -10.363 1.00 97.19 363 MET A C 1
ATOM 2760 O O . MET A 1 363 ? -12.464 10.993 -9.895 1.00 97.19 363 MET A O 1
ATOM 2764 N N . SER A 1 364 ? -13.901 12.590 -10.489 1.00 93.00 364 SER A N 1
ATOM 2765 C CA . SER A 1 364 ? -12.996 13.751 -10.310 1.00 93.00 364 SER A CA 1
ATOM 2766 C C . SER A 1 364 ? -12.282 13.903 -8.948 1.00 93.00 364 SER A C 1
ATOM 2768 O O . SER A 1 364 ? -11.500 14.840 -8.764 1.00 93.00 364 SER A O 1
ATOM 2770 N N . LYS A 1 365 ? -12.555 13.020 -7.981 1.00 94.06 365 LYS A N 1
ATOM 2771 C CA . LYS A 1 365 ? -11.893 12.945 -6.669 1.00 94.06 365 LYS A CA 1
ATOM 2772 C C . LYS A 1 365 ? -11.007 11.718 -6.478 1.00 94.06 365 LYS A C 1
ATOM 2774 O O . LYS A 1 365 ? -10.322 11.657 -5.464 1.00 94.06 365 LYS A O 1
ATOM 2779 N N . LEU A 1 366 ? -10.985 10.793 -7.435 1.00 97.69 366 LEU A N 1
ATOM 2780 C CA . LEU A 1 366 ? -10.257 9.535 -7.346 1.00 97.69 366 LEU A CA 1
ATOM 2781 C C . LEU A 1 366 ? -8.742 9.776 -7.328 1.00 97.69 366 LEU A C 1
ATOM 2783 O O . LEU A 1 366 ? -8.163 10.225 -8.317 1.0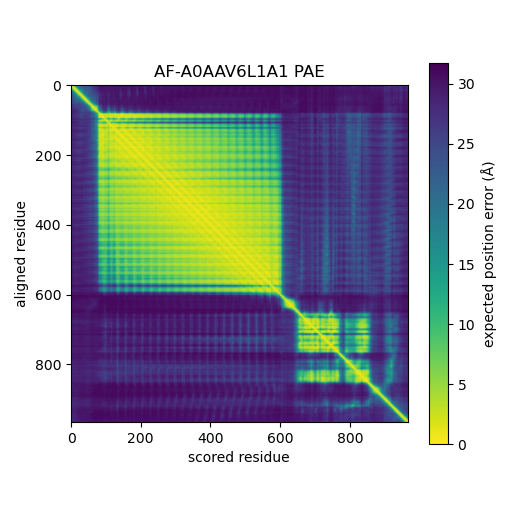0 97.69 366 LEU A O 1
ATOM 2787 N N . SER A 1 367 ? -8.113 9.451 -6.198 1.00 95.69 367 SER A N 1
ATOM 2788 C CA . SER A 1 367 ? -6.662 9.524 -6.005 1.00 95.69 367 SER A CA 1
ATOM 2789 C C . SER A 1 367 ? -5.987 8.157 -6.007 1.00 95.69 367 SER A C 1
ATOM 2791 O O . SER A 1 367 ? -4.820 8.069 -6.370 1.00 95.69 367 SER A O 1
ATOM 2793 N N . TYR A 1 368 ? -6.700 7.090 -5.651 1.00 98.25 368 TYR A N 1
ATOM 2794 C CA . TYR A 1 368 ? -6.148 5.738 -5.627 1.00 98.25 368 TYR A CA 1
ATOM 2795 C C . TYR A 1 368 ? -7.058 4.777 -6.399 1.00 98.25 368 TYR A C 1
ATOM 2797 O O . TYR A 1 368 ? -8.208 4.576 -6.001 1.00 98.25 368 TYR A O 1
ATOM 2805 N N . LEU A 1 369 ? -6.539 4.180 -7.476 1.00 98.75 369 LEU A N 1
ATOM 2806 C CA . LEU A 1 369 ? -7.232 3.183 -8.295 1.00 98.75 369 LEU A CA 1
ATOM 2807 C C . LEU A 1 369 ? -6.396 1.900 -8.391 1.00 98.75 369 LEU A C 1
ATOM 2809 O O . LEU A 1 369 ? -5.380 1.866 -9.087 1.00 98.75 369 LEU A O 1
ATOM 2813 N N . GLN A 1 370 ? -6.841 0.843 -7.706 1.00 98.75 370 GLN A N 1
ATOM 2814 C CA . GLN A 1 370 ? -6.188 -0.471 -7.710 1.00 98.75 370 GLN A CA 1
ATOM 2815 C C . GLN A 1 370 ? -7.139 -1.529 -8.281 1.00 98.75 370 GLN A C 1
ATOM 2817 O O . GLN A 1 370 ? -8.128 -1.907 -7.647 1.00 98.75 370 GLN A O 1
ATOM 2822 N N . LEU A 1 371 ? -6.828 -1.993 -9.493 1.00 98.88 371 LEU A N 1
ATOM 2823 C CA . LEU A 1 371 ? -7.558 -3.023 -10.246 1.00 98.88 371 LEU A CA 1
ATOM 2824 C C . LEU A 1 371 ? -6.683 -4.262 -10.521 1.00 98.88 371 LEU A C 1
ATOM 2826 O O . LEU A 1 371 ? -7.043 -5.122 -11.326 1.00 98.88 371 LEU A O 1
ATOM 2830 N N . ASN A 1 372 ? -5.509 -4.339 -9.892 1.00 98.75 372 ASN A N 1
ATOM 2831 C CA . ASN A 1 372 ? -4.531 -5.398 -10.112 1.00 98.75 372 ASN A CA 1
ATOM 2832 C C . ASN A 1 372 ? -5.027 -6.793 -9.693 1.00 98.75 372 ASN A C 1
ATOM 2834 O O . ASN A 1 372 ? -6.001 -6.916 -8.955 1.00 98.75 372 ASN A O 1
ATOM 2838 N N . ASP A 1 373 ? -4.355 -7.841 -10.168 1.00 98.62 373 ASP A N 1
ATOM 2839 C CA . ASP A 1 373 ? -4.648 -9.242 -9.830 1.00 98.62 373 ASP A CA 1
ATOM 2840 C C . ASP A 1 373 ? -6.119 -9.604 -10.121 1.00 98.62 373 ASP A C 1
ATOM 2842 O O . ASP A 1 373 ? -6.904 -9.901 -9.219 1.00 98.62 373 ASP A O 1
ATOM 2846 N N . ASN A 1 374 ? -6.494 -9.499 -11.399 1.00 98.88 374 ASN A N 1
ATOM 2847 C CA . ASN A 1 374 ? -7.835 -9.746 -11.937 1.00 98.88 374 ASN A CA 1
ATOM 2848 C C . ASN A 1 374 ? -7.746 -10.336 -13.367 1.00 98.88 374 ASN A C 1
ATOM 2850 O O . ASN A 1 374 ? -6.663 -10.591 -13.896 1.00 98.88 374 ASN A O 1
ATOM 2854 N N . GLU A 1 375 ? -8.888 -10.567 -14.020 1.00 98.75 375 GLU A N 1
ATOM 2855 C CA . GLU A 1 375 ? -8.989 -11.115 -15.381 1.00 98.75 375 GLU A CA 1
ATOM 2856 C C . GLU A 1 375 ? -9.404 -10.051 -16.429 1.00 98.75 375 GLU A C 1
ATOM 2858 O O . GLU A 1 375 ? -9.962 -10.386 -17.478 1.00 98.75 375 GLU A O 1
ATOM 2863 N N . LEU A 1 376 ? -9.123 -8.762 -16.182 1.00 98.88 376 LEU A N 1
ATOM 2864 C CA . LEU A 1 376 ? -9.533 -7.650 -17.055 1.00 98.88 376 LEU A CA 1
ATOM 2865 C C . LEU A 1 376 ? -8.825 -7.692 -18.420 1.00 98.88 376 LEU A C 1
ATOM 2867 O O . LEU A 1 376 ? -7.663 -8.081 -18.522 1.00 98.88 376 LEU A O 1
ATOM 2871 N N . VAL A 1 377 ? -9.521 -7.255 -19.470 1.00 98.81 377 VAL A N 1
ATOM 2872 C CA . VAL A 1 377 ? -9.114 -7.333 -20.887 1.00 98.81 377 VAL A CA 1
ATOM 2873 C C . VAL A 1 377 ? -9.286 -5.995 -21.616 1.00 98.81 377 VAL A C 1
ATOM 2875 O O . VAL A 1 377 ? -9.955 -5.084 -21.134 1.00 98.81 377 VAL A O 1
ATOM 2878 N N . GLY A 1 378 ? -8.733 -5.885 -22.825 1.00 98.50 378 GLY A N 1
ATOM 2879 C CA . GLY A 1 378 ? -8.833 -4.675 -23.646 1.00 98.50 378 GLY A CA 1
ATOM 2880 C C . GLY A 1 378 ? -7.842 -3.585 -23.229 1.00 98.50 378 GLY A C 1
ATOM 2881 O O . GLY A 1 378 ? -6.896 -3.834 -22.484 1.00 98.50 378 GLY A O 1
ATOM 2882 N N . GLY A 1 379 ? -8.030 -2.375 -23.756 1.00 98.31 379 GLY A N 1
ATOM 2883 C CA . GLY A 1 379 ? -7.115 -1.252 -23.534 1.00 98.31 379 GLY A CA 1
ATOM 2884 C C . GLY A 1 379 ? -7.334 -0.502 -22.222 1.00 98.31 379 GLY A C 1
ATOM 2885 O O . GLY A 1 379 ? -8.440 -0.463 -21.686 1.00 98.31 379 GLY A O 1
ATOM 2886 N N . ILE A 1 380 ? -6.282 0.174 -21.752 1.00 98.81 380 ILE A N 1
ATOM 2887 C CA . ILE A 1 380 ? -6.396 1.219 -20.726 1.00 98.81 380 ILE A CA 1
ATOM 2888 C C . ILE A 1 380 ? -7.187 2.395 -21.340 1.00 98.81 380 ILE A C 1
ATOM 2890 O O . ILE A 1 380 ? -6.756 2.918 -22.372 1.00 98.81 380 ILE A O 1
ATOM 2894 N N . PRO A 1 381 ? -8.321 2.837 -20.762 1.00 98.44 381 PRO A N 1
ATOM 2895 C CA . PRO A 1 381 ? -9.107 3.925 -21.338 1.00 98.44 381 PRO A CA 1
ATOM 2896 C C . PRO A 1 381 ? -8.405 5.282 -21.185 1.00 98.44 381 PRO A C 1
ATOM 2898 O O . PRO A 1 381 ? -7.914 5.640 -20.111 1.00 98.44 381 PRO A O 1
ATOM 2901 N N . ALA A 1 382 ? -8.388 6.066 -22.266 1.00 98.31 382 ALA A N 1
ATOM 2902 C CA . ALA A 1 382 ? -7.754 7.386 -22.311 1.00 98.31 382 ALA A CA 1
ATOM 2903 C C . ALA A 1 382 ? -8.433 8.400 -21.370 1.00 98.31 382 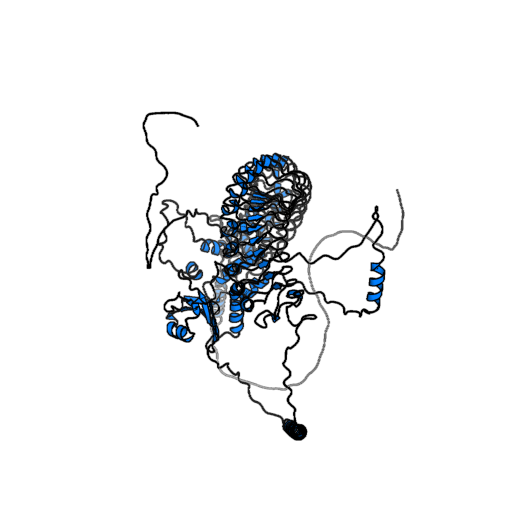ALA A C 1
ATOM 2905 O O . ALA A 1 382 ? -7.810 9.361 -20.919 1.00 98.31 382 ALA A O 1
ATOM 2906 N N . GLU A 1 383 ? -9.699 8.157 -21.032 1.00 98.50 383 GLU A N 1
ATOM 2907 C CA . GLU A 1 383 ? -10.509 8.930 -20.100 1.00 98.50 383 GLU A CA 1
ATOM 2908 C C . GLU A 1 383 ? -9.927 8.978 -18.683 1.00 98.50 383 GLU A C 1
ATOM 2910 O O . GLU A 1 383 ? -10.192 9.949 -17.978 1.00 98.50 383 GLU A O 1
ATOM 2915 N N . LEU A 1 384 ? -9.097 8.009 -18.271 1.00 98.56 384 LEU A N 1
ATOM 2916 C CA . LEU A 1 384 ? -8.385 8.077 -16.986 1.00 98.56 384 LEU A CA 1
ATOM 2917 C C . LEU A 1 384 ? -7.451 9.295 -16.906 1.00 98.56 384 LEU A C 1
ATOM 2919 O O . LEU A 1 384 ? -7.237 9.819 -15.820 1.00 98.56 384 LEU A O 1
ATOM 2923 N N . GLY A 1 385 ? -6.992 9.826 -18.046 1.00 97.38 385 GLY A N 1
ATOM 2924 C CA . GLY A 1 385 ? -6.229 11.078 -18.120 1.00 97.38 385 GLY A CA 1
ATOM 2925 C C . GLY A 1 385 ? -6.980 12.331 -17.644 1.00 97.38 385 GLY A C 1
ATOM 2926 O O . GLY A 1 385 ? -6.368 13.379 -17.470 1.00 97.38 385 GLY A O 1
ATOM 2927 N N . LYS A 1 386 ? -8.298 12.251 -17.412 1.00 97.31 386 LYS A N 1
ATOM 2928 C CA . LYS A 1 386 ? -9.089 13.321 -16.774 1.00 97.31 386 LYS A CA 1
ATOM 2929 C C . LYS A 1 386 ? -8.876 13.398 -15.254 1.00 97.31 386 LYS A C 1
ATOM 2931 O O . LYS A 1 386 ? -9.326 14.352 -14.623 1.00 97.31 386 LYS A O 1
ATOM 2936 N N . LEU A 1 387 ? -8.265 12.381 -14.643 1.00 97.31 387 LEU A N 1
ATOM 2937 C CA . LEU A 1 387 ? -8.146 12.254 -13.193 1.00 97.31 387 LEU A CA 1
ATOM 2938 C C . LEU A 1 387 ? -6.947 13.068 -12.678 1.00 97.31 387 LEU A C 1
ATOM 2940 O O . LEU A 1 387 ? -5.916 12.525 -12.293 1.00 97.31 387 LEU A O 1
ATOM 2944 N N . GLU A 1 388 ? -7.097 14.396 -12.655 1.00 92.12 388 GLU A N 1
ATOM 2945 C CA . GLU A 1 388 ? -6.074 15.367 -12.209 1.00 92.12 388 GLU A CA 1
ATOM 2946 C C . GLU A 1 388 ? -5.559 15.128 -10.774 1.00 92.12 388 GLU A C 1
ATOM 2948 O O . GLU A 1 388 ? -4.533 15.678 -10.380 1.00 92.12 388 GLU A O 1
ATOM 2953 N N . GLN A 1 389 ? -6.290 14.359 -9.961 1.00 92.25 389 GLN A N 1
ATOM 2954 C CA . GLN A 1 389 ? -5.964 14.044 -8.563 1.00 92.25 389 GLN A CA 1
ATOM 2955 C C . GLN A 1 389 ? -5.461 12.605 -8.364 1.00 92.25 389 GLN A C 1
ATOM 2957 O O . GLN A 1 389 ? -5.229 12.208 -7.221 1.00 92.25 389 GLN A O 1
ATOM 2962 N N . LEU A 1 390 ? -5.298 11.830 -9.444 1.00 97.81 390 LEU A N 1
ATOM 2963 C CA . LEU A 1 390 ? -4.827 10.447 -9.397 1.00 97.81 390 LEU A CA 1
ATOM 2964 C C . LEU A 1 390 ? -3.369 10.405 -8.933 1.00 97.81 390 LEU A C 1
ATOM 2966 O O . LEU A 1 390 ? -2.495 10.961 -9.589 1.00 97.81 390 LEU A O 1
ATOM 2970 N N . PHE A 1 391 ? -3.132 9.747 -7.803 1.00 95.75 391 PHE A N 1
ATOM 2971 C CA . PHE A 1 391 ? -1.839 9.591 -7.138 1.00 95.75 391 PHE A CA 1
ATOM 2972 C C . PHE A 1 391 ? -1.273 8.178 -7.339 1.00 95.75 391 PHE A C 1
ATOM 2974 O O . PHE A 1 391 ? -0.076 8.020 -7.574 1.00 95.75 391 PHE A O 1
ATOM 2981 N N . GLU A 1 392 ? -2.129 7.155 -7.322 1.00 98.00 392 GLU A N 1
ATOM 2982 C CA . GLU A 1 392 ? -1.760 5.764 -7.594 1.00 98.00 392 GLU A CA 1
ATOM 2983 C C . GLU A 1 392 ? -2.690 5.140 -8.641 1.00 98.00 392 GLU A C 1
ATOM 2985 O O . GLU A 1 392 ? -3.917 5.176 -8.502 1.00 98.00 392 GLU A O 1
ATOM 2990 N N . LEU A 1 393 ? -2.086 4.516 -9.657 1.00 98.75 393 LEU A N 1
ATOM 2991 C CA . LEU A 1 393 ? -2.764 3.695 -10.656 1.00 98.75 393 LEU A CA 1
ATOM 2992 C C . LEU A 1 393 ? -2.071 2.331 -10.766 1.00 98.75 393 LEU A C 1
ATOM 2994 O O . LEU A 1 393 ? -0.984 2.223 -11.340 1.00 98.75 393 LEU A O 1
ATOM 2998 N N . ASN A 1 394 ? -2.716 1.291 -10.234 1.00 98.75 394 ASN A N 1
ATOM 2999 C CA . ASN A 1 394 ? -2.206 -0.078 -10.238 1.00 98.75 394 ASN A CA 1
ATOM 3000 C C . ASN A 1 394 ? -3.151 -1.013 -11.009 1.00 98.75 394 ASN A C 1
ATOM 3002 O O . ASN A 1 394 ? -4.274 -1.285 -10.584 1.00 98.75 394 ASN A O 1
ATOM 3006 N N . LEU A 1 395 ? -2.680 -1.493 -12.160 1.00 98.88 395 LEU A N 1
ATOM 3007 C CA . LEU A 1 395 ? -3.393 -2.358 -13.108 1.00 98.88 395 LEU A CA 1
ATOM 3008 C C . LEU A 1 395 ? -2.643 -3.685 -13.350 1.00 98.88 395 LEU A C 1
ATOM 3010 O O . LEU A 1 395 ? -2.891 -4.374 -14.341 1.00 98.88 395 LEU A O 1
ATOM 3014 N N . ALA A 1 396 ? -1.680 -4.022 -12.488 1.00 98.81 396 ALA A N 1
ATOM 3015 C CA . ALA A 1 396 ? -0.810 -5.184 -12.646 1.00 98.81 396 ALA A CA 1
ATOM 3016 C C . ALA A 1 396 ? -1.565 -6.531 -12.676 1.00 98.81 396 ALA A C 1
ATOM 3018 O O . ALA A 1 396 ? -2.695 -6.615 -12.207 1.00 98.81 396 ALA A O 1
ATOM 3019 N N . ASN A 1 397 ? -0.944 -7.595 -13.189 1.00 98.69 397 ASN A N 1
ATOM 3020 C CA . ASN A 1 397 ? -1.487 -8.960 -13.229 1.00 98.69 397 ASN A CA 1
ATOM 3021 C C . ASN A 1 397 ? -2.920 -9.012 -13.790 1.00 98.69 397 ASN A C 1
ATOM 3023 O O . ASN A 1 397 ? -3.872 -9.345 -13.084 1.00 98.69 397 ASN A O 1
ATOM 3027 N N . ASN A 1 398 ? -3.058 -8.640 -15.062 1.00 98.88 398 ASN A N 1
ATOM 3028 C CA . ASN A 1 398 ? -4.311 -8.648 -15.818 1.00 98.88 398 ASN A CA 1
ATOM 3029 C C . ASN A 1 398 ? -4.042 -9.093 -17.275 1.00 98.88 398 ASN A C 1
ATOM 3031 O O . ASN A 1 398 ? -2.928 -9.467 -17.645 1.00 98.88 398 ASN A O 1
ATOM 3035 N N . ASN A 1 399 ? -5.064 -9.080 -18.133 1.00 98.69 399 ASN A N 1
ATOM 3036 C CA . ASN A 1 399 ? -4.962 -9.412 -19.558 1.00 98.69 399 ASN A CA 1
ATOM 3037 C C . ASN A 1 399 ? -5.122 -8.174 -20.467 1.00 98.69 399 ASN A C 1
ATOM 3039 O O . ASN A 1 399 ? -5.594 -8.305 -21.599 1.00 98.69 399 ASN A O 1
ATOM 3043 N N . LEU A 1 400 ? -4.735 -6.983 -19.990 1.00 98.88 400 LEU A N 1
ATOM 3044 C CA . LEU A 1 400 ? -4.858 -5.730 -20.743 1.00 98.88 400 LEU A CA 1
ATOM 3045 C C . LEU A 1 400 ? -3.933 -5.714 -21.967 1.00 98.88 400 LEU A C 1
ATOM 3047 O O . LEU A 1 400 ? -2.819 -6.236 -21.926 1.00 98.88 400 LEU A O 1
ATOM 3051 N N . GLU A 1 401 ? -4.383 -5.088 -23.050 1.00 98.56 401 GLU A N 1
ATOM 3052 C CA . GLU A 1 401 ? -3.734 -5.069 -24.367 1.00 98.56 401 GLU A CA 1
ATOM 3053 C C . GLU A 1 401 ? -3.710 -3.659 -24.991 1.00 98.56 401 GLU A C 1
ATOM 3055 O O . GLU A 1 401 ? -4.222 -2.696 -24.427 1.00 98.56 401 GLU A O 1
ATOM 3060 N N . GLY A 1 402 ? -3.101 -3.511 -26.171 1.00 98.19 402 GLY A N 1
ATOM 3061 C CA . GLY A 1 402 ? -2.949 -2.201 -26.819 1.00 98.19 402 GLY A CA 1
ATOM 3062 C C . GLY A 1 402 ? -1.896 -1.307 -26.139 1.00 98.19 402 GLY A C 1
ATOM 3063 O O . GLY A 1 402 ? -1.061 -1.819 -25.391 1.00 98.19 402 GLY A O 1
ATOM 3064 N N . PRO A 1 403 ? -1.846 -0.001 -26.459 1.00 98.38 403 PRO A N 1
ATOM 3065 C CA . PRO A 1 403 ? -0.851 0.924 -25.922 1.00 98.38 403 PRO A CA 1
ATOM 3066 C C . PRO A 1 403 ? -1.283 1.592 -24.611 1.00 98.38 403 PRO A C 1
ATOM 3068 O O . PRO A 1 403 ? -2.471 1.696 -24.308 1.00 98.38 403 PRO A O 1
ATOM 3071 N N . ILE A 1 404 ? -0.310 2.142 -23.879 1.00 98.56 404 ILE A N 1
ATOM 3072 C CA . ILE A 1 404 ? -0.577 3.159 -22.851 1.00 98.56 404 ILE A CA 1
ATOM 3073 C C . ILE A 1 404 ? -1.075 4.436 -23.562 1.00 98.56 404 ILE A C 1
ATOM 3075 O O . ILE A 1 404 ? -0.379 4.916 -24.459 1.00 98.56 404 ILE A O 1
ATOM 3079 N N . PRO A 1 405 ? -2.228 5.022 -23.185 1.00 97.88 405 PRO A N 1
ATOM 3080 C CA . PRO A 1 405 ? -2.692 6.276 -23.774 1.00 97.88 405 PRO A CA 1
ATOM 3081 C C . PRO A 1 405 ? -1.812 7.467 -23.378 1.00 97.88 405 PRO A C 1
ATOM 3083 O O . PRO A 1 405 ? -1.561 7.686 -22.191 1.00 97.88 405 PRO A O 1
ATOM 3086 N N . ASP A 1 406 ? -1.453 8.317 -24.346 1.00 96.69 406 ASP A N 1
ATOM 3087 C CA . ASP A 1 406 ? -0.740 9.584 -24.103 1.00 96.69 406 ASP A CA 1
ATOM 3088 C C . ASP A 1 406 ? -1.438 10.458 -23.044 1.00 96.69 406 ASP A C 1
ATOM 3090 O O . ASP A 1 406 ? -0.775 11.178 -22.294 1.00 96.69 406 ASP A O 1
ATOM 3094 N N . ASN A 1 407 ? -2.771 10.370 -22.952 1.00 97.56 407 ASN A N 1
ATOM 3095 C CA . ASN A 1 407 ? -3.612 11.082 -21.988 1.00 97.56 407 ASN A CA 1
ATOM 3096 C C . ASN A 1 407 ? -3.283 10.782 -20.517 1.00 97.56 407 ASN A C 1
ATOM 3098 O O . ASN A 1 407 ? -3.547 11.635 -19.677 1.00 97.56 407 ASN A O 1
ATOM 3102 N N . ILE A 1 408 ? -2.665 9.640 -20.186 1.00 97.62 408 ILE A N 1
ATOM 3103 C CA . ILE A 1 408 ? -2.226 9.348 -18.807 1.00 97.62 408 ILE A CA 1
ATOM 3104 C C . ILE A 1 408 ? -1.227 10.410 -18.305 1.00 97.62 408 ILE A C 1
ATOM 3106 O O . ILE A 1 408 ? -1.213 10.732 -17.122 1.00 97.62 408 ILE A O 1
ATOM 3110 N N . SER A 1 409 ? -0.475 11.056 -19.208 1.00 95.62 409 SER A N 1
ATOM 3111 C CA . SER A 1 409 ? 0.413 12.186 -18.876 1.00 95.62 409 SER A CA 1
ATOM 3112 C C . SER A 1 409 ? -0.288 13.447 -18.341 1.00 95.62 409 SER A C 1
ATOM 3114 O O . SER A 1 409 ? 0.391 14.363 -17.878 1.00 95.62 409 SER A O 1
ATOM 3116 N N . SER A 1 410 ? -1.622 13.524 -18.407 1.00 96.56 410 SER A N 1
ATOM 3117 C CA . SER A 1 410 ? -2.416 14.608 -17.813 1.00 96.56 410 SER A CA 1
ATOM 3118 C C . SER A 1 410 ? -2.686 14.411 -16.313 1.00 96.56 410 SER A C 1
ATOM 3120 O O . SER A 1 410 ? -3.037 15.372 -15.632 1.00 96.56 410 SER A O 1
ATOM 3122 N N . CYS A 1 411 ? -2.452 13.215 -15.765 1.00 96.38 411 CYS A N 1
ATOM 3123 C CA . CYS A 1 411 ? -2.502 12.943 -14.328 1.00 96.38 411 CYS A CA 1
ATOM 3124 C C . CYS A 1 411 ? -1.222 13.449 -13.633 1.00 96.38 411 CYS A C 1
ATOM 3126 O O . CYS A 1 411 ? -0.412 12.663 -13.154 1.00 96.38 411 CYS A O 1
ATOM 3128 N N . THR A 1 412 ? -0.998 14.765 -13.573 1.00 93.69 412 THR A N 1
ATOM 3129 C CA . THR A 1 412 ? 0.266 15.351 -13.065 1.00 93.69 412 THR A CA 1
ATOM 3130 C C . THR A 1 412 ? 0.550 15.070 -11.581 1.00 93.69 412 THR A C 1
ATOM 3132 O O . THR A 1 412 ? 1.686 15.223 -11.132 1.00 93.69 412 THR A O 1
ATOM 3135 N N . ALA A 1 413 ? -0.461 14.649 -10.814 1.00 93.06 413 ALA A N 1
ATOM 3136 C CA . ALA A 1 413 ? -0.331 14.188 -9.429 1.00 93.06 413 ALA A CA 1
ATOM 3137 C C . ALA A 1 413 ? 0.141 12.721 -9.291 1.00 93.06 413 ALA A C 1
ATOM 3139 O O . ALA A 1 413 ? 0.400 12.279 -8.171 1.00 93.06 413 ALA A O 1
ATOM 3140 N N . LEU A 1 414 ? 0.253 11.972 -10.398 1.00 97.50 414 LEU A N 1
ATOM 3141 C CA . LEU A 1 414 ? 0.523 10.534 -10.389 1.00 97.50 414 LEU A CA 1
ATOM 3142 C C . LEU A 1 414 ? 1.922 10.248 -9.841 1.00 97.50 414 LEU A C 1
ATOM 3144 O O . LEU A 1 414 ? 2.931 10.624 -10.434 1.00 97.50 414 LEU A O 1
ATOM 3148 N N . ASN A 1 415 ? 1.958 9.572 -8.697 1.00 96.50 415 ASN A N 1
ATOM 3149 C CA . ASN A 1 415 ? 3.162 9.209 -7.969 1.00 96.50 415 ASN A CA 1
ATOM 3150 C C . ASN A 1 415 ? 3.602 7.765 -8.251 1.00 96.50 415 ASN A C 1
ATOM 3152 O O . ASN A 1 415 ? 4.801 7.493 -8.325 1.00 96.50 415 ASN A O 1
ATOM 3156 N N . GLN A 1 416 ? 2.647 6.855 -8.456 1.00 96.94 416 GLN A N 1
ATOM 3157 C CA . GLN A 1 416 ? 2.919 5.446 -8.742 1.00 96.94 416 GLN A CA 1
ATOM 3158 C C . GLN A 1 416 ? 2.082 4.962 -9.926 1.00 96.94 416 GLN A C 1
ATOM 3160 O O . GLN A 1 416 ? 0.853 5.066 -9.910 1.00 96.94 416 GLN A O 1
ATOM 3165 N N . PHE A 1 417 ? 2.749 4.402 -10.937 1.00 98.69 417 PHE A N 1
ATOM 3166 C CA . PHE A 1 417 ? 2.104 3.776 -12.089 1.00 98.69 417 PHE A CA 1
ATOM 3167 C C . PHE A 1 417 ? 2.641 2.359 -12.294 1.00 98.69 417 PHE A C 1
ATOM 3169 O O . PHE A 1 417 ? 3.827 2.164 -12.570 1.00 98.69 417 PHE A O 1
ATOM 3176 N N . ASN A 1 418 ? 1.757 1.372 -12.153 1.00 98.75 418 ASN A N 1
ATOM 3177 C CA . ASN A 1 418 ? 2.094 -0.042 -12.256 1.00 98.75 418 ASN A CA 1
ATOM 3178 C C . ASN A 1 418 ? 1.146 -0.763 -13.222 1.00 98.75 418 ASN A C 1
ATOM 3180 O O . ASN A 1 418 ? -0.065 -0.805 -13.004 1.00 98.75 418 ASN A O 1
ATOM 3184 N N . VAL A 1 419 ? 1.708 -1.360 -14.273 1.00 98.81 419 VAL A N 1
ATOM 3185 C CA . VAL A 1 419 ? 0.996 -2.206 -15.250 1.00 98.81 419 VAL A CA 1
ATOM 3186 C C . VAL A 1 419 ? 1.692 -3.557 -15.462 1.00 98.81 419 VAL A C 1
ATOM 3188 O O . VAL A 1 419 ? 1.479 -4.214 -16.483 1.00 98.81 419 VAL A O 1
ATOM 3191 N N . TYR A 1 420 ? 2.528 -3.971 -14.502 1.00 98.50 420 TYR A N 1
ATOM 3192 C CA . TYR A 1 420 ? 3.267 -5.237 -14.502 1.00 98.50 420 TYR A CA 1
ATOM 3193 C C . TYR A 1 420 ? 2.409 -6.436 -14.933 1.00 98.50 420 TYR A C 1
ATOM 3195 O O . TYR A 1 420 ? 1.253 -6.531 -14.534 1.00 98.50 420 TYR A O 1
ATOM 3203 N N . GLY A 1 421 ? 2.962 -7.378 -15.699 1.00 98.62 421 GLY A N 1
ATOM 3204 C CA . GLY A 1 421 ? 2.289 -8.658 -15.959 1.00 98.62 421 GLY A CA 1
ATOM 3205 C C . GLY A 1 421 ? 0.984 -8.496 -16.743 1.00 98.62 421 GLY A C 1
ATOM 3206 O O . GLY A 1 421 ? -0.075 -8.931 -16.294 1.00 98.62 421 GLY A O 1
ATOM 3207 N N . ASN A 1 422 ? 1.064 -7.837 -17.898 1.00 98.88 422 ASN A N 1
ATOM 3208 C CA . ASN A 1 422 ? -0.047 -7.616 -18.825 1.00 98.88 422 ASN A CA 1
ATOM 3209 C C . ASN A 1 422 ? 0.392 -7.955 -20.265 1.00 98.88 422 ASN A C 1
ATOM 3211 O O . ASN A 1 422 ? 1.447 -8.546 -20.498 1.00 98.88 422 ASN A O 1
ATOM 3215 N N . ARG A 1 423 ? -0.434 -7.620 -21.263 1.00 98.69 423 ARG A N 1
ATOM 3216 C CA . ARG A 1 423 ? -0.157 -7.833 -22.694 1.00 98.69 423 ARG A CA 1
ATOM 3217 C C . ARG A 1 423 ? -0.011 -6.510 -23.458 1.00 98.69 423 ARG A C 1
ATOM 3219 O O . ARG A 1 423 ? -0.125 -6.503 -24.688 1.00 98.69 423 ARG A O 1
ATOM 3226 N N . LEU A 1 424 ? 0.243 -5.406 -22.749 1.00 98.75 424 LEU A N 1
ATOM 3227 C CA . LEU A 1 424 ? 0.356 -4.060 -23.316 1.00 98.75 424 LEU A CA 1
ATOM 3228 C C . LEU A 1 424 ? 1.518 -3.971 -24.311 1.00 98.75 424 LEU A C 1
ATOM 3230 O O . LEU A 1 424 ? 2.442 -4.779 -24.300 1.00 98.75 424 LEU A O 1
ATOM 3234 N N . SER A 1 425 ? 1.439 -3.007 -25.219 1.00 98.12 425 SER A N 1
ATOM 3235 C CA . SER A 1 425 ? 2.247 -2.938 -26.438 1.00 98.12 425 SER A CA 1
ATOM 3236 C C . SER A 1 425 ? 2.482 -1.489 -26.882 1.00 98.12 425 SER A C 1
ATOM 3238 O O . SER A 1 425 ? 2.158 -0.545 -26.166 1.00 98.12 425 SER A O 1
ATOM 3240 N N . GLY A 1 426 ? 3.073 -1.284 -28.061 1.00 97.38 426 GLY A N 1
ATOM 3241 C CA . GLY A 1 426 ? 3.510 0.049 -28.491 1.00 97.38 426 GLY A CA 1
ATOM 3242 C C . GLY A 1 426 ? 4.750 0.505 -27.718 1.00 97.38 426 GLY A C 1
ATOM 3243 O O . GLY A 1 426 ? 5.528 -0.331 -27.266 1.00 97.38 426 GLY A O 1
ATOM 3244 N N . SER A 1 427 ? 4.953 1.814 -27.590 1.00 97.62 427 SER A N 1
ATOM 3245 C CA . SER A 1 427 ? 6.112 2.424 -26.922 1.00 97.62 427 SER A CA 1
ATOM 3246 C C . SER A 1 427 ? 5.688 3.288 -25.734 1.00 97.62 427 SER A C 1
ATOM 3248 O O . SER A 1 427 ? 4.551 3.752 -25.684 1.00 97.62 427 SER A O 1
ATOM 3250 N N . ILE A 1 428 ? 6.619 3.572 -24.819 1.00 97.94 428 ILE A N 1
ATOM 3251 C CA . ILE A 1 428 ? 6.398 4.525 -23.719 1.00 97.94 428 ILE A CA 1
ATOM 3252 C C . ILE A 1 428 ? 6.103 5.924 -24.306 1.00 97.94 428 ILE A C 1
ATOM 3254 O O . ILE A 1 428 ? 6.896 6.398 -25.127 1.00 97.94 428 ILE A O 1
ATOM 3258 N N . PRO A 1 429 ? 5.007 6.603 -23.910 1.00 96.44 429 PRO A N 1
ATOM 3259 C CA . PRO A 1 429 ? 4.694 7.948 -24.390 1.00 96.44 429 PRO A CA 1
ATOM 3260 C C . PRO A 1 429 ? 5.771 8.983 -24.041 1.00 96.44 429 PRO A C 1
ATOM 3262 O O . PRO A 1 429 ? 6.159 9.127 -22.882 1.00 96.44 429 PRO A O 1
ATOM 3265 N N . LEU A 1 430 ? 6.189 9.799 -25.015 1.00 95.56 430 LEU A N 1
ATOM 3266 C CA . LEU A 1 430 ? 7.121 10.921 -24.780 1.00 95.56 430 LEU A CA 1
ATOM 3267 C C . LEU A 1 430 ? 6.531 11.986 -23.832 1.00 95.56 430 LEU A C 1
ATOM 3269 O O . LEU A 1 430 ? 7.255 12.770 -23.217 1.00 95.56 430 LEU A O 1
ATOM 3273 N N . SER A 1 431 ? 5.204 12.009 -23.697 1.00 95.62 431 SER A N 1
ATOM 3274 C CA . SER A 1 431 ? 4.476 12.877 -22.774 1.00 95.62 431 SER A CA 1
ATOM 3275 C C . SER A 1 431 ? 4.670 12.509 -21.297 1.00 95.62 431 SER A C 1
ATOM 3277 O O . SER A 1 431 ? 4.395 13.347 -20.441 1.00 95.62 431 SER A O 1
ATOM 3279 N N . PHE A 1 432 ? 5.209 11.325 -20.969 1.00 95.44 432 PHE A N 1
ATOM 3280 C CA . PHE A 1 432 ? 5.479 10.908 -19.581 1.00 95.44 432 PHE A CA 1
ATOM 3281 C C . PHE A 1 432 ? 6.422 11.852 -18.824 1.00 95.44 432 PHE A C 1
ATOM 3283 O O . PHE A 1 432 ? 6.345 11.926 -17.603 1.00 95.44 432 PHE A O 1
ATOM 3290 N N . ARG A 1 433 ? 7.222 12.661 -19.529 1.00 93.06 433 ARG A N 1
ATOM 3291 C CA . ARG A 1 433 ? 7.992 13.775 -18.945 1.00 93.06 433 ARG A CA 1
ATOM 3292 C C . ARG A 1 433 ? 7.154 14.760 -18.107 1.00 93.06 433 ARG A C 1
ATOM 3294 O O . ARG A 1 433 ? 7.720 15.490 -17.308 1.00 93.06 433 ARG A O 1
ATOM 3301 N N . ASN A 1 434 ? 5.838 14.829 -18.339 1.00 94.12 434 ASN A N 1
ATOM 3302 C CA . ASN A 1 434 ? 4.914 15.722 -17.633 1.00 94.12 434 ASN A CA 1
ATOM 3303 C C . ASN A 1 434 ? 4.487 15.158 -16.258 1.00 94.12 434 ASN A C 1
ATOM 3305 O O . ASN A 1 434 ? 3.844 15.859 -15.480 1.00 94.12 434 ASN A O 1
ATOM 3309 N N . LEU A 1 435 ? 4.807 13.893 -15.958 1.00 95.06 435 LEU A N 1
ATOM 3310 C CA . LEU A 1 435 ? 4.484 13.220 -14.697 1.00 95.06 435 LEU A CA 1
ATOM 3311 C C . LEU A 1 435 ? 5.530 13.559 -13.621 1.00 95.06 435 LEU A C 1
ATOM 3313 O O . LEU A 1 435 ? 6.186 12.681 -13.072 1.00 95.06 435 LEU A O 1
ATOM 3317 N N . GLU A 1 436 ? 5.710 14.849 -13.334 1.00 89.50 436 GLU A N 1
ATOM 3318 C CA . GLU A 1 436 ? 6.781 15.360 -12.459 1.00 89.50 436 GLU A CA 1
ATOM 3319 C C . GLU A 1 436 ? 6.731 14.782 -11.025 1.00 89.50 436 GLU A C 1
ATOM 3321 O O . GLU A 1 436 ? 7.759 14.705 -10.352 1.00 89.50 436 GLU A O 1
ATOM 3326 N N . SER A 1 437 ? 5.555 14.326 -10.573 1.00 92.19 437 SER A N 1
ATOM 3327 C CA . SER A 1 437 ? 5.308 13.714 -9.253 1.00 92.19 437 SER A CA 1
ATOM 3328 C C . SER A 1 437 ? 5.680 12.223 -9.147 1.00 92.19 437 SER A C 1
ATOM 3330 O O . SER A 1 437 ? 5.627 11.657 -8.049 1.00 92.19 437 SER A O 1
ATOM 3332 N N . LEU A 1 438 ? 6.015 11.571 -10.264 1.00 96.44 438 LEU A N 1
ATOM 3333 C CA . LEU A 1 438 ? 6.168 10.117 -10.361 1.00 96.44 438 LEU A CA 1
ATOM 3334 C C . LEU A 1 438 ? 7.459 9.639 -9.676 1.00 96.44 438 LEU A C 1
ATOM 3336 O O . LEU A 1 438 ? 8.557 10.055 -10.047 1.00 96.44 438 LEU A O 1
ATOM 3340 N N . THR A 1 439 ? 7.328 8.744 -8.692 1.00 94.81 439 THR A N 1
ATOM 3341 C CA . THR A 1 439 ? 8.462 8.098 -8.006 1.00 94.81 439 THR A CA 1
ATOM 3342 C C . THR A 1 439 ? 8.608 6.621 -8.380 1.00 94.81 439 THR A C 1
ATOM 3344 O O . THR A 1 439 ? 9.731 6.124 -8.423 1.00 94.81 439 THR A O 1
ATOM 3347 N N . SER A 1 440 ? 7.516 5.925 -8.716 1.00 97.12 440 SER A N 1
ATOM 3348 C CA . SER A 1 440 ? 7.551 4.510 -9.110 1.00 97.12 440 SER A CA 1
ATOM 3349 C C . SER A 1 440 ? 6.885 4.271 -10.464 1.00 97.12 440 SER A C 1
ATOM 3351 O O . SER A 1 440 ? 5.706 4.586 -10.656 1.00 97.12 440 SER A O 1
ATOM 3353 N N . LEU A 1 441 ? 7.647 3.693 -11.396 1.00 98.56 441 LEU A N 1
ATOM 3354 C CA . LEU A 1 441 ? 7.200 3.300 -12.729 1.00 98.56 441 LEU A CA 1
ATOM 3355 C C . LEU A 1 441 ? 7.532 1.823 -12.977 1.00 98.56 441 LEU A C 1
ATOM 3357 O O . LEU A 1 441 ? 8.696 1.467 -13.176 1.00 98.56 441 LEU A O 1
ATOM 3361 N N . ASN A 1 442 ? 6.503 0.975 -13.006 1.00 98.69 442 ASN A N 1
ATOM 3362 C CA . ASN A 1 442 ? 6.634 -0.443 -13.333 1.00 98.69 442 ASN A CA 1
ATOM 3363 C C . ASN A 1 442 ? 5.809 -0.801 -14.580 1.00 98.69 442 ASN A C 1
ATOM 3365 O O . ASN A 1 442 ? 4.576 -0.813 -14.556 1.00 98.69 442 ASN A O 1
ATOM 3369 N N . LEU A 1 443 ? 6.520 -1.105 -15.668 1.00 98.81 443 LEU A N 1
ATOM 3370 C CA . LEU A 1 443 ? 5.980 -1.543 -16.957 1.00 98.81 443 LEU A CA 1
ATOM 3371 C C . LEU A 1 443 ? 6.434 -2.976 -17.319 1.00 98.81 443 LEU A C 1
ATOM 3373 O O . LEU A 1 443 ? 6.341 -3.373 -18.484 1.00 98.81 443 LEU A O 1
ATOM 3377 N N . SER A 1 444 ? 6.989 -3.742 -16.373 1.00 98.81 444 SER A N 1
ATOM 3378 C CA . SER A 1 444 ? 7.671 -5.002 -16.686 1.00 98.81 444 SER A CA 1
ATOM 3379 C C . SER A 1 444 ? 6.723 -6.159 -17.024 1.00 98.81 444 SER A C 1
ATOM 3381 O O . SER A 1 444 ? 5.522 -6.108 -16.757 1.00 98.81 444 SER A O 1
ATOM 3383 N N . SER A 1 445 ? 7.247 -7.208 -17.665 1.00 98.75 445 SER A N 1
ATOM 3384 C CA . SER A 1 445 ? 6.467 -8.371 -18.135 1.00 98.75 445 SER A CA 1
ATOM 3385 C C . SER A 1 445 ? 5.277 -7.968 -19.021 1.00 98.75 445 SER A C 1
ATOM 3387 O O . SER A 1 445 ? 4.117 -8.179 -18.668 1.00 98.75 445 SER A O 1
ATOM 3389 N N . ASN A 1 446 ? 5.588 -7.340 -20.157 1.00 98.88 446 ASN A N 1
ATOM 3390 C CA . ASN A 1 446 ? 4.645 -6.836 -21.161 1.00 98.88 446 ASN A CA 1
ATOM 3391 C C . ASN A 1 446 ? 5.239 -7.005 -22.583 1.00 98.88 446 ASN A C 1
ATOM 3393 O O . ASN A 1 446 ? 6.307 -7.590 -22.756 1.00 98.88 446 ASN A O 1
ATOM 3397 N N . ASN A 1 447 ? 4.555 -6.505 -23.618 1.00 98.62 447 ASN A N 1
ATOM 3398 C CA . ASN A 1 447 ? 4.998 -6.542 -25.021 1.00 98.62 447 ASN A CA 1
ATOM 3399 C C . ASN A 1 447 ? 5.407 -5.145 -25.549 1.00 98.62 447 ASN A C 1
ATOM 3401 O O . ASN A 1 447 ? 5.189 -4.839 -26.731 1.00 98.62 447 ASN A O 1
ATOM 3405 N N . PHE A 1 448 ? 5.940 -4.259 -24.694 1.00 98.75 448 PHE A N 1
ATOM 3406 C CA . PHE A 1 448 ? 6.378 -2.919 -25.106 1.00 98.75 448 PHE A CA 1
ATOM 3407 C C . PHE A 1 448 ? 7.617 -2.982 -26.009 1.00 98.75 448 PHE A C 1
ATOM 3409 O O . PHE A 1 448 ? 8.504 -3.806 -25.815 1.00 98.75 448 PHE A O 1
ATOM 3416 N N . LYS A 1 449 ? 7.663 -2.101 -27.011 1.00 97.69 449 LYS A N 1
ATOM 3417 C CA . LYS A 1 449 ? 8.611 -2.080 -28.134 1.00 97.69 449 LYS A CA 1
ATOM 3418 C C . LYS A 1 449 ? 9.174 -0.670 -28.342 1.00 97.69 449 LYS A C 1
ATOM 3420 O O . LYS A 1 449 ? 8.672 0.317 -27.806 1.00 97.69 449 LYS A O 1
ATOM 3425 N N . GLY A 1 450 ? 10.175 -0.562 -29.213 1.00 97.06 450 GLY A N 1
ATOM 3426 C CA . GLY A 1 450 ? 10.811 0.712 -29.563 1.00 97.06 450 GLY A CA 1
ATOM 3427 C C . GLY A 1 450 ? 11.988 1.023 -28.644 1.00 97.06 450 GLY A C 1
ATOM 3428 O O . GLY A 1 450 ? 12.642 0.098 -28.168 1.00 97.06 450 GLY A O 1
ATOM 3429 N N . VAL A 1 451 ? 12.281 2.304 -28.426 1.00 97.69 451 VAL A N 1
ATOM 3430 C CA . VAL A 1 451 ? 13.385 2.759 -27.563 1.00 97.69 451 VAL A CA 1
ATOM 3431 C C . VAL A 1 451 ? 12.864 3.246 -26.214 1.00 97.69 451 VAL A C 1
ATOM 3433 O O . VAL A 1 451 ? 11.739 3.736 -26.123 1.00 97.69 451 VAL A O 1
ATOM 3436 N N . ILE A 1 452 ? 13.699 3.164 -25.178 1.00 98.12 452 ILE A N 1
ATOM 3437 C CA . ILE A 1 452 ? 13.457 3.854 -23.905 1.00 98.12 452 ILE A CA 1
ATOM 3438 C C . ILE A 1 452 ? 13.600 5.372 -24.164 1.00 98.12 452 ILE A C 1
ATOM 3440 O O . ILE A 1 452 ? 14.653 5.783 -24.660 1.00 98.12 452 ILE A O 1
ATOM 3444 N N . PRO A 1 453 ? 12.590 6.218 -23.876 1.00 96.56 453 PRO A N 1
ATOM 3445 C CA . PRO A 1 453 ? 12.684 7.659 -24.118 1.00 96.56 453 PRO A CA 1
ATOM 3446 C C . PRO A 1 453 ? 13.760 8.338 -23.263 1.00 96.56 453 PRO A C 1
ATOM 3448 O O . PRO A 1 453 ? 13.892 8.045 -22.073 1.00 96.56 453 PRO A O 1
ATOM 3451 N N . VAL A 1 454 ? 14.479 9.310 -23.835 1.00 95.81 454 VAL A N 1
ATOM 3452 C CA . VAL A 1 454 ? 15.402 10.173 -23.067 1.00 95.81 454 VAL A CA 1
ATOM 3453 C C . VAL A 1 454 ? 14.631 11.080 -22.099 1.00 95.81 454 VAL A C 1
ATOM 3455 O O . VAL A 1 454 ? 15.126 11.455 -21.040 1.00 95.81 454 VAL A O 1
ATOM 3458 N N . GLU A 1 455 ? 13.372 11.355 -22.433 1.00 94.75 455 GLU A N 1
ATOM 3459 C CA . GLU A 1 455 ? 12.369 12.056 -21.641 1.00 94.75 455 GLU A CA 1
ATOM 3460 C C . GLU A 1 455 ? 12.244 11.516 -20.208 1.00 94.75 455 GLU A C 1
ATOM 3462 O O . GLU A 1 455 ? 12.097 12.324 -19.293 1.00 94.75 455 GLU A O 1
ATOM 3467 N N . LEU A 1 456 ? 12.385 10.200 -19.987 1.00 94.31 456 LEU A N 1
ATOM 3468 C CA . LEU A 1 456 ? 12.286 9.589 -18.651 1.00 94.31 456 LEU A CA 1
ATOM 3469 C C . LEU A 1 456 ? 13.368 10.079 -17.674 1.00 94.31 456 LEU A C 1
ATOM 3471 O O . LEU A 1 456 ? 13.113 10.142 -16.476 1.00 94.31 456 LEU A O 1
ATOM 3475 N N . GLY A 1 457 ? 14.540 10.494 -18.170 1.00 91.75 457 GLY A N 1
ATOM 3476 C CA . GLY A 1 457 ? 15.609 11.070 -17.341 1.00 91.75 457 GLY A CA 1
ATOM 3477 C C . GLY A 1 457 ? 15.257 12.421 -16.703 1.00 91.75 457 GLY A C 1
ATOM 3478 O O . GLY A 1 457 ? 15.943 12.867 -15.791 1.00 91.75 457 GLY A O 1
ATOM 3479 N N . HIS A 1 458 ? 14.174 13.071 -17.143 1.00 89.81 458 HIS A N 1
ATOM 3480 C CA . HIS A 1 458 ? 13.692 14.327 -16.555 1.00 89.81 458 HIS A CA 1
ATOM 3481 C C . HIS A 1 458 ? 12.720 14.107 -15.385 1.00 89.81 458 HIS A C 1
ATOM 3483 O O . HIS A 1 458 ? 12.365 15.067 -14.703 1.00 89.81 458 HIS A O 1
ATOM 3489 N N . ILE A 1 459 ? 12.292 12.866 -15.127 1.00 93.12 459 ILE A N 1
ATOM 3490 C CA . ILE A 1 459 ? 11.386 12.524 -14.024 1.00 93.12 459 ILE A CA 1
ATOM 3491 C C . ILE A 1 459 ? 12.220 12.350 -12.743 1.00 93.12 459 ILE A C 1
ATOM 3493 O O . ILE A 1 459 ? 12.385 11.255 -12.212 1.00 93.12 459 ILE A O 1
ATOM 3497 N N . ILE A 1 460 ? 12.795 13.459 -12.265 1.00 88.81 460 ILE A N 1
ATOM 3498 C CA . ILE A 1 460 ? 13.832 13.512 -11.213 1.00 88.81 460 ILE A CA 1
ATOM 3499 C C . ILE A 1 460 ? 13.444 12.876 -9.866 1.00 88.81 460 ILE A C 1
ATOM 3501 O O . ILE A 1 460 ? 14.312 12.635 -9.028 1.00 88.81 460 ILE A O 1
ATOM 3505 N N . ASN A 1 461 ? 12.153 12.621 -9.646 1.00 89.69 461 ASN A N 1
ATOM 3506 C CA . ASN A 1 461 ? 11.627 12.002 -8.434 1.00 89.69 461 ASN A CA 1
ATOM 3507 C C . ASN A 1 461 ? 11.626 10.462 -8.474 1.00 89.69 461 ASN A C 1
ATOM 3509 O O . ASN A 1 461 ? 11.366 9.858 -7.435 1.00 89.69 461 ASN A O 1
ATOM 3513 N N . LEU A 1 462 ? 11.938 9.819 -9.610 1.00 95.25 462 LEU A N 1
ATOM 3514 C CA . LEU A 1 462 ? 11.961 8.355 -9.720 1.00 95.25 462 LEU A CA 1
ATOM 3515 C C . LEU A 1 462 ? 12.917 7.705 -8.706 1.00 95.25 462 LEU A C 1
ATOM 3517 O O . LEU A 1 462 ? 14.129 7.908 -8.754 1.00 95.25 462 LEU A O 1
ATOM 3521 N N . ASP A 1 463 ? 12.354 6.865 -7.835 1.00 94.25 463 ASP A N 1
ATOM 3522 C CA . ASP A 1 463 ? 13.062 5.916 -6.974 1.00 94.25 463 ASP A CA 1
ATOM 3523 C C . ASP A 1 463 ? 13.068 4.492 -7.567 1.00 94.25 463 ASP A C 1
ATOM 3525 O O . ASP A 1 463 ? 14.017 3.735 -7.348 1.00 94.25 463 ASP A O 1
ATOM 3529 N N . THR A 1 464 ? 12.073 4.146 -8.390 1.00 96.62 464 THR A N 1
ATOM 3530 C CA . THR A 1 464 ? 11.901 2.799 -8.948 1.00 96.62 464 THR A CA 1
ATOM 3531 C C . THR A 1 464 ? 11.537 2.862 -10.430 1.00 96.62 464 THR A C 1
ATOM 3533 O O . THR A 1 464 ? 10.504 3.419 -10.801 1.00 96.62 464 THR A O 1
ATOM 3536 N N . LEU A 1 465 ? 12.370 2.245 -11.274 1.00 98.56 465 LEU A N 1
ATOM 3537 C CA . LEU A 1 465 ? 12.127 2.069 -12.706 1.00 98.56 465 LEU A CA 1
ATOM 3538 C C . LEU A 1 465 ? 12.329 0.598 -13.100 1.00 98.56 465 LEU A C 1
ATOM 3540 O O . LEU A 1 465 ? 13.464 0.122 -13.184 1.00 98.56 465 LEU A O 1
ATOM 3544 N N . ASP A 1 466 ? 11.228 -0.106 -13.370 1.00 98.75 466 ASP A N 1
ATOM 3545 C CA . ASP A 1 466 ? 11.240 -1.475 -13.897 1.00 98.75 466 ASP A CA 1
ATOM 3546 C C . ASP A 1 466 ? 10.572 -1.537 -15.277 1.00 98.75 466 ASP A C 1
ATOM 3548 O O . ASP A 1 466 ? 9.365 -1.337 -15.423 1.00 98.75 466 ASP A O 1
ATOM 3552 N N . LEU A 1 467 ? 11.384 -1.817 -16.296 1.00 98.75 467 LEU A N 1
ATOM 3553 C CA . LEU A 1 467 ? 10.988 -2.014 -17.694 1.00 98.75 467 LEU A CA 1
ATOM 3554 C C . LEU A 1 467 ? 11.328 -3.438 -18.177 1.00 98.75 467 LEU A C 1
ATOM 3556 O O . LEU A 1 467 ? 11.352 -3.704 -19.382 1.00 98.75 467 LEU A O 1
ATOM 3560 N N . SER A 1 468 ? 11.652 -4.352 -17.259 1.00 98.81 468 SER A N 1
ATOM 3561 C CA . SER A 1 468 ? 12.169 -5.678 -17.601 1.00 98.81 468 SER A CA 1
ATOM 3562 C C . SER A 1 468 ? 11.160 -6.584 -18.312 1.00 98.81 468 SER A C 1
ATOM 3564 O O . SER A 1 468 ? 9.958 -6.326 -18.303 1.00 98.81 468 SER A O 1
ATOM 3566 N N . SER A 1 469 ? 11.635 -7.663 -18.939 1.00 98.75 469 SER A N 1
ATOM 3567 C CA . SER A 1 469 ? 10.791 -8.652 -19.637 1.00 98.75 469 SER A CA 1
ATOM 3568 C C . SER A 1 469 ? 9.834 -7.999 -20.648 1.00 98.75 469 SER A C 1
ATOM 3570 O O . SER A 1 469 ? 8.614 -8.053 -20.500 1.00 98.75 469 SER A O 1
ATOM 3572 N N . ASN A 1 470 ? 10.417 -7.333 -21.645 1.00 98.81 470 ASN A N 1
ATOM 3573 C CA . ASN A 1 470 ? 9.738 -6.594 -22.715 1.00 98.81 470 ASN A CA 1
ATOM 3574 C C . ASN A 1 470 ? 10.523 -6.745 -24.042 1.00 98.81 470 ASN A C 1
ATOM 3576 O O . ASN A 1 470 ? 11.508 -7.480 -24.123 1.00 98.81 470 ASN A O 1
ATOM 3580 N N . GLU A 1 471 ? 10.101 -6.046 -25.098 1.00 98.44 471 GLU A N 1
ATOM 3581 C CA . GLU A 1 471 ? 10.784 -5.980 -26.400 1.00 98.44 471 GLU A CA 1
ATOM 3582 C C . GLU A 1 471 ? 11.456 -4.604 -26.646 1.00 98.44 471 GLU A C 1
ATOM 3584 O O . GLU A 1 471 ? 11.567 -4.148 -27.792 1.00 98.44 471 GLU A O 1
ATOM 3589 N N . PHE A 1 472 ? 11.906 -3.903 -25.593 1.00 98.69 472 PHE A N 1
ATOM 3590 C CA . PHE A 1 472 ? 12.636 -2.638 -25.753 1.00 98.69 472 PHE A CA 1
ATOM 3591 C C . PHE A 1 472 ? 13.983 -2.855 -26.444 1.00 98.69 472 PHE A C 1
ATOM 3593 O O . PHE A 1 472 ? 14.674 -3.844 -26.220 1.00 98.69 472 PHE A O 1
ATOM 3600 N N . SER A 1 473 ? 14.365 -1.899 -27.284 1.00 97.81 473 SER A N 1
ATOM 3601 C CA . SER A 1 473 ? 15.448 -2.012 -28.259 1.00 97.81 473 SER A CA 1
ATOM 3602 C C . SER A 1 473 ? 16.272 -0.728 -28.348 1.00 97.81 473 SER A C 1
ATOM 3604 O O . SER A 1 473 ? 15.854 0.331 -27.876 1.00 97.81 473 SER A O 1
ATOM 3606 N N . GLY A 1 474 ? 17.446 -0.803 -28.977 1.00 97.69 474 GLY A N 1
ATOM 3607 C CA . GLY A 1 474 ? 18.367 0.330 -29.040 1.00 97.69 474 GLY A CA 1
ATOM 3608 C C . GLY A 1 474 ? 19.035 0.607 -27.691 1.00 97.69 474 GLY A C 1
ATOM 3609 O O . GLY A 1 474 ? 19.064 -0.243 -26.804 1.00 97.69 474 GLY A O 1
ATOM 3610 N N . ARG A 1 475 ? 19.611 1.799 -27.536 1.00 97.81 475 ARG A N 1
ATOM 3611 C CA . ARG A 1 475 ? 20.487 2.113 -26.398 1.00 97.81 475 ARG A CA 1
ATOM 3612 C C . ARG A 1 475 ? 19.724 2.543 -25.155 1.00 97.81 475 ARG A C 1
ATOM 3614 O O . ARG A 1 475 ? 18.752 3.288 -25.242 1.00 97.81 475 ARG A O 1
ATOM 3621 N N . VAL A 1 476 ? 20.271 2.182 -23.998 1.00 97.88 476 VAL A N 1
ATOM 3622 C CA . VAL A 1 476 ? 19.907 2.781 -22.708 1.00 97.88 476 VAL A CA 1
ATOM 3623 C C . VAL A 1 476 ? 20.262 4.282 -22.729 1.00 97.88 476 VAL A C 1
ATOM 3625 O O . VAL A 1 476 ? 21.417 4.611 -23.020 1.00 97.88 476 VAL A O 1
ATOM 3628 N N . PRO A 1 477 ? 19.323 5.213 -22.461 1.00 97.00 477 PRO A N 1
ATOM 3629 C CA . PRO A 1 477 ? 19.611 6.646 -22.501 1.00 97.00 477 PRO A CA 1
ATOM 3630 C C . PRO A 1 477 ? 20.537 7.087 -21.364 1.00 97.00 477 PRO A C 1
ATOM 3632 O O . PRO A 1 477 ? 20.299 6.763 -20.202 1.00 97.00 477 PRO A O 1
ATOM 3635 N N . ALA A 1 478 ? 21.542 7.906 -21.684 1.00 96.56 478 ALA A N 1
ATOM 3636 C CA . ALA A 1 478 ? 22.469 8.468 -20.697 1.00 96.56 478 ALA A CA 1
ATOM 3637 C C . ALA A 1 478 ? 21.759 9.270 -19.589 1.00 96.56 478 ALA A C 1
ATOM 3639 O O . ALA A 1 478 ? 22.122 9.143 -18.425 1.00 96.56 478 ALA A O 1
ATOM 3640 N N . ALA A 1 479 ? 20.685 9.993 -19.935 1.00 96.50 479 ALA A N 1
ATOM 3641 C CA . ALA A 1 479 ? 19.882 10.786 -18.998 1.00 96.50 479 ALA A CA 1
ATOM 3642 C C . ALA A 1 479 ? 19.192 9.959 -17.893 1.00 96.50 479 ALA A C 1
ATOM 3644 O O . ALA A 1 479 ? 18.781 10.520 -16.884 1.00 96.50 479 ALA A O 1
ATOM 3645 N N . VAL A 1 480 ? 19.085 8.628 -18.030 1.00 96.06 480 VAL A N 1
ATOM 3646 C CA . VAL A 1 480 ? 18.645 7.764 -16.916 1.00 96.06 480 VAL A CA 1
ATOM 3647 C C . VAL A 1 480 ? 19.648 7.826 -15.756 1.00 96.06 480 VAL A C 1
ATOM 3649 O O . VAL A 1 480 ? 19.242 7.700 -14.609 1.00 96.06 480 VAL A O 1
ATOM 3652 N N . GLY A 1 481 ? 20.935 8.080 -16.032 1.00 94.00 481 GLY A N 1
ATOM 3653 C CA . GLY A 1 481 ? 21.977 8.258 -15.017 1.00 94.00 481 GLY A CA 1
ATOM 3654 C C . GLY A 1 481 ? 21.807 9.503 -14.139 1.00 94.00 481 GLY A C 1
ATOM 3655 O O . GLY A 1 481 ? 22.284 9.513 -13.008 1.00 94.00 481 GLY A O 1
ATOM 3656 N N . ASP A 1 482 ? 21.086 10.523 -14.613 1.00 91.62 482 ASP A N 1
ATOM 3657 C CA . ASP A 1 482 ? 20.889 11.788 -13.889 1.00 91.62 482 ASP A CA 1
ATOM 3658 C C . ASP A 1 482 ? 19.771 11.711 -12.824 1.00 91.62 482 ASP A C 1
ATOM 3660 O O . ASP A 1 482 ? 19.550 12.659 -12.066 1.00 91.62 482 ASP A O 1
ATOM 3664 N N . LEU A 1 483 ? 19.097 10.559 -12.707 1.00 94.25 483 LEU A N 1
ATOM 3665 C CA . LEU A 1 483 ? 18.088 10.265 -11.687 1.00 94.25 483 LEU A CA 1
ATOM 3666 C C . LEU A 1 483 ? 18.744 10.015 -10.311 1.00 94.25 483 LEU A C 1
ATOM 3668 O O . LEU A 1 483 ? 18.811 8.887 -9.824 1.00 94.25 483 LEU A O 1
ATOM 3672 N N . GLU A 1 484 ? 19.234 11.074 -9.651 1.00 88.69 484 GLU A N 1
ATOM 3673 C CA . GLU A 1 484 ? 19.970 10.984 -8.372 1.00 88.69 484 GLU A CA 1
ATOM 3674 C C . GLU A 1 484 ? 19.227 10.234 -7.244 1.00 88.69 484 GLU A C 1
ATOM 3676 O O . GLU A 1 484 ? 19.871 9.727 -6.316 1.00 88.69 484 GLU A O 1
ATOM 3681 N N . HIS A 1 485 ? 17.892 10.178 -7.296 1.00 90.06 485 HIS A N 1
ATOM 3682 C CA . HIS A 1 485 ? 17.017 9.528 -6.311 1.00 90.06 485 HIS A CA 1
ATOM 3683 C C . HIS A 1 485 ? 16.717 8.049 -6.600 1.00 90.06 485 HIS A C 1
ATOM 3685 O O . HIS A 1 485 ? 16.195 7.368 -5.717 1.00 90.06 485 HIS A O 1
ATOM 3691 N N . LEU A 1 486 ? 17.112 7.531 -7.768 1.00 96.19 486 LEU A N 1
ATOM 3692 C CA . LEU A 1 486 ? 16.819 6.161 -8.183 1.00 96.19 486 LEU A CA 1
ATOM 3693 C C . LEU A 1 486 ? 17.459 5.143 -7.225 1.00 96.19 486 LEU A C 1
ATOM 3695 O O . LEU A 1 486 ? 18.660 5.193 -6.963 1.00 96.19 486 LEU A O 1
ATOM 3699 N N . LEU A 1 487 ? 16.650 4.216 -6.710 1.00 94.12 487 LEU A N 1
ATOM 3700 C CA . LEU A 1 487 ? 17.027 3.101 -5.834 1.00 94.12 487 LEU A CA 1
ATOM 3701 C C . LEU A 1 487 ? 17.102 1.784 -6.615 1.00 94.12 487 LEU A C 1
ATOM 3703 O O . LEU A 1 487 ? 18.030 0.997 -6.407 1.00 94.12 487 LEU A O 1
ATOM 3707 N N . THR A 1 488 ? 16.157 1.573 -7.533 1.00 97.88 488 THR A N 1
ATOM 3708 C CA . THR A 1 488 ? 16.017 0.342 -8.319 1.00 97.88 488 THR A CA 1
ATOM 3709 C C . THR A 1 488 ? 15.898 0.662 -9.803 1.00 97.88 488 THR A C 1
ATOM 3711 O O . THR A 1 488 ? 14.962 1.343 -10.222 1.00 97.88 488 THR A O 1
ATOM 3714 N N . LEU A 1 489 ? 16.818 0.116 -10.599 1.00 98.62 489 LEU A N 1
ATOM 3715 C CA . LEU A 1 489 ? 16.778 0.124 -12.057 1.00 98.62 489 LEU A CA 1
ATOM 3716 C C . LEU A 1 489 ? 16.800 -1.316 -12.576 1.00 98.62 489 LEU A C 1
ATOM 3718 O O . LEU A 1 489 ? 17.808 -2.009 -12.429 1.00 98.62 489 LEU A O 1
ATOM 3722 N N . ASN A 1 490 ? 15.714 -1.755 -13.207 1.00 98.81 490 ASN A N 1
ATOM 3723 C CA . ASN A 1 490 ? 15.621 -3.072 -13.833 1.00 98.81 490 ASN A CA 1
ATOM 3724 C C . ASN A 1 490 ? 15.193 -2.934 -15.302 1.00 98.81 490 ASN A C 1
ATOM 3726 O O . ASN A 1 490 ? 14.050 -2.607 -15.606 1.00 98.81 490 ASN A O 1
ATOM 3730 N N . LEU A 1 491 ? 16.127 -3.183 -16.220 1.00 98.75 491 LEU A N 1
ATOM 3731 C CA . LEU A 1 491 ? 15.903 -3.204 -17.673 1.00 98.75 491 LEU A CA 1
ATOM 3732 C C . LEU A 1 491 ? 16.225 -4.590 -18.266 1.00 98.75 491 LEU A C 1
ATOM 3734 O O . LEU A 1 491 ? 16.494 -4.723 -19.463 1.00 98.75 491 LEU A O 1
ATOM 3738 N N . SER A 1 492 ? 16.263 -5.626 -17.424 1.00 98.81 492 SER A N 1
ATOM 3739 C CA . SER A 1 492 ? 16.635 -6.985 -17.824 1.00 98.81 492 SER A CA 1
ATOM 3740 C C . SER A 1 492 ? 15.647 -7.609 -18.820 1.00 98.81 492 SER A C 1
ATOM 3742 O O . SER A 1 492 ? 14.528 -7.125 -18.987 1.00 98.81 492 SER A O 1
ATOM 3744 N N . HIS A 1 493 ? 16.041 -8.688 -19.501 1.00 98.75 493 HIS A N 1
ATOM 3745 C CA . HIS A 1 493 ? 15.176 -9.448 -20.417 1.00 98.75 493 HIS A CA 1
ATOM 3746 C C . HIS A 1 493 ? 14.520 -8.567 -21.500 1.00 98.75 493 HIS A C 1
ATOM 3748 O O . HIS A 1 493 ? 13.300 -8.450 -21.580 1.00 98.75 493 HIS A O 1
ATOM 3754 N N . ASN A 1 494 ? 15.357 -7.927 -22.317 1.00 98.81 494 ASN A N 1
ATOM 3755 C CA . ASN A 1 494 ? 14.961 -7.018 -23.397 1.00 98.81 494 ASN A CA 1
ATOM 3756 C C . ASN A 1 494 ? 15.898 -7.198 -24.621 1.00 98.81 494 ASN A C 1
ATOM 3758 O O . ASN A 1 494 ? 16.612 -8.199 -24.748 1.00 98.81 494 ASN A O 1
ATOM 3762 N N . HIS A 1 495 ? 15.882 -6.265 -25.574 1.00 98.38 495 HIS A N 1
ATOM 3763 C CA . HIS A 1 495 ? 16.736 -6.240 -26.772 1.00 98.38 495 HIS A CA 1
ATOM 3764 C C . HIS A 1 495 ? 17.641 -4.991 -26.809 1.00 98.38 495 HIS A C 1
ATOM 3766 O O . HIS A 1 495 ? 17.951 -4.466 -27.882 1.00 98.38 495 HIS A O 1
ATOM 3772 N N . LEU A 1 496 ? 18.058 -4.497 -25.638 1.00 98.56 496 LEU A N 1
ATOM 3773 C CA . LEU A 1 496 ? 18.837 -3.263 -25.501 1.00 98.56 496 LEU A CA 1
ATOM 3774 C C . LEU A 1 496 ? 20.282 -3.450 -25.985 1.00 98.56 496 LEU A C 1
ATOM 3776 O O . LEU A 1 496 ? 20.937 -4.444 -25.660 1.00 98.56 496 LEU A O 1
ATOM 3780 N N . ASP A 1 497 ? 20.774 -2.475 -26.751 1.00 97.44 497 ASP A N 1
ATOM 3781 C CA . ASP A 1 497 ? 22.058 -2.485 -27.455 1.00 97.44 497 ASP A CA 1
ATOM 3782 C C . ASP A 1 497 ? 23.010 -1.349 -27.033 1.00 97.44 497 ASP A C 1
ATOM 3784 O O . ASP A 1 497 ? 22.767 -0.582 -26.099 1.00 97.44 497 ASP A O 1
ATOM 3788 N N . GLY A 1 498 ? 24.146 -1.252 -27.728 1.00 96.94 498 GLY A N 1
ATOM 3789 C CA . GLY A 1 498 ? 25.111 -0.180 -27.524 1.00 96.94 498 GLY A CA 1
ATOM 3790 C C . GLY A 1 498 ? 26.038 -0.468 -26.354 1.00 96.94 498 GLY A C 1
ATOM 3791 O O . GLY A 1 498 ? 26.620 -1.548 -26.296 1.00 96.94 498 GLY A O 1
ATOM 3792 N N . GLN A 1 499 ? 26.238 0.515 -25.480 1.00 97.00 499 GLN A N 1
ATOM 3793 C CA . GLN A 1 499 ? 27.132 0.442 -24.321 1.00 97.00 499 GLN A CA 1
ATOM 3794 C C . GLN A 1 499 ? 26.372 0.877 -23.070 1.00 97.00 499 GLN A C 1
ATOM 3796 O O . GLN A 1 499 ? 25.425 1.656 -23.176 1.00 97.00 499 GLN A O 1
ATOM 3801 N N . LEU A 1 500 ? 26.797 0.402 -21.897 1.00 97.25 500 LEU A N 1
ATOM 3802 C CA . LEU A 1 500 ? 26.322 0.952 -20.627 1.00 97.25 500 LEU A CA 1
ATOM 3803 C C . LEU A 1 500 ? 26.736 2.436 -20.546 1.00 97.25 500 LEU A C 1
ATOM 3805 O O . LEU A 1 500 ? 27.910 2.724 -20.797 1.00 97.25 500 LEU A O 1
ATOM 3809 N N . PRO A 1 501 ? 25.830 3.365 -20.190 1.00 97.06 501 PRO A N 1
ATOM 3810 C CA . PRO A 1 501 ? 26.193 4.764 -19.983 1.00 97.06 501 PRO A CA 1
ATOM 3811 C C . PRO A 1 501 ? 27.221 4.920 -18.855 1.00 97.06 501 PRO A C 1
ATOM 3813 O O . PRO A 1 501 ? 27.089 4.304 -17.796 1.00 97.06 501 PRO A O 1
ATOM 3816 N N . ALA A 1 502 ? 28.228 5.770 -19.057 1.00 96.88 502 ALA A N 1
ATOM 3817 C CA . ALA A 1 502 ? 29.181 6.142 -18.004 1.00 96.88 502 ALA A CA 1
ATOM 3818 C C . ALA A 1 502 ? 28.504 7.020 -16.935 1.00 96.88 502 ALA A C 1
ATOM 3820 O O . ALA A 1 502 ? 28.825 6.961 -15.749 1.00 96.88 502 ALA A O 1
ATOM 3821 N N . GLU A 1 503 ? 27.486 7.760 -17.368 1.00 97.38 503 GLU A N 1
ATOM 3822 C CA . GLU A 1 503 ? 26.578 8.596 -16.594 1.00 97.38 503 GLU A CA 1
ATOM 3823 C C . GLU A 1 503 ? 25.850 7.812 -15.491 1.00 97.38 503 GLU A C 1
ATOM 3825 O O . GLU A 1 503 ? 25.404 8.404 -14.516 1.00 97.38 503 GLU A O 1
ATOM 3830 N N . PHE A 1 504 ? 25.799 6.474 -15.555 1.00 97.19 504 PHE A N 1
ATOM 3831 C CA . PHE A 1 504 ? 25.279 5.651 -14.457 1.00 97.19 504 PHE A CA 1
ATOM 3832 C C . PHE A 1 504 ? 26.100 5.778 -13.162 1.00 97.19 504 PHE A C 1
ATOM 3834 O O . PHE A 1 504 ? 25.584 5.438 -12.104 1.00 97.19 504 PHE A O 1
ATOM 3841 N N . GLY A 1 505 ? 27.328 6.315 -13.200 1.00 94.81 505 GLY A N 1
ATOM 3842 C CA . GLY A 1 505 ? 28.062 6.721 -11.993 1.00 94.81 505 GLY A CA 1
ATOM 3843 C C . GLY A 1 505 ? 27.402 7.868 -11.207 1.00 94.81 505 GLY A C 1
ATOM 3844 O O . GLY A 1 505 ? 27.639 7.991 -10.005 1.00 94.81 505 GLY A O 1
ATOM 3845 N N . ASN A 1 506 ? 26.529 8.665 -11.842 1.00 94.75 506 ASN A N 1
ATOM 3846 C CA . ASN A 1 506 ? 25.801 9.774 -11.210 1.00 94.75 506 ASN A CA 1
ATOM 3847 C C . ASN A 1 506 ? 24.647 9.306 -10.296 1.00 94.75 506 ASN A C 1
ATOM 3849 O O . ASN A 1 506 ? 24.142 10.108 -9.509 1.00 94.75 506 ASN A O 1
ATOM 3853 N N . LEU A 1 507 ? 24.242 8.029 -10.355 1.00 95.00 507 LEU A N 1
ATOM 3854 C CA . LEU A 1 507 ? 23.084 7.462 -9.648 1.00 95.00 507 LEU A CA 1
ATOM 3855 C C . LEU A 1 507 ? 23.314 7.315 -8.128 1.00 95.00 507 LEU A C 1
ATOM 3857 O O . LEU A 1 507 ? 23.409 6.212 -7.588 1.00 95.00 507 LEU A O 1
ATOM 3861 N N . ARG A 1 508 ? 23.418 8.438 -7.406 1.00 87.81 508 ARG A N 1
ATOM 3862 C CA . ARG A 1 508 ? 23.875 8.494 -6.000 1.00 87.81 508 ARG A CA 1
ATOM 3863 C C . ARG A 1 508 ? 23.117 7.566 -5.050 1.00 87.81 508 ARG A C 1
ATOM 3865 O O . ARG A 1 508 ? 23.728 7.038 -4.120 1.00 87.81 508 ARG A O 1
ATOM 3872 N N . SER A 1 509 ? 21.816 7.370 -5.253 1.00 92.00 509 SER A N 1
ATOM 3873 C CA . SER A 1 509 ? 20.959 6.586 -4.347 1.00 92.00 509 SER A CA 1
ATOM 3874 C C . SER A 1 509 ? 20.883 5.086 -4.670 1.00 92.00 509 SER A C 1
ATOM 3876 O O . SER A 1 509 ? 20.379 4.326 -3.842 1.00 92.00 509 SER A O 1
ATOM 3878 N N . ILE A 1 510 ? 21.413 4.644 -5.817 1.00 96.06 510 ILE A N 1
ATOM 3879 C CA . ILE A 1 510 ? 21.092 3.333 -6.399 1.00 96.06 510 ILE A CA 1
ATOM 3880 C C . ILE A 1 510 ? 21.541 2.155 -5.536 1.00 96.06 510 ILE A C 1
ATOM 3882 O O . ILE A 1 510 ? 22.664 2.114 -5.032 1.00 96.06 510 ILE A O 1
ATOM 3886 N N . GLN A 1 511 ? 20.654 1.171 -5.403 1.00 94.94 511 GLN A N 1
ATOM 3887 C CA . GLN A 1 511 ? 20.862 -0.072 -4.660 1.00 94.94 511 GLN A CA 1
ATOM 3888 C C . GLN A 1 511 ? 20.846 -1.292 -5.588 1.00 94.94 511 GLN A C 1
ATOM 3890 O O . GLN A 1 511 ? 21.601 -2.238 -5.361 1.00 94.94 511 GLN A O 1
ATOM 3895 N N . ILE A 1 512 ? 20.020 -1.280 -6.637 1.00 97.69 512 ILE A N 1
ATOM 3896 C CA . ILE A 1 512 ? 19.874 -2.393 -7.581 1.00 97.69 512 ILE A CA 1
ATOM 3897 C C . ILE A 1 512 ? 19.994 -1.868 -9.013 1.00 97.69 512 ILE A C 1
ATOM 3899 O O . ILE A 1 512 ? 19.233 -0.990 -9.414 1.00 97.69 512 ILE A O 1
ATOM 3903 N N . ILE A 1 513 ? 20.922 -2.445 -9.780 1.00 98.50 513 ILE A N 1
ATOM 3904 C CA . ILE A 1 513 ? 20.980 -2.327 -11.241 1.00 98.50 513 ILE A CA 1
ATOM 3905 C C . ILE A 1 513 ? 20.915 -3.737 -11.831 1.00 98.50 513 ILE A C 1
ATOM 3907 O O . ILE A 1 513 ? 21.833 -4.534 -11.614 1.00 98.50 513 ILE A O 1
ATOM 3911 N N . ASP A 1 514 ? 19.868 -4.024 -12.603 1.00 98.75 514 ASP A N 1
ATOM 3912 C CA . ASP A 1 514 ? 19.770 -5.222 -13.438 1.00 98.75 514 ASP A CA 1
ATOM 3913 C C . ASP A 1 514 ? 19.587 -4.846 -14.917 1.00 98.75 514 ASP A C 1
ATOM 3915 O O . ASP A 1 514 ? 18.659 -4.133 -15.304 1.00 98.75 514 ASP A O 1
ATOM 3919 N N . LEU A 1 515 ? 20.522 -5.315 -15.739 1.00 98.56 515 LEU A N 1
ATOM 3920 C CA . LEU A 1 515 ? 20.589 -5.145 -17.191 1.00 98.56 515 LEU A CA 1
ATOM 3921 C C . LEU A 1 515 ? 20.757 -6.505 -17.897 1.00 98.56 515 LEU A C 1
ATOM 3923 O O . LEU A 1 515 ? 21.137 -6.562 -19.071 1.00 98.56 515 LEU A O 1
ATOM 3927 N N . SER A 1 516 ? 20.544 -7.614 -17.185 1.00 98.62 516 SER A N 1
ATOM 3928 C CA . SER A 1 516 ? 20.811 -8.960 -17.691 1.00 98.62 516 SER A CA 1
ATOM 3929 C C . SER A 1 516 ? 19.908 -9.370 -18.855 1.00 98.62 516 SER A C 1
ATOM 3931 O O . SER A 1 516 ? 18.864 -8.768 -19.094 1.00 98.62 516 SER A O 1
ATOM 3933 N N . SER A 1 517 ? 20.309 -10.401 -19.601 1.00 98.56 517 SER A N 1
ATOM 3934 C CA . SER A 1 517 ? 19.521 -10.958 -20.714 1.00 98.56 517 SER A CA 1
ATOM 3935 C C . SER A 1 517 ? 19.157 -9.898 -21.768 1.00 98.56 517 SER A C 1
ATOM 3937 O O . SER A 1 517 ? 17.988 -9.699 -22.099 1.00 98.56 517 SER A O 1
ATOM 3939 N N . ASN A 1 518 ? 20.175 -9.199 -22.271 1.00 98.75 518 ASN A N 1
ATOM 3940 C CA . ASN A 1 518 ? 20.088 -8.157 -23.299 1.00 98.75 518 ASN A CA 1
ATOM 3941 C C . ASN A 1 518 ? 21.189 -8.381 -24.363 1.00 98.75 518 ASN A C 1
ATOM 3943 O O . ASN A 1 518 ? 21.851 -9.420 -24.381 1.00 98.75 518 ASN A O 1
ATOM 3947 N N . ILE A 1 519 ? 21.396 -7.425 -25.278 1.00 98.19 519 ILE A N 1
ATOM 3948 C CA . ILE A 1 519 ? 22.464 -7.480 -26.295 1.00 98.19 519 ILE A CA 1
ATOM 3949 C C . ILE A 1 519 ? 23.539 -6.393 -26.102 1.00 98.19 519 ILE A C 1
ATOM 3951 O O . ILE A 1 519 ? 24.303 -6.114 -27.032 1.00 98.19 519 ILE A O 1
ATOM 3955 N N . LEU A 1 520 ? 23.650 -5.833 -24.890 1.00 98.25 520 LEU A N 1
ATOM 3956 C CA . LEU A 1 520 ? 24.578 -4.753 -24.529 1.00 98.25 520 LEU A CA 1
ATOM 3957 C C . LEU A 1 520 ? 26.033 -5.141 -24.810 1.00 98.25 520 LEU A C 1
ATOM 3959 O O . LEU A 1 520 ? 26.430 -6.291 -24.634 1.00 98.25 520 LEU A O 1
ATOM 3963 N N . SER A 1 521 ? 26.844 -4.176 -25.236 1.00 96.81 521 SER A N 1
ATOM 3964 C CA . SER A 1 521 ? 28.209 -4.395 -25.723 1.00 96.81 521 SER A CA 1
ATOM 3965 C C . SER A 1 521 ? 29.196 -3.359 -25.172 1.00 96.81 521 SER A C 1
ATOM 3967 O O . SER A 1 521 ? 28.847 -2.493 -24.373 1.00 96.81 521 SER A O 1
ATOM 3969 N N . GLY A 1 522 ? 30.457 -3.424 -25.601 1.00 96.50 522 GLY A N 1
ATOM 3970 C CA . GLY A 1 522 ? 31.494 -2.523 -25.096 1.00 96.50 522 GLY A CA 1
ATOM 3971 C C . GLY A 1 522 ? 31.940 -2.909 -23.688 1.00 96.50 522 GLY A C 1
ATOM 3972 O O . GLY A 1 522 ? 32.000 -4.092 -23.370 1.00 96.50 522 GLY A O 1
ATOM 3973 N N . HIS A 1 523 ? 32.327 -1.928 -22.882 1.00 96.88 523 HIS A N 1
ATOM 3974 C CA . HIS A 1 523 ? 33.004 -2.150 -21.604 1.00 96.88 523 HIS A CA 1
ATOM 3975 C C . HIS A 1 523 ? 32.075 -1.840 -20.427 1.00 96.88 523 HIS A C 1
ATOM 3977 O O . HIS A 1 523 ? 31.145 -1.049 -20.566 1.00 96.88 523 HIS A O 1
ATOM 3983 N N . ILE A 1 524 ? 32.338 -2.447 -19.267 1.00 97.81 524 ILE A N 1
ATOM 3984 C CA . ILE A 1 524 ? 31.710 -2.031 -18.007 1.00 97.81 524 ILE A CA 1
ATOM 3985 C C . ILE A 1 524 ? 32.332 -0.671 -17.624 1.00 97.81 524 ILE A C 1
ATOM 3987 O O . ILE A 1 524 ? 33.560 -0.607 -17.525 1.00 97.81 524 ILE A O 1
ATOM 3991 N N . PRO A 1 525 ? 31.553 0.412 -17.430 1.00 96.94 525 PRO A N 1
ATOM 3992 C CA . PRO A 1 525 ? 32.109 1.724 -17.102 1.00 96.94 525 PRO A CA 1
ATOM 3993 C C . PRO A 1 525 ? 32.796 1.721 -15.733 1.00 96.94 525 PRO A C 1
ATOM 3995 O O . PRO A 1 525 ? 32.247 1.223 -14.747 1.00 96.94 525 PRO A O 1
ATOM 3998 N N . HIS A 1 526 ? 33.993 2.304 -15.653 1.00 95.38 526 HIS A N 1
ATOM 3999 C CA . HIS A 1 526 ? 34.736 2.424 -14.393 1.00 95.38 526 HIS A CA 1
ATOM 4000 C C . HIS A 1 526 ? 34.091 3.424 -13.414 1.00 95.38 526 HIS A C 1
ATOM 4002 O O . HIS A 1 526 ? 34.291 3.346 -12.201 1.00 95.38 526 HIS A O 1
ATOM 4008 N N . GLU A 1 527 ? 33.246 4.305 -13.947 1.00 96.88 527 GLU A N 1
ATOM 4009 C CA . GLU A 1 527 ? 32.374 5.254 -13.265 1.00 96.88 527 GLU A CA 1
ATOM 4010 C C . GLU A 1 527 ? 31.386 4.561 -12.318 1.00 96.88 527 GLU A C 1
ATOM 4012 O O . GLU A 1 527 ? 31.053 5.124 -11.279 1.00 96.88 527 GLU A O 1
ATOM 4017 N N . LEU A 1 528 ? 30.993 3.307 -12.588 1.00 95.69 528 LEU A N 1
ATOM 4018 C CA . LEU A 1 528 ? 30.163 2.521 -11.666 1.00 95.69 528 LEU A CA 1
ATOM 4019 C C . LEU A 1 528 ? 30.843 2.308 -10.301 1.00 95.69 528 LEU A C 1
ATOM 4021 O O . LEU A 1 528 ? 30.155 2.150 -9.297 1.00 95.69 528 LEU A O 1
ATOM 4025 N N . GLY A 1 529 ? 32.177 2.388 -10.225 1.00 91.81 529 GLY A N 1
ATOM 4026 C CA . GLY A 1 529 ? 32.923 2.388 -8.961 1.00 91.81 529 GLY A CA 1
ATOM 4027 C C . GLY A 1 529 ? 32.661 3.603 -8.059 1.00 91.81 529 GLY A C 1
ATOM 4028 O O . GLY A 1 529 ? 33.058 3.604 -6.896 1.00 91.81 529 GLY A O 1
ATOM 4029 N N . GLN A 1 530 ? 31.987 4.640 -8.565 1.00 92.44 530 GLN A N 1
ATOM 4030 C CA . GLN A 1 530 ? 31.515 5.774 -7.765 1.00 92.44 530 GLN A CA 1
ATOM 4031 C C . GLN A 1 530 ? 30.266 5.408 -6.945 1.00 92.44 530 GLN A C 1
ATOM 4033 O O . GLN A 1 530 ? 29.986 6.056 -5.937 1.00 92.44 530 GLN A O 1
ATOM 4038 N N . LEU A 1 531 ? 29.541 4.345 -7.313 1.00 93.50 531 LEU A N 1
ATOM 4039 C CA . LEU A 1 531 ? 28.281 3.955 -6.684 1.00 93.50 531 LEU A CA 1
ATOM 4040 C C . LEU A 1 531 ? 28.510 3.359 -5.292 1.00 93.50 531 LEU A C 1
ATOM 4042 O O . LEU A 1 531 ? 28.930 2.216 -5.125 1.00 93.50 531 LEU A O 1
ATOM 4046 N N . GLN A 1 532 ? 28.222 4.163 -4.270 1.00 87.81 532 GLN A N 1
ATOM 4047 C CA . GLN A 1 532 ? 28.449 3.815 -2.865 1.00 87.81 532 GLN A CA 1
ATOM 4048 C C . GLN A 1 532 ? 27.301 3.015 -2.228 1.00 87.81 532 GLN A C 1
ATOM 4050 O O . GLN A 1 532 ? 27.517 2.285 -1.259 1.00 87.81 532 GLN A O 1
ATOM 4055 N N . ASN A 1 533 ? 26.083 3.157 -2.756 1.00 89.00 533 ASN A N 1
ATOM 4056 C CA . ASN A 1 533 ? 24.877 2.517 -2.223 1.00 89.00 533 ASN A CA 1
ATOM 4057 C C . ASN A 1 533 ? 24.549 1.171 -2.886 1.00 89.00 533 ASN A C 1
ATOM 4059 O O . ASN A 1 533 ? 23.712 0.439 -2.364 1.00 89.00 533 ASN A O 1
ATOM 4063 N N . ILE A 1 534 ? 25.215 0.819 -3.994 1.00 94.25 534 ILE A N 1
ATOM 4064 C CA . ILE A 1 534 ? 24.836 -0.342 -4.803 1.00 94.25 534 ILE A CA 1
ATOM 4065 C C . ILE A 1 534 ? 25.022 -1.655 -4.031 1.00 94.25 534 ILE A C 1
ATOM 4067 O O . ILE A 1 534 ? 26.112 -1.980 -3.567 1.00 94.25 534 ILE A O 1
ATOM 4071 N N . VAL A 1 535 ? 23.932 -2.406 -3.894 1.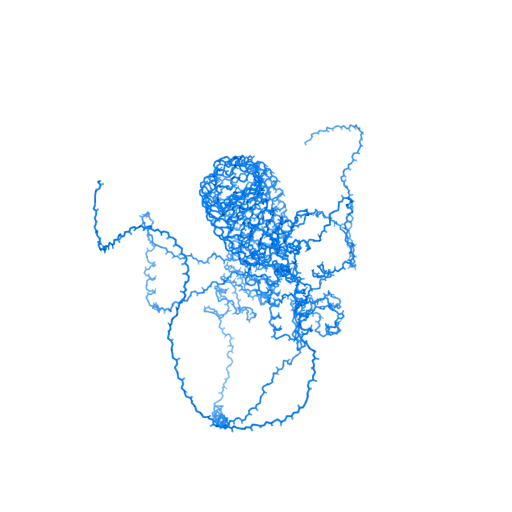00 93.06 535 VAL A N 1
ATOM 4072 C CA . VAL A 1 535 ? 23.831 -3.695 -3.196 1.00 93.06 535 VAL A CA 1
ATOM 4073 C C . VAL A 1 535 ? 23.884 -4.858 -4.189 1.00 93.06 535 VAL A C 1
ATOM 4075 O O . VAL A 1 535 ? 24.439 -5.914 -3.862 1.00 93.06 535 VAL A O 1
ATOM 4078 N N . SER A 1 536 ? 23.328 -4.662 -5.390 1.00 96.31 536 SER A N 1
ATOM 4079 C CA . SER A 1 536 ? 23.195 -5.663 -6.452 1.00 96.31 536 SER A CA 1
ATOM 4080 C C . SER A 1 536 ? 23.524 -5.074 -7.832 1.00 96.31 536 SER A C 1
ATOM 4082 O O . SER A 1 536 ? 22.910 -4.086 -8.234 1.00 96.31 536 SER A O 1
ATOM 4084 N N . LEU A 1 537 ? 24.462 -5.690 -8.561 1.00 97.56 537 LEU A N 1
ATOM 4085 C CA . LEU A 1 537 ? 24.811 -5.351 -9.948 1.00 97.56 537 LEU A CA 1
ATOM 4086 C C . LEU A 1 537 ? 24.742 -6.612 -10.820 1.00 97.56 537 LEU A C 1
ATOM 4088 O O . LEU A 1 537 ? 25.548 -7.534 -10.663 1.00 97.56 537 LEU A O 1
ATOM 4092 N N . ILE A 1 538 ? 23.771 -6.659 -11.730 1.00 98.38 538 ILE A N 1
ATOM 4093 C CA . ILE A 1 538 ? 23.413 -7.853 -12.499 1.00 98.38 538 ILE A CA 1
ATOM 4094 C C . ILE A 1 538 ? 23.472 -7.510 -13.997 1.00 98.38 538 ILE A C 1
ATOM 4096 O O . ILE A 1 538 ? 22.671 -6.740 -14.513 1.00 98.38 538 ILE A O 1
ATOM 4100 N N . LEU A 1 539 ? 24.478 -8.044 -14.692 1.00 98.38 539 LEU A N 1
ATOM 4101 C CA . LEU A 1 539 ? 24.834 -7.736 -16.087 1.00 98.38 539 LEU A CA 1
ATOM 4102 C C . LEU A 1 539 ? 24.964 -9.002 -16.960 1.00 98.38 539 LEU A C 1
ATOM 4104 O O . LEU A 1 539 ? 25.457 -8.941 -18.090 1.00 98.38 539 LEU A O 1
ATOM 4108 N N . ASN A 1 540 ? 24.596 -10.173 -16.434 1.00 98.12 540 ASN A N 1
ATOM 4109 C CA . ASN A 1 540 ? 24.819 -11.452 -17.107 1.00 98.12 540 ASN A CA 1
ATOM 4110 C C . ASN A 1 540 ? 24.026 -11.605 -18.414 1.00 98.12 540 ASN A C 1
ATOM 4112 O O . ASN A 1 540 ? 23.031 -10.919 -18.624 1.00 98.12 540 ASN A O 1
ATOM 4116 N N . ASN A 1 541 ? 24.446 -12.532 -19.278 1.00 98.19 541 ASN A N 1
ATOM 4117 C CA . ASN A 1 541 ? 23.782 -12.821 -20.556 1.00 98.19 541 ASN A CA 1
ATOM 4118 C C . ASN A 1 541 ? 23.702 -11.569 -21.456 1.00 98.19 541 ASN A C 1
ATOM 4120 O O . ASN A 1 541 ? 22.620 -11.089 -21.784 1.00 98.19 541 ASN A O 1
ATOM 4124 N N . ASN A 1 542 ? 24.874 -11.042 -21.816 1.00 98.56 542 ASN A N 1
ATOM 4125 C CA . ASN A 1 542 ? 25.077 -9.865 -22.670 1.00 98.56 542 ASN A CA 1
ATOM 4126 C C . ASN A 1 542 ? 26.341 -10.057 -23.547 1.00 98.56 542 ASN A C 1
ATOM 4128 O O . ASN A 1 542 ? 26.984 -11.105 -23.515 1.00 98.56 542 ASN A O 1
ATOM 4132 N N . ASN A 1 543 ? 26.723 -9.048 -24.339 1.00 97.75 543 ASN A N 1
ATOM 4133 C CA . ASN A 1 543 ? 27.918 -9.044 -25.199 1.00 97.75 543 ASN A CA 1
ATOM 4134 C C . ASN A 1 543 ? 29.047 -8.127 -24.664 1.00 97.75 543 ASN A C 1
ATOM 4136 O O . ASN A 1 543 ? 29.850 -7.603 -25.448 1.00 97.75 543 ASN A O 1
ATOM 4140 N N . LEU A 1 544 ? 29.112 -7.891 -23.347 1.00 97.81 544 LEU A N 1
ATOM 4141 C CA . LEU A 1 544 ? 30.126 -7.028 -22.726 1.00 97.81 544 LEU A CA 1
ATOM 4142 C C . LEU A 1 544 ? 31.524 -7.642 -22.859 1.00 97.81 544 LEU A C 1
ATOM 4144 O O . LEU A 1 544 ? 31.682 -8.861 -22.862 1.00 97.81 544 LEU A O 1
ATOM 4148 N N . ARG A 1 545 ? 32.548 -6.796 -22.988 1.00 95.94 545 ARG A N 1
ATOM 4149 C CA . ARG A 1 545 ? 33.926 -7.181 -23.324 1.00 95.94 545 ARG A CA 1
ATOM 4150 C C . ARG A 1 545 ? 34.970 -6.374 -22.557 1.00 95.94 545 ARG A C 1
ATOM 4152 O O . ARG A 1 545 ? 34.695 -5.290 -22.049 1.00 95.94 545 ARG A O 1
ATOM 4159 N N . GLY A 1 546 ? 36.213 -6.845 -22.583 1.00 95.00 546 GLY A N 1
ATOM 4160 C CA . GLY A 1 546 ? 37.310 -6.219 -21.845 1.00 95.00 546 GLY A CA 1
ATOM 4161 C C . GLY A 1 546 ? 37.301 -6.610 -20.369 1.00 95.00 546 GLY A C 1
ATOM 4162 O O . GLY A 1 546 ? 36.649 -7.576 -19.978 1.00 95.00 546 GLY A O 1
ATOM 4163 N N . GLU A 1 547 ? 38.067 -5.878 -19.571 1.00 94.50 547 GLU A N 1
ATOM 4164 C CA . GLU A 1 547 ? 38.346 -6.221 -18.176 1.00 94.50 547 GLU A CA 1
ATOM 4165 C C . GLU A 1 547 ? 37.243 -5.734 -17.224 1.00 94.50 547 GLU A C 1
ATOM 4167 O O . GLU A 1 547 ? 36.503 -4.795 -17.528 1.00 94.50 547 GLU A O 1
ATOM 4172 N N . ILE A 1 548 ? 37.123 -6.388 -16.067 1.00 94.62 548 ILE A N 1
ATOM 4173 C CA . ILE A 1 548 ? 36.241 -5.948 -14.979 1.00 94.62 548 ILE A CA 1
ATOM 4174 C C . ILE A 1 548 ? 36.951 -4.791 -14.252 1.00 94.62 548 ILE A C 1
ATOM 4176 O O . ILE A 1 548 ? 38.051 -5.020 -13.750 1.00 94.62 548 ILE A O 1
ATOM 4180 N N . PRO A 1 549 ? 36.375 -3.576 -14.164 1.00 94.00 549 PRO A N 1
ATOM 4181 C CA . PRO A 1 549 ? 37.076 -2.433 -13.580 1.00 94.00 549 PRO A CA 1
ATOM 4182 C C . PRO A 1 549 ? 37.405 -2.629 -12.093 1.00 94.00 549 PRO A C 1
ATOM 4184 O O . PRO A 1 549 ? 36.500 -2.830 -11.280 1.00 94.00 549 PRO A O 1
ATOM 4187 N N . ASP A 1 550 ? 38.681 -2.470 -11.719 1.00 90.44 550 ASP A N 1
ATOM 4188 C CA . ASP A 1 550 ? 39.145 -2.463 -10.318 1.00 90.44 550 ASP A CA 1
ATOM 4189 C C . ASP A 1 550 ? 38.363 -1.460 -9.449 1.00 90.44 550 ASP A C 1
ATOM 4191 O O . ASP A 1 550 ? 38.166 -1.670 -8.253 1.00 90.44 550 ASP A O 1
ATOM 4195 N N . GLN A 1 551 ? 37.875 -0.372 -10.055 1.00 92.50 551 GLN A N 1
ATOM 4196 C CA . GLN A 1 551 ? 37.085 0.673 -9.404 1.00 92.50 551 GLN A CA 1
ATOM 4197 C C . GLN A 1 551 ? 35.799 0.135 -8.758 1.00 92.50 551 GLN A C 1
ATOM 4199 O O . GLN A 1 551 ? 35.344 0.714 -7.773 1.00 92.50 551 GLN A O 1
ATOM 4204 N N . LEU A 1 552 ? 35.243 -0.989 -9.230 1.00 91.25 552 LEU A N 1
ATOM 4205 C CA . LEU A 1 552 ? 34.093 -1.650 -8.597 1.00 91.25 552 LEU A CA 1
ATOM 4206 C C . LEU A 1 552 ? 34.400 -2.155 -7.174 1.00 91.25 552 LEU A C 1
ATOM 4208 O O . LEU A 1 552 ? 33.480 -2.378 -6.391 1.00 91.25 552 LEU A O 1
ATOM 4212 N N . ALA A 1 553 ? 35.675 -2.292 -6.788 1.00 86.31 553 ALA A N 1
ATOM 4213 C CA . ALA A 1 553 ? 36.053 -2.602 -5.408 1.00 86.31 553 ALA A CA 1
ATOM 4214 C C . ALA A 1 553 ? 35.741 -1.454 -4.420 1.00 86.31 553 ALA A C 1
ATOM 4216 O O . ALA A 1 553 ? 35.720 -1.691 -3.211 1.00 86.31 553 ALA A O 1
ATOM 4217 N N . ASN A 1 554 ? 35.459 -0.240 -4.917 1.00 88.06 554 ASN A N 1
ATOM 4218 C CA . ASN A 1 554 ? 35.022 0.916 -4.123 1.00 88.06 554 ASN A CA 1
ATOM 4219 C C . ASN A 1 554 ? 33.507 0.910 -3.820 1.00 88.06 554 ASN A C 1
ATOM 4221 O O . ASN A 1 554 ? 33.031 1.739 -3.041 1.00 88.06 554 ASN A O 1
ATOM 4225 N N . CYS A 1 555 ? 32.739 -0.014 -4.407 1.00 88.19 555 CYS A N 1
ATOM 4226 C CA . CYS A 1 555 ? 31.319 -0.208 -4.115 1.00 88.19 555 CYS A CA 1
ATOM 4227 C C . CYS A 1 555 ? 31.157 -0.986 -2.797 1.00 88.19 555 CYS A C 1
ATOM 4229 O O . CYS A 1 555 ? 30.877 -2.185 -2.796 1.00 88.19 555 CYS A O 1
ATOM 4231 N N . PHE A 1 556 ? 31.374 -0.324 -1.654 1.00 80.31 556 PHE A N 1
ATOM 4232 C CA . PHE A 1 556 ? 31.449 -0.985 -0.339 1.00 80.31 556 PHE A CA 1
ATOM 4233 C C . PHE A 1 556 ? 30.212 -1.829 0.018 1.00 80.31 556 PHE A C 1
ATOM 4235 O O . PHE A 1 556 ? 30.352 -2.882 0.645 1.00 80.31 556 PHE A O 1
ATOM 4242 N N . SER A 1 557 ? 29.027 -1.390 -0.417 1.00 86.88 557 SER A N 1
ATOM 4243 C CA . SER A 1 557 ? 27.735 -2.056 -0.196 1.00 86.88 557 SER A CA 1
ATOM 4244 C C . SER A 1 557 ? 27.486 -3.276 -1.099 1.00 86.88 557 SER A C 1
ATOM 4246 O O . SER A 1 557 ? 26.530 -4.018 -0.862 1.00 86.88 557 SER A O 1
ATOM 4248 N N . LEU A 1 558 ? 28.324 -3.513 -2.120 1.00 90.19 558 LEU A N 1
ATOM 4249 C CA . LEU A 1 558 ? 28.055 -4.499 -3.168 1.00 90.19 558 LEU A CA 1
ATOM 4250 C C . LEU A 1 558 ? 28.117 -5.927 -2.613 1.00 90.19 558 LEU A C 1
ATOM 4252 O O . LEU A 1 558 ? 29.187 -6.457 -2.300 1.00 90.19 558 LEU A O 1
ATOM 4256 N N . SER A 1 559 ? 26.939 -6.542 -2.513 1.00 89.50 559 SER A N 1
ATOM 4257 C CA . SER A 1 559 ? 26.714 -7.880 -1.954 1.00 89.50 559 SER A CA 1
ATOM 4258 C C . SER A 1 559 ? 26.494 -8.944 -3.030 1.00 89.50 559 SER A C 1
ATOM 4260 O O . SER A 1 559 ? 26.832 -10.110 -2.835 1.00 89.50 559 SER A O 1
ATOM 4262 N N . THR A 1 560 ? 25.932 -8.535 -4.170 1.00 92.56 560 THR A N 1
ATOM 4263 C CA . THR A 1 560 ? 25.561 -9.398 -5.289 1.00 92.56 560 THR A CA 1
ATOM 4264 C C . THR A 1 560 ? 26.148 -8.812 -6.566 1.00 92.56 560 THR A C 1
ATOM 4266 O O . THR A 1 560 ? 25.805 -7.702 -6.960 1.00 92.56 560 THR A O 1
ATOM 4269 N N . LEU A 1 561 ? 27.029 -9.566 -7.217 1.00 94.56 561 LEU A N 1
ATOM 4270 C CA . LEU A 1 561 ? 27.549 -9.265 -8.546 1.00 94.56 561 LEU A CA 1
ATOM 4271 C C . LEU A 1 561 ? 27.260 -10.463 -9.450 1.00 94.56 561 LEU A C 1
ATOM 4273 O O . LEU A 1 561 ? 27.519 -11.601 -9.049 1.00 94.56 561 LEU A O 1
ATOM 4277 N N . ASN A 1 562 ? 26.765 -10.228 -10.663 1.00 95.81 562 ASN A N 1
ATOM 4278 C CA . ASN A 1 562 ? 26.684 -11.256 -11.698 1.00 95.81 562 ASN A CA 1
ATOM 4279 C C . ASN A 1 562 ? 27.041 -10.671 -13.069 1.00 95.81 562 ASN A C 1
ATOM 4281 O O . ASN A 1 562 ? 26.329 -9.824 -13.594 1.00 95.81 562 ASN A O 1
ATOM 4285 N N . VAL A 1 563 ? 28.143 -11.138 -13.650 1.00 96.56 563 VAL A N 1
ATOM 4286 C CA . VAL A 1 563 ? 28.660 -10.742 -14.972 1.00 96.56 563 VAL A CA 1
ATOM 4287 C C . VAL A 1 563 ? 28.896 -11.966 -15.871 1.00 96.56 563 VAL A C 1
ATOM 4289 O O . VAL A 1 563 ? 29.663 -11.919 -16.832 1.00 96.56 563 VAL A O 1
ATOM 4292 N N . SER A 1 564 ? 28.255 -13.093 -15.546 1.00 95.88 564 SER A N 1
ATOM 4293 C CA . SER A 1 564 ? 28.355 -14.352 -16.291 1.00 95.88 564 SER A CA 1
ATOM 4294 C C . SER A 1 564 ? 27.794 -14.252 -17.716 1.00 95.88 564 SER A C 1
ATOM 4296 O O . SER A 1 564 ? 27.069 -13.317 -18.049 1.00 95.88 564 SER A O 1
ATOM 4298 N N . TYR A 1 565 ? 28.144 -15.204 -18.582 1.00 96.12 565 TYR A N 1
ATOM 4299 C CA . TYR A 1 565 ? 27.676 -15.290 -19.973 1.00 96.12 565 TYR A CA 1
ATOM 4300 C C . TYR A 1 565 ? 27.827 -13.961 -20.736 1.00 96.12 565 TYR A C 1
ATOM 4302 O O . TYR A 1 565 ? 26.864 -13.407 -21.262 1.00 96.12 565 TYR A O 1
ATOM 4310 N N . ASN A 1 566 ? 29.056 -13.449 -20.737 1.00 97.69 566 ASN A N 1
ATOM 4311 C CA . ASN A 1 566 ? 29.508 -12.277 -21.481 1.00 97.69 566 ASN A CA 1
ATOM 4312 C C . ASN A 1 566 ? 30.808 -12.631 -22.238 1.00 97.69 566 ASN A C 1
ATOM 4314 O O . ASN A 1 566 ? 31.217 -13.791 -22.279 1.00 97.69 566 ASN A O 1
ATOM 4318 N N . ASN A 1 567 ? 31.474 -11.650 -22.848 1.00 95.88 567 ASN A N 1
ATOM 4319 C CA . ASN A 1 567 ? 32.763 -11.803 -23.529 1.00 95.88 567 ASN A CA 1
ATOM 4320 C C . ASN A 1 567 ? 33.895 -11.042 -22.800 1.00 95.88 567 ASN A C 1
ATOM 4322 O O . ASN A 1 567 ? 34.779 -10.454 -23.432 1.00 95.88 567 ASN A O 1
ATOM 43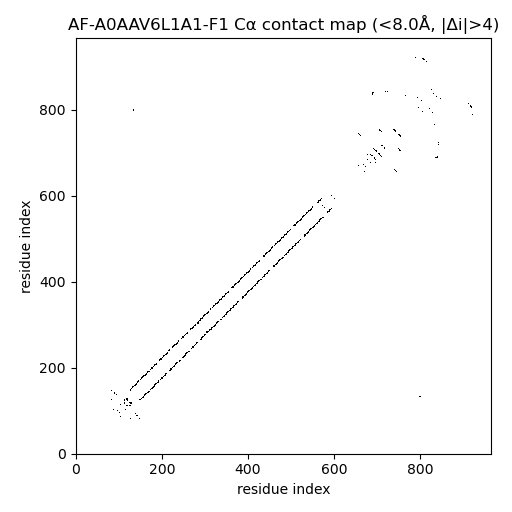26 N N . LEU A 1 568 ? 33.844 -11.005 -21.462 1.00 95.19 568 LEU A N 1
ATOM 4327 C CA . LEU A 1 568 ? 34.849 -10.342 -20.626 1.00 95.19 568 LEU A CA 1
ATOM 4328 C C . LEU A 1 568 ? 36.197 -11.076 -20.679 1.00 95.19 568 LEU A C 1
ATOM 4330 O O . LEU A 1 568 ? 36.276 -12.277 -20.957 1.00 95.19 568 LEU A O 1
ATOM 4334 N N . SER A 1 569 ? 37.262 -10.328 -20.402 1.00 93.25 569 SER A N 1
ATOM 4335 C CA . SER A 1 569 ? 38.656 -10.755 -20.519 1.00 93.25 569 SER A CA 1
ATOM 4336 C C . SER A 1 569 ? 39.508 -10.324 -19.324 1.00 93.25 569 SER A C 1
ATOM 4338 O O . SER A 1 569 ? 39.081 -9.500 -18.521 1.00 93.25 569 SER A O 1
ATOM 4340 N N . GLY A 1 570 ? 40.739 -10.829 -19.237 1.00 89.88 570 GLY A N 1
ATOM 4341 C CA . GLY A 1 570 ? 41.698 -10.438 -18.196 1.00 89.88 570 GLY A CA 1
ATOM 4342 C C . GLY A 1 570 ? 41.516 -11.257 -16.920 1.00 89.88 570 GLY A C 1
ATOM 4343 O O . GLY A 1 570 ? 41.116 -12.417 -16.984 1.00 89.88 570 GLY A O 1
ATOM 4344 N N . THR A 1 571 ? 41.819 -10.681 -15.760 1.00 87.88 571 THR A N 1
ATOM 4345 C CA . THR A 1 571 ? 41.664 -11.334 -14.446 1.00 87.88 571 THR A CA 1
ATOM 4346 C C . THR A 1 571 ? 40.559 -10.680 -13.626 1.00 87.88 571 THR A C 1
ATOM 4348 O O . THR A 1 571 ? 40.397 -9.464 -13.681 1.00 87.88 571 THR A O 1
ATOM 4351 N N . VAL A 1 572 ? 39.844 -11.452 -12.802 1.00 87.88 572 VAL A N 1
ATOM 4352 C CA . VAL A 1 572 ? 38.961 -10.870 -11.774 1.00 87.88 572 VAL A CA 1
ATOM 4353 C C . VAL A 1 572 ? 39.796 -10.049 -10.772 1.00 87.88 572 VAL A C 1
ATOM 4355 O O . VAL A 1 572 ? 40.788 -10.580 -10.265 1.00 87.88 572 VAL A O 1
ATOM 4358 N N . PRO A 1 573 ? 39.412 -8.795 -10.449 1.00 83.44 573 PRO A N 1
ATOM 4359 C CA . PRO A 1 573 ? 40.113 -7.961 -9.475 1.00 83.44 573 PRO A CA 1
ATOM 4360 C C . PRO A 1 573 ? 40.344 -8.666 -8.125 1.00 83.44 573 PRO A C 1
ATOM 4362 O O . PRO A 1 573 ? 39.378 -9.053 -7.463 1.00 83.44 573 PRO A O 1
ATOM 4365 N N . PRO A 1 574 ? 41.594 -8.802 -7.640 1.00 69.31 574 PRO A N 1
ATOM 4366 C CA . PRO A 1 574 ? 41.899 -9.460 -6.364 1.00 69.31 574 PRO A CA 1
ATOM 4367 C C . PRO A 1 574 ? 41.663 -8.548 -5.139 1.00 69.31 574 PRO A C 1
ATOM 4369 O O . PRO A 1 574 ? 42.209 -8.791 -4.062 1.00 69.31 574 PRO A O 1
ATOM 4372 N N . ILE A 1 575 ? 40.895 -7.465 -5.298 1.00 65.94 575 ILE A N 1
ATOM 4373 C CA . ILE A 1 575 ? 40.783 -6.349 -4.351 1.00 65.94 575 ILE A CA 1
ATOM 4374 C C . ILE A 1 575 ? 39.349 -6.260 -3.801 1.00 65.94 575 ILE A C 1
ATOM 4376 O O . ILE A 1 575 ? 38.367 -6.438 -4.518 1.00 65.94 575 ILE A O 1
ATOM 4380 N N . GLY A 1 576 ? 39.215 -5.956 -2.506 1.00 66.50 576 GLY A N 1
ATOM 4381 C CA . GLY A 1 576 ? 37.920 -5.696 -1.871 1.00 66.50 576 GLY A CA 1
ATOM 4382 C C . GLY A 1 576 ? 37.002 -6.924 -1.799 1.00 66.50 576 GLY A C 1
ATOM 4383 O O . GLY A 1 576 ? 37.436 -8.030 -1.470 1.00 66.50 576 GLY A O 1
ATOM 4384 N N . ASN A 1 577 ? 35.709 -6.721 -2.073 1.00 65.69 577 ASN A N 1
ATOM 4385 C CA . ASN A 1 577 ? 34.668 -7.746 -1.922 1.00 65.69 577 ASN A CA 1
ATOM 4386 C C . ASN A 1 577 ? 34.716 -8.869 -2.977 1.00 65.69 577 ASN A C 1
ATOM 4388 O O . ASN A 1 577 ? 34.027 -9.869 -2.795 1.00 65.69 577 ASN A O 1
ATOM 4392 N N . PHE A 1 578 ? 35.519 -8.762 -4.043 1.00 73.44 578 PHE A N 1
ATOM 4393 C CA . PHE A 1 578 ? 35.484 -9.699 -5.178 1.00 73.44 578 PHE A CA 1
ATOM 4394 C C . PHE A 1 578 ? 35.730 -11.169 -4.806 1.00 73.44 578 PHE A C 1
ATOM 4396 O O . PHE A 1 578 ? 35.089 -12.059 -5.361 1.00 73.44 578 PHE A O 1
ATOM 4403 N N . SER A 1 579 ? 36.559 -11.420 -3.790 1.00 69.56 579 SER A N 1
ATOM 4404 C CA . SER A 1 579 ? 36.810 -12.756 -3.219 1.00 69.56 579 SER A CA 1
ATOM 4405 C C . SER A 1 579 ? 35.597 -13.410 -2.527 1.00 69.56 579 SER A C 1
ATOM 4407 O O . SER A 1 579 ? 35.669 -14.575 -2.139 1.00 69.56 579 SER A O 1
ATOM 4409 N N . ARG A 1 580 ? 34.488 -12.678 -2.346 1.00 76.44 580 ARG A N 1
ATOM 4410 C CA . ARG A 1 580 ? 33.244 -13.154 -1.712 1.00 76.44 580 ARG A CA 1
ATOM 4411 C C . ARG A 1 580 ? 32.184 -13.603 -2.720 1.00 76.44 580 ARG A C 1
ATOM 4413 O O . ARG A 1 580 ? 31.233 -14.273 -2.321 1.00 76.44 580 ARG A O 1
ATOM 4420 N N . PHE A 1 581 ? 32.303 -13.213 -3.990 1.00 83.56 581 PHE A N 1
ATOM 4421 C CA . PHE A 1 581 ? 31.314 -13.554 -5.013 1.00 83.56 581 PHE A CA 1
ATOM 4422 C C . PHE A 1 581 ? 31.474 -15.009 -5.480 1.00 83.56 581 PHE A C 1
ATOM 4424 O O . PHE A 1 581 ? 32.558 -15.589 -5.437 1.00 83.56 581 PHE A O 1
ATOM 4431 N N . SER A 1 582 ? 30.372 -15.621 -5.911 1.00 84.06 582 SER A N 1
ATOM 4432 C CA . SER A 1 582 ? 30.373 -17.015 -6.363 1.00 84.06 582 SER A CA 1
ATOM 4433 C C . SER A 1 582 ? 31.121 -17.158 -7.696 1.00 84.06 582 SER A C 1
ATOM 4435 O O . SER A 1 582 ? 30.944 -16.311 -8.568 1.00 84.06 582 SER A O 1
ATOM 4437 N N . PRO A 1 583 ? 31.842 -18.265 -7.957 1.00 83.88 583 PRO A N 1
ATOM 4438 C CA . PRO A 1 583 ? 32.328 -18.600 -9.299 1.00 83.88 583 PRO A CA 1
ATOM 4439 C C . PRO A 1 583 ? 31.251 -18.550 -10.396 1.00 83.88 583 PRO A C 1
ATOM 4441 O O . PRO A 1 583 ? 31.540 -18.231 -11.549 1.00 83.88 583 PRO A O 1
ATOM 4444 N N . SER A 1 584 ? 29.986 -18.815 -10.044 1.00 88.94 584 SER A N 1
ATOM 4445 C CA . SER A 1 584 ? 28.857 -18.685 -10.974 1.00 88.94 584 SER A CA 1
ATOM 4446 C C . SER A 1 584 ? 28.653 -17.253 -11.480 1.00 88.94 584 SER A C 1
ATOM 4448 O O . SER A 1 584 ? 28.180 -17.091 -12.597 1.00 88.94 584 SER A O 1
ATOM 4450 N N . SER A 1 585 ? 29.056 -16.230 -10.716 1.00 90.69 585 SER A N 1
ATOM 4451 C CA . SER A 1 585 ? 28.978 -14.811 -11.094 1.00 90.69 585 SER A CA 1
ATOM 4452 C C . SER A 1 585 ? 29.865 -14.433 -12.283 1.00 90.69 585 SER A C 1
ATOM 4454 O O . SER A 1 585 ? 29.676 -13.362 -12.851 1.00 90.69 585 SER A O 1
ATOM 4456 N N . PHE A 1 586 ? 30.828 -15.280 -12.661 1.00 91.44 586 PHE A N 1
ATOM 4457 C CA . PHE A 1 586 ? 31.821 -15.001 -13.709 1.00 91.44 586 PHE A CA 1
ATOM 4458 C C . PHE A 1 586 ? 31.825 -16.040 -14.843 1.00 91.44 586 PHE A C 1
ATOM 4460 O O . PHE A 1 586 ? 32.472 -15.837 -15.873 1.00 91.44 586 PHE A O 1
ATOM 4467 N N . MET A 1 587 ? 31.094 -17.147 -14.671 1.00 90.62 587 MET A N 1
ATOM 4468 C CA . MET A 1 587 ? 31.037 -18.282 -15.597 1.00 90.62 587 MET A CA 1
ATOM 4469 C C . MET A 1 587 ? 30.641 -17.869 -17.024 1.00 90.62 587 MET A C 1
ATOM 4471 O O . MET A 1 587 ? 29.882 -16.928 -17.220 1.00 90.62 587 MET A O 1
ATOM 4475 N N . GLY A 1 588 ? 31.130 -18.582 -18.040 1.00 88.69 588 GLY A N 1
ATOM 4476 C CA . GLY A 1 588 ? 30.737 -18.352 -19.437 1.00 88.69 588 GLY A CA 1
ATOM 4477 C C . GLY A 1 588 ? 31.443 -17.187 -20.141 1.00 88.69 588 GLY A C 1
ATOM 4478 O O . GLY A 1 588 ? 31.171 -16.976 -21.315 1.00 88.69 588 GLY A O 1
ATOM 4479 N N . ASN A 1 589 ? 32.360 -16.477 -19.473 1.00 91.88 589 ASN A N 1
ATOM 4480 C CA . ASN A 1 589 ? 33.263 -15.501 -20.094 1.00 91.88 589 ASN A CA 1
ATOM 4481 C C . ASN A 1 589 ? 34.519 -16.206 -20.656 1.00 91.88 589 ASN A C 1
ATOM 4483 O O . ASN A 1 589 ? 35.319 -16.695 -19.856 1.00 91.88 589 ASN A O 1
ATOM 4487 N N . PRO A 1 590 ? 34.740 -16.283 -21.988 1.00 86.38 590 PRO A N 1
ATOM 4488 C CA . PRO A 1 590 ? 35.779 -17.156 -22.555 1.00 86.38 590 PRO A CA 1
ATOM 4489 C C . PRO A 1 590 ? 37.229 -16.721 -22.304 1.00 86.38 590 PRO A C 1
ATOM 4491 O O . PRO A 1 590 ? 38.134 -17.544 -22.426 1.00 86.38 590 PRO A O 1
ATOM 4494 N N . LEU A 1 591 ? 37.463 -15.439 -22.004 1.00 88.19 591 LEU A N 1
ATOM 4495 C CA . LEU A 1 591 ? 38.801 -14.846 -21.868 1.00 88.19 591 LEU A CA 1
ATOM 4496 C C . LEU A 1 591 ? 39.106 -14.370 -20.435 1.00 88.19 591 LEU A C 1
ATOM 4498 O O . LEU A 1 591 ? 40.121 -13.705 -20.218 1.00 88.19 591 LEU A O 1
ATOM 4502 N N . LEU A 1 592 ? 38.225 -14.671 -19.476 1.00 89.19 592 LEU A N 1
ATOM 4503 C CA . LEU A 1 592 ? 38.313 -14.220 -18.088 1.00 89.19 592 LEU A CA 1
ATOM 4504 C C . LEU A 1 592 ? 38.946 -15.305 -17.198 1.00 89.19 592 LEU A C 1
ATOM 4506 O O . LEU A 1 592 ? 38.444 -16.426 -17.099 1.00 89.19 592 LEU A O 1
ATOM 4510 N N . CYS A 1 593 ? 40.038 -14.952 -16.527 1.00 84.56 593 CYS A N 1
ATOM 4511 C CA . CYS A 1 593 ? 40.748 -15.787 -15.565 1.00 84.56 593 CYS A CA 1
ATOM 4512 C C . CYS A 1 593 ? 40.316 -15.478 -14.118 1.00 84.56 593 CYS A C 1
ATOM 4514 O O . CYS A 1 593 ? 40.172 -14.322 -13.712 1.00 84.56 593 CYS A O 1
ATOM 4516 N N . GLY A 1 594 ? 40.147 -16.541 -13.332 1.00 78.06 594 GLY A N 1
ATOM 4517 C CA . GLY A 1 594 ? 39.891 -16.533 -11.894 1.00 78.06 594 GLY A CA 1
ATOM 4518 C C . GLY A 1 594 ? 39.841 -17.964 -11.343 1.00 78.06 594 GLY A C 1
ATOM 4519 O O . GLY A 1 594 ? 39.873 -18.929 -12.112 1.00 78.06 594 GLY A O 1
ATOM 4520 N N . ASP A 1 595 ? 39.780 -18.113 -10.019 1.00 69.38 595 ASP A N 1
ATOM 4521 C CA . ASP A 1 595 ? 39.983 -19.392 -9.318 1.00 69.38 595 ASP A CA 1
ATOM 4522 C C . ASP A 1 595 ? 38.762 -20.338 -9.371 1.00 69.38 595 ASP A C 1
ATOM 4524 O O . ASP A 1 595 ? 38.131 -20.649 -8.358 1.00 69.38 595 ASP A O 1
ATOM 4528 N N . TRP A 1 596 ? 38.407 -20.821 -10.565 1.00 71.00 596 TRP A N 1
ATOM 4529 C CA . TRP A 1 596 ? 37.342 -21.809 -10.759 1.00 71.00 596 TRP A CA 1
ATOM 4530 C C . TRP A 1 596 ? 37.614 -22.792 -11.901 1.00 71.00 596 TRP A C 1
ATOM 4532 O O . TRP A 1 596 ? 38.424 -22.563 -12.795 1.00 71.00 596 TRP A O 1
ATOM 4542 N N . LEU A 1 597 ? 36.911 -23.926 -11.868 1.00 51.22 597 LEU A N 1
ATOM 4543 C CA . LEU A 1 597 ? 37.129 -25.028 -12.800 1.00 51.22 597 LEU A CA 1
ATOM 4544 C C . LEU A 1 597 ? 36.774 -24.614 -14.242 1.00 51.22 597 LEU A C 1
ATOM 4546 O O . LEU A 1 597 ? 35.607 -24.377 -14.549 1.00 51.22 597 LEU A O 1
ATOM 4550 N N . GLY A 1 598 ? 37.780 -24.560 -15.120 1.00 55.19 598 GLY A N 1
ATOM 4551 C CA . GLY A 1 598 ? 37.622 -24.241 -16.545 1.00 55.19 598 GLY A CA 1
ATOM 4552 C C . GLY A 1 598 ? 38.025 -22.822 -16.966 1.00 55.19 598 GLY A C 1
ATOM 4553 O O . GLY A 1 598 ? 37.827 -22.482 -18.129 1.00 55.19 598 GLY A O 1
ATOM 4554 N N . SER A 1 599 ? 38.587 -22.000 -16.074 1.00 61.03 599 SER A N 1
ATOM 4555 C CA . SER A 1 599 ? 39.227 -20.733 -16.455 1.00 61.03 599 SER A CA 1
ATOM 4556 C C . SER A 1 599 ? 40.587 -20.955 -17.139 1.00 61.03 599 SER A C 1
ATOM 4558 O O . SER A 1 599 ? 41.277 -21.947 -16.889 1.00 61.03 599 SER A O 1
ATOM 4560 N N . ILE A 1 600 ? 40.996 -20.024 -18.010 1.00 59.31 600 ILE A N 1
ATOM 4561 C CA . ILE A 1 600 ? 42.311 -20.057 -18.676 1.00 59.31 600 ILE A CA 1
ATOM 4562 C C . ILE A 1 600 ? 43.307 -19.246 -17.837 1.00 59.31 600 ILE A C 1
ATOM 4564 O O . ILE A 1 600 ? 43.549 -18.070 -18.098 1.00 59.31 600 ILE A O 1
ATOM 4568 N N . CYS A 1 601 ? 43.868 -19.881 -16.809 1.00 61.44 601 CYS A N 1
ATOM 4569 C CA . CYS A 1 601 ? 44.829 -19.276 -15.881 1.00 61.44 601 CYS A CA 1
ATOM 4570 C C . CYS A 1 601 ? 46.204 -19.969 -15.945 1.00 61.44 601 CYS A C 1
ATOM 4572 O O . CYS A 1 601 ? 46.693 -20.499 -14.948 1.00 61.44 601 CYS A O 1
ATOM 4574 N N . ASP A 1 602 ? 46.829 -19.979 -17.127 1.00 46.12 602 ASP A N 1
ATOM 4575 C CA . ASP A 1 602 ? 48.178 -20.532 -17.321 1.00 46.12 602 ASP A CA 1
ATOM 4576 C C . ASP A 1 602 ? 49.278 -19.482 -17.036 1.00 46.12 602 ASP A C 1
ATOM 4578 O O . ASP A 1 602 ? 49.221 -18.362 -17.558 1.00 46.12 602 ASP A O 1
ATOM 4582 N N . PRO A 1 603 ? 50.319 -19.804 -16.243 1.00 48.69 603 PRO A N 1
ATOM 4583 C CA . PRO A 1 603 ? 51.361 -18.848 -15.887 1.00 48.69 603 PRO A CA 1
ATOM 4584 C C . PRO A 1 603 ? 52.404 -18.687 -17.005 1.00 48.69 603 PRO A C 1
ATOM 4586 O O . PRO A 1 603 ? 53.286 -19.530 -17.183 1.00 48.69 603 PRO A O 1
ATOM 4589 N N . CYS A 1 604 ? 52.396 -17.536 -17.686 1.00 38.22 604 CYS A N 1
ATOM 4590 C CA . CYS A 1 604 ? 53.457 -17.099 -18.609 1.00 38.22 604 CYS A CA 1
ATOM 4591 C C . CYS A 1 604 ? 54.777 -16.727 -17.887 1.00 38.22 604 CYS A C 1
ATOM 4593 O O . CYS A 1 604 ? 55.300 -15.619 -18.014 1.00 38.22 604 CYS A O 1
ATOM 4595 N N . ALA A 1 605 ? 55.346 -17.668 -17.130 1.00 38.53 605 ALA A N 1
ATOM 4596 C CA . ALA A 1 605 ? 56.650 -17.543 -16.489 1.00 38.53 605 ALA A CA 1
ATOM 4597 C C . ALA A 1 605 ? 57.777 -17.876 -17.486 1.00 38.53 605 ALA A C 1
ATOM 4599 O O . ALA A 1 605 ? 57.995 -19.032 -17.853 1.00 38.53 605 ALA A O 1
ATOM 4600 N N . SER A 1 606 ? 58.522 -16.859 -17.924 1.00 34.34 606 SER A N 1
ATOM 4601 C CA . SER A 1 606 ? 59.629 -17.021 -18.871 1.00 34.34 606 SER A CA 1
ATOM 4602 C C . SER A 1 606 ? 60.777 -17.854 -18.277 1.00 34.34 606 SER A C 1
ATOM 4604 O O . SER A 1 606 ? 61.423 -17.475 -17.301 1.00 34.34 606 SER A O 1
ATOM 4606 N N . THR A 1 607 ? 61.064 -19.016 -18.873 1.00 38.22 607 THR A N 1
ATOM 4607 C CA . THR A 1 607 ? 62.042 -19.973 -18.327 1.00 38.22 607 THR A CA 1
ATOM 4608 C C . THR A 1 607 ? 63.498 -19.539 -18.550 1.00 38.22 607 THR A C 1
ATOM 4610 O O . THR A 1 607 ? 64.165 -20.009 -19.478 1.00 38.22 607 THR A O 1
ATOM 4613 N N . SER A 1 608 ? 64.036 -18.694 -17.670 1.00 35.91 608 SER A N 1
ATOM 4614 C CA . SER A 1 608 ? 65.480 -18.463 -17.557 1.00 35.91 608 SER A CA 1
ATOM 4615 C C . SER A 1 608 ? 66.141 -19.610 -16.773 1.00 35.91 608 SER A C 1
ATOM 4617 O O . SER A 1 608 ? 66.018 -19.744 -15.558 1.00 35.91 608 SER A O 1
ATOM 4619 N N . LYS A 1 609 ? 66.837 -20.505 -17.484 1.00 46.34 609 LYS A N 1
ATOM 4620 C CA . LYS A 1 609 ? 67.512 -21.661 -16.869 1.00 46.34 609 LYS A CA 1
ATOM 4621 C C . LYS A 1 609 ? 68.740 -21.213 -16.068 1.00 46.34 609 LYS A C 1
ATOM 4623 O O . LYS A 1 609 ? 69.700 -20.723 -16.656 1.00 46.34 609 LYS A O 1
ATOM 4628 N N . ALA A 1 610 ? 68.757 -21.486 -14.764 1.00 38.97 610 ALA A N 1
ATOM 4629 C CA . ALA A 1 610 ? 69.943 -21.373 -13.912 1.00 38.97 610 ALA A CA 1
ATOM 4630 C C . ALA A 1 610 ? 70.253 -22.725 -13.243 1.00 38.97 610 ALA A C 1
ATOM 4632 O O . ALA A 1 610 ? 69.365 -23.374 -12.692 1.00 38.97 610 ALA A O 1
ATOM 4633 N N . LEU A 1 611 ? 71.512 -23.169 -13.310 1.00 48.06 611 LEU A N 1
ATOM 4634 C CA . LEU A 1 611 ? 71.956 -24.449 -12.748 1.00 48.06 611 LEU A CA 1
ATOM 4635 C C . LEU A 1 611 ? 72.394 -24.270 -11.285 1.00 48.06 611 LEU A C 1
ATOM 4637 O O . LEU A 1 611 ? 73.305 -23.491 -11.010 1.00 48.06 611 LEU A O 1
ATOM 4641 N N . VAL A 1 612 ? 71.803 -25.022 -10.353 1.00 43.28 612 VAL A N 1
ATOM 4642 C CA . VAL A 1 612 ? 72.211 -25.014 -8.935 1.00 43.28 612 VAL A CA 1
ATOM 4643 C C . VAL A 1 612 ? 73.238 -26.120 -8.671 1.00 43.28 612 VAL A C 1
ATOM 4645 O O . VAL A 1 612 ? 73.051 -27.273 -9.063 1.00 43.28 612 VAL A O 1
ATOM 4648 N N . SER A 1 613 ? 74.345 -25.769 -8.009 1.00 49.75 613 SER A N 1
ATOM 4649 C CA . SER A 1 613 ? 75.463 -26.687 -7.753 1.00 49.75 613 SER A CA 1
ATOM 4650 C C . SER A 1 613 ? 75.193 -27.664 -6.601 1.00 49.75 613 SER A C 1
ATOM 4652 O O . SER A 1 613 ? 74.599 -27.310 -5.581 1.00 49.75 613 SER A O 1
ATOM 4654 N N . LYS A 1 614 ? 75.707 -28.896 -6.727 1.00 54.25 614 LYS A N 1
ATOM 4655 C CA . LYS A 1 614 ? 75.492 -30.002 -5.773 1.00 54.25 614 LYS A CA 1
ATOM 4656 C C . LYS A 1 614 ? 76.117 -29.789 -4.383 1.00 54.25 614 LYS A C 1
ATOM 4658 O O . LYS A 1 614 ? 75.803 -30.543 -3.468 1.00 54.25 614 LYS A O 1
ATOM 4663 N N . THR A 1 615 ? 76.960 -28.772 -4.193 1.00 52.97 615 THR A N 1
ATOM 4664 C CA . THR A 1 615 ? 77.655 -28.512 -2.917 1.00 52.97 615 THR A CA 1
ATOM 4665 C C . THR A 1 615 ? 76.719 -28.059 -1.786 1.00 52.97 615 THR A C 1
ATOM 4667 O O . THR A 1 615 ? 77.022 -28.291 -0.620 1.00 52.97 615 THR A O 1
ATOM 4670 N N . ALA A 1 616 ? 75.569 -27.448 -2.098 1.00 53.81 616 ALA A N 1
ATOM 4671 C CA . ALA A 1 616 ? 74.676 -26.857 -1.091 1.00 53.81 616 ALA A CA 1
ATOM 4672 C C . ALA A 1 616 ? 73.998 -27.884 -0.155 1.00 53.81 616 ALA A C 1
ATOM 4674 O O . ALA A 1 616 ? 73.683 -27.567 0.992 1.00 53.81 616 ALA A O 1
ATOM 4675 N N . VAL A 1 617 ? 73.790 -29.120 -0.623 1.00 57.19 617 VAL A N 1
ATOM 4676 C CA . VAL A 1 617 ? 72.994 -30.141 0.089 1.00 57.19 617 VAL A CA 1
ATOM 4677 C C . VAL A 1 617 ? 73.654 -30.586 1.403 1.00 57.19 617 VAL A C 1
ATOM 4679 O O . VAL A 1 617 ? 72.965 -30.803 2.397 1.00 57.19 617 VAL A O 1
ATOM 4682 N N . VAL A 1 618 ? 74.990 -30.661 1.440 1.00 55.78 618 VAL A N 1
ATOM 4683 C CA . VAL A 1 618 ? 75.756 -31.176 2.594 1.00 55.78 618 VAL A CA 1
ATOM 4684 C C . VAL A 1 618 ? 75.698 -30.228 3.802 1.00 55.78 618 VAL A C 1
ATOM 4686 O O . VAL A 1 618 ? 75.681 -30.672 4.952 1.00 55.78 618 VAL A O 1
ATOM 4689 N N . CYS A 1 619 ? 75.614 -28.916 3.564 1.00 55.97 619 CYS A N 1
ATOM 4690 C CA . CYS A 1 619 ? 75.515 -27.917 4.631 1.00 55.97 619 CYS A CA 1
ATOM 4691 C C . CYS A 1 619 ? 74.155 -27.970 5.348 1.00 55.97 619 CYS A C 1
ATOM 4693 O O . CYS A 1 619 ? 74.094 -27.835 6.571 1.00 55.97 619 CYS A O 1
ATOM 4695 N N . ILE A 1 620 ? 73.073 -28.220 4.602 1.00 62.00 620 ILE A N 1
ATOM 4696 C CA . ILE A 1 620 ? 71.701 -28.257 5.130 1.00 62.00 620 ILE A CA 1
ATOM 4697 C C . ILE A 1 620 ? 71.527 -29.430 6.108 1.00 62.00 620 ILE A C 1
ATOM 4699 O O . ILE A 1 620 ? 70.969 -29.258 7.192 1.00 62.00 620 ILE A O 1
ATOM 4703 N N . THR A 1 621 ? 72.076 -30.606 5.781 1.00 63.69 621 THR A N 1
ATOM 4704 C CA . THR A 1 621 ? 71.995 -31.794 6.648 1.00 63.69 621 THR A CA 1
ATOM 4705 C C . THR A 1 621 ? 72.697 -31.620 7.997 1.00 63.69 621 THR A C 1
ATOM 4707 O O . THR A 1 621 ? 72.214 -32.137 9.001 1.00 63.69 621 THR A O 1
ATOM 4710 N N . LEU A 1 622 ? 73.797 -30.860 8.056 1.00 61.66 622 LEU A N 1
ATOM 4711 C CA . LEU A 1 622 ? 74.513 -30.586 9.309 1.00 61.66 622 LEU A CA 1
ATOM 4712 C C . LEU A 1 622 ? 73.778 -29.568 10.197 1.00 61.66 622 LEU A C 1
ATOM 4714 O O . LEU A 1 622 ? 73.725 -29.751 11.413 1.00 61.66 622 LEU A O 1
ATOM 4718 N N . GLY A 1 623 ? 73.165 -28.537 9.604 1.00 64.00 623 GLY A N 1
ATOM 4719 C CA . GLY A 1 623 ? 72.373 -27.546 10.344 1.00 64.00 623 GLY A CA 1
ATOM 4720 C C . GLY A 1 623 ? 71.085 -28.112 10.957 1.00 64.00 623 GLY A C 1
ATOM 4721 O O . GLY A 1 623 ? 70.653 -27.665 12.017 1.00 64.00 623 GLY A O 1
ATOM 4722 N N . PHE A 1 624 ? 70.480 -29.126 10.333 1.00 70.00 624 PHE A N 1
ATOM 4723 C CA . PHE A 1 624 ? 69.246 -29.737 10.838 1.00 70.00 624 PHE A CA 1
ATOM 4724 C C . PHE A 1 624 ? 69.475 -30.574 12.112 1.00 70.00 624 PHE A C 1
ATOM 4726 O O . PHE A 1 624 ? 68.678 -30.523 13.049 1.00 70.00 624 PHE A O 1
ATOM 4733 N N . VAL A 1 625 ? 70.600 -31.297 12.189 1.00 70.12 625 VAL A N 1
ATOM 4734 C CA . VAL A 1 625 ? 70.949 -32.137 13.352 1.00 70.12 625 VAL A CA 1
ATOM 4735 C C . VAL A 1 625 ? 71.245 -31.292 14.598 1.00 70.12 625 VAL A C 1
ATOM 4737 O O . VAL A 1 625 ? 70.807 -31.641 15.696 1.00 70.12 625 VAL A O 1
ATOM 4740 N N . THR A 1 626 ? 71.932 -30.154 14.449 1.00 68.25 626 THR A N 1
ATOM 4741 C CA . THR A 1 626 ? 72.210 -29.247 15.577 1.00 68.25 626 THR A CA 1
ATOM 4742 C C . THR A 1 626 ? 70.952 -28.530 16.071 1.00 68.25 626 THR A C 1
ATOM 4744 O O . THR A 1 626 ? 70.792 -28.355 17.280 1.00 68.25 626 THR A O 1
ATOM 4747 N N . LEU A 1 627 ? 70.019 -28.186 15.173 1.00 72.56 627 LEU A N 1
ATOM 4748 C CA . LEU A 1 627 ? 68.724 -27.604 15.538 1.00 72.56 627 LEU A CA 1
ATOM 4749 C C . LEU A 1 627 ? 67.905 -28.554 16.433 1.00 72.56 627 LEU A C 1
ATOM 4751 O O . LEU A 1 627 ? 67.425 -28.147 17.491 1.00 72.56 627 LEU A O 1
ATOM 4755 N N . ILE A 1 628 ? 67.802 -29.832 16.050 1.00 74.50 628 ILE A N 1
ATOM 4756 C CA . ILE A 1 628 ? 67.065 -30.854 16.815 1.00 74.50 628 ILE A CA 1
ATOM 4757 C C . ILE A 1 628 ? 67.682 -31.058 18.208 1.00 74.50 628 ILE A C 1
ATOM 4759 O O . ILE A 1 628 ? 66.952 -31.127 19.199 1.00 74.50 628 ILE A O 1
ATOM 4763 N N . ALA A 1 629 ? 69.015 -31.085 18.313 1.00 71.12 629 ALA A N 1
ATOM 4764 C CA . ALA A 1 629 ? 69.700 -31.205 19.600 1.00 71.12 629 ALA A CA 1
ATOM 4765 C C . ALA A 1 629 ? 69.369 -30.040 20.557 1.00 71.12 629 ALA A C 1
ATOM 4767 O O . ALA A 1 629 ? 69.125 -30.269 21.744 1.00 71.12 629 ALA A O 1
ATOM 4768 N N . MET A 1 630 ? 69.292 -28.802 20.052 1.00 70.00 630 MET A N 1
ATOM 4769 C CA . MET A 1 630 ? 68.915 -27.636 20.866 1.00 70.00 630 MET A CA 1
ATOM 4770 C C . MET A 1 630 ? 67.457 -27.696 21.347 1.00 70.00 630 MET A C 1
ATOM 4772 O O . MET A 1 630 ? 67.189 -27.372 22.506 1.00 70.00 630 MET A O 1
ATOM 4776 N N . VAL A 1 631 ? 66.524 -28.167 20.510 1.00 74.75 631 VAL A N 1
ATOM 4777 C CA . VAL A 1 631 ? 65.110 -28.343 20.898 1.00 74.75 631 VAL A CA 1
ATOM 4778 C C . VAL A 1 631 ? 64.962 -29.377 22.021 1.00 74.75 631 VAL A C 1
ATOM 4780 O O . VAL A 1 631 ? 64.244 -29.129 22.989 1.00 74.75 631 VAL A O 1
ATOM 4783 N N . ILE A 1 632 ? 65.686 -30.499 21.954 1.00 69.44 632 ILE A N 1
ATOM 4784 C CA . ILE A 1 632 ? 65.652 -31.539 22.998 1.00 69.44 632 ILE A CA 1
ATOM 4785 C C . ILE A 1 632 ? 66.155 -30.990 24.347 1.00 69.44 632 ILE A C 1
ATOM 4787 O O . ILE A 1 632 ? 65.538 -31.242 25.383 1.00 69.44 632 ILE A O 1
ATOM 4791 N N . VAL A 1 633 ? 67.223 -30.182 24.348 1.00 68.44 633 VAL A N 1
ATOM 4792 C CA . VAL A 1 633 ? 67.740 -29.533 25.569 1.00 68.44 633 VAL A CA 1
ATOM 4793 C C . VAL A 1 633 ? 66.753 -28.502 26.134 1.00 68.44 633 VAL A C 1
ATOM 4795 O O . VAL A 1 633 ? 66.595 -28.418 27.354 1.00 68.44 633 VAL A O 1
ATOM 4798 N N . ALA A 1 634 ? 66.050 -27.750 25.281 1.00 63.00 634 ALA A N 1
ATOM 4799 C CA . ALA A 1 634 ? 65.024 -26.800 25.716 1.00 63.00 634 ALA A CA 1
ATOM 4800 C C . ALA A 1 634 ? 63.841 -27.506 26.409 1.00 63.00 634 ALA A C 1
ATOM 4802 O O . ALA A 1 634 ? 63.458 -27.120 27.515 1.00 63.00 634 ALA A O 1
ATOM 4803 N N . VAL A 1 635 ? 63.329 -28.592 25.817 1.00 65.69 635 VAL A N 1
ATOM 4804 C CA . VAL A 1 635 ? 62.237 -29.410 26.384 1.00 65.69 635 VAL A CA 1
ATOM 4805 C C . VAL A 1 635 ? 62.640 -30.081 27.705 1.00 65.69 635 VAL A C 1
ATOM 4807 O O . VAL A 1 635 ? 61.801 -30.259 28.588 1.00 65.69 635 VAL A O 1
ATOM 4810 N N . TYR A 1 636 ? 63.921 -30.417 27.892 1.00 59.50 636 TYR A N 1
ATOM 4811 C CA . TYR A 1 636 ? 64.401 -30.967 29.165 1.00 59.50 636 TYR A CA 1
ATOM 4812 C C . TYR A 1 636 ? 64.514 -29.907 30.277 1.00 59.50 636 TYR A C 1
ATOM 4814 O O . TYR A 1 636 ? 64.389 -30.239 31.455 1.00 59.50 636 TYR A O 1
ATOM 4822 N N . LYS A 1 637 ? 64.709 -28.624 29.931 1.00 53.28 637 LYS A N 1
ATOM 4823 C CA . LYS A 1 637 ? 64.705 -27.517 30.905 1.00 53.28 637 LYS A CA 1
ATOM 4824 C C . LYS A 1 637 ? 63.308 -27.019 31.281 1.00 53.28 637 LYS A C 1
ATOM 4826 O O . LYS A 1 637 ? 63.157 -26.473 32.368 1.00 53.28 637 LYS A O 1
ATOM 4831 N N . SER A 1 638 ? 62.281 -27.229 30.457 1.00 53.34 638 SER A N 1
ATOM 4832 C CA . SER A 1 638 ? 60.913 -26.747 30.724 1.00 53.34 638 SER A CA 1
ATOM 4833 C C . SER A 1 638 ? 60.090 -27.640 31.676 1.00 53.34 638 SER A C 1
ATOM 4835 O O . SER A 1 638 ? 58.863 -27.651 31.597 1.00 53.34 638 SER A O 1
ATOM 4837 N N . LYS A 1 639 ? 60.739 -28.432 32.544 1.00 47.88 639 LYS A N 1
ATOM 4838 C CA . LYS A 1 639 ? 60.096 -29.365 33.493 1.00 47.88 639 LYS A CA 1
ATOM 4839 C C . LYS A 1 639 ? 60.573 -29.180 34.943 1.00 47.88 639 LYS A C 1
ATOM 4841 O O . LYS A 1 639 ? 60.912 -30.145 35.625 1.00 47.88 639 LYS A O 1
ATOM 4846 N N . GLN A 1 640 ? 60.558 -27.940 35.426 1.00 38.78 640 GLN A N 1
ATOM 4847 C CA . GLN A 1 640 ? 60.543 -27.621 36.860 1.00 38.78 640 GLN A CA 1
ATOM 4848 C C . GLN A 1 640 ? 59.369 -26.663 37.153 1.00 38.78 640 GLN A C 1
ATOM 4850 O O . GLN A 1 640 ? 59.110 -25.800 36.314 1.00 38.78 640 GLN A O 1
ATOM 4855 N N . PRO A 1 641 ? 58.628 -26.835 38.267 1.00 44.50 641 PRO A N 1
ATOM 4856 C CA . PRO A 1 641 ? 57.392 -26.089 38.517 1.00 44.50 641 PRO A CA 1
ATOM 4857 C C . PRO A 1 641 ? 57.573 -24.842 39.402 1.00 44.50 641 PRO A C 1
ATOM 4859 O O . PRO A 1 641 ? 58.261 -24.912 40.418 1.00 44.50 641 PRO A O 1
ATOM 4862 N N . ASP A 1 642 ? 56.817 -23.789 39.059 1.00 35.69 642 ASP A N 1
ATOM 4863 C CA . ASP A 1 642 ? 56.343 -22.691 39.928 1.00 35.69 642 ASP A CA 1
ATOM 4864 C C . ASP A 1 642 ? 57.383 -21.729 40.572 1.00 35.69 642 ASP A C 1
ATOM 4866 O O . ASP A 1 642 ? 58.571 -22.050 40.629 1.00 35.69 642 ASP A O 1
ATOM 4870 N N . PRO A 1 643 ? 56.983 -20.513 41.042 1.00 39.41 643 PRO A N 1
ATOM 4871 C CA . PRO A 1 643 ? 55.607 -20.027 41.248 1.00 39.41 643 PRO A CA 1
ATOM 4872 C C . PRO A 1 643 ? 55.233 -18.634 40.666 1.00 39.41 643 PRO A C 1
ATOM 4874 O O . PRO A 1 643 ? 56.069 -17.757 40.479 1.00 39.41 643 PRO A O 1
ATOM 4877 N N . PHE A 1 644 ? 53.918 -18.427 40.500 1.00 32.47 644 PHE A N 1
ATOM 4878 C CA . PHE A 1 644 ? 53.137 -17.189 40.739 1.00 32.47 644 PHE A CA 1
ATOM 4879 C C . PHE A 1 644 ? 53.702 -15.804 40.313 1.00 32.47 644 PHE A C 1
ATOM 4881 O O . PHE A 1 644 ? 54.535 -15.226 41.010 1.00 32.47 644 PHE A O 1
ATOM 4888 N N . SER A 1 645 ? 53.098 -15.159 39.298 1.00 27.89 645 SER A N 1
ATOM 4889 C CA . SER A 1 645 ? 52.669 -13.734 39.381 1.00 27.89 645 SER A CA 1
ATOM 4890 C C . SER A 1 645 ? 51.894 -13.213 38.148 1.00 27.89 645 SER A C 1
ATOM 4892 O O . SER A 1 645 ? 52.434 -13.085 37.058 1.00 27.89 645 SER A O 1
ATOM 4894 N N . GLN A 1 646 ? 50.629 -12.843 38.384 1.00 31.61 646 GLN A N 1
ATOM 4895 C CA . GLN A 1 646 ? 49.950 -11.629 37.891 1.00 31.61 646 GLN A CA 1
ATOM 4896 C C . GLN A 1 646 ? 50.196 -11.164 36.432 1.00 31.61 646 GLN A C 1
ATOM 4898 O O . GLN A 1 646 ? 51.084 -10.356 36.161 1.00 31.61 646 GLN A O 1
ATOM 4903 N N . GLU A 1 647 ? 49.308 -11.553 35.508 1.00 27.45 647 GLU A N 1
ATOM 4904 C CA . GLU A 1 647 ? 49.214 -10.910 34.188 1.00 27.45 647 GLU A CA 1
ATOM 4905 C C . GLU A 1 647 ? 48.729 -9.452 34.291 1.00 27.45 647 GLU A C 1
ATOM 4907 O O . GLU A 1 647 ? 47.823 -9.127 35.060 1.00 27.45 647 GLU A O 1
ATOM 4912 N N . CYS A 1 648 ? 49.304 -8.576 33.463 1.00 25.17 648 CYS A N 1
ATOM 4913 C CA . CYS A 1 648 ? 48.884 -7.186 33.300 1.00 25.17 648 CYS A CA 1
ATOM 4914 C C . CYS A 1 648 ? 48.603 -6.901 31.817 1.00 25.17 648 CYS A C 1
ATOM 4916 O O . CYS A 1 648 ? 49.370 -7.306 30.940 1.00 25.17 648 CYS A O 1
ATOM 4918 N N . GLN A 1 649 ? 47.495 -6.215 31.531 1.00 29.27 649 GLN A N 1
ATOM 4919 C CA . GLN A 1 649 ? 47.040 -5.941 30.168 1.00 29.27 649 GLN A CA 1
ATOM 4920 C C . GLN A 1 649 ? 48.006 -4.997 29.433 1.00 29.27 649 GLN A C 1
ATOM 4922 O O . GLN A 1 649 ? 48.312 -3.906 29.912 1.00 29.27 649 GLN A O 1
ATOM 4927 N N . LYS A 1 650 ? 48.444 -5.381 28.228 1.00 30.73 650 LYS A N 1
ATOM 4928 C CA . LYS A 1 650 ? 49.153 -4.470 27.317 1.00 30.73 650 LYS A CA 1
ATOM 4929 C C . LYS A 1 650 ? 48.148 -3.576 26.594 1.00 30.73 650 LYS A C 1
ATOM 4931 O O . LYS A 1 650 ? 47.254 -4.078 25.919 1.00 30.73 650 LYS A O 1
ATOM 4936 N N . SER A 1 651 ? 48.324 -2.262 26.696 1.00 31.25 651 SER A N 1
ATOM 4937 C CA . SER A 1 651 ? 47.570 -1.290 25.904 1.00 31.25 651 SER A CA 1
ATOM 4938 C C . SER A 1 651 ? 48.074 -1.231 24.457 1.00 31.25 651 SER A C 1
ATOM 4940 O O . SER A 1 651 ? 49.245 -1.489 24.170 1.00 31.25 651 SER A O 1
ATOM 4942 N N . MET A 1 652 ? 47.188 -0.870 23.526 1.00 34.34 652 MET A N 1
ATOM 4943 C CA . MET A 1 652 ? 47.573 -0.584 22.144 1.00 34.34 652 MET A CA 1
ATOM 4944 C C . MET A 1 652 ? 48.251 0.788 22.071 1.00 34.34 652 MET A C 1
ATOM 4946 O O . MET A 1 652 ? 47.599 1.815 22.249 1.00 34.34 652 MET A O 1
ATOM 4950 N N . GLN A 1 653 ? 49.552 0.809 21.782 1.00 35.78 653 GLN A N 1
ATOM 4951 C CA . GLN A 1 653 ? 50.302 2.036 21.514 1.00 35.78 653 GLN A CA 1
ATOM 4952 C C . GLN A 1 653 ? 50.641 2.128 20.024 1.00 35.78 653 GLN A C 1
ATOM 4954 O O . GLN A 1 653 ? 51.576 1.502 19.532 1.00 35.78 653 GLN A O 1
ATOM 4959 N N . GLY A 1 654 ? 49.849 2.930 19.318 1.00 47.62 654 GLY A N 1
ATOM 4960 C CA . GLY A 1 654 ? 50.063 3.363 17.941 1.00 47.62 654 GLY A CA 1
ATOM 4961 C C . GLY A 1 654 ? 49.478 4.769 17.749 1.00 47.62 654 GLY A C 1
ATOM 4962 O O . GLY A 1 654 ? 48.700 5.214 18.600 1.00 47.62 654 GLY A O 1
ATOM 4963 N N . PRO A 1 655 ? 49.856 5.493 16.681 1.00 48.72 655 PRO A N 1
ATOM 4964 C CA . PRO A 1 655 ? 49.300 6.814 16.394 1.00 48.72 655 PRO A CA 1
ATOM 4965 C C . PRO A 1 655 ? 47.785 6.731 16.121 1.00 48.72 655 PRO A C 1
ATOM 4967 O O . PRO A 1 655 ? 47.318 5.703 15.617 1.00 48.72 655 PRO A O 1
ATOM 4970 N N . PRO A 1 656 ? 47.007 7.787 16.432 1.00 58.75 656 PRO A N 1
ATOM 4971 C CA . PRO A 1 656 ? 45.565 7.790 16.209 1.00 58.75 656 PRO A CA 1
ATOM 4972 C C . PRO A 1 656 ? 45.255 7.643 14.715 1.00 58.75 656 PRO A C 1
ATOM 4974 O O . PRO A 1 656 ? 45.786 8.378 13.880 1.00 58.75 656 PRO A O 1
ATOM 4977 N N . LYS A 1 657 ? 44.386 6.689 14.369 1.00 60.19 657 LYS A N 1
ATOM 4978 C CA . LYS A 1 657 ? 44.016 6.406 12.978 1.00 60.19 657 LYS A CA 1
ATOM 4979 C C . LYS A 1 657 ? 42.657 7.023 12.669 1.00 60.19 657 LYS A C 1
ATOM 4981 O O . LYS A 1 657 ? 41.623 6.472 13.047 1.00 60.19 657 LYS A O 1
ATOM 4986 N N . LEU A 1 658 ? 42.682 8.155 11.969 1.00 68.88 658 LEU A N 1
ATOM 4987 C CA . LEU A 1 658 ? 41.515 8.741 11.313 1.00 68.88 658 LEU A CA 1
ATOM 4988 C C . LEU A 1 658 ? 41.155 7.901 10.074 1.00 68.88 658 LEU A C 1
ATOM 4990 O O . LEU A 1 658 ? 42.033 7.524 9.298 1.00 68.88 658 LEU A O 1
ATOM 4994 N N . VAL A 1 659 ? 39.870 7.604 9.905 1.00 67.06 659 VAL A N 1
ATOM 4995 C CA . VAL A 1 659 ? 39.289 6.919 8.747 1.00 67.06 659 VAL A CA 1
ATOM 4996 C C . VAL A 1 659 ? 38.137 7.776 8.239 1.00 67.06 659 VAL A C 1
ATOM 4998 O O . VAL A 1 659 ? 37.243 8.148 8.999 1.00 67.06 659 VAL A O 1
ATOM 5001 N N . ILE A 1 660 ? 38.187 8.124 6.958 1.00 62.53 660 ILE A N 1
ATOM 5002 C CA . ILE A 1 660 ? 37.279 9.081 6.326 1.00 62.53 660 ILE A CA 1
ATOM 5003 C C . ILE A 1 660 ? 36.350 8.315 5.384 1.00 62.53 660 ILE A C 1
ATOM 5005 O O . ILE A 1 660 ? 36.817 7.503 4.589 1.00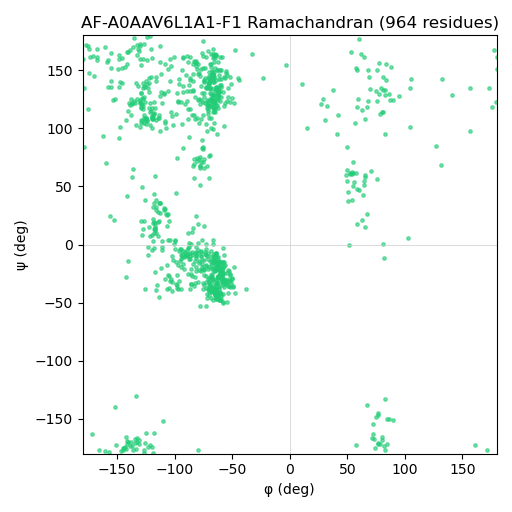 62.53 660 ILE A O 1
ATOM 5009 N N . LEU A 1 661 ? 35.046 8.566 5.504 1.00 58.31 661 LEU A N 1
ATOM 5010 C CA . LEU A 1 661 ? 33.981 7.941 4.711 1.00 58.31 661 LEU A CA 1
ATOM 5011 C C . LEU A 1 661 ? 33.384 8.908 3.671 1.00 58.31 661 LEU A C 1
ATOM 5013 O O . LEU A 1 661 ? 32.751 8.454 2.722 1.00 58.31 661 LEU A O 1
ATOM 5017 N N . HIS A 1 662 ? 33.599 10.223 3.822 1.00 57.06 662 HIS A N 1
ATOM 5018 C CA . HIS A 1 662 ? 33.164 11.247 2.865 1.00 57.06 662 HIS A CA 1
ATOM 5019 C C . HIS A 1 662 ? 34.293 12.233 2.530 1.00 57.06 662 HIS A C 1
ATOM 5021 O O . HIS A 1 662 ? 35.013 12.686 3.422 1.00 57.06 662 HIS A O 1
ATOM 5027 N N . MET A 1 663 ? 34.454 12.570 1.246 1.00 46.34 663 MET A N 1
ATOM 5028 C CA . MET A 1 663 ? 35.643 13.274 0.735 1.00 46.34 663 MET A CA 1
ATOM 5029 C C . MET A 1 663 ? 35.852 14.679 1.324 1.00 46.34 663 MET A C 1
ATOM 5031 O O . MET A 1 663 ? 36.994 15.117 1.445 1.00 46.34 663 MET A O 1
ATOM 5035 N N . ASP A 1 664 ? 34.794 15.365 1.759 1.00 54.06 664 ASP A N 1
ATOM 5036 C CA . ASP A 1 664 ? 34.863 16.744 2.275 1.00 54.06 664 ASP A CA 1
ATOM 5037 C C . ASP A 1 664 ? 35.695 16.887 3.564 1.00 54.06 664 ASP A C 1
ATOM 5039 O O . ASP A 1 664 ? 36.172 17.973 3.891 1.00 54.06 664 ASP A O 1
ATOM 5043 N N . MET A 1 665 ? 35.919 15.784 4.288 1.00 55.25 665 MET A N 1
ATOM 5044 C CA . MET A 1 665 ? 36.776 15.738 5.481 1.00 55.25 665 MET A CA 1
ATOM 5045 C C . MET A 1 665 ? 38.268 15.526 5.167 1.00 55.25 665 MET A C 1
ATOM 5047 O O . MET A 1 665 ? 39.096 15.667 6.068 1.00 55.25 665 MET A O 1
ATOM 5051 N N . ALA A 1 666 ? 38.648 15.217 3.919 1.00 52.12 666 ALA A N 1
ATOM 5052 C CA . ALA A 1 666 ? 40.012 14.807 3.544 1.00 52.12 666 ALA A CA 1
ATOM 5053 C C . ALA A 1 666 ? 41.107 15.879 3.747 1.00 52.12 666 ALA A C 1
ATOM 5055 O O . ALA A 1 666 ? 42.294 15.582 3.619 1.00 52.12 666 ALA A O 1
ATOM 5056 N N . ILE A 1 667 ? 40.724 17.119 4.069 1.00 50.12 667 ILE A N 1
ATOM 5057 C CA . ILE A 1 667 ? 41.619 18.278 4.224 1.00 50.12 667 ILE A CA 1
ATOM 5058 C C . ILE A 1 667 ? 42.113 18.441 5.683 1.00 50.12 667 ILE A C 1
ATOM 5060 O O . ILE A 1 667 ? 43.016 19.235 5.945 1.00 50.12 667 ILE A O 1
ATOM 5064 N N . HIS A 1 668 ? 41.554 17.704 6.654 1.00 60.62 668 HIS A N 1
ATOM 5065 C CA . HIS A 1 668 ? 41.774 17.954 8.087 1.00 60.62 668 HIS A CA 1
ATOM 5066 C C . HIS A 1 668 ? 42.350 16.750 8.844 1.00 60.62 668 HIS A C 1
ATOM 5068 O O . HIS A 1 668 ? 41.923 15.613 8.657 1.00 60.62 668 HIS A O 1
ATOM 5074 N N . THR A 1 669 ? 43.303 17.002 9.749 1.00 67.56 669 THR A N 1
ATOM 5075 C CA . THR A 1 669 ? 43.913 15.954 10.584 1.00 67.56 669 THR A CA 1
ATOM 5076 C C . THR A 1 669 ? 43.205 15.791 11.934 1.00 67.56 669 THR A C 1
ATOM 5078 O O . THR A 1 669 ? 42.532 16.703 12.420 1.00 67.56 669 THR A O 1
ATOM 5081 N N . TYR A 1 670 ? 43.406 14.640 12.587 1.00 73.94 670 TYR A N 1
ATOM 5082 C CA . TYR A 1 670 ? 42.970 14.413 13.973 1.00 73.94 670 TYR A CA 1
ATOM 5083 C C . TYR A 1 670 ? 43.504 15.503 14.922 1.00 73.94 670 TYR A C 1
ATOM 5085 O O . TYR A 1 670 ? 42.757 16.021 15.752 1.00 73.94 670 TYR A O 1
ATOM 5093 N N . ASP A 1 671 ? 44.769 15.901 14.758 1.00 73.75 671 ASP A N 1
ATOM 5094 C CA . ASP A 1 671 ? 45.418 16.895 15.615 1.00 73.75 671 ASP A CA 1
ATOM 5095 C C . ASP A 1 671 ? 44.863 18.312 15.399 1.00 73.75 671 ASP A C 1
ATOM 5097 O O . ASP A 1 671 ? 44.745 19.072 16.361 1.00 73.75 671 ASP A O 1
ATOM 5101 N N . ASP A 1 672 ? 44.440 18.668 14.179 1.00 76.00 672 ASP A N 1
ATOM 5102 C CA . ASP A 1 672 ? 43.729 19.930 13.929 1.00 76.00 672 ASP A CA 1
ATOM 5103 C C . ASP A 1 672 ? 42.370 19.961 14.639 1.00 76.00 672 ASP A C 1
ATOM 5105 O O . ASP A 1 672 ? 42.038 20.963 15.276 1.00 76.00 672 ASP A O 1
ATOM 5109 N N . ILE A 1 673 ? 41.608 18.860 14.597 1.00 79.12 673 ILE A N 1
ATOM 5110 C CA . ILE A 1 673 ? 40.316 18.735 15.293 1.00 79.12 673 ILE A CA 1
ATOM 5111 C C . ILE A 1 673 ? 40.518 18.845 16.812 1.00 79.12 673 ILE A C 1
ATOM 5113 O O . ILE A 1 673 ? 39.795 19.594 17.478 1.00 79.12 673 ILE A O 1
ATOM 5117 N N . MET A 1 674 ? 41.527 18.164 17.370 1.00 82.06 674 MET A N 1
ATOM 5118 C CA . MET A 1 674 ? 41.873 18.285 18.792 1.00 82.06 674 MET A CA 1
ATOM 5119 C C . MET A 1 674 ? 42.318 19.712 19.144 1.00 82.06 674 MET A C 1
ATOM 5121 O O . MET A 1 674 ? 41.891 20.245 20.166 1.00 82.06 674 MET A O 1
ATOM 5125 N N . ARG A 1 675 ? 43.113 20.383 18.299 1.00 80.94 675 ARG A N 1
ATOM 5126 C CA . ARG A 1 675 ? 43.564 21.763 18.553 1.00 80.94 675 ARG A CA 1
ATOM 5127 C C . ARG A 1 675 ? 42.422 22.781 18.480 1.00 80.94 675 ARG A C 1
ATOM 5129 O O . ARG A 1 675 ? 42.409 23.725 19.264 1.00 80.94 675 ARG A O 1
ATOM 5136 N N . ILE A 1 676 ? 41.475 22.601 17.558 1.00 83.44 676 ILE A N 1
ATOM 5137 C CA . ILE A 1 676 ? 40.327 23.502 17.352 1.00 83.44 676 ILE A CA 1
ATOM 5138 C C . ILE A 1 676 ? 39.272 23.346 18.456 1.00 83.44 676 ILE A C 1
ATOM 5140 O O . ILE A 1 676 ? 38.670 24.334 18.861 1.00 83.44 676 ILE A O 1
ATOM 5144 N N . THR A 1 677 ? 39.077 22.134 18.979 1.00 83.81 677 THR A N 1
ATOM 5145 C CA . THR A 1 677 ? 38.120 21.849 20.070 1.00 83.81 677 THR A CA 1
ATOM 5146 C C . THR A 1 677 ? 38.715 22.006 21.477 1.00 83.81 677 THR A C 1
ATOM 5148 O O . THR A 1 677 ? 38.094 21.587 22.453 1.00 83.81 677 THR A O 1
ATOM 5151 N N . GLU A 1 678 ? 39.924 22.571 21.601 1.00 84.69 678 GLU A N 1
ATOM 5152 C CA . GLU A 1 678 ? 40.675 22.677 22.867 1.00 84.69 678 GLU A CA 1
ATOM 5153 C C . GLU A 1 678 ? 40.774 21.316 23.601 1.00 84.69 678 GLU A C 1
ATOM 5155 O O . GLU A 1 678 ? 40.557 21.217 24.805 1.00 84.69 678 GLU A O 1
ATOM 5160 N N . ASN A 1 679 ? 41.096 20.258 22.845 1.00 83.12 679 ASN A N 1
ATOM 5161 C CA . ASN A 1 679 ? 41.126 18.848 23.257 1.00 83.12 679 ASN A CA 1
ATOM 5162 C C . ASN A 1 679 ? 39.762 18.313 23.745 1.00 83.12 679 ASN A C 1
ATOM 5164 O O . ASN A 1 679 ? 39.673 17.663 24.787 1.00 83.12 679 ASN A O 1
ATOM 5168 N N . LEU A 1 680 ? 38.698 18.591 22.976 1.00 83.94 680 LEU A N 1
ATOM 5169 C CA . LEU A 1 680 ? 37.300 18.288 23.320 1.00 83.94 680 LEU A CA 1
ATOM 5170 C C . LEU A 1 680 ? 36.891 18.880 24.686 1.00 83.94 680 LEU A C 1
ATOM 5172 O O . LEU A 1 680 ? 36.343 18.197 25.555 1.00 83.94 680 LEU A O 1
ATOM 5176 N N . SER A 1 681 ? 37.177 20.174 24.856 1.00 82.25 681 SER A N 1
ATOM 5177 C CA . SER A 1 681 ? 36.798 20.985 26.018 1.00 82.25 681 SER A CA 1
ATOM 5178 C C . SER A 1 681 ? 35.277 21.157 26.129 1.00 82.25 681 SER A C 1
ATOM 5180 O O . SER A 1 681 ? 34.569 21.246 25.122 1.00 82.25 681 SER A O 1
ATOM 5182 N N . GLU A 1 682 ? 34.772 21.262 27.362 1.00 79.88 682 GLU A N 1
ATOM 5183 C CA . GLU A 1 682 ? 33.339 21.391 27.680 1.00 79.88 682 GLU A CA 1
ATOM 5184 C C . GLU A 1 682 ? 32.670 22.586 26.983 1.00 79.88 682 GLU A C 1
ATOM 5186 O O . GLU A 1 682 ? 31.511 22.515 26.582 1.00 79.88 682 GLU A O 1
ATOM 5191 N N . LYS A 1 683 ? 33.445 23.648 26.735 1.00 77.56 683 LYS A N 1
ATOM 5192 C CA . LYS A 1 683 ? 33.076 24.842 25.957 1.00 77.56 683 LYS A CA 1
ATOM 5193 C C . LYS A 1 683 ? 32.509 24.539 24.560 1.00 77.56 683 LYS A C 1
ATOM 5195 O O . LYS A 1 683 ? 31.777 25.363 24.020 1.00 77.56 683 LYS A O 1
ATOM 5200 N N . TYR A 1 684 ? 32.862 23.398 23.966 1.00 83.38 684 TYR A N 1
ATOM 5201 C CA . TYR A 1 684 ? 32.423 22.997 22.625 1.00 83.38 684 TYR A CA 1
ATOM 5202 C C . TYR A 1 684 ? 31.269 21.989 22.635 1.00 83.38 684 TYR A C 1
ATOM 5204 O O . TYR A 1 684 ? 30.842 21.570 21.560 1.00 83.38 684 TYR A O 1
ATOM 5212 N N . ILE A 1 685 ? 30.761 21.580 23.804 1.00 83.25 685 ILE A N 1
ATOM 5213 C CA . ILE A 1 685 ? 29.660 20.614 23.898 1.00 83.25 685 ILE A CA 1
ATOM 5214 C C . ILE A 1 685 ? 28.375 21.217 23.320 1.00 83.25 685 ILE A C 1
ATOM 5216 O O . ILE A 1 685 ? 27.982 22.330 23.659 1.00 83.25 685 ILE A O 1
ATOM 5220 N N . ILE A 1 686 ? 27.711 20.439 22.466 1.00 81.00 686 ILE A N 1
ATOM 5221 C CA . ILE A 1 686 ? 26.395 20.741 21.882 1.00 81.00 686 ILE A CA 1
ATOM 5222 C C . ILE A 1 686 ? 25.329 19.702 22.238 1.00 81.00 686 ILE A C 1
ATOM 5224 O O . ILE A 1 686 ? 24.170 19.881 21.886 1.00 81.00 686 ILE A O 1
ATOM 5228 N N . GLY A 1 687 ? 25.691 18.616 22.923 1.00 77.94 687 GLY A N 1
ATOM 5229 C CA . GLY A 1 687 ? 24.717 17.629 23.370 1.00 77.94 687 GLY A CA 1
ATOM 5230 C C . GLY A 1 687 ? 25.324 16.460 24.135 1.00 77.94 687 GLY A C 1
ATOM 5231 O O . GLY A 1 687 ? 26.516 16.165 24.037 1.00 77.94 687 GLY A O 1
ATOM 5232 N N . TYR A 1 688 ? 24.460 15.766 24.869 1.00 79.88 688 TYR A N 1
ATOM 5233 C CA . TYR A 1 688 ? 24.763 14.533 25.590 1.00 79.88 688 TYR A CA 1
ATOM 5234 C C . TYR A 1 688 ? 23.785 13.440 25.146 1.00 79.88 688 TYR A C 1
ATOM 5236 O O . TYR A 1 688 ? 22.594 13.707 24.970 1.00 79.88 688 TYR A O 1
ATOM 5244 N N . GLY A 1 689 ? 24.281 12.215 24.992 1.00 72.00 689 GLY A N 1
ATOM 5245 C CA . GLY A 1 689 ? 23.503 10.999 24.745 1.00 72.00 689 GLY A CA 1
ATOM 5246 C C . GLY A 1 689 ? 23.921 9.890 25.713 1.00 72.00 689 GLY A C 1
ATOM 5247 O O . GLY A 1 689 ? 24.924 10.037 26.406 1.00 72.00 689 GLY A O 1
ATOM 5248 N N . ALA A 1 690 ? 23.177 8.782 25.745 1.00 72.88 690 ALA A N 1
ATOM 5249 C CA . ALA A 1 690 ? 23.313 7.717 26.749 1.00 72.88 690 ALA A CA 1
ATOM 5250 C C . ALA A 1 690 ? 24.756 7.240 27.000 1.00 72.88 690 ALA A C 1
ATOM 5252 O O . ALA A 1 690 ? 25.170 7.057 28.143 1.00 72.88 690 ALA A O 1
ATOM 5253 N N . SER A 1 691 ? 25.540 7.089 25.930 1.00 75.50 691 SER A N 1
ATOM 5254 C CA . SER A 1 691 ? 26.923 6.602 25.962 1.00 75.50 691 SER A CA 1
ATOM 5255 C C . SER A 1 691 ? 27.962 7.634 25.490 1.00 75.50 691 SER A C 1
ATOM 5257 O O . SER A 1 691 ? 29.121 7.267 25.286 1.00 75.50 691 SER A O 1
ATOM 5259 N N . SER A 1 692 ? 27.594 8.912 25.288 1.00 82.25 692 SER A N 1
ATOM 5260 C CA . SER A 1 692 ? 28.440 9.872 24.554 1.00 82.25 692 SER A CA 1
ATOM 5261 C C . SER A 1 692 ? 28.236 11.360 24.861 1.00 82.25 692 SER A C 1
ATOM 5263 O O . SER A 1 692 ? 27.105 11.813 25.036 1.00 82.25 692 SER A O 1
ATOM 5265 N N . THR A 1 693 ? 29.296 12.153 24.692 1.00 83.75 693 THR A N 1
ATOM 5266 C CA . THR A 1 693 ? 29.222 13.620 24.537 1.00 83.75 693 THR A CA 1
ATOM 5267 C C . THR A 1 693 ? 29.433 14.018 23.072 1.00 83.75 693 THR A C 1
ATOM 5269 O O . THR A 1 693 ? 30.288 13.445 22.393 1.00 83.75 693 THR A O 1
ATOM 5272 N N . VAL A 1 694 ? 28.685 15.013 22.586 1.00 86.94 694 VAL A N 1
ATOM 5273 C CA . VAL A 1 694 ? 28.803 15.574 21.229 1.00 86.94 694 VAL A CA 1
ATOM 5274 C C . VAL A 1 694 ? 29.346 17.002 21.295 1.00 86.94 694 VAL A C 1
ATOM 5276 O O . VAL A 1 694 ? 28.837 17.830 22.051 1.00 86.94 694 VAL A O 1
ATOM 5279 N N . TYR A 1 695 ? 30.355 17.299 20.477 1.00 87.62 695 TYR A N 1
ATOM 5280 C CA . TYR A 1 695 ? 31.058 18.581 20.422 1.00 87.62 695 TYR A CA 1
ATOM 5281 C C . TYR A 1 695 ? 30.954 19.218 19.029 1.00 87.62 695 TYR A C 1
ATOM 5283 O O . TYR A 1 695 ? 31.032 18.516 18.022 1.00 87.62 695 TYR A O 1
ATOM 5291 N N . LYS A 1 696 ? 30.844 20.547 18.944 1.00 87.94 696 LYS A N 1
ATOM 5292 C CA . LYS A 1 696 ? 30.911 21.294 17.678 1.00 87.94 696 LYS A CA 1
ATOM 5293 C C . LYS A 1 696 ? 32.361 21.611 17.324 1.00 87.94 696 LYS A C 1
ATOM 5295 O O . LYS A 1 696 ? 33.015 22.388 18.016 1.00 87.94 696 LYS A O 1
ATOM 5300 N N . CYS A 1 697 ? 32.845 21.070 16.212 1.00 86.44 697 CYS A N 1
ATOM 5301 C CA . CYS A 1 697 ? 34.088 21.505 15.587 1.00 86.44 697 CYS A CA 1
ATOM 5302 C C . CYS A 1 697 ? 33.768 22.475 14.441 1.00 86.44 697 CYS A C 1
ATOM 5304 O O . CYS A 1 697 ? 32.929 22.180 13.592 1.00 86.44 697 CYS A O 1
ATOM 5306 N N . VAL A 1 698 ? 34.427 23.636 14.408 1.00 82.44 698 VAL A N 1
ATOM 5307 C CA . VAL A 1 698 ? 34.331 24.592 13.292 1.00 82.44 698 VAL A CA 1
ATOM 5308 C C . VAL A 1 698 ? 35.687 24.638 12.602 1.00 82.44 698 VAL A C 1
ATOM 5310 O O . VAL A 1 698 ? 36.627 25.285 13.064 1.00 82.44 698 VAL A O 1
ATOM 5313 N N . LEU A 1 699 ? 35.788 23.878 11.518 1.00 74.00 699 LEU A N 1
ATOM 5314 C CA . LEU A 1 699 ? 36.992 23.736 10.712 1.00 74.00 699 LEU A CA 1
ATOM 5315 C C . LEU A 1 699 ? 37.127 24.937 9.755 1.00 74.00 699 LEU A C 1
ATOM 5317 O O . LEU A 1 699 ? 36.146 25.593 9.402 1.00 74.00 699 LEU A O 1
ATOM 5321 N N . LYS A 1 700 ? 38.360 25.302 9.383 1.00 62.66 700 LYS A N 1
ATOM 5322 C CA . LYS A 1 700 ? 38.583 26.470 8.514 1.00 62.66 700 LYS A CA 1
ATOM 5323 C C . LYS A 1 700 ? 38.185 26.146 7.074 1.00 62.66 700 LYS A C 1
ATOM 5325 O O . LYS A 1 700 ? 38.688 25.181 6.511 1.00 62.66 700 LYS A O 1
ATOM 5330 N N . ASN A 1 701 ? 37.385 27.031 6.477 1.00 61.09 701 ASN A N 1
ATOM 5331 C CA . ASN A 1 701 ? 36.899 26.974 5.091 1.00 61.09 701 ASN A CA 1
ATOM 5332 C C . ASN A 1 701 ? 36.002 25.762 4.762 1.00 61.09 701 ASN A C 1
ATOM 5334 O O . ASN A 1 701 ? 35.842 25.423 3.593 1.00 61.09 701 ASN A O 1
ATOM 5338 N N . SER A 1 702 ? 35.389 25.139 5.767 1.00 64.88 702 SER A N 1
ATOM 5339 C CA . SER A 1 702 ? 34.498 23.985 5.614 1.00 64.88 702 SER A CA 1
ATOM 5340 C C . SER A 1 702 ? 33.277 24.111 6.535 1.00 64.88 702 SER A C 1
ATOM 5342 O O . SER A 1 702 ? 33.223 24.987 7.404 1.00 64.88 702 SER A O 1
ATOM 5344 N N . ARG A 1 703 ? 32.255 23.272 6.317 1.00 72.81 703 ARG A N 1
ATOM 5345 C CA . ARG A 1 703 ? 31.050 23.251 7.165 1.00 72.81 703 ARG A CA 1
ATOM 5346 C C . ARG A 1 703 ? 31.403 22.814 8.600 1.00 72.81 703 ARG A C 1
ATOM 5348 O O . ARG A 1 703 ? 32.367 22.066 8.781 1.00 72.81 703 ARG A O 1
ATOM 5355 N N . PRO A 1 704 ? 30.652 23.248 9.630 1.00 82.44 704 PRO A N 1
ATOM 5356 C CA . PRO A 1 704 ? 30.828 22.721 10.979 1.00 82.44 704 PRO A CA 1
ATOM 5357 C C . PRO A 1 704 ? 30.569 21.207 11.026 1.00 82.44 704 PRO A C 1
ATOM 5359 O O . PRO A 1 704 ? 29.752 20.684 10.274 1.00 82.44 704 PRO A O 1
ATOM 5362 N N . VAL A 1 705 ? 31.245 20.511 11.939 1.00 85.25 705 VAL A N 1
ATOM 5363 C CA . VAL A 1 705 ? 31.177 19.049 12.105 1.00 85.25 705 VAL A CA 1
ATOM 5364 C C . VAL A 1 705 ? 30.832 18.726 13.556 1.00 85.25 705 VAL A C 1
ATOM 5366 O O . VAL A 1 705 ? 31.395 19.316 14.482 1.00 85.25 705 VAL A O 1
ATOM 5369 N N . ALA A 1 706 ? 29.923 17.776 13.767 1.00 88.06 706 ALA A N 1
ATOM 5370 C CA . ALA A 1 706 ? 29.612 17.245 15.087 1.00 88.06 706 ALA A CA 1
ATOM 5371 C C . ALA A 1 706 ? 30.551 16.068 15.413 1.00 88.06 706 ALA A C 1
ATOM 5373 O O . ALA A 1 706 ? 30.548 15.040 14.739 1.00 88.06 706 ALA A O 1
ATOM 5374 N N . VAL A 1 707 ? 31.374 16.217 16.451 1.00 88.19 707 VAL A N 1
ATOM 5375 C CA . VAL A 1 707 ? 32.312 15.192 16.931 1.00 88.19 707 VAL A CA 1
ATOM 5376 C C . VAL A 1 707 ? 31.679 14.469 18.116 1.00 88.19 707 VAL A C 1
ATOM 5378 O O . VAL A 1 707 ? 31.513 15.063 19.180 1.00 88.19 707 VAL A O 1
ATOM 5381 N N . LYS A 1 708 ? 31.332 13.191 17.964 1.00 87.75 708 LYS A N 1
ATOM 5382 C CA . LYS A 1 708 ? 30.770 12.360 19.039 1.00 87.75 708 LYS A CA 1
ATOM 5383 C C . LYS A 1 708 ? 31.878 11.531 19.690 1.00 87.75 708 LYS A C 1
ATOM 5385 O O . LYS A 1 708 ? 32.566 10.773 19.010 1.00 87.75 708 LYS A O 1
ATOM 5390 N N . ARG A 1 709 ? 32.041 11.660 21.009 1.00 85.94 709 ARG A N 1
ATOM 5391 C CA . ARG A 1 709 ? 32.997 10.906 21.839 1.00 85.94 709 ARG A CA 1
ATOM 5392 C C . ARG A 1 709 ? 32.242 9.974 22.780 1.00 85.94 709 ARG A C 1
ATOM 5394 O O . ARG A 1 709 ? 31.392 10.440 23.535 1.00 85.94 709 ARG A O 1
ATOM 5401 N N . LEU A 1 710 ? 32.588 8.689 22.781 1.00 78.81 710 LEU A N 1
ATOM 5402 C CA . LEU A 1 710 ? 32.004 7.701 23.698 1.00 78.81 710 LEU A CA 1
ATOM 5403 C C . LEU A 1 710 ? 32.631 7.778 25.106 1.00 78.81 710 LEU A C 1
ATOM 5405 O O . LEU A 1 710 ? 33.813 8.103 25.257 1.00 78.81 710 LEU A O 1
ATOM 5409 N N . TYR A 1 711 ? 31.847 7.482 26.147 1.00 73.44 711 TYR A N 1
ATOM 5410 C CA . TYR A 1 711 ? 32.267 7.570 27.552 1.00 73.44 711 TYR A CA 1
ATOM 5411 C C . TYR A 1 711 ? 33.288 6.486 27.926 1.00 73.44 711 TYR A C 1
ATOM 5413 O O . TYR A 1 711 ? 32.938 5.325 28.122 1.00 73.44 711 TYR A O 1
ATOM 5421 N N . SER A 1 712 ? 34.550 6.872 28.135 1.00 56.41 712 SER A N 1
ATOM 5422 C CA . SER A 1 712 ? 35.701 5.967 28.334 1.00 56.41 712 SER A CA 1
ATOM 5423 C C . SER A 1 712 ? 35.614 4.960 29.498 1.00 56.41 712 SER A C 1
ATOM 5425 O O . SER A 1 712 ? 36.466 4.081 29.582 1.00 56.41 712 SER A O 1
ATOM 5427 N N . GLN A 1 713 ? 34.610 5.054 30.375 1.00 51.53 713 GLN A N 1
ATOM 5428 C CA . GLN A 1 713 ? 34.479 4.237 31.588 1.00 51.53 713 GLN A CA 1
ATOM 5429 C C . GLN A 1 713 ? 33.663 2.937 31.414 1.00 51.53 713 GLN A C 1
ATOM 5431 O O . GLN A 1 713 ? 33.696 2.089 32.303 1.00 51.53 713 GLN A O 1
ATOM 5436 N N . HIS A 1 714 ? 32.960 2.736 30.291 1.00 48.94 714 HIS A N 1
ATOM 5437 C CA . HIS A 1 714 ? 32.152 1.528 30.071 1.00 48.94 714 HIS A CA 1
ATOM 5438 C C . HIS A 1 714 ? 32.935 0.383 29.406 1.00 48.94 714 HIS A C 1
ATOM 5440 O O . HIS A 1 714 ? 33.538 0.536 28.342 1.00 48.94 714 HIS A O 1
ATOM 5446 N N . THR A 1 715 ? 32.820 -0.824 29.968 1.00 45.69 715 THR A N 1
ATOM 5447 C CA . THR A 1 715 ? 33.407 -2.084 29.460 1.00 45.69 715 THR A CA 1
ATOM 5448 C C . THR A 1 715 ? 32.810 -2.579 28.130 1.00 45.69 715 THR A C 1
ATOM 5450 O O . THR A 1 715 ? 33.170 -3.652 27.643 1.00 45.69 715 THR A O 1
ATOM 5453 N N . HIS A 1 716 ? 31.905 -1.812 27.516 1.00 53.25 716 HIS A N 1
ATOM 5454 C CA . HIS A 1 716 ? 31.244 -2.124 26.244 1.00 53.25 716 HIS A CA 1
ATOM 5455 C C . HIS A 1 716 ? 31.500 -1.089 25.135 1.00 53.25 716 HIS A C 1
ATOM 5457 O O . HIS A 1 716 ? 30.941 -1.221 24.051 1.00 53.25 716 HIS A O 1
ATOM 5463 N N . ASN A 1 717 ? 32.399 -0.119 25.349 1.00 61.03 717 ASN A N 1
ATOM 5464 C CA . ASN A 1 717 ? 32.683 0.968 24.399 1.00 61.03 717 ASN A CA 1
ATOM 5465 C C . ASN A 1 717 ? 32.994 0.530 22.959 1.00 61.03 717 ASN A C 1
ATOM 5467 O O . ASN A 1 717 ? 32.579 1.212 22.026 1.00 61.03 717 ASN A O 1
ATOM 5471 N N . MET A 1 718 ? 33.693 -0.595 22.761 1.00 67.19 718 MET A N 1
ATOM 5472 C CA . MET A 1 718 ? 33.929 -1.125 21.410 1.00 67.19 718 MET A CA 1
ATOM 5473 C C . MET A 1 718 ? 32.628 -1.572 20.737 1.00 67.19 718 MET A C 1
ATOM 5475 O O . MET A 1 718 ? 32.421 -1.229 19.584 1.00 67.19 718 MET A O 1
ATOM 5479 N N . ARG A 1 719 ? 31.709 -2.225 21.463 1.00 74.06 719 ARG A N 1
ATOM 5480 C CA . ARG A 1 719 ? 30.424 -2.683 20.908 1.00 74.06 719 ARG A CA 1
ATOM 5481 C C . ARG A 1 719 ? 29.497 -1.529 20.553 1.00 74.06 719 ARG A C 1
ATOM 5483 O O . ARG A 1 719 ? 28.850 -1.593 19.517 1.00 74.06 719 ARG A O 1
ATOM 5490 N N . GLU A 1 720 ? 29.431 -0.487 21.383 1.00 76.00 720 GLU A N 1
ATOM 5491 C CA . GLU A 1 720 ? 28.672 0.732 21.057 1.00 76.00 720 GLU A CA 1
ATOM 5492 C C . GLU A 1 720 ? 29.222 1.388 19.785 1.00 76.00 720 GLU A C 1
ATOM 5494 O O . GLU A 1 720 ? 28.471 1.680 18.859 1.00 76.00 720 GLU A O 1
ATOM 5499 N N . PHE A 1 721 ? 30.547 1.541 19.710 1.00 81.06 721 PHE A N 1
ATOM 5500 C CA . PHE A 1 721 ? 31.235 2.110 18.554 1.00 81.06 721 PHE A CA 1
ATOM 5501 C C . PHE A 1 721 ? 31.032 1.287 17.272 1.00 81.06 721 PHE A C 1
ATOM 5503 O O . PHE A 1 721 ? 30.692 1.844 16.233 1.00 81.06 721 PHE A O 1
ATOM 5510 N N . GLU A 1 722 ? 31.216 -0.031 17.352 1.00 79.12 722 GLU A N 1
ATOM 5511 C CA . GLU A 1 722 ? 31.031 -0.976 16.246 1.00 79.12 722 GLU A CA 1
ATOM 5512 C C . GLU A 1 722 ? 29.569 -1.005 15.783 1.00 79.12 722 GLU A C 1
ATOM 5514 O O . GLU A 1 722 ? 29.317 -0.890 14.588 1.00 79.12 722 GLU A O 1
ATOM 5519 N N . THR A 1 723 ? 28.604 -1.065 16.710 1.00 78.50 723 THR A N 1
ATOM 5520 C CA . THR A 1 723 ? 27.174 -1.113 16.357 1.00 78.50 723 THR A CA 1
ATOM 5521 C C . THR A 1 723 ? 26.702 0.202 15.740 1.00 78.50 723 THR A C 1
ATOM 5523 O O . THR A 1 723 ? 25.916 0.180 14.797 1.00 78.50 723 THR A O 1
ATOM 5526 N N . GLU A 1 724 ? 27.170 1.354 16.228 1.00 78.62 724 GLU A N 1
ATOM 5527 C CA . GLU A 1 724 ? 26.820 2.653 15.643 1.00 78.62 724 GLU A CA 1
ATOM 5528 C C . GLU A 1 724 ? 27.452 2.840 14.252 1.00 78.62 724 GLU A C 1
ATOM 5530 O O . GLU A 1 724 ? 26.777 3.311 13.337 1.00 78.62 724 GLU A O 1
ATOM 5535 N N . LEU A 1 725 ? 28.700 2.394 14.063 1.00 78.44 725 LEU A N 1
ATOM 5536 C CA . LEU A 1 725 ? 29.387 2.398 12.768 1.00 78.44 725 LEU A CA 1
ATOM 5537 C C . LEU A 1 725 ? 28.719 1.456 11.749 1.00 78.44 725 LEU A C 1
ATOM 5539 O O . LEU A 1 725 ? 28.535 1.845 10.600 1.00 78.44 725 LEU A O 1
ATOM 5543 N N . GLU A 1 726 ? 28.324 0.248 12.159 1.00 75.62 726 GLU A N 1
ATOM 5544 C CA . GLU A 1 726 ? 27.624 -0.725 11.307 1.00 75.62 726 GLU A CA 1
ATOM 5545 C C . GLU A 1 726 ? 26.192 -0.271 10.979 1.00 75.62 726 GLU A C 1
ATOM 5547 O O . GLU A 1 726 ? 25.771 -0.322 9.823 1.00 75.62 726 GLU A O 1
ATOM 5552 N N . THR A 1 727 ? 25.451 0.237 11.970 1.00 67.88 727 THR A N 1
ATOM 5553 C CA . THR A 1 727 ? 24.049 0.650 11.792 1.00 67.88 727 THR A CA 1
ATOM 5554 C C . THR A 1 727 ? 23.940 1.940 10.985 1.00 67.88 727 THR A C 1
ATOM 5556 O O . THR A 1 727 ? 23.231 1.968 9.987 1.00 67.88 727 THR A O 1
ATOM 5559 N N . ILE A 1 728 ? 24.640 3.013 11.372 1.00 68.88 728 ILE A N 1
ATOM 5560 C CA . ILE A 1 728 ? 24.520 4.306 10.678 1.00 68.88 728 ILE A CA 1
ATOM 5561 C C . ILE A 1 728 ? 25.347 4.321 9.386 1.00 68.88 728 ILE A C 1
ATOM 5563 O O . ILE A 1 728 ? 24.914 4.899 8.394 1.00 68.88 728 ILE A O 1
ATOM 5567 N N . GLY A 1 729 ? 26.485 3.620 9.333 1.00 65.00 729 GLY A N 1
ATOM 5568 C CA . GLY A 1 729 ? 27.283 3.495 8.108 1.00 65.00 729 GLY A CA 1
ATOM 5569 C C . GLY A 1 729 ? 26.598 2.712 6.978 1.00 65.00 729 GLY A C 1
ATOM 5570 O O . GLY A 1 729 ? 26.964 2.896 5.817 1.00 65.00 729 GLY A O 1
ATOM 5571 N N . SER A 1 730 ? 25.594 1.879 7.289 1.00 61.72 730 SER A N 1
ATOM 5572 C CA . SER A 1 730 ? 24.796 1.123 6.306 1.00 61.72 730 SER A CA 1
ATOM 5573 C C . SER A 1 730 ? 23.435 1.751 5.967 1.00 61.72 730 SER A C 1
ATOM 5575 O O . SER A 1 730 ? 22.672 1.174 5.190 1.00 61.72 730 SER A O 1
ATOM 5577 N N . ILE A 1 731 ? 23.118 2.932 6.512 1.00 59.59 731 ILE A N 1
ATOM 5578 C CA . ILE A 1 731 ? 21.865 3.653 6.253 1.00 59.59 731 ILE A CA 1
ATOM 5579 C C . ILE A 1 731 ? 22.180 4.992 5.583 1.00 59.59 731 ILE A C 1
ATOM 5581 O O . ILE A 1 731 ? 22.786 5.873 6.188 1.00 59.59 731 ILE A O 1
ATOM 5585 N N . ARG A 1 732 ? 21.706 5.185 4.346 1.00 62.53 732 ARG A N 1
ATOM 5586 C CA . ARG A 1 732 ? 21.711 6.492 3.673 1.00 62.53 732 ARG A CA 1
ATOM 5587 C C . ARG A 1 732 ? 20.284 6.894 3.331 1.00 62.53 732 ARG A C 1
ATOM 5589 O O . ARG A 1 732 ? 19.603 6.200 2.585 1.00 62.53 732 ARG A O 1
ATOM 5596 N N . HIS A 1 733 ? 19.822 7.996 3.913 1.00 56.97 733 HIS A N 1
ATOM 5597 C CA . HIS A 1 733 ? 18.472 8.518 3.718 1.00 56.97 733 HIS A CA 1
ATOM 5598 C C . HIS A 1 733 ? 18.450 10.026 3.991 1.00 56.97 733 HIS A C 1
ATOM 5600 O O . HIS A 1 733 ? 19.057 10.481 4.957 1.00 56.97 733 HIS A O 1
ATOM 5606 N N . ARG A 1 734 ? 17.701 10.791 3.184 1.00 54.38 734 ARG A N 1
ATOM 5607 C CA . ARG A 1 734 ? 17.636 12.269 3.218 1.00 54.38 734 ARG A CA 1
ATOM 5608 C C . ARG A 1 734 ? 17.294 12.898 4.579 1.00 54.38 734 ARG A C 1
ATOM 5610 O O . ARG A 1 734 ? 17.644 14.049 4.808 1.00 54.38 734 ARG A O 1
ATOM 5617 N N . ASN A 1 735 ? 16.658 12.146 5.481 1.00 54.38 735 ASN A N 1
ATOM 5618 C CA . ASN A 1 735 ? 16.249 12.618 6.811 1.00 54.38 735 ASN A CA 1
ATOM 5619 C C . ASN A 1 735 ? 17.117 12.051 7.960 1.00 54.38 735 ASN A C 1
ATOM 5621 O O . ASN A 1 735 ? 16.682 12.065 9.110 1.00 54.38 735 ASN A O 1
ATOM 5625 N N . ILE A 1 736 ? 18.302 11.495 7.673 1.00 68.06 736 ILE A N 1
ATOM 5626 C CA . ILE A 1 736 ? 19.223 10.913 8.668 1.00 68.06 736 ILE A CA 1
ATOM 5627 C C . ILE A 1 736 ? 20.596 11.589 8.546 1.00 68.06 736 ILE A C 1
ATOM 5629 O O . ILE A 1 736 ? 21.074 11.842 7.445 1.00 68.06 736 ILE A O 1
ATOM 5633 N N . VAL A 1 737 ? 21.221 11.904 9.686 1.00 71.62 737 VAL A N 1
ATOM 5634 C CA . VAL A 1 737 ? 22.488 12.655 9.757 1.00 71.62 737 VAL A CA 1
ATOM 5635 C C . VAL A 1 737 ? 23.658 11.817 9.226 1.00 71.62 737 VAL A C 1
ATOM 5637 O O . VAL A 1 737 ? 23.917 10.724 9.729 1.00 71.62 737 VAL A O 1
ATOM 5640 N N . SER A 1 738 ? 24.395 12.352 8.250 1.00 74.38 738 SER A N 1
ATOM 5641 C CA . SER A 1 738 ? 25.519 11.679 7.587 1.00 74.38 738 SER A CA 1
ATOM 5642 C C . SER A 1 738 ? 26.686 11.396 8.539 1.00 74.38 738 SER A C 1
ATOM 5644 O O . SER A 1 738 ? 27.153 12.300 9.238 1.00 74.38 738 SER A O 1
ATOM 5646 N N . LEU A 1 739 ? 27.219 10.168 8.515 1.00 82.19 739 LEU A N 1
ATOM 5647 C CA . LEU A 1 739 ? 28.489 9.810 9.158 1.00 82.19 739 LEU A CA 1
ATOM 5648 C C . LEU A 1 739 ? 29.655 10.044 8.180 1.00 82.19 739 LEU A C 1
ATOM 5650 O O . LEU A 1 739 ? 29.852 9.288 7.232 1.00 82.19 739 LEU A O 1
ATOM 5654 N N . HIS A 1 740 ? 30.464 11.072 8.431 1.00 76.38 740 HIS A N 1
ATOM 5655 C CA . HIS A 1 740 ? 31.608 11.448 7.593 1.00 76.38 740 HIS A CA 1
ATOM 5656 C C . HIS A 1 740 ? 32.877 10.620 7.844 1.00 76.38 740 HIS A C 1
ATOM 5658 O O . HIS A 1 740 ? 33.785 10.611 7.009 1.00 76.38 740 HIS A O 1
ATOM 5664 N N . GLY A 1 741 ? 32.983 9.946 8.991 1.00 80.88 741 GLY A N 1
ATOM 5665 C CA . GLY A 1 741 ? 34.155 9.147 9.343 1.00 80.88 741 GLY A CA 1
ATOM 5666 C C . GLY A 1 741 ? 34.268 8.843 10.832 1.00 80.88 741 GLY A C 1
ATOM 5667 O O . GLY A 1 741 ? 33.382 9.163 11.625 1.00 80.88 741 GLY A O 1
ATOM 5668 N N . TYR A 1 742 ? 35.397 8.253 11.219 1.00 86.00 742 TYR A N 1
ATOM 5669 C CA . TYR A 1 742 ? 35.702 7.899 12.603 1.00 86.00 742 TYR A CA 1
ATOM 5670 C C . TYR A 1 742 ? 37.202 7.973 12.908 1.00 86.00 742 TYR A C 1
ATOM 5672 O O . TYR A 1 742 ? 38.035 7.911 12.007 1.00 86.00 742 TYR A O 1
ATOM 5680 N N . ALA A 1 743 ? 37.573 8.080 14.184 1.00 80.56 743 ALA A N 1
ATOM 5681 C CA . ALA A 1 743 ? 38.964 7.976 14.622 1.00 80.56 743 ALA A CA 1
ATOM 5682 C C . ALA A 1 743 ? 39.126 6.969 15.763 1.00 80.56 743 ALA A C 1
ATOM 5684 O O . ALA A 1 743 ? 38.424 7.031 16.775 1.00 80.56 743 ALA A O 1
ATOM 5685 N N . LEU A 1 744 ? 40.100 6.072 15.603 1.00 72.94 744 LEU A N 1
ATOM 5686 C CA . LEU A 1 744 ? 40.555 5.148 16.640 1.00 72.94 744 LEU A CA 1
ATOM 5687 C C . LEU A 1 744 ? 41.761 5.760 17.356 1.00 72.94 744 LEU A C 1
ATOM 5689 O O . LEU A 1 744 ? 42.762 6.090 16.716 1.00 72.94 744 LEU A O 1
ATOM 5693 N N . SER A 1 745 ? 41.669 5.918 18.676 1.00 67.00 745 SER A N 1
ATOM 5694 C CA . SER A 1 745 ? 42.672 6.609 19.492 1.00 67.00 745 SER A CA 1
ATOM 5695 C C . SER A 1 745 ? 42.752 5.992 20.895 1.00 67.00 745 SER A C 1
ATOM 5697 O O . SER A 1 745 ? 41.702 5.727 21.486 1.00 67.00 745 SER A O 1
ATOM 5699 N N . PRO A 1 746 ? 43.953 5.823 21.491 1.00 57.72 746 PRO A N 1
ATOM 5700 C CA . PRO A 1 746 ? 44.102 5.344 22.873 1.00 57.72 746 PRO A CA 1
ATOM 5701 C C . PRO A 1 746 ? 43.383 6.202 23.932 1.00 57.72 746 PRO A C 1
ATOM 5703 O O . PRO A 1 746 ? 43.210 5.762 25.065 1.00 57.72 746 PRO A O 1
ATOM 5706 N N . PHE A 1 747 ? 42.967 7.423 23.574 1.00 58.28 747 PHE A N 1
ATOM 5707 C CA . PHE A 1 747 ? 42.302 8.393 24.454 1.00 58.28 747 PHE A CA 1
ATOM 5708 C C . PHE A 1 747 ? 40.764 8.438 24.286 1.00 58.28 747 PHE A C 1
ATOM 5710 O O . PHE A 1 747 ? 40.082 9.237 24.945 1.00 58.28 747 PHE A O 1
ATOM 5717 N N . GLY A 1 748 ? 40.217 7.570 23.425 1.00 66.38 748 GLY A N 1
ATOM 5718 C CA . GLY A 1 748 ? 38.786 7.381 23.172 1.00 66.38 748 GLY A CA 1
ATOM 5719 C C . GLY A 1 748 ? 38.444 7.361 21.679 1.00 66.38 748 GLY A C 1
ATOM 5720 O O . GLY A 1 748 ? 39.008 8.127 20.901 1.00 66.38 748 GLY A O 1
ATOM 5721 N N . ASN A 1 749 ? 37.494 6.509 21.288 1.00 80.69 749 ASN A N 1
ATOM 5722 C CA . ASN A 1 749 ? 36.995 6.451 19.912 1.00 80.69 749 ASN A CA 1
ATOM 5723 C C . ASN A 1 749 ? 36.084 7.655 19.612 1.00 80.69 749 ASN A C 1
ATOM 5725 O O . ASN A 1 749 ? 35.272 8.048 20.458 1.00 80.69 749 ASN A O 1
ATOM 5729 N N . LEU A 1 750 ? 36.206 8.210 18.402 1.00 85.25 750 LEU A N 1
ATOM 5730 C CA . LEU A 1 750 ? 35.423 9.353 17.919 1.00 85.25 750 LEU A CA 1
ATOM 5731 C C . LEU A 1 750 ? 34.654 8.999 16.641 1.00 85.25 750 LEU A C 1
ATOM 5733 O O . LEU A 1 750 ? 35.190 8.309 15.774 1.00 85.25 750 LEU A O 1
ATOM 5737 N N . LEU A 1 751 ? 33.439 9.531 16.504 1.00 86.25 751 LEU A N 1
ATOM 5738 C CA . LEU A 1 751 ? 32.623 9.511 15.283 1.00 86.25 751 LEU A CA 1
ATOM 5739 C C . LEU A 1 751 ? 32.407 10.955 14.797 1.00 86.25 751 LEU A C 1
ATOM 5741 O O . LEU A 1 751 ? 32.270 11.867 15.618 1.00 86.25 751 LEU A O 1
ATOM 5745 N N . PHE A 1 752 ? 32.384 11.170 13.481 1.00 86.31 752 PHE A N 1
ATOM 5746 C CA . PHE A 1 752 ? 32.259 12.495 12.861 1.00 86.31 752 PHE A CA 1
ATOM 5747 C C . PHE A 1 752 ? 30.986 12.587 12.021 1.00 86.31 752 PHE A C 1
ATOM 5749 O O . PHE A 1 752 ? 30.815 11.816 11.081 1.00 86.31 752 PHE A O 1
ATOM 5756 N N . TYR A 1 753 ? 30.129 13.552 12.339 1.00 85.75 753 TYR A N 1
ATOM 5757 C CA . TYR A 1 753 ? 28.794 13.719 11.768 1.00 85.75 753 TYR A CA 1
ATOM 5758 C C . TYR A 1 753 ? 28.594 15.103 11.138 1.00 85.75 753 TYR A C 1
ATOM 5760 O O . TYR A 1 753 ? 29.267 16.069 11.514 1.00 85.75 753 TYR A O 1
ATOM 5768 N N . ASP A 1 754 ? 27.627 15.215 10.228 1.00 81.12 754 ASP A N 1
ATOM 5769 C CA . ASP A 1 754 ? 27.030 16.503 9.850 1.00 81.12 754 ASP A CA 1
ATOM 5770 C C . ASP A 1 754 ? 26.583 17.295 11.096 1.00 81.12 754 ASP A C 1
ATOM 5772 O O . ASP A 1 754 ? 26.013 16.742 12.041 1.00 81.12 754 ASP A O 1
ATOM 5776 N N . TYR A 1 755 ? 26.832 18.607 11.113 1.00 82.38 755 TYR A N 1
ATOM 5777 C CA . TYR A 1 755 ? 26.342 19.485 12.176 1.00 82.38 755 TYR A CA 1
ATOM 5778 C C . TYR A 1 755 ? 24.976 20.079 11.816 1.00 82.38 755 TYR A C 1
ATOM 5780 O O . TYR A 1 755 ? 24.842 20.819 10.843 1.00 82.38 755 TYR A O 1
ATOM 5788 N N . MET A 1 756 ? 23.970 19.813 12.650 1.00 80.12 756 MET A N 1
ATOM 5789 C CA . MET A 1 756 ? 22.637 20.403 12.515 1.00 80.12 756 MET A CA 1
ATOM 5790 C C . MET A 1 756 ? 22.641 21.856 13.015 1.00 80.12 756 MET A C 1
ATOM 5792 O O . MET A 1 756 ? 22.717 22.112 14.217 1.00 80.12 756 MET A O 1
ATOM 5796 N N . GLU A 1 757 ? 22.552 22.822 12.095 1.00 71.31 757 GLU A N 1
ATOM 5797 C CA . GLU A 1 757 ? 22.605 24.254 12.438 1.00 71.31 757 GLU A CA 1
ATOM 5798 C C . GLU A 1 757 ? 21.378 24.745 13.221 1.00 71.31 757 GLU A C 1
ATOM 5800 O O . GLU A 1 757 ? 21.506 25.634 14.061 1.00 71.31 757 GLU A O 1
ATOM 5805 N N . ASN A 1 758 ? 20.220 24.108 13.023 1.00 70.00 758 ASN A N 1
ATOM 5806 C CA . ASN A 1 758 ? 18.954 24.434 13.693 1.00 70.00 758 ASN A CA 1
ATOM 5807 C C . ASN A 1 758 ? 18.800 23.784 15.088 1.00 70.00 758 ASN A C 1
ATOM 5809 O O . ASN A 1 758 ? 17.696 23.746 15.629 1.00 70.00 758 ASN A O 1
ATOM 5813 N N . GLY A 1 759 ? 19.886 23.261 15.671 1.00 65.12 759 GLY A N 1
ATOM 5814 C CA . GLY A 1 759 ? 19.852 22.480 16.912 1.00 65.12 759 GLY A CA 1
ATOM 5815 C C . GLY A 1 759 ? 19.400 21.033 16.694 1.00 65.12 759 GLY A C 1
ATOM 5816 O O . GLY A 1 759 ? 19.293 20.561 15.562 1.00 65.12 759 GLY A O 1
ATOM 5817 N N . SER A 1 760 ? 19.167 20.303 17.785 1.00 66.94 760 SER A N 1
ATOM 5818 C CA . SER A 1 760 ? 18.661 18.928 17.749 1.00 66.94 760 SER A CA 1
ATOM 5819 C C . SER A 1 760 ? 17.156 18.855 18.026 1.00 66.94 760 SER A C 1
ATOM 5821 O O . SER A 1 760 ? 16.567 19.741 18.648 1.00 66.94 760 SER A O 1
ATOM 5823 N N . LEU A 1 761 ? 16.532 17.733 17.650 1.00 65.00 761 LEU A N 1
ATOM 5824 C CA . LEU A 1 761 ? 15.152 17.419 18.042 1.00 65.00 761 LEU A CA 1
ATOM 5825 C C . LEU A 1 761 ? 14.960 17.448 19.571 1.00 65.00 761 LEU A C 1
ATOM 5827 O O . LEU A 1 761 ? 13.886 17.799 20.050 1.00 65.00 761 LEU A O 1
ATOM 5831 N N . TRP A 1 762 ? 15.999 17.127 20.349 1.00 67.19 762 TRP A N 1
ATOM 5832 C CA . TRP A 1 762 ? 15.928 17.183 21.808 1.00 67.19 762 TRP A CA 1
ATOM 5833 C C . TRP A 1 762 ? 15.829 18.623 22.335 1.00 67.19 762 TRP A C 1
ATOM 5835 O O . TRP A 1 762 ? 15.093 18.859 23.294 1.00 67.19 762 TRP A O 1
ATOM 5845 N N . ASP A 1 763 ? 16.495 19.581 21.684 1.00 63.66 763 ASP A N 1
ATOM 5846 C CA . ASP A 1 763 ? 16.432 21.007 22.036 1.00 63.66 763 ASP A CA 1
ATOM 5847 C C . ASP A 1 763 ? 15.056 21.601 21.706 1.00 63.66 763 ASP A C 1
ATOM 5849 O O . ASP A 1 763 ? 14.493 22.338 22.513 1.00 63.66 763 ASP A O 1
ATOM 5853 N N . LEU A 1 764 ? 14.471 21.208 20.567 1.00 60.53 764 LEU A N 1
ATOM 5854 C CA . LEU A 1 764 ? 13.092 21.552 20.188 1.00 60.53 764 LEU A CA 1
ATOM 5855 C C . LEU A 1 764 ? 12.044 20.982 21.162 1.00 60.53 764 LEU A C 1
ATOM 5857 O O . LEU A 1 764 ? 10.979 21.571 21.329 1.00 60.53 764 LEU A O 1
ATOM 5861 N N . LEU A 1 765 ? 12.344 19.850 21.806 1.00 57.19 765 LEU A N 1
ATOM 5862 C CA . LEU A 1 765 ? 11.466 19.179 22.771 1.00 57.19 765 LEU A CA 1
ATOM 5863 C C . LEU A 1 765 ? 11.591 19.706 24.211 1.00 57.19 765 LEU A C 1
ATOM 5865 O O . LEU A 1 765 ? 10.605 19.709 24.943 1.00 57.19 765 LEU A O 1
ATOM 5869 N N . HIS A 1 766 ? 12.787 20.122 24.642 1.00 64.06 766 HIS A N 1
ATOM 5870 C CA . HIS A 1 766 ? 13.079 20.420 26.057 1.00 64.06 766 HIS A CA 1
ATOM 5871 C C . HIS A 1 766 ? 13.590 21.843 26.322 1.00 64.06 766 HIS A C 1
ATOM 5873 O O . HIS A 1 766 ? 13.838 22.194 27.484 1.00 64.06 766 HIS A O 1
ATOM 5879 N N . GLY A 1 767 ? 13.771 22.647 25.273 1.00 52.38 767 GLY A N 1
ATOM 5880 C CA . GLY A 1 767 ? 14.223 24.029 25.354 1.00 52.38 767 GLY A CA 1
ATOM 5881 C C . GLY A 1 767 ? 13.155 24.960 25.926 1.00 52.38 767 GLY A C 1
ATOM 5882 O O . GLY A 1 767 ? 12.051 25.080 25.397 1.00 52.38 767 GLY A O 1
ATOM 5883 N N . CYS A 1 768 ? 13.494 25.677 26.997 1.00 41.75 768 CYS A N 1
ATOM 5884 C CA . CYS A 1 768 ? 12.645 26.747 27.512 1.00 41.75 768 CYS A CA 1
ATOM 5885 C C . CYS A 1 768 ? 12.675 27.951 26.554 1.00 41.75 768 CYS A C 1
ATOM 5887 O O . CYS A 1 768 ? 13.710 28.602 26.443 1.00 41.75 768 CYS A O 1
ATOM 5889 N N . ILE A 1 769 ? 11.534 28.225 25.907 1.00 46.12 769 ILE A N 1
ATOM 5890 C CA . ILE A 1 769 ? 11.137 29.446 25.171 1.00 46.12 769 ILE A CA 1
ATOM 5891 C C . ILE A 1 769 ? 12.291 30.411 24.833 1.00 46.12 769 ILE A C 1
ATOM 5893 O O . ILE A 1 769 ? 12.638 31.277 25.636 1.00 46.12 769 ILE A O 1
ATOM 5897 N N . PHE A 1 770 ? 12.785 30.362 23.592 1.00 30.28 770 PHE A N 1
ATOM 5898 C CA . PHE A 1 770 ? 13.566 31.457 23.010 1.00 30.28 770 PHE A CA 1
ATOM 5899 C C . PHE A 1 770 ? 13.114 31.768 21.577 1.00 30.28 770 PHE A C 1
ATOM 5901 O O . PHE A 1 770 ? 13.118 30.902 20.711 1.00 30.28 770 PHE A O 1
ATOM 5908 N N . ASN A 1 771 ? 12.735 33.032 21.351 1.00 28.92 771 ASN A N 1
ATOM 5909 C CA . ASN A 1 771 ? 12.353 33.641 20.070 1.00 28.92 771 ASN A CA 1
ATOM 5910 C C . ASN A 1 771 ? 11.313 32.897 19.204 1.00 28.92 771 ASN A C 1
ATOM 5912 O O . ASN A 1 771 ? 11.630 32.322 18.164 1.00 28.92 771 ASN A O 1
ATOM 5916 N N . MET A 1 772 ? 10.030 33.122 19.514 1.00 32.06 772 MET A N 1
ATOM 5917 C CA . MET A 1 772 ? 9.019 33.244 18.455 1.00 32.06 772 MET A CA 1
ATOM 5918 C C . MET A 1 772 ? 9.426 34.377 17.498 1.00 32.06 772 MET A C 1
ATOM 5920 O O . MET A 1 772 ? 9.255 35.549 17.825 1.00 32.06 772 MET A O 1
ATOM 5924 N N . ASN A 1 773 ? 9.978 34.038 16.332 1.00 29.53 773 ASN A N 1
ATOM 5925 C CA . ASN A 1 773 ? 10.103 34.978 15.208 1.00 29.53 773 ASN A CA 1
ATOM 5926 C C . ASN A 1 773 ? 10.121 34.303 13.819 1.00 29.53 773 ASN A C 1
ATOM 5928 O O . ASN A 1 773 ? 10.555 34.897 12.835 1.00 29.53 773 ASN A O 1
ATOM 5932 N N . LEU A 1 774 ? 9.602 33.074 13.730 1.00 31.53 774 LEU A N 1
ATOM 5933 C CA . LEU A 1 774 ? 9.015 32.558 12.492 1.00 31.53 774 LEU A CA 1
ATOM 5934 C C . LEU A 1 774 ? 7.564 33.056 12.431 1.00 31.53 774 LEU A C 1
ATOM 5936 O O . LEU A 1 774 ? 6.847 33.008 13.431 1.00 31.53 774 LEU A O 1
ATOM 5940 N N . MET A 1 775 ? 7.161 33.608 11.286 1.00 27.45 775 MET A N 1
ATOM 5941 C CA . MET A 1 775 ? 5.888 34.318 11.144 1.00 27.45 775 MET A CA 1
ATOM 5942 C C . MET A 1 775 ? 4.679 33.390 11.313 1.00 27.45 775 MET A C 1
ATOM 5944 O O . MET A 1 775 ? 4.467 32.501 10.495 1.00 27.45 775 MET A O 1
ATOM 5948 N N . MET A 1 776 ? 3.813 33.697 12.281 1.00 26.67 776 MET A N 1
ATOM 5949 C CA . MET A 1 776 ? 2.389 33.361 12.192 1.00 26.67 776 MET A CA 1
ATOM 5950 C C . MET A 1 776 ? 1.583 34.650 11.981 1.00 26.67 776 MET A C 1
ATOM 5952 O O . MET A 1 776 ? 1.771 35.607 12.741 1.00 26.67 776 MET A O 1
ATOM 5956 N N . PRO A 1 777 ? 0.687 34.720 10.979 1.00 28.42 777 PRO A N 1
ATOM 5957 C CA . PRO A 1 777 ? -0.289 35.800 10.879 1.00 28.42 777 PRO A CA 1
ATOM 5958 C C . PRO A 1 777 ? -1.212 35.808 12.104 1.00 28.42 777 PRO A C 1
ATOM 5960 O O . PRO A 1 777 ? -1.566 34.754 12.630 1.00 28.42 777 PRO A O 1
ATOM 5963 N N . LYS A 1 778 ? -1.645 36.993 12.545 1.00 30.42 778 LYS A N 1
ATOM 5964 C CA . LYS A 1 778 ? -2.650 37.094 13.610 1.00 30.42 778 LYS A CA 1
ATOM 5965 C C . LYS A 1 778 ? -4.000 36.551 13.134 1.00 30.42 778 LYS A C 1
ATOM 5967 O O . LYS A 1 778 ? -4.618 37.143 12.254 1.00 30.42 778 LYS A O 1
ATOM 5972 N N . MET A 1 779 ? -4.473 35.495 13.788 1.00 27.19 779 MET A N 1
ATOM 5973 C CA . MET A 1 779 ? -5.897 35.188 13.911 1.00 27.19 779 MET A CA 1
ATOM 5974 C C . MET A 1 779 ? -6.389 35.793 15.227 1.00 27.19 779 MET A C 1
ATOM 5976 O O . MET A 1 779 ? -6.099 35.264 16.299 1.00 27.19 779 MET A O 1
ATOM 5980 N N . ASP A 1 780 ? -7.103 36.916 15.161 1.00 32.78 780 ASP A N 1
ATOM 5981 C CA . ASP A 1 780 ? -7.818 37.435 16.327 1.00 32.78 780 ASP A CA 1
ATOM 5982 C C . ASP A 1 780 ? -9.107 36.607 16.537 1.00 32.78 780 ASP A C 1
ATOM 5984 O O . ASP A 1 780 ? -9.839 36.335 15.588 1.00 32.78 780 ASP A O 1
ATOM 5988 N N . ASN A 1 781 ? -9.397 36.243 17.793 1.00 31.28 781 ASN A N 1
ATOM 5989 C CA . ASN A 1 781 ? -10.581 35.492 18.255 1.00 31.28 781 ASN A CA 1
ATOM 5990 C C . ASN A 1 781 ? -10.694 33.993 17.888 1.00 31.28 781 ASN A C 1
ATOM 5992 O O . ASN A 1 781 ? -11.705 33.563 17.338 1.00 31.28 781 ASN A O 1
ATOM 5996 N N . LEU A 1 782 ? -9.763 33.165 18.379 1.00 27.64 782 LEU A N 1
ATOM 5997 C CA . LEU A 1 782 ? -10.133 31.882 19.007 1.00 27.64 782 LEU A CA 1
ATOM 5998 C C . LEU A 1 782 ? -9.077 31.472 20.051 1.00 27.64 782 LEU A C 1
ATOM 6000 O O . LEU A 1 782 ? -7.895 31.382 19.728 1.00 27.64 782 LEU A O 1
ATOM 6004 N N . GLN A 1 783 ? -9.472 31.216 21.305 1.00 26.33 783 GLN A N 1
ATOM 6005 C CA . GLN A 1 783 ? -8.553 30.705 22.339 1.00 26.33 783 GLN A CA 1
ATOM 6006 C C . GLN A 1 783 ? -8.396 29.181 22.234 1.00 26.33 783 GLN A C 1
ATOM 6008 O O . GLN A 1 783 ? -8.834 28.430 23.100 1.00 26.33 783 GLN A O 1
ATOM 6013 N N . VAL A 1 784 ? -7.736 28.731 21.167 1.00 25.36 784 VAL A N 1
ATOM 6014 C CA . VAL A 1 784 ? -7.205 27.366 21.063 1.00 25.36 784 VAL A CA 1
ATOM 6015 C C . VAL A 1 784 ? -5.701 27.438 21.292 1.00 25.36 784 VAL A C 1
ATOM 6017 O O . VAL A 1 784 ? -4.970 28.026 20.495 1.00 25.36 784 VAL A O 1
ATOM 6020 N N . VAL A 1 785 ? -5.224 26.853 22.392 1.00 28.09 785 VAL A N 1
ATOM 6021 C CA . VAL A 1 785 ? -3.784 26.700 22.637 1.00 28.09 785 VAL A CA 1
ATOM 6022 C C . VAL A 1 785 ? -3.286 25.554 21.762 1.00 28.09 785 VAL A C 1
ATOM 6024 O O . VAL A 1 785 ? -3.314 24.394 22.165 1.00 28.09 785 VAL A O 1
ATOM 6027 N N . ILE A 1 786 ? -2.861 25.884 20.542 1.00 31.88 786 ILE A N 1
ATOM 6028 C CA . ILE A 1 786 ? -2.232 24.926 19.629 1.00 31.88 786 ILE A CA 1
ATOM 6029 C C . ILE A 1 786 ? -0.883 24.522 20.234 1.00 31.88 786 ILE A C 1
ATOM 6031 O O . ILE A 1 786 ? 0.106 25.253 20.145 1.00 31.88 786 ILE A O 1
ATOM 6035 N N . LEU A 1 787 ? -0.856 23.357 20.882 1.00 35.56 787 LEU A N 1
ATOM 6036 C CA . LEU A 1 787 ? 0.381 22.701 21.288 1.00 35.56 787 LEU A CA 1
ATOM 6037 C C . LEU A 1 787 ? 1.213 22.368 20.036 1.00 35.56 787 LEU A C 1
ATOM 6039 O O . LEU A 1 787 ? 0.639 21.966 19.020 1.00 35.56 787 LEU A O 1
ATOM 6043 N N . PRO A 1 788 ? 2.554 22.488 20.079 1.00 44.12 788 PRO A N 1
ATOM 6044 C CA . PRO A 1 788 ? 3.401 22.039 18.979 1.00 44.12 788 PRO A CA 1
ATOM 6045 C C . PRO A 1 788 ? 3.122 20.564 18.637 1.00 44.12 788 PRO A C 1
ATOM 6047 O O . PRO A 1 788 ? 2.891 19.780 19.562 1.00 44.12 788 PRO A O 1
ATOM 6050 N N . PRO A 1 789 ? 3.215 20.134 17.362 1.00 45.59 789 PRO A N 1
ATOM 6051 C CA . PRO A 1 789 ? 2.885 18.760 16.963 1.00 45.59 789 PRO A CA 1
ATOM 6052 C C . PRO A 1 789 ? 3.603 17.678 17.780 1.00 45.59 789 PRO A C 1
ATOM 6054 O O . PRO A 1 789 ? 3.041 16.623 18.048 1.00 45.59 789 PRO A O 1
ATOM 6057 N N . VAL A 1 790 ? 4.823 17.952 18.254 1.00 44.28 790 VAL A N 1
ATOM 6058 C CA . VAL A 1 790 ? 5.591 16.998 19.068 1.00 44.28 790 VAL A CA 1
ATOM 6059 C C . VAL A 1 790 ? 5.125 16.917 20.531 1.00 44.28 790 VAL A C 1
ATOM 6061 O O . VAL A 1 790 ? 5.295 15.873 21.149 1.00 44.28 790 VAL A O 1
ATOM 6064 N N . PHE A 1 791 ? 4.460 17.948 21.070 1.00 46.69 791 PHE A N 1
ATOM 6065 C CA . PHE A 1 791 ? 3.747 17.851 22.354 1.00 46.69 791 PHE A CA 1
ATOM 6066 C C . PHE A 1 791 ? 2.469 17.016 22.224 1.00 46.69 791 PHE A C 1
ATOM 6068 O O . PHE A 1 791 ? 2.168 16.235 23.122 1.00 46.69 791 PHE A O 1
ATOM 6075 N N . TYR A 1 792 ? 1.755 17.124 21.096 1.00 52.59 792 TYR A N 1
ATOM 6076 C CA . TYR A 1 792 ? 0.634 16.229 20.785 1.00 52.59 792 TYR A CA 1
ATOM 6077 C C . TYR A 1 792 ? 1.107 14.771 20.669 1.00 52.59 792 TYR A C 1
ATOM 6079 O O . TYR A 1 792 ? 0.504 13.887 21.267 1.00 52.59 792 TYR A O 1
ATOM 6087 N N . ILE A 1 793 ? 2.238 14.525 19.994 1.00 47.62 793 ILE A N 1
ATOM 6088 C CA . ILE A 1 793 ? 2.850 13.189 19.905 1.00 47.62 793 ILE A CA 1
ATOM 6089 C C . ILE A 1 793 ? 3.311 12.683 21.273 1.00 47.62 793 ILE A C 1
ATOM 6091 O O . ILE A 1 793 ? 3.065 11.523 21.571 1.00 47.62 793 ILE A O 1
ATOM 6095 N N . MET A 1 794 ? 3.945 13.508 22.116 1.00 47.78 794 MET A N 1
ATOM 6096 C CA . MET A 1 794 ? 4.346 13.084 23.465 1.00 47.78 794 MET A CA 1
ATOM 6097 C C . MET A 1 794 ? 3.140 12.726 24.335 1.00 47.78 794 MET A C 1
ATOM 6099 O O . MET A 1 794 ? 3.136 11.640 24.904 1.00 47.78 794 MET A O 1
ATOM 6103 N N . ALA A 1 795 ? 2.094 13.559 24.360 1.00 51.09 795 ALA A N 1
ATOM 6104 C CA . ALA A 1 795 ? 0.852 13.238 25.066 1.00 51.09 795 ALA A CA 1
ATOM 6105 C C . ALA A 1 795 ? 0.240 11.923 24.549 1.00 51.09 795 ALA A C 1
ATOM 6107 O O . ALA A 1 795 ? 0.017 11.000 25.321 1.00 51.09 795 ALA A O 1
ATOM 6108 N N . LYS A 1 796 ? 0.095 11.772 23.225 1.00 50.91 796 LYS A N 1
ATOM 6109 C CA . LYS A 1 796 ? -0.394 10.536 22.590 1.00 50.91 796 LYS A CA 1
ATOM 6110 C C . LYS A 1 796 ? 0.555 9.335 22.726 1.00 50.91 796 LYS A C 1
ATOM 6112 O O . LYS A 1 796 ? 0.138 8.217 22.444 1.00 50.91 796 LYS A O 1
ATOM 6117 N N . ALA A 1 797 ? 1.813 9.517 23.127 1.00 49.31 797 ALA A N 1
ATOM 6118 C CA . ALA A 1 797 ? 2.782 8.435 23.309 1.00 49.31 797 ALA A CA 1
ATOM 6119 C C . ALA A 1 797 ? 2.877 7.973 24.767 1.00 49.31 797 ALA A C 1
ATOM 6121 O O . ALA A 1 797 ? 2.942 6.766 24.992 1.00 49.31 797 ALA A O 1
ATOM 6122 N N . ASP A 1 798 ? 2.811 8.893 25.734 1.00 43.81 798 ASP A N 1
ATOM 6123 C CA . ASP A 1 798 ? 2.596 8.545 27.142 1.00 43.81 798 ASP A CA 1
ATOM 6124 C C . ASP A 1 798 ? 1.188 7.917 27.320 1.00 43.81 798 ASP A C 1
ATOM 6126 O O . ASP A 1 798 ? 1.066 6.883 27.973 1.00 43.81 798 ASP A O 1
ATOM 6130 N N . ASP A 1 799 ? 0.169 8.418 26.603 1.00 47.22 799 ASP A N 1
ATOM 6131 C CA . ASP A 1 799 ? -1.171 7.809 26.497 1.00 47.22 799 ASP A CA 1
ATOM 6132 C C . ASP A 1 799 ? -1.270 6.722 25.394 1.00 47.22 799 ASP A C 1
ATOM 6134 O O . ASP A 1 799 ? -2.381 6.325 25.051 1.00 47.22 799 ASP A O 1
ATOM 6138 N N . ASN A 1 800 ? -0.155 6.264 24.787 1.00 50.06 800 ASN A N 1
ATOM 6139 C CA . ASN A 1 800 ? -0.008 5.146 23.804 1.00 50.06 800 ASN A CA 1
ATOM 6140 C C . ASN A 1 800 ? -0.947 5.145 22.557 1.00 50.06 800 ASN A C 1
ATOM 6142 O O . ASN A 1 800 ? -0.841 4.284 21.677 1.00 50.06 800 ASN A O 1
ATOM 6146 N N . THR A 1 801 ? -1.834 6.133 22.450 1.00 54.91 801 THR A N 1
ATOM 6147 C CA . THR A 1 801 ? -2.778 6.462 21.371 1.00 54.91 801 THR A CA 1
ATOM 6148 C C . THR A 1 801 ? -2.082 7.088 20.154 1.00 54.91 801 THR A C 1
ATOM 6150 O O . THR A 1 801 ? -2.726 7.606 19.249 1.00 54.91 801 THR A O 1
ATOM 6153 N N . VAL A 1 802 ? -0.755 6.953 20.067 1.00 52.28 802 VAL A N 1
ATOM 6154 C CA . VAL A 1 802 ? 0.119 7.200 18.907 1.00 52.28 802 VAL A CA 1
ATOM 6155 C C . VAL A 1 802 ? -0.505 6.776 17.575 1.00 52.28 802 VAL A C 1
ATOM 6157 O O . VAL A 1 802 ? -0.365 7.488 16.585 1.00 52.28 802 VAL A O 1
ATOM 6160 N N . MET A 1 803 ? -1.236 5.657 17.544 1.00 55.47 803 MET A N 1
ATOM 6161 C CA . MET A 1 803 ? -1.886 5.154 16.326 1.00 55.47 803 MET A CA 1
ATOM 6162 C C . MET A 1 803 ? -2.992 6.079 15.780 1.00 55.47 803 MET A C 1
ATOM 6164 O O . MET A 1 803 ? -3.370 5.934 14.624 1.00 55.47 803 MET A O 1
ATOM 6168 N N . GLU A 1 804 ? -3.488 7.032 16.574 1.00 56.56 804 GLU A N 1
ATOM 6169 C CA . GLU A 1 804 ? -4.430 8.087 16.160 1.00 56.56 804 GLU A CA 1
ATOM 6170 C C . GLU A 1 804 ? -3.719 9.312 15.556 1.00 56.56 804 GLU A C 1
ATOM 6172 O O . GLU A 1 804 ? -4.337 10.111 14.850 1.00 56.56 804 GLU A O 1
ATOM 6177 N N . ALA A 1 805 ? -2.425 9.482 15.852 1.00 49.03 805 ALA A N 1
ATOM 6178 C CA . ALA A 1 805 ? -1.575 10.531 15.289 1.00 49.03 805 ALA A CA 1
ATOM 6179 C C . ALA A 1 805 ? -0.909 10.101 13.969 1.00 49.03 805 ALA A C 1
ATOM 6181 O O . ALA A 1 805 ? -0.578 10.962 13.150 1.00 49.03 805 ALA A O 1
ATOM 6182 N N . VAL A 1 806 ? -0.726 8.790 13.766 1.00 48.66 806 VAL A N 1
ATOM 6183 C CA . VAL A 1 806 ? -0.259 8.179 12.511 1.00 48.66 806 VAL A CA 1
ATOM 6184 C C . VAL A 1 806 ? -1.245 8.476 11.377 1.00 48.66 806 VAL A C 1
ATOM 6186 O O . VAL A 1 806 ? -2.452 8.285 11.522 1.00 48.66 806 VAL A O 1
ATOM 6189 N N . ASP A 1 807 ? -0.725 8.931 10.237 1.00 47.38 807 ASP A N 1
ATOM 6190 C CA . ASP A 1 807 ? -1.522 9.187 9.034 1.00 47.38 807 ASP A CA 1
ATOM 6191 C C . ASP A 1 807 ? -2.240 7.903 8.539 1.00 47.38 807 ASP A C 1
ATOM 6193 O O . ASP A 1 807 ? -1.607 6.840 8.482 1.00 47.38 807 ASP A O 1
ATOM 6197 N N . PRO A 1 808 ? -3.533 7.966 8.154 1.00 47.81 808 PRO A N 1
ATOM 6198 C CA . PRO A 1 808 ? -4.261 6.837 7.570 1.00 47.81 808 PRO A CA 1
ATOM 6199 C C . PRO A 1 808 ? -3.557 6.131 6.397 1.00 47.81 808 PRO A C 1
ATOM 6201 O O . PRO A 1 808 ? -3.733 4.930 6.218 1.00 47.81 808 PRO A O 1
ATOM 6204 N N . GLU A 1 809 ? -2.727 6.821 5.612 1.00 43.09 809 GLU A N 1
ATOM 6205 C CA . GLU A 1 809 ? -1.944 6.205 4.528 1.00 43.09 809 GLU A CA 1
ATOM 6206 C C . GLU A 1 809 ? -0.881 5.217 5.054 1.00 43.09 809 GLU A C 1
ATOM 6208 O O . GLU A 1 809 ? -0.602 4.187 4.433 1.00 43.09 809 GLU A O 1
ATOM 6213 N N . VAL A 1 810 ? -0.333 5.477 6.245 1.00 41.84 810 VAL A N 1
ATOM 6214 C CA . VAL A 1 810 ? 0.658 4.615 6.914 1.00 41.84 810 VAL A CA 1
ATOM 6215 C C . VAL A 1 810 ? -0.017 3.453 7.657 1.00 41.84 810 VAL A C 1
ATOM 6217 O O . VAL A 1 810 ? 0.569 2.379 7.795 1.00 41.84 810 VAL A O 1
ATOM 6220 N N . SER A 1 811 ? -1.262 3.624 8.118 1.00 47.62 811 SER A N 1
ATOM 6221 C CA . SER A 1 811 ? -2.007 2.556 8.807 1.00 47.62 811 SER A CA 1
ATOM 6222 C C . SER A 1 811 ? -2.560 1.479 7.862 1.00 47.62 811 SER A C 1
ATOM 6224 O O . SER A 1 811 ? -2.805 0.357 8.306 1.00 47.62 811 SER A O 1
ATOM 6226 N N . VAL A 1 812 ? -2.715 1.795 6.570 1.00 42.47 812 VAL A N 1
ATOM 6227 C CA . VAL A 1 812 ? -3.139 0.855 5.515 1.00 42.47 812 VAL A CA 1
ATOM 6228 C C . VAL A 1 812 ? -1.968 0.023 4.976 1.00 42.47 812 VAL A C 1
ATOM 6230 O O . VAL A 1 812 ? -2.140 -1.155 4.683 1.00 42.47 812 VAL A O 1
ATOM 6233 N N . THR A 1 813 ? -0.768 0.600 4.886 1.00 41.97 813 THR A N 1
ATOM 6234 C CA . THR A 1 813 ? 0.410 -0.034 4.260 1.00 41.97 813 THR A CA 1
ATOM 6235 C C . THR A 1 813 ? 1.231 -0.934 5.195 1.00 41.97 813 THR A C 1
ATOM 6237 O O . THR A 1 813 ? 2.127 -1.645 4.735 1.00 41.97 813 THR A O 1
ATOM 6240 N N . CYS A 1 814 ? 0.964 -0.935 6.506 1.00 43.09 814 CYS A N 1
ATOM 6241 C CA . CYS A 1 814 ? 1.792 -1.649 7.481 1.00 43.09 814 CYS A CA 1
ATOM 6242 C C . CYS A 1 814 ? 1.178 -2.985 7.941 1.00 43.09 814 CYS A C 1
ATOM 6244 O O . CYS A 1 814 ? 0.211 -3.009 8.701 1.00 43.09 814 CYS A O 1
ATOM 6246 N N . MET A 1 815 ? 1.798 -4.104 7.540 1.00 46.78 815 MET A N 1
ATOM 6247 C CA . MET A 1 815 ? 1.320 -5.472 7.817 1.00 46.78 815 MET A CA 1
ATOM 6248 C C . MET A 1 815 ? 1.290 -5.869 9.307 1.00 46.78 815 MET A C 1
ATOM 6250 O O . MET A 1 815 ? 0.557 -6.785 9.669 1.00 46.78 815 MET A O 1
ATOM 6254 N N . ASP A 1 816 ? 2.061 -5.206 10.178 1.00 55.38 816 ASP A N 1
ATOM 6255 C CA . ASP A 1 816 ? 1.949 -5.375 11.633 1.00 55.38 816 ASP A CA 1
ATOM 6256 C C . ASP A 1 816 ? 2.143 -4.045 12.378 1.00 55.38 816 ASP A C 1
ATOM 6258 O O . ASP A 1 816 ? 3.257 -3.539 12.555 1.00 55.38 816 ASP A O 1
ATOM 6262 N N . LEU A 1 817 ? 1.032 -3.519 12.893 1.00 55.12 817 LEU A N 1
ATOM 6263 C CA . LEU A 1 817 ? 0.976 -2.296 13.696 1.00 55.12 817 LEU A CA 1
ATOM 6264 C C . LEU A 1 817 ? 1.697 -2.435 15.054 1.00 55.12 817 LEU A C 1
ATOM 6266 O O . LEU A 1 817 ? 2.026 -1.423 15.678 1.00 55.12 817 LEU A O 1
ATOM 6270 N N . SER A 1 818 ? 2.011 -3.657 15.511 1.00 58.94 818 SER A N 1
ATOM 6271 C CA . SER A 1 818 ? 2.849 -3.877 16.695 1.00 58.94 818 SER A CA 1
ATOM 6272 C C . SER A 1 818 ? 4.272 -3.352 16.486 1.00 58.94 818 SER A C 1
ATOM 6274 O O . SER A 1 818 ? 4.855 -2.796 17.419 1.00 58.94 818 SER A O 1
ATOM 6276 N N . HIS A 1 819 ? 4.823 -3.453 15.270 1.00 60.12 819 HIS A N 1
ATOM 6277 C CA . HIS A 1 819 ? 6.141 -2.906 14.943 1.00 60.12 819 HIS A CA 1
ATOM 6278 C C . HIS A 1 819 ? 6.130 -1.376 14.905 1.00 60.12 819 HIS A C 1
ATOM 6280 O O . HIS A 1 819 ? 7.042 -0.758 15.451 1.00 60.12 819 HIS A O 1
ATOM 6286 N N . VAL A 1 820 ? 5.063 -0.761 14.380 1.00 59.03 820 VAL A N 1
ATOM 6287 C CA . VAL A 1 820 ? 4.862 0.699 14.438 1.00 59.03 820 VAL A CA 1
ATOM 6288 C C . VAL A 1 820 ? 4.866 1.177 15.893 1.00 59.03 820 VAL A C 1
ATOM 6290 O O . VAL A 1 820 ? 5.651 2.057 16.250 1.00 59.03 820 VAL A O 1
ATOM 6293 N N . ARG A 1 821 ? 4.070 0.541 16.767 1.00 59.94 821 ARG A N 1
ATOM 6294 C CA . ARG A 1 821 ? 4.014 0.884 18.198 1.00 59.94 821 ARG A CA 1
ATOM 6295 C C . ARG A 1 821 ? 5.371 0.720 18.894 1.00 59.94 821 ARG A C 1
ATOM 6297 O O . ARG A 1 821 ? 5.793 1.638 19.592 1.00 59.94 821 ARG A O 1
ATOM 6304 N N . LYS A 1 822 ? 6.078 -0.398 18.674 1.00 63.78 822 LYS A N 1
ATOM 6305 C CA . LYS A 1 822 ? 7.428 -0.637 19.229 1.00 63.78 822 LYS A CA 1
ATOM 6306 C C . LYS A 1 822 ? 8.420 0.450 18.789 1.00 63.78 822 LYS A C 1
ATOM 6308 O O . LYS A 1 822 ? 9.170 0.951 19.623 1.00 63.78 822 LYS A O 1
ATOM 6313 N N . THR A 1 823 ? 8.391 0.866 17.521 1.00 63.06 823 THR A N 1
ATOM 6314 C CA . THR A 1 823 ? 9.247 1.948 17.000 1.00 63.06 823 THR A CA 1
ATOM 6315 C C . THR A 1 823 ? 8.922 3.304 17.632 1.00 63.06 823 THR A C 1
ATOM 6317 O O . THR A 1 823 ? 9.845 4.020 18.017 1.00 63.06 823 THR A O 1
ATOM 6320 N N . PHE A 1 824 ? 7.645 3.653 17.823 1.00 62.62 824 PHE A N 1
ATOM 6321 C CA . PHE A 1 824 ? 7.270 4.890 18.527 1.00 62.62 824 PHE A CA 1
ATOM 6322 C C . PHE A 1 824 ? 7.642 4.870 20.016 1.00 62.62 824 PHE A C 1
ATOM 6324 O O . PHE A 1 824 ? 8.140 5.870 20.528 1.00 62.62 824 PHE A O 1
ATOM 6331 N N . GLN A 1 825 ? 7.467 3.742 20.708 1.00 65.38 825 GLN A N 1
ATOM 6332 C CA . GLN A 1 825 ? 7.897 3.589 22.104 1.00 65.38 825 GLN A CA 1
ATOM 6333 C C . GLN A 1 825 ? 9.427 3.703 22.235 1.00 65.38 825 GLN A C 1
ATOM 6335 O O . GLN A 1 825 ? 9.926 4.374 23.140 1.00 65.38 825 GLN A O 1
ATOM 6340 N N . LEU A 1 826 ? 10.184 3.135 21.288 1.00 70.56 826 LEU A N 1
ATOM 6341 C CA . LEU A 1 826 ? 11.637 3.299 21.207 1.00 70.56 826 LEU A CA 1
ATOM 6342 C C . LEU A 1 826 ? 12.035 4.762 20.942 1.00 70.56 826 LEU A C 1
ATOM 6344 O O . LEU A 1 826 ? 12.941 5.278 21.595 1.00 70.56 826 LEU A O 1
ATOM 6348 N N . ALA A 1 827 ? 11.329 5.458 20.046 1.00 67.25 827 ALA A N 1
ATOM 6349 C CA . ALA A 1 827 ? 11.538 6.882 19.793 1.00 67.25 827 ALA A CA 1
ATOM 6350 C C . ALA A 1 827 ? 11.255 7.738 21.042 1.00 67.25 827 ALA A C 1
ATOM 6352 O O . ALA A 1 827 ? 12.062 8.605 21.377 1.00 67.25 827 ALA A O 1
ATOM 6353 N N . LEU A 1 828 ? 10.177 7.457 21.785 1.00 65.88 828 LEU A N 1
ATOM 6354 C CA . LEU A 1 828 ? 9.860 8.134 23.047 1.00 65.88 828 LEU A CA 1
ATOM 6355 C C . LEU A 1 828 ? 10.986 7.953 24.080 1.00 65.88 828 LEU A C 1
ATOM 6357 O O . LEU A 1 828 ? 11.419 8.930 24.694 1.00 65.88 828 LEU A O 1
ATOM 6361 N N . LEU A 1 829 ? 11.527 6.739 24.224 1.00 68.50 829 LEU A N 1
ATOM 6362 C CA . LEU A 1 829 ? 12.691 6.474 25.081 1.00 68.50 829 LEU A CA 1
ATOM 6363 C C . LEU A 1 829 ? 13.932 7.270 24.633 1.00 68.50 829 LEU A C 1
ATOM 6365 O O . LEU A 1 829 ? 14.603 7.882 25.464 1.00 68.50 829 LEU A O 1
ATOM 6369 N N . CYS A 1 830 ? 14.192 7.368 23.325 1.00 70.38 830 CYS A N 1
ATOM 6370 C CA . CYS A 1 830 ? 15.257 8.215 22.776 1.00 70.38 830 CYS A CA 1
ATOM 6371 C C . CYS A 1 830 ? 15.071 9.720 23.063 1.00 70.38 830 CYS A C 1
ATOM 6373 O O . CYS A 1 830 ? 16.054 10.462 23.030 1.00 70.38 830 CYS A O 1
ATOM 6375 N N . THR A 1 831 ? 13.856 10.190 23.372 1.00 66.19 831 THR A N 1
ATOM 6376 C CA . THR A 1 831 ? 13.609 11.606 23.706 1.00 66.19 831 THR A CA 1
ATOM 6377 C C . THR A 1 831 ? 13.804 11.975 25.179 1.00 66.19 831 THR A C 1
ATOM 6379 O O . THR A 1 831 ? 13.872 13.168 25.462 1.00 66.19 831 TH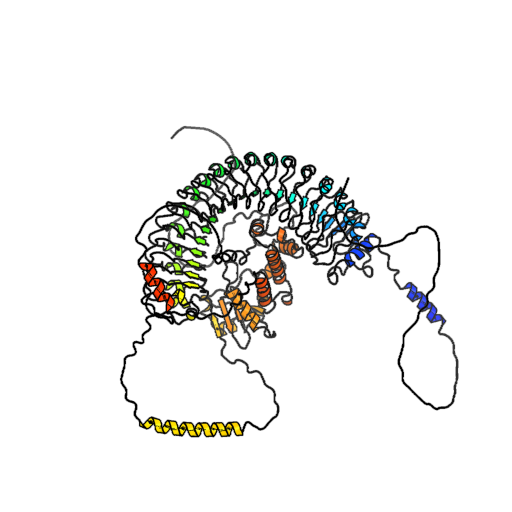R A O 1
ATOM 6382 N N . LYS A 1 832 ? 13.930 11.024 26.124 1.00 70.56 832 LYS A N 1
ATOM 6383 C CA . LYS A 1 832 ? 13.903 11.322 27.576 1.00 70.56 832 LYS A CA 1
ATOM 6384 C C . LYS A 1 832 ? 14.885 12.427 28.004 1.00 70.56 832 LYS A C 1
ATOM 6386 O O . LYS A 1 832 ? 15.990 12.573 27.469 1.00 70.56 832 LYS A O 1
ATOM 6391 N N . ARG A 1 833 ? 14.473 13.250 28.979 1.00 70.94 833 ARG A N 1
ATOM 6392 C CA . ARG A 1 833 ? 15.192 14.485 29.339 1.00 70.94 833 ARG A CA 1
ATOM 6393 C C . ARG A 1 833 ? 16.589 14.191 29.889 1.00 70.94 833 ARG A C 1
ATOM 6395 O O . ARG A 1 833 ? 17.546 14.808 29.423 1.00 70.94 833 ARG A O 1
ATOM 6402 N N . GLN A 1 834 ? 16.734 13.235 30.808 1.00 72.56 834 GLN A N 1
ATOM 6403 C CA . GLN A 1 834 ? 18.057 12.840 31.300 1.00 72.56 834 GLN A CA 1
ATOM 6404 C C . GLN A 1 834 ? 18.771 11.960 30.255 1.00 72.56 834 GLN A C 1
ATOM 6406 O O . GLN A 1 834 ? 18.182 10.986 29.790 1.00 72.56 834 GLN A O 1
ATOM 6411 N N . PRO A 1 835 ? 20.040 12.233 29.886 1.00 70.88 835 PRO A N 1
ATOM 6412 C CA . PRO A 1 835 ? 20.770 11.395 28.929 1.00 70.88 835 PRO A CA 1
ATOM 6413 C C . PRO A 1 835 ? 20.882 9.926 29.359 1.00 70.88 835 PRO A C 1
ATOM 6415 O O . PRO A 1 835 ? 20.845 9.047 28.507 1.00 70.88 835 PRO A O 1
ATOM 6418 N N . SER A 1 836 ? 20.961 9.668 30.668 1.00 70.38 836 SER A N 1
ATOM 6419 C CA . SER A 1 836 ? 21.034 8.335 31.286 1.00 70.38 836 SER A CA 1
ATOM 6420 C C . SER A 1 836 ? 19.719 7.543 31.286 1.00 70.38 836 SER A C 1
ATOM 6422 O O . SER A 1 836 ? 19.726 6.383 31.678 1.00 70.38 836 SER A O 1
ATOM 6424 N N . GLU A 1 837 ? 18.598 8.153 30.889 1.00 72.00 837 GLU A N 1
ATOM 6425 C CA . GLU A 1 837 ? 17.295 7.483 30.720 1.00 72.00 837 GLU A CA 1
ATOM 6426 C C . GLU A 1 837 ? 17.035 7.067 29.261 1.00 72.00 837 GLU A C 1
ATOM 6428 O O . GLU A 1 837 ? 16.019 6.437 28.969 1.00 72.00 837 GLU A O 1
ATOM 6433 N N . ARG A 1 838 ? 17.925 7.441 28.333 1.00 78.62 838 ARG A N 1
ATOM 6434 C CA . ARG A 1 838 ? 17.822 7.094 26.911 1.00 78.62 838 ARG A CA 1
ATOM 6435 C C . ARG A 1 838 ? 18.541 5.763 26.648 1.00 78.62 838 ARG A C 1
ATOM 6437 O O . ARG A 1 838 ? 19.581 5.526 27.261 1.00 78.62 838 ARG A O 1
ATOM 6444 N N . PRO A 1 839 ? 18.055 4.929 25.714 1.00 77.31 839 PRO A N 1
ATOM 6445 C CA . PRO A 1 839 ? 18.740 3.702 25.319 1.00 77.31 839 PRO A CA 1
ATOM 6446 C C . PRO A 1 839 ? 20.037 4.013 24.560 1.00 77.31 839 PRO A C 1
ATOM 6448 O O . PRO A 1 839 ? 20.177 5.073 23.937 1.00 77.31 839 PRO A O 1
ATOM 6451 N N . THR A 1 840 ? 20.989 3.081 24.577 1.00 80.12 840 THR A N 1
ATOM 6452 C CA . THR A 1 840 ? 22.203 3.186 23.754 1.00 80.12 840 THR A CA 1
ATOM 6453 C C . THR A 1 840 ? 21.929 2.843 22.286 1.00 80.12 840 THR A C 1
ATOM 6455 O O . THR A 1 840 ? 20.908 2.237 21.952 1.00 80.12 840 THR A O 1
ATOM 6458 N N . MET A 1 841 ? 22.851 3.185 21.375 1.00 75.06 841 MET A N 1
ATOM 6459 C CA . MET A 1 841 ? 22.704 2.807 19.960 1.00 75.06 841 MET A CA 1
ATOM 6460 C C . MET A 1 841 ? 22.718 1.288 19.770 1.00 75.06 841 MET A C 1
ATOM 6462 O O . MET A 1 841 ? 22.020 0.778 18.897 1.00 75.06 841 MET A O 1
ATOM 6466 N N . HIS A 1 842 ? 23.453 0.554 20.609 1.00 77.94 842 HIS A N 1
ATOM 6467 C CA . HIS A 1 842 ? 23.440 -0.905 20.596 1.00 77.94 842 HIS A CA 1
ATOM 6468 C C . HIS A 1 842 ? 22.106 -1.504 21.087 1.00 77.94 842 HIS A C 1
ATOM 6470 O O . HIS A 1 842 ? 21.666 -2.537 20.578 1.00 77.94 842 HIS A O 1
ATOM 6476 N N . GLU A 1 843 ? 21.433 -0.861 22.043 1.00 76.12 843 GLU A N 1
ATOM 6477 C CA . GLU A 1 843 ? 20.096 -1.261 22.502 1.00 76.12 843 GLU A CA 1
ATOM 6478 C C . GLU A 1 843 ? 19.022 -0.941 21.456 1.00 76.12 843 GLU A C 1
ATOM 6480 O O . GLU A 1 843 ? 18.236 -1.822 21.107 1.00 76.12 843 GLU A O 1
ATOM 6485 N N . VAL A 1 844 ? 19.052 0.268 20.883 1.00 76.44 844 VAL A N 1
ATOM 6486 C CA . VAL A 1 844 ? 18.204 0.677 19.749 1.00 76.44 844 VAL A CA 1
ATOM 6487 C C . VAL A 1 844 ? 18.355 -0.302 18.584 1.00 76.44 844 VAL A C 1
ATOM 6489 O O . VAL A 1 844 ? 17.355 -0.819 18.090 1.00 76.44 844 VAL A O 1
ATOM 6492 N N . ALA A 1 845 ? 19.588 -0.631 18.187 1.00 72.94 845 ALA A N 1
ATOM 6493 C CA . ALA A 1 845 ? 19.849 -1.594 17.121 1.00 72.94 845 ALA A CA 1
ATOM 6494 C C . ALA A 1 845 ? 19.311 -2.997 17.454 1.00 72.94 845 ALA A C 1
ATOM 6496 O O . ALA A 1 845 ? 18.698 -3.626 16.594 1.00 72.94 845 ALA A O 1
ATOM 6497 N N . ARG A 1 846 ? 19.460 -3.484 18.697 1.00 75.31 846 ARG A N 1
ATOM 6498 C CA . ARG A 1 846 ? 18.880 -4.778 19.109 1.00 75.31 846 ARG A CA 1
ATOM 6499 C C . ARG A 1 846 ? 17.352 -4.794 19.069 1.00 75.31 846 ARG A C 1
ATOM 6501 O O . ARG A 1 846 ? 16.795 -5.818 18.682 1.00 75.31 846 ARG A O 1
ATOM 6508 N N . VAL A 1 847 ? 16.683 -3.699 19.438 1.00 69.31 847 VAL A N 1
ATOM 6509 C CA . VAL A 1 847 ? 15.218 -3.595 19.321 1.00 69.31 847 VAL A CA 1
ATOM 6510 C C . VAL A 1 847 ? 14.801 -3.549 17.853 1.00 69.31 847 VAL A C 1
ATOM 6512 O O . VAL A 1 847 ? 13.931 -4.313 17.461 1.00 69.31 847 VAL A O 1
ATOM 6515 N N . LEU A 1 848 ? 15.452 -2.740 17.011 1.00 66.00 848 LEU A N 1
ATOM 6516 C CA . LEU A 1 848 ? 15.141 -2.677 15.576 1.00 66.00 848 LEU A CA 1
ATOM 6517 C C . LEU A 1 848 ? 15.371 -4.024 14.866 1.00 66.00 848 LEU A C 1
ATOM 6519 O O . LEU A 1 848 ? 14.563 -4.425 14.033 1.00 66.00 848 LEU A O 1
ATOM 6523 N N . VAL A 1 849 ? 16.423 -4.764 15.234 1.00 67.69 849 VAL A N 1
ATOM 6524 C CA . VAL A 1 849 ? 16.688 -6.117 14.714 1.00 67.69 849 VAL A CA 1
ATOM 6525 C C . VAL A 1 849 ? 15.648 -7.139 15.191 1.00 67.69 849 VAL A C 1
ATOM 6527 O O . VAL A 1 849 ? 15.369 -8.079 14.453 1.00 67.69 849 VAL A O 1
ATOM 6530 N N . SER A 1 850 ? 15.015 -6.965 16.359 1.00 60.66 850 SER A N 1
ATOM 6531 C CA . SER A 1 850 ? 13.921 -7.850 16.800 1.00 60.66 850 SER A CA 1
ATOM 6532 C C . SER A 1 850 ? 12.558 -7.537 16.164 1.00 60.66 850 SER A C 1
ATOM 6534 O O . SER A 1 850 ? 11.619 -8.309 16.355 1.00 60.66 850 SER A O 1
ATOM 6536 N N . LEU A 1 851 ? 12.454 -6.466 15.363 1.00 57.50 851 LEU A N 1
ATOM 6537 C CA . LEU A 1 851 ? 11.320 -6.214 14.457 1.00 57.50 851 LEU A CA 1
ATOM 6538 C C . LEU A 1 851 ? 11.485 -6.929 13.097 1.00 57.50 851 LEU A C 1
ATOM 6540 O O . LEU A 1 851 ? 10.580 -6.886 12.267 1.00 57.50 851 LEU A O 1
ATOM 6544 N N . LEU A 1 852 ? 12.636 -7.566 12.838 1.00 53.03 852 LEU A N 1
ATOM 6545 C CA . LEU A 1 852 ? 12.882 -8.331 11.613 1.00 53.03 852 LEU A CA 1
ATOM 6546 C C . LEU A 1 852 ? 12.409 -9.788 11.783 1.00 53.03 852 LEU A C 1
ATOM 6548 O O . LEU A 1 852 ? 12.709 -10.403 12.810 1.00 53.03 852 LEU A O 1
ATOM 6552 N N . PRO A 1 853 ? 11.739 -10.395 10.781 1.00 44.12 853 PRO A N 1
ATOM 6553 C CA . PRO A 1 853 ? 11.366 -11.805 10.845 1.00 44.12 853 PRO A CA 1
ATOM 6554 C C . PRO A 1 853 ? 12.593 -12.714 10.990 1.00 44.12 853 PRO A C 1
ATOM 6556 O O . PRO A 1 853 ? 13.610 -12.524 10.315 1.00 44.12 853 PRO A O 1
ATOM 6559 N N . ALA A 1 854 ? 12.491 -13.719 11.864 1.00 36.22 854 ALA A N 1
ATOM 6560 C CA . ALA A 1 854 ? 13.594 -14.628 12.161 1.00 36.22 854 ALA A CA 1
ATOM 6561 C C . ALA A 1 854 ? 14.010 -15.449 10.918 1.00 36.22 854 ALA A C 1
ATOM 6563 O O . ALA A 1 854 ? 13.145 -15.993 10.225 1.00 36.22 854 ALA A O 1
ATOM 6564 N N . PRO A 1 855 ? 15.319 -15.599 10.635 1.00 35.62 855 PRO A N 1
ATOM 6565 C CA . PRO A 1 855 ? 15.782 -16.346 9.471 1.00 35.62 855 PRO A CA 1
ATOM 6566 C C . PRO A 1 855 ? 15.450 -17.839 9.600 1.00 35.62 855 PRO A C 1
ATOM 6568 O O . PRO A 1 855 ? 15.795 -18.484 10.592 1.00 35.62 855 PRO A O 1
ATOM 6571 N N . LEU A 1 856 ? 14.815 -18.396 8.564 1.00 32.97 856 LEU A N 1
ATOM 6572 C CA . LEU A 1 856 ? 14.426 -19.807 8.495 1.00 32.97 856 LEU A CA 1
ATOM 6573 C C . LEU A 1 856 ? 15.619 -20.744 8.750 1.00 32.97 856 LEU A C 1
ATOM 6575 O O . LEU A 1 856 ? 16.651 -20.675 8.075 1.00 32.97 856 LEU A O 1
ATOM 6579 N N . ALA A 1 857 ? 15.452 -21.662 9.704 1.00 32.50 857 ALA A N 1
ATOM 6580 C CA . ALA A 1 857 ? 16.457 -22.667 10.024 1.00 32.50 857 ALA A CA 1
ATOM 6581 C C . ALA A 1 857 ? 16.707 -23.596 8.821 1.00 32.50 857 ALA A C 1
ATOM 6583 O O . ALA A 1 857 ? 15.775 -24.155 8.240 1.00 32.50 857 ALA A O 1
ATOM 6584 N N . LYS A 1 858 ? 17.980 -23.787 8.453 1.00 30.95 858 LYS A N 1
ATOM 6585 C CA . LYS A 1 858 ? 18.368 -24.699 7.367 1.00 30.95 858 LYS A CA 1
ATOM 6586 C C . LYS A 1 858 ? 18.034 -26.152 7.745 1.00 30.95 858 LYS A C 1
ATOM 6588 O O . LYS A 1 858 ? 18.505 -26.601 8.791 1.00 30.95 858 LYS A O 1
ATOM 6593 N N . PRO A 1 859 ? 17.326 -26.921 6.897 1.00 30.03 859 PRO A N 1
ATOM 6594 C CA . PRO A 1 859 ? 17.185 -28.360 7.092 1.00 30.03 859 PRO A CA 1
ATOM 6595 C C . PRO A 1 859 ? 18.550 -29.058 7.029 1.00 30.03 859 PRO A C 1
ATOM 6597 O O . PRO A 1 859 ? 19.341 -28.807 6.116 1.00 30.03 859 PRO A O 1
ATOM 6600 N N . CYS A 1 860 ? 18.825 -29.961 7.971 1.00 23.83 860 CYS A N 1
ATOM 6601 C CA . CYS A 1 860 ? 20.021 -30.800 7.927 1.00 23.83 860 CYS A CA 1
ATOM 6602 C C . CYS A 1 860 ? 19.894 -31.845 6.808 1.00 23.83 860 CYS A C 1
ATOM 6604 O O . CYS A 1 860 ? 19.045 -32.733 6.875 1.00 23.83 860 CYS A O 1
ATOM 6606 N N . GLY A 1 861 ? 20.750 -31.756 5.787 1.00 31.22 861 GLY A N 1
ATOM 6607 C CA . GLY A 1 861 ? 20.811 -32.746 4.712 1.00 31.22 861 GLY A CA 1
ATOM 6608 C C . GLY A 1 861 ? 21.390 -34.086 5.181 1.00 31.22 861 GLY A C 1
ATOM 6609 O O . GLY A 1 861 ? 22.379 -34.123 5.913 1.00 31.22 861 GLY A O 1
ATOM 6610 N N . ALA A 1 862 ? 20.791 -35.190 4.731 1.00 32.41 862 ALA A N 1
ATOM 6611 C CA . ALA A 1 862 ? 21.337 -36.534 4.914 1.00 32.41 862 ALA A CA 1
ATOM 6612 C C . ALA A 1 862 ? 22.630 -36.736 4.083 1.00 32.41 862 ALA A C 1
ATOM 6614 O O . ALA A 1 862 ? 22.791 -36.092 3.042 1.00 32.41 862 ALA A O 1
ATOM 6615 N N . PRO A 1 863 ? 23.557 -37.622 4.501 1.00 31.95 863 PRO A N 1
ATOM 6616 C CA . PRO A 1 863 ? 24.827 -37.818 3.803 1.00 31.95 863 PRO A CA 1
ATOM 6617 C C . PRO A 1 863 ? 24.642 -38.448 2.406 1.00 31.95 863 PRO A C 1
ATOM 6619 O O . PRO A 1 863 ? 23.772 -39.307 2.226 1.00 31.95 863 PRO A O 1
ATOM 6622 N N . PRO A 1 864 ? 25.464 -38.063 1.410 1.00 32.09 864 PRO A N 1
ATOM 6623 C CA . PRO A 1 864 ? 25.302 -38.507 0.029 1.00 32.09 864 PRO A CA 1
ATOM 6624 C C . PRO A 1 864 ? 25.717 -39.971 -0.178 1.00 32.09 864 PRO A C 1
ATOM 6626 O O . PRO A 1 864 ? 26.720 -40.437 0.363 1.00 32.09 864 PRO A O 1
ATOM 6629 N N . LYS A 1 865 ? 24.981 -40.679 -1.043 1.00 31.69 865 LYS A N 1
ATOM 6630 C CA . LYS A 1 865 ? 25.421 -41.952 -1.635 1.00 31.69 865 LYS A CA 1
ATOM 6631 C C . LYS A 1 865 ? 26.249 -41.673 -2.892 1.00 31.69 865 LYS A C 1
ATOM 6633 O O . LYS A 1 865 ? 25.929 -40.765 -3.654 1.00 31.69 865 LYS A O 1
ATOM 6638 N N . SER A 1 866 ? 27.288 -42.470 -3.125 1.00 29.58 866 SER A N 1
ATOM 6639 C CA . SER A 1 866 ? 28.115 -42.399 -4.335 1.00 29.58 866 SER A CA 1
ATOM 6640 C C . SER A 1 866 ? 27.349 -42.873 -5.573 1.00 29.58 866 SER A C 1
ATOM 6642 O O . SER A 1 866 ? 26.741 -43.944 -5.540 1.00 29.58 866 SER A O 1
ATOM 6644 N N . VAL A 1 867 ? 27.443 -42.121 -6.670 1.00 34.12 867 VAL A N 1
ATOM 6645 C CA . VAL A 1 867 ? 26.902 -42.485 -7.990 1.00 34.12 867 VAL A CA 1
ATOM 6646 C C . VAL A 1 867 ? 28.056 -42.894 -8.905 1.00 34.12 867 VAL A C 1
ATOM 6648 O O . VAL A 1 867 ? 29.063 -42.191 -8.974 1.00 34.12 867 VAL A O 1
ATOM 6651 N N . ASP A 1 868 ? 27.909 -44.023 -9.598 1.00 35.06 868 ASP A N 1
ATOM 6652 C CA . ASP A 1 868 ? 28.882 -44.497 -10.585 1.00 35.06 868 ASP A CA 1
ATOM 6653 C C . ASP A 1 868 ? 28.714 -43.739 -11.914 1.00 35.06 868 ASP A C 1
ATOM 6655 O O . ASP A 1 868 ? 27.628 -43.693 -12.496 1.00 35.06 868 ASP A O 1
ATOM 6659 N N . TYR A 1 869 ? 29.803 -43.138 -12.396 1.00 34.12 869 TYR A N 1
ATOM 6660 C CA . TYR A 1 869 ? 29.833 -42.359 -13.633 1.00 34.12 869 TYR A CA 1
ATOM 6661 C C . TYR A 1 869 ? 29.823 -43.218 -14.909 1.00 34.12 869 TYR A C 1
ATOM 6663 O O . TYR A 1 869 ? 29.540 -42.688 -15.984 1.00 34.12 869 TYR A O 1
ATOM 6671 N N . ALA A 1 870 ? 30.119 -44.520 -14.824 1.00 35.06 870 ALA A N 1
ATOM 6672 C CA . ALA A 1 870 ? 30.218 -45.389 -15.997 1.00 35.06 870 ALA A CA 1
ATOM 6673 C C . ALA A 1 870 ? 28.867 -45.594 -16.708 1.00 35.06 870 ALA A C 1
ATOM 6675 O O . ALA A 1 870 ? 28.810 -45.601 -17.938 1.00 35.06 870 ALA A O 1
ATOM 6676 N N . GLN A 1 871 ? 27.773 -45.715 -15.947 1.00 38.34 871 GLN A N 1
ATOM 6677 C CA . GLN A 1 871 ? 26.455 -46.053 -16.496 1.00 38.34 871 GLN A CA 1
ATOM 6678 C C . GLN A 1 871 ? 25.834 -44.888 -17.295 1.00 38.34 871 GLN A C 1
ATOM 6680 O O . GLN A 1 871 ? 25.341 -45.077 -18.406 1.00 38.34 871 GLN A O 1
ATOM 6685 N N . PHE A 1 872 ? 25.942 -43.660 -16.773 1.00 38.62 872 PHE A N 1
ATOM 6686 C CA . PHE A 1 872 ? 25.305 -42.450 -17.322 1.00 38.62 872 PHE A CA 1
ATOM 6687 C C . PHE A 1 872 ? 25.747 -42.095 -18.757 1.00 38.62 872 PHE A C 1
ATOM 6689 O O . PHE A 1 872 ? 25.014 -41.446 -19.506 1.00 38.62 872 PHE A O 1
ATOM 6696 N N . VAL A 1 873 ? 26.949 -42.521 -19.161 1.00 38.47 873 VAL A N 1
ATOM 6697 C CA . VAL A 1 873 ? 27.511 -42.253 -20.497 1.00 38.47 873 VAL A CA 1
ATOM 6698 C C . VAL A 1 873 ? 26.930 -43.188 -21.570 1.00 38.47 873 VAL A C 1
ATOM 6700 O O . VAL A 1 873 ? 26.929 -42.835 -22.751 1.00 38.47 873 VAL A O 1
ATOM 6703 N N . VAL A 1 874 ? 26.400 -44.354 -21.181 1.00 41.62 874 VAL A N 1
ATOM 6704 C CA . VAL A 1 874 ? 25.785 -45.320 -22.105 1.00 41.62 874 VAL A CA 1
ATOM 6705 C C . VAL A 1 874 ? 24.379 -44.861 -22.496 1.00 41.62 874 VAL A C 1
ATOM 6707 O O . VAL A 1 874 ? 24.100 -44.683 -23.683 1.00 41.62 874 VAL A O 1
ATOM 6710 N N . ASP A 1 875 ? 23.526 -44.571 -21.512 1.00 40.56 875 ASP A N 1
ATOM 6711 C CA . ASP A 1 875 ? 22.108 -44.256 -21.741 1.00 40.56 875 ASP A CA 1
ATOM 6712 C C . ASP A 1 875 ? 21.915 -43.001 -22.614 1.00 40.56 875 ASP A C 1
ATOM 6714 O O . ASP A 1 875 ? 21.051 -42.963 -23.496 1.00 40.56 875 ASP A O 1
ATOM 6718 N N . LYS A 1 876 ? 22.792 -41.993 -22.466 1.00 39.38 876 LYS A N 1
ATOM 6719 C CA . LYS A 1 876 ? 22.767 -40.784 -23.309 1.00 39.38 876 LYS A CA 1
ATOM 6720 C C . LYS A 1 876 ? 23.090 -41.028 -24.788 1.00 39.38 876 LYS A C 1
ATOM 6722 O O . LYS A 1 876 ? 22.705 -40.196 -25.606 1.00 39.38 876 LYS A O 1
ATOM 6727 N N . ARG A 1 877 ? 23.752 -42.133 -25.160 1.00 33.78 877 ARG A N 1
ATOM 6728 C CA . ARG A 1 877 ? 23.969 -42.487 -26.578 1.00 33.78 877 ARG A CA 1
ATOM 6729 C C . ARG A 1 877 ? 22.762 -43.183 -27.199 1.00 33.78 877 ARG A C 1
ATOM 6731 O O . ARG A 1 877 ? 22.483 -42.944 -28.370 1.00 33.78 877 ARG A O 1
ATOM 6738 N N . GLN A 1 878 ? 22.015 -43.969 -26.424 1.00 35.12 878 GLN A N 1
ATOM 6739 C CA . GLN A 1 878 ? 20.776 -44.595 -26.896 1.00 35.12 878 GLN A CA 1
ATOM 6740 C C . GLN A 1 878 ? 19.690 -43.540 -27.188 1.00 35.12 878 GLN A C 1
ATOM 6742 O O . GLN A 1 878 ? 18.979 -43.630 -28.187 1.00 35.12 878 GLN A O 1
ATOM 6747 N N . ALA A 1 879 ? 19.604 -42.501 -26.350 1.00 36.19 879 ALA A N 1
ATOM 6748 C CA . ALA A 1 879 ? 18.577 -41.461 -26.438 1.00 36.19 879 ALA A CA 1
ATOM 6749 C C . ALA A 1 879 ? 18.676 -40.532 -27.671 1.00 36.19 879 ALA A C 1
ATOM 6751 O O . ALA A 1 879 ? 17.696 -39.868 -27.998 1.00 36.19 879 ALA A O 1
ATOM 6752 N N . GLN A 1 880 ? 19.819 -40.465 -28.369 1.00 34.66 880 GLN A N 1
ATOM 6753 C CA . GLN A 1 880 ? 20.005 -39.547 -29.509 1.00 34.66 880 GLN A CA 1
ATOM 6754 C C . GLN A 1 880 ? 19.592 -40.113 -30.882 1.00 34.66 880 GLN A C 1
ATOM 6756 O O . GLN A 1 880 ? 19.626 -39.367 -31.857 1.00 34.66 880 GLN A O 1
ATOM 6761 N N . MET A 1 881 ? 19.193 -41.388 -30.992 1.00 33.34 881 MET A N 1
ATOM 6762 C CA . MET A 1 881 ? 18.832 -41.996 -32.290 1.00 33.34 881 MET A CA 1
ATOM 6763 C C . MET A 1 881 ? 17.327 -42.059 -32.602 1.00 33.34 881 MET A C 1
ATOM 6765 O O . MET A 1 881 ? 16.976 -42.247 -33.763 1.00 33.34 881 MET A O 1
ATOM 6769 N N . ASN A 1 882 ? 16.435 -41.872 -31.621 1.00 33.16 882 ASN A N 1
ATOM 6770 C CA . ASN A 1 882 ? 15.001 -42.168 -31.794 1.00 33.16 882 ASN A CA 1
ATOM 6771 C C . ASN A 1 882 ? 14.081 -40.945 -31.993 1.00 33.16 882 ASN A C 1
ATOM 6773 O O . ASN A 1 882 ? 12.871 -41.118 -32.114 1.00 33.16 882 ASN A O 1
ATOM 6777 N N . THR A 1 883 ? 14.609 -39.719 -32.084 1.00 31.59 883 THR A N 1
ATOM 6778 C CA . THR A 1 883 ? 13.791 -38.487 -32.185 1.00 31.59 883 THR A CA 1
ATOM 6779 C C . THR A 1 883 ? 13.645 -37.966 -33.625 1.00 31.59 883 THR A C 1
ATOM 6781 O O . THR A 1 883 ? 13.766 -36.771 -33.886 1.00 31.59 883 THR A O 1
ATOM 6784 N N . GLN A 1 884 ? 13.377 -38.864 -34.579 1.00 33.34 884 GLN A N 1
ATOM 6785 C CA . GLN A 1 884 ? 12.932 -38.516 -35.939 1.00 33.34 884 GLN A CA 1
ATOM 6786 C C . GLN A 1 884 ? 11.786 -39.422 -36.425 1.00 33.34 884 GLN A C 1
ATOM 6788 O O . GLN A 1 884 ? 11.886 -40.055 -37.475 1.00 33.34 884 GLN A O 1
ATOM 6793 N N . GLN A 1 885 ? 10.663 -39.462 -35.695 1.00 26.95 885 GLN A N 1
ATOM 6794 C CA . GLN A 1 885 ? 9.377 -39.852 -36.289 1.00 26.95 885 GLN A CA 1
ATOM 6795 C C . GLN A 1 885 ? 8.151 -39.353 -35.502 1.00 26.95 885 GLN A C 1
ATOM 6797 O O . GLN A 1 885 ? 8.088 -39.489 -34.289 1.00 26.95 885 GLN A O 1
ATOM 6802 N N . LEU A 1 886 ? 7.183 -38.838 -36.271 1.00 25.91 886 LEU A N 1
ATOM 6803 C CA . LEU A 1 886 ? 5.763 -38.579 -35.979 1.00 25.91 886 LEU A CA 1
ATOM 6804 C C . LEU A 1 886 ? 5.331 -37.629 -34.838 1.00 25.91 886 LEU A C 1
ATOM 6806 O O . LEU A 1 886 ? 5.569 -37.837 -33.655 1.00 25.91 886 LEU A O 1
ATOM 6810 N N . GLN A 1 887 ? 4.506 -36.657 -35.239 1.00 29.31 887 GLN A N 1
ATOM 6811 C CA . GLN A 1 887 ? 3.453 -36.046 -34.423 1.00 29.31 887 GLN A CA 1
ATOM 6812 C C . GLN A 1 887 ? 2.188 -36.926 -34.515 1.00 29.31 887 GLN A C 1
ATOM 6814 O O . GLN A 1 887 ? 1.882 -37.347 -35.630 1.00 29.31 887 GLN A O 1
ATOM 6819 N N . ALA A 1 888 ? 1.431 -37.134 -33.422 1.00 24.14 888 ALA A N 1
ATOM 6820 C CA . ALA A 1 888 ? -0.053 -37.178 -33.402 1.00 24.14 888 ALA A CA 1
ATOM 6821 C C . ALA A 1 888 ? -0.657 -37.593 -32.032 1.00 24.14 888 ALA A C 1
ATOM 6823 O O . ALA A 1 888 ? -0.265 -38.598 -31.457 1.00 24.14 888 ALA A O 1
ATOM 6824 N N . GLN A 1 889 ? -1.688 -36.845 -31.611 1.00 23.17 889 GLN A N 1
ATOM 6825 C CA . GLN A 1 889 ? -2.899 -37.264 -30.868 1.00 23.17 889 GLN A CA 1
ATOM 6826 C C . GLN A 1 889 ? -2.831 -38.001 -29.497 1.00 23.17 889 GLN A C 1
ATOM 6828 O O . GLN A 1 889 ? -2.739 -39.220 -29.419 1.00 23.17 889 GLN A O 1
ATOM 6833 N N . THR A 1 890 ? -3.130 -37.207 -28.453 1.00 24.45 890 THR A N 1
ATOM 6834 C CA . THR A 1 890 ? -4.134 -37.424 -27.368 1.00 24.45 890 THR A CA 1
ATOM 6835 C C . THR A 1 890 ? -4.004 -38.545 -26.311 1.00 24.45 890 THR A C 1
ATOM 6837 O O . THR A 1 890 ? -4.182 -39.725 -26.590 1.00 24.45 890 THR A O 1
ATOM 6840 N N . ASP A 1 891 ? -3.903 -38.073 -25.060 1.00 23.06 891 ASP A N 1
ATOM 6841 C CA . ASP A 1 891 ? -4.695 -38.424 -23.861 1.00 23.06 891 ASP A CA 1
ATOM 6842 C C . ASP A 1 891 ? -4.636 -39.839 -23.233 1.00 23.06 891 ASP A C 1
ATOM 6844 O O . ASP A 1 891 ? -5.361 -40.748 -23.640 1.00 23.06 891 ASP A O 1
ATOM 6848 N N . ASN A 1 892 ? -3.984 -39.964 -22.059 1.00 22.59 892 ASN A N 1
ATOM 6849 C CA . ASN A 1 892 ? -4.693 -39.824 -20.762 1.00 22.59 892 ASN A CA 1
ATOM 6850 C C . ASN A 1 892 ? -3.825 -39.993 -19.482 1.00 22.59 892 ASN A C 1
ATOM 6852 O O . ASN A 1 892 ? -2.917 -40.813 -19.428 1.00 22.59 892 ASN A O 1
ATOM 6856 N N . ASN A 1 893 ? -4.270 -39.302 -18.421 1.00 23.59 893 ASN A N 1
ATOM 6857 C CA . ASN A 1 893 ? -4.169 -39.592 -16.975 1.00 23.59 893 ASN A CA 1
ATOM 6858 C C . ASN A 1 893 ? -2.844 -39.584 -16.158 1.00 23.59 893 ASN A C 1
ATOM 6860 O O . ASN A 1 893 ? -2.000 -40.469 -16.245 1.00 23.59 893 ASN A O 1
ATOM 6864 N N . SER A 1 894 ? -2.914 -38.732 -15.117 1.00 22.78 894 SER A N 1
ATOM 6865 C CA . SER A 1 894 ? -2.576 -38.957 -13.688 1.00 22.78 894 SER A CA 1
ATOM 6866 C C . SER A 1 894 ? -1.155 -38.704 -13.140 1.00 22.78 894 SER A C 1
ATOM 6868 O O . SER A 1 894 ? -0.192 -39.303 -13.595 1.00 22.78 894 SER A O 1
ATOM 6870 N N . SER A 1 895 ? -1.118 -37.848 -12.096 1.00 25.67 895 SER A N 1
ATOM 6871 C CA . SER A 1 895 ? -0.271 -37.833 -10.870 1.00 25.67 895 SER A CA 1
ATOM 6872 C C . SER A 1 895 ? 1.214 -38.259 -10.952 1.00 25.67 895 SER A C 1
ATOM 6874 O O . SER A 1 895 ? 1.526 -39.352 -11.402 1.00 25.67 895 SER A O 1
ATOM 6876 N N . ASP A 1 896 ? 2.180 -37.522 -10.388 1.00 22.66 896 ASP A N 1
ATOM 6877 C CA . ASP A 1 896 ? 2.091 -36.829 -9.088 1.00 22.66 896 ASP A CA 1
ATOM 6878 C C . ASP A 1 896 ? 3.071 -35.635 -8.908 1.00 22.66 896 ASP A C 1
ATOM 6880 O O . ASP A 1 896 ? 3.802 -35.258 -9.822 1.00 22.66 896 ASP A O 1
ATOM 6884 N N . ALA A 1 897 ? 3.033 -35.005 -7.728 1.00 23.17 897 ALA A N 1
ATOM 6885 C CA . ALA A 1 897 ? 3.547 -33.657 -7.435 1.00 23.17 897 ALA A CA 1
ATOM 6886 C C . ALA A 1 897 ? 5.085 -33.436 -7.290 1.00 23.17 897 ALA A C 1
ATOM 6888 O O . ALA A 1 897 ? 5.881 -34.361 -7.175 1.00 23.17 897 ALA A O 1
ATOM 6889 N N . GLN A 1 898 ? 5.434 -32.142 -7.129 1.00 23.44 898 GLN A N 1
ATOM 6890 C CA . GLN A 1 898 ? 6.702 -31.530 -6.659 1.00 23.44 898 GLN A CA 1
ATOM 6891 C C . GLN A 1 898 ? 7.882 -31.401 -7.652 1.00 23.44 898 GLN A C 1
ATOM 6893 O O . GLN A 1 898 ? 8.583 -32.365 -7.937 1.00 23.44 898 GLN A O 1
ATOM 6898 N N . CYS A 1 899 ? 8.251 -30.155 -8.005 1.00 21.34 899 CYS A N 1
ATOM 6899 C CA . CYS A 1 899 ? 9.283 -29.405 -7.251 1.00 21.34 899 CYS A CA 1
ATOM 6900 C C . CYS A 1 899 ? 9.543 -27.978 -7.813 1.00 21.34 899 CYS A C 1
ATOM 6902 O O . CYS A 1 899 ? 10.499 -27.765 -8.556 1.00 21.34 899 CYS A O 1
ATOM 6904 N N . ILE A 1 900 ? 8.741 -26.976 -7.423 1.00 24.39 900 ILE A N 1
ATOM 6905 C CA . ILE A 1 900 ? 9.096 -25.544 -7.552 1.00 24.39 900 ILE A CA 1
ATOM 6906 C C . ILE A 1 900 ? 8.668 -24.828 -6.268 1.00 24.39 900 ILE A C 1
ATOM 6908 O O . ILE A 1 900 ? 7.477 -24.710 -5.993 1.00 24.39 900 ILE A O 1
ATOM 6912 N N . LEU A 1 901 ? 9.632 -24.371 -5.462 1.00 26.12 901 LEU A N 1
ATOM 6913 C CA . LEU A 1 901 ? 9.360 -23.579 -4.255 1.00 26.12 901 LEU A CA 1
ATOM 6914 C C . LEU A 1 901 ? 10.605 -22.778 -3.830 1.00 26.12 901 LEU A C 1
ATOM 6916 O O . LEU A 1 901 ? 11.273 -23.112 -2.849 1.00 26.12 901 LEU A O 1
ATOM 6920 N N . LYS A 1 902 ? 10.980 -21.752 -4.614 1.00 25.70 902 LYS A N 1
ATOM 6921 C CA . LYS A 1 902 ? 12.123 -20.888 -4.258 1.00 25.70 902 LYS A CA 1
ATOM 6922 C C . LYS A 1 902 ? 12.165 -19.469 -4.845 1.00 25.70 902 LYS A C 1
ATOM 6924 O O . LYS A 1 902 ? 13.243 -18.891 -4.902 1.00 25.70 902 LYS A O 1
ATOM 6929 N N . GLU A 1 903 ? 11.018 -18.895 -5.209 1.00 26.62 903 GLU A N 1
ATOM 6930 C CA . GLU A 1 903 ? 10.953 -17.522 -5.751 1.00 26.62 903 GLU A CA 1
ATOM 6931 C C . GLU A 1 903 ? 9.724 -16.736 -5.247 1.00 26.62 903 GLU A C 1
ATOM 6933 O O . GLU A 1 903 ? 9.050 -16.012 -5.967 1.00 26.62 903 GLU A O 1
ATOM 6938 N N . LYS A 1 904 ? 9.432 -16.895 -3.951 1.00 26.58 904 LYS A N 1
ATOM 6939 C CA . LYS A 1 904 ? 8.699 -15.915 -3.132 1.00 26.58 904 LYS A CA 1
ATOM 6940 C C . LYS A 1 904 ? 9.535 -15.634 -1.874 1.00 26.58 904 LYS A C 1
ATOM 6942 O O . LYS A 1 904 ? 10.385 -16.452 -1.521 1.00 26.58 904 LYS A O 1
ATOM 6947 N N . TYR A 1 905 ? 9.282 -14.502 -1.212 1.00 26.25 905 TYR A N 1
ATOM 6948 C CA . TYR A 1 905 ? 10.061 -13.939 -0.088 1.00 26.25 905 TYR A CA 1
ATOM 6949 C C . TYR A 1 905 ? 11.399 -13.257 -0.450 1.00 26.25 905 TYR A C 1
ATOM 6951 O O . TYR A 1 905 ? 12.438 -13.555 0.143 1.00 26.25 905 TYR A O 1
ATOM 6959 N N . ARG A 1 906 ? 11.362 -12.252 -1.338 1.00 24.11 906 ARG A N 1
ATOM 6960 C CA . ARG A 1 906 ? 12.334 -11.137 -1.293 1.00 24.11 906 ARG A CA 1
ATOM 6961 C C . ARG A 1 906 ? 11.685 -9.754 -1.244 1.00 24.11 906 ARG A C 1
ATOM 6963 O O . ARG A 1 906 ? 12.125 -8.924 -0.458 1.00 24.11 906 ARG A O 1
ATOM 6970 N N . ASP A 1 907 ? 10.597 -9.541 -1.967 1.00 26.09 907 ASP A N 1
ATOM 6971 C CA . ASP A 1 907 ? 10.072 -8.187 -2.227 1.00 26.09 907 ASP A CA 1
ATOM 6972 C C . ASP A 1 907 ? 9.278 -7.597 -1.046 1.00 26.09 907 ASP A C 1
ATOM 6974 O O . ASP A 1 907 ? 9.137 -6.386 -0.913 1.00 26.09 907 ASP A O 1
ATOM 6978 N N . ALA A 1 908 ? 8.868 -8.441 -0.094 1.00 25.30 908 ALA A N 1
ATOM 6979 C CA . ALA A 1 908 ? 8.216 -8.026 1.151 1.00 25.30 908 ALA A CA 1
ATOM 6980 C C . ALA A 1 908 ? 9.155 -7.342 2.178 1.00 25.30 908 ALA A C 1
ATOM 6982 O O . ALA A 1 908 ? 8.698 -6.930 3.241 1.00 25.30 908 ALA A O 1
ATOM 6983 N N . TYR A 1 909 ? 10.468 -7.251 1.919 1.00 27.06 909 TYR A N 1
ATOM 6984 C CA . TYR A 1 909 ? 11.460 -6.871 2.941 1.00 27.06 909 TYR A CA 1
ATOM 6985 C C . TYR A 1 909 ? 11.847 -5.382 3.001 1.00 27.06 909 TYR A C 1
ATOM 6987 O O . TYR A 1 909 ? 12.612 -5.010 3.895 1.00 27.06 909 TYR A O 1
ATOM 6995 N N . LEU A 1 910 ? 11.347 -4.520 2.103 1.00 28.72 910 LEU A N 1
ATOM 6996 C CA . LEU A 1 910 ? 11.754 -3.104 2.068 1.00 28.72 910 LEU A CA 1
ATOM 6997 C C . LEU A 1 910 ? 10.816 -2.160 2.846 1.00 28.72 910 LEU A C 1
ATOM 6999 O O . LEU A 1 910 ? 11.306 -1.276 3.552 1.00 28.72 910 LEU A O 1
ATOM 7003 N N . CYS A 1 911 ? 9.494 -2.382 2.813 1.00 25.75 911 CYS A N 1
ATOM 7004 C CA . CYS A 1 911 ? 8.503 -1.517 3.479 1.00 25.75 911 CYS A CA 1
ATOM 7005 C C . CYS A 1 911 ? 8.735 -1.360 4.994 1.00 25.75 911 CYS A C 1
ATOM 7007 O O . CYS A 1 911 ? 8.493 -0.293 5.552 1.00 25.75 911 CYS A O 1
ATOM 7009 N N . CYS A 1 912 ? 9.264 -2.384 5.672 1.00 26.45 912 CYS A N 1
ATOM 7010 C CA . CYS A 1 912 ? 9.549 -2.320 7.109 1.00 26.45 912 CYS A CA 1
ATOM 7011 C C . CYS A 1 912 ? 10.820 -1.529 7.482 1.00 26.45 912 CYS A C 1
ATOM 7013 O O . CYS A 1 912 ? 11.072 -1.358 8.674 1.00 26.45 912 CYS A O 1
ATOM 7015 N N . LYS A 1 913 ? 11.640 -1.061 6.523 1.00 25.70 913 LYS A N 1
ATOM 7016 C CA . LYS A 1 913 ? 12.963 -0.473 6.825 1.00 25.70 913 LYS A CA 1
ATOM 7017 C C . LYS A 1 913 ? 13.029 1.063 6.798 1.00 25.70 913 LYS A C 1
ATOM 7019 O O . LYS A 1 913 ? 13.998 1.619 7.308 1.00 25.70 913 LYS A O 1
ATOM 7024 N N . LEU A 1 914 ? 12.024 1.758 6.253 1.00 30.25 914 LEU A N 1
ATOM 7025 C CA . LEU A 1 914 ? 11.974 3.231 6.185 1.00 30.25 914 LEU A CA 1
ATOM 7026 C C . LEU A 1 914 ? 10.587 3.785 6.561 1.00 30.25 914 LEU A C 1
ATOM 7028 O O . LEU A 1 914 ? 9.902 4.414 5.759 1.00 30.25 914 LEU A O 1
ATOM 7032 N N . GLY A 1 915 ? 10.185 3.579 7.818 1.00 29.25 915 GLY A N 1
ATOM 7033 C CA . GLY A 1 915 ? 8.957 4.145 8.386 1.00 29.25 915 GLY A CA 1
ATOM 7034 C C . GLY A 1 915 ? 9.025 5.663 8.592 1.00 29.25 915 GLY A C 1
ATOM 7035 O O . GLY A 1 915 ? 9.169 6.131 9.719 1.00 29.25 915 GLY A O 1
ATOM 7036 N N . ALA A 1 916 ? 8.905 6.442 7.515 1.00 29.03 916 ALA A N 1
ATOM 7037 C CA . ALA A 1 916 ? 8.720 7.890 7.576 1.00 29.03 916 ALA A CA 1
ATOM 7038 C C . ALA A 1 916 ? 7.264 8.215 7.963 1.00 29.03 916 ALA A C 1
ATOM 7040 O O . ALA A 1 916 ? 6.413 8.455 7.109 1.00 29.03 916 ALA A O 1
ATOM 7041 N N . THR A 1 917 ? 6.960 8.187 9.262 1.00 35.62 917 THR A N 1
ATOM 7042 C CA . THR A 1 917 ? 5.598 8.396 9.771 1.00 35.62 917 THR A CA 1
ATOM 7043 C C . THR A 1 917 ? 5.129 9.833 9.555 1.00 35.62 917 THR A C 1
ATOM 7045 O O . THR A 1 917 ? 5.463 10.738 10.324 1.00 35.62 917 THR A O 1
ATOM 7048 N N . LYS A 1 918 ? 4.323 10.020 8.510 1.00 31.89 918 LYS A N 1
ATOM 7049 C CA . LYS A 1 918 ? 3.459 11.183 8.300 1.00 31.89 918 LYS A CA 1
ATOM 7050 C C . LYS A 1 918 ? 2.468 11.282 9.475 1.00 31.89 918 LYS A C 1
ATOM 7052 O O . LYS A 1 918 ? 2.046 10.261 10.026 1.00 31.89 918 LYS A O 1
ATOM 7057 N N . LEU A 1 919 ? 2.174 12.505 9.912 1.00 34.66 919 LEU A N 1
ATOM 7058 C CA . LEU A 1 919 ? 1.511 12.802 11.187 1.00 34.66 919 LEU A CA 1
ATOM 7059 C C . LEU A 1 919 ? 0.386 13.814 10.974 1.00 34.66 919 LEU A C 1
ATOM 7061 O O . LEU A 1 919 ? 0.575 14.794 10.253 1.00 34.66 919 LEU A O 1
ATOM 7065 N N . LYS A 1 920 ? -0.759 13.617 11.637 1.00 29.16 920 LYS A N 1
ATOM 7066 C CA . LYS A 1 920 ? -1.871 14.576 11.578 1.00 29.16 920 LYS A CA 1
ATOM 7067 C C . LYS A 1 920 ? -1.486 15.931 12.180 1.00 29.16 920 LYS A C 1
ATOM 7069 O O . LYS A 1 920 ? -1.232 16.039 13.378 1.00 29.16 920 LYS A O 1
ATOM 7074 N N . THR A 1 921 ? -1.551 16.978 11.360 1.00 29.92 921 THR A N 1
ATOM 7075 C CA . THR A 1 921 ? -1.611 18.378 11.803 1.00 29.92 921 THR A CA 1
ATOM 7076 C C . THR A 1 921 ? -2.698 19.107 11.020 1.00 29.92 921 THR A C 1
ATOM 7078 O O . THR A 1 921 ? -2.486 19.466 9.862 1.00 29.92 921 THR A O 1
ATOM 7081 N N . ASP A 1 922 ? -3.855 19.338 11.642 1.00 28.45 922 ASP A N 1
ATOM 7082 C CA . ASP A 1 922 ? -4.940 20.106 11.026 1.00 28.45 922 ASP A CA 1
ATOM 7083 C C . ASP A 1 922 ? -4.560 21.595 10.957 1.00 28.45 922 ASP A C 1
ATOM 7085 O O . ASP A 1 922 ? -4.659 22.343 11.931 1.00 28.45 922 ASP A O 1
ATOM 7089 N N . GLY A 1 923 ? -4.075 22.021 9.791 1.00 28.08 923 GLY A N 1
ATOM 7090 C CA . GLY A 1 923 ? -3.673 23.399 9.519 1.00 28.08 923 GLY A CA 1
ATOM 7091 C C . GLY A 1 923 ? -3.069 23.544 8.125 1.00 28.08 923 GLY A C 1
ATOM 7092 O O . GLY A 1 923 ? -2.052 22.927 7.815 1.00 28.08 923 GLY A O 1
ATOM 7093 N N . CYS A 1 924 ? -3.693 24.358 7.271 1.00 25.45 924 CYS A N 1
ATOM 7094 C CA . CYS A 1 924 ? -3.301 24.502 5.868 1.00 25.45 924 CYS A CA 1
ATOM 7095 C C . CYS A 1 924 ? -1.912 25.142 5.709 1.00 25.45 924 CYS A C 1
ATOM 7097 O O . CYS A 1 924 ? -1.770 26.364 5.793 1.00 25.45 924 CYS A O 1
ATOM 7099 N N . TRP A 1 925 ? -0.904 24.332 5.380 1.00 22.53 925 TRP A N 1
ATOM 7100 C CA . TRP A 1 925 ? 0.392 24.813 4.900 1.00 22.53 925 TRP A CA 1
ATOM 7101 C C . TRP A 1 925 ? 0.284 25.288 3.445 1.00 22.53 925 TRP A C 1
ATOM 7103 O O . TRP A 1 925 ? 0.608 24.567 2.506 1.00 22.53 925 TRP A O 1
ATOM 7113 N N . HIS A 1 926 ? -0.178 26.525 3.257 1.00 23.31 926 HIS A N 1
ATOM 7114 C CA . HIS A 1 926 ? 0.038 27.243 2.001 1.00 23.31 926 HIS A CA 1
ATOM 7115 C C . HIS A 1 926 ? 1.514 27.641 1.861 1.00 23.31 926 HIS A C 1
ATOM 7117 O O . HIS A 1 926 ? 2.133 28.108 2.818 1.00 23.31 926 HIS A O 1
ATOM 7123 N N . GLU A 1 927 ? 2.060 27.510 0.653 1.00 27.28 927 GLU A N 1
ATOM 7124 C CA . GLU A 1 927 ? 3.432 27.911 0.337 1.00 27.28 927 GLU A CA 1
ATOM 7125 C C . GLU A 1 927 ? 3.672 29.413 0.579 1.00 27.28 927 GLU A C 1
ATOM 7127 O O . GLU A 1 927 ? 2.972 30.273 0.039 1.00 27.28 927 GLU A O 1
ATOM 7132 N N . GLY A 1 928 ? 4.708 29.736 1.359 1.00 22.73 928 GLY A N 1
ATOM 7133 C CA . GLY A 1 928 ? 5.177 31.103 1.606 1.00 22.73 928 GLY A CA 1
ATOM 7134 C C . GLY A 1 928 ? 6.568 31.323 1.012 1.00 22.73 928 GLY A C 1
ATOM 7135 O O . GLY A 1 928 ? 7.549 30.790 1.522 1.00 22.73 928 GLY A O 1
ATOM 7136 N N . ASN A 1 929 ? 6.663 32.102 -0.067 1.00 25.38 929 ASN A N 1
ATOM 7137 C CA . ASN A 1 929 ? 7.888 32.244 -0.863 1.00 25.38 929 ASN A CA 1
ATOM 7138 C C . ASN A 1 929 ? 8.786 33.434 -0.431 1.00 25.38 929 ASN A C 1
ATOM 7140 O O . ASN A 1 929 ? 8.301 34.557 -0.286 1.00 25.38 929 ASN A O 1
ATOM 7144 N N . GLY A 1 930 ? 10.109 33.207 -0.350 1.00 22.94 930 GLY A N 1
ATOM 7145 C CA . GLY A 1 930 ? 11.165 34.221 -0.123 1.00 22.94 930 GLY A CA 1
ATOM 7146 C C . GLY A 1 930 ? 11.487 34.522 1.356 1.00 22.94 930 GLY A C 1
ATOM 7147 O O . GLY A 1 930 ? 10.633 34.369 2.218 1.00 22.94 930 GLY A O 1
ATOM 7148 N N . PHE A 1 931 ? 12.692 34.955 1.760 1.00 22.39 931 PHE A N 1
ATOM 7149 C CA . PHE A 1 931 ? 13.961 35.339 1.091 1.00 22.39 931 PHE A CA 1
ATOM 7150 C C . PHE A 1 931 ? 15.136 34.801 1.971 1.00 22.39 931 PHE A C 1
ATOM 7152 O O . PHE A 1 931 ? 14.927 34.552 3.151 1.00 22.39 931 PHE A O 1
ATOM 7159 N N . GLY A 1 932 ? 16.376 34.523 1.529 1.00 22.84 932 GLY A N 1
ATOM 7160 C CA . GLY A 1 932 ? 17.319 35.363 0.765 1.00 22.84 932 GLY A CA 1
ATOM 7161 C C . GLY A 1 932 ? 17.973 36.430 1.676 1.00 22.84 932 GLY A C 1
ATOM 7162 O O . GLY A 1 932 ? 17.250 37.233 2.244 1.00 22.84 932 GLY A O 1
ATOM 7163 N N . ARG A 1 933 ? 19.298 36.579 1.856 1.00 25.16 933 ARG A N 1
ATOM 7164 C CA . ARG A 1 933 ? 20.523 36.057 1.199 1.00 25.16 933 ARG A CA 1
ATOM 7165 C C . ARG A 1 933 ? 21.741 36.208 2.146 1.00 25.16 933 ARG A C 1
ATOM 7167 O O . ARG A 1 933 ? 21.650 37.001 3.077 1.00 25.16 933 ARG A O 1
ATOM 7174 N N . LEU A 1 934 ? 22.888 35.600 1.792 1.00 22.39 934 LEU A N 1
ATOM 7175 C CA . LEU A 1 934 ? 24.286 36.133 1.752 1.00 22.39 934 LEU A CA 1
ATOM 7176 C C . LEU A 1 934 ? 25.265 34.937 1.850 1.00 22.39 934 LEU A C 1
ATOM 7178 O O . LEU A 1 934 ? 25.037 34.048 2.656 1.00 22.39 934 LEU A O 1
ATOM 7182 N N . PHE A 1 935 ? 26.345 34.803 1.070 1.00 22.64 935 PHE A N 1
ATOM 7183 C CA . PHE A 1 935 ? 27.193 35.807 0.403 1.00 22.64 935 PHE A CA 1
ATOM 7184 C C . PHE A 1 935 ? 27.245 35.712 -1.143 1.00 22.64 935 PHE A C 1
ATOM 7186 O O . PHE A 1 935 ? 26.574 34.888 -1.754 1.00 22.64 935 PHE A O 1
ATOM 7193 N N . GLN A 1 936 ? 28.013 36.611 -1.776 1.00 21.84 936 GLN A N 1
ATOM 7194 C CA . GLN A 1 936 ? 28.105 36.824 -3.232 1.00 21.84 936 GLN A CA 1
ATOM 7195 C C . GLN A 1 936 ? 29.472 36.432 -3.821 1.00 21.84 936 GLN A C 1
ATOM 7197 O O . GLN A 1 936 ? 30.472 36.526 -3.110 1.00 21.84 936 GLN A O 1
ATOM 7202 N N . ASN A 1 937 ? 29.480 36.140 -5.137 1.00 22.00 937 ASN A N 1
ATOM 7203 C CA . ASN A 1 937 ? 30.499 36.418 -6.185 1.00 22.00 937 ASN A CA 1
ATOM 7204 C C . ASN A 1 937 ? 30.628 35.212 -7.148 1.00 22.00 937 ASN A C 1
ATOM 7206 O O . ASN A 1 937 ? 30.808 34.099 -6.673 1.00 22.00 937 ASN A O 1
ATOM 7210 N N . LYS A 1 938 ? 30.554 35.337 -8.484 1.00 22.17 938 LYS A N 1
ATOM 7211 C CA . LYS A 1 938 ? 30.524 36.522 -9.372 1.00 22.17 938 LYS A CA 1
ATOM 7212 C C . LYS A 1 938 ? 29.593 36.330 -10.589 1.00 22.17 938 LYS A C 1
ATOM 7214 O O . LYS A 1 938 ? 29.372 35.210 -11.022 1.00 22.17 938 LYS A O 1
ATOM 7219 N N . GLU A 1 939 ? 29.084 37.468 -11.073 1.00 22.31 939 GLU A N 1
ATOM 7220 C CA . GLU A 1 939 ? 28.958 37.957 -12.471 1.00 22.31 939 GLU A CA 1
ATOM 7221 C C . GLU A 1 939 ? 29.259 36.951 -13.621 1.00 22.31 939 GLU A C 1
ATOM 7223 O O . GLU A 1 939 ? 30.245 36.226 -13.552 1.00 22.31 939 GLU A O 1
ATOM 7228 N N . GLU A 1 940 ? 28.492 36.882 -14.725 1.00 23.17 940 GLU A N 1
ATOM 7229 C CA . GLU A 1 940 ? 27.935 38.003 -15.519 1.00 23.17 940 GLU A CA 1
ATOM 7230 C C . GLU A 1 940 ? 26.567 37.766 -16.238 1.00 23.17 940 GLU A C 1
ATOM 7232 O O . GLU A 1 940 ? 26.279 36.680 -16.723 1.00 23.17 940 GLU A O 1
ATOM 7237 N N . ASN A 1 941 ? 25.812 38.871 -16.403 1.00 22.56 941 ASN A N 1
ATOM 7238 C CA . ASN A 1 941 ? 24.979 39.301 -17.559 1.00 22.56 941 ASN A CA 1
ATOM 7239 C C . ASN A 1 941 ? 23.796 38.466 -18.142 1.00 22.56 941 ASN A C 1
ATOM 7241 O O . ASN A 1 941 ? 23.998 37.478 -18.838 1.00 22.56 941 ASN A O 1
ATOM 7245 N N . GLY A 1 942 ? 22.570 39.042 -18.098 1.00 21.66 942 GLY A N 1
ATOM 7246 C CA . GLY A 1 942 ? 21.529 38.821 -19.136 1.00 21.66 942 GLY A CA 1
ATOM 7247 C C . GLY A 1 942 ? 20.041 39.035 -18.757 1.00 21.66 942 GLY A C 1
ATOM 7248 O O . GLY A 1 942 ? 19.427 38.119 -18.239 1.00 21.66 942 GLY A O 1
ATOM 7249 N N . CYS A 1 943 ? 19.459 40.210 -19.069 1.00 20.03 943 CYS A N 1
ATOM 7250 C CA . CYS A 1 943 ? 18.012 40.555 -19.225 1.00 20.03 943 CYS A CA 1
ATOM 7251 C C . CYS A 1 943 ? 16.933 39.799 -18.389 1.00 20.03 943 CYS A C 1
ATOM 7253 O O . CYS A 1 943 ? 16.635 38.641 -18.640 1.00 20.03 943 CYS A O 1
ATOM 7255 N N . TRP A 1 944 ? 16.308 40.417 -17.373 1.00 20.50 944 TRP A N 1
ATOM 7256 C CA . TRP A 1 944 ? 15.103 41.294 -17.461 1.00 20.50 944 TRP A CA 1
ATOM 7257 C C . TRP A 1 944 ? 13.831 40.570 -17.989 1.00 20.50 944 TRP A C 1
ATOM 7259 O O . TRP A 1 944 ? 13.855 40.109 -19.120 1.00 20.50 944 TRP A O 1
ATOM 7269 N N . ALA A 1 945 ? 12.699 40.371 -17.285 1.00 20.61 945 ALA A N 1
ATOM 7270 C CA . ALA A 1 945 ? 11.885 41.161 -16.320 1.00 20.61 945 ALA A CA 1
ATOM 7271 C C . ALA A 1 945 ? 10.583 41.699 -16.974 1.00 20.61 945 ALA A C 1
ATOM 7273 O O . ALA A 1 945 ? 10.642 42.158 -18.108 1.00 20.61 945 ALA A O 1
ATOM 7274 N N . THR A 1 946 ? 9.394 41.775 -16.347 1.00 21.02 946 THR A N 1
ATOM 7275 C CA . THR A 1 946 ? 8.842 41.303 -15.044 1.00 21.02 946 THR A CA 1
ATOM 7276 C C . THR A 1 946 ? 7.327 41.625 -15.021 1.00 21.02 946 THR A C 1
ATOM 7278 O O . THR A 1 946 ? 6.987 42.674 -15.555 1.00 21.02 946 THR A O 1
ATOM 7281 N N . ILE A 1 947 ? 6.445 40.832 -14.364 1.00 20.06 947 ILE A N 1
ATOM 7282 C CA . ILE A 1 947 ? 5.255 41.302 -13.578 1.00 20.06 947 ILE A CA 1
ATOM 7283 C C . ILE A 1 947 ? 4.464 40.145 -12.908 1.00 20.06 947 ILE A C 1
ATOM 7285 O O . ILE A 1 947 ? 4.117 39.155 -13.540 1.00 20.06 947 ILE A O 1
ATOM 7289 N N . LEU A 1 948 ? 4.112 40.341 -11.630 1.00 21.23 948 LEU A N 1
ATOM 7290 C CA . LEU A 1 948 ? 3.022 39.679 -10.884 1.00 21.23 948 LEU A CA 1
ATOM 7291 C C . LEU A 1 948 ? 1.861 40.679 -10.719 1.00 21.23 948 LEU A C 1
ATOM 7293 O O . LEU A 1 948 ? 2.163 41.861 -10.547 1.00 21.23 948 LEU A O 1
ATOM 7297 N N . LYS A 1 949 ? 0.593 40.226 -10.631 1.00 23.61 949 LYS A N 1
ATOM 7298 C CA . LYS A 1 949 ? -0.403 40.595 -9.576 1.00 23.61 949 LYS A CA 1
ATOM 7299 C C . LYS A 1 949 ? -1.804 39.944 -9.794 1.00 23.61 949 LYS A C 1
ATOM 7301 O O . LYS A 1 949 ? -1.985 39.305 -10.826 1.00 23.61 949 LYS A O 1
ATOM 7306 N N . PRO A 1 950 ? -2.736 39.974 -8.803 1.00 27.55 950 PRO A N 1
ATOM 7307 C CA . PRO A 1 950 ? -3.655 38.850 -8.564 1.00 27.55 950 PRO A CA 1
ATOM 7308 C C . PRO A 1 950 ? -5.165 39.167 -8.731 1.00 27.55 950 PRO A C 1
ATOM 7310 O O . PRO A 1 950 ? -5.565 40.153 -9.341 1.00 27.55 950 PRO A O 1
ATOM 7313 N N . ARG A 1 951 ? -5.993 38.276 -8.164 1.00 28.02 951 ARG A N 1
ATOM 7314 C CA . ARG A 1 951 ? -7.466 38.195 -8.192 1.00 28.02 951 ARG A CA 1
ATOM 7315 C C . ARG A 1 951 ? -8.236 39.338 -7.487 1.00 28.02 951 ARG A C 1
ATOM 7317 O O . ARG A 1 951 ?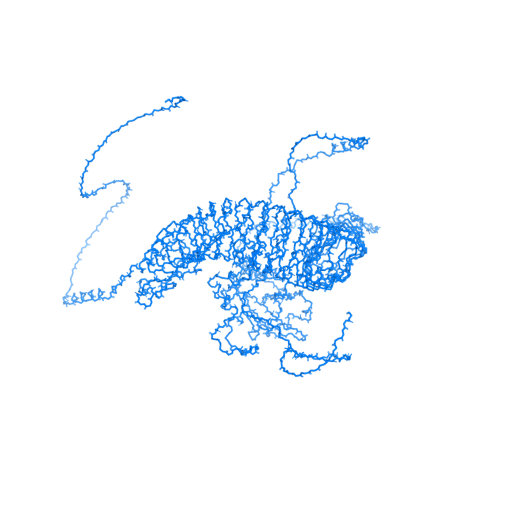 -7.751 39.930 -6.530 1.00 28.02 951 ARG A O 1
ATOM 7324 N N . ASN A 1 952 ? -9.520 39.418 -7.871 1.00 27.64 952 ASN A N 1
ATOM 7325 C CA . ASN A 1 952 ? -10.704 39.963 -7.171 1.00 27.64 952 ASN A CA 1
ATOM 7326 C C . ASN A 1 952 ? -10.959 41.488 -7.142 1.00 27.64 952 ASN A C 1
ATOM 7328 O O . ASN A 1 952 ? -10.123 42.265 -6.698 1.00 27.64 952 ASN A O 1
ATOM 7332 N N . GLY A 1 953 ? -12.225 41.865 -7.409 1.00 27.45 953 GLY A N 1
ATOM 7333 C CA . GLY A 1 953 ? -12.906 42.885 -6.587 1.00 27.45 953 GLY A CA 1
ATOM 7334 C C . GLY A 1 953 ? -13.641 44.046 -7.278 1.00 27.45 953 GLY A C 1
ATOM 7335 O O . GLY A 1 953 ? -13.219 45.178 -7.121 1.00 27.45 953 GLY A O 1
ATOM 7336 N N . ALA A 1 954 ? -14.755 43.767 -7.969 1.00 25.66 954 ALA A N 1
ATOM 7337 C CA . ALA A 1 954 ? -15.918 44.648 -8.225 1.00 25.66 954 ALA A CA 1
ATOM 7338 C C . ALA A 1 954 ? -15.769 46.198 -8.264 1.00 25.66 954 ALA A C 1
ATOM 7340 O O . ALA A 1 954 ? -15.578 46.823 -7.226 1.00 25.66 954 ALA A O 1
ATOM 7341 N N . LEU A 1 955 ? -16.132 46.819 -9.405 1.00 24.91 955 LEU A N 1
ATOM 7342 C CA . LEU A 1 955 ? -17.267 47.774 -9.505 1.00 24.91 955 LEU A CA 1
ATOM 7343 C C . LEU A 1 955 ? -17.464 48.362 -10.926 1.00 24.91 955 LEU A C 1
ATOM 7345 O O . LEU A 1 955 ? -16.606 49.077 -11.422 1.00 24.91 955 LEU A O 1
ATOM 7349 N N . GLY A 1 956 ? -18.665 48.176 -11.493 1.00 24.41 956 GLY A N 1
ATOM 7350 C CA . GLY A 1 956 ? -19.399 49.232 -12.216 1.00 24.41 956 GLY A CA 1
ATOM 7351 C C . GLY A 1 956 ? -19.103 49.580 -13.695 1.00 24.41 956 GLY A C 1
ATOM 7352 O O . GLY A 1 956 ? -18.002 49.950 -14.067 1.00 24.41 956 GLY A O 1
ATOM 7353 N N . ILE A 1 957 ? -20.207 49.689 -14.454 1.00 24.48 957 ILE A N 1
ATOM 7354 C CA . ILE A 1 957 ? -20.482 50.729 -15.477 1.00 24.48 957 ILE A CA 1
ATOM 7355 C C . ILE A 1 957 ? -19.893 50.549 -16.909 1.00 24.48 957 ILE A C 1
ATOM 7357 O O . ILE A 1 957 ? -18.843 51.067 -17.261 1.00 24.48 957 ILE A O 1
ATOM 7361 N N . ASN A 1 958 ? -20.762 49.985 -17.765 1.00 24.36 958 ASN A N 1
ATOM 7362 C CA . ASN A 1 958 ? -21.121 50.406 -19.138 1.00 24.36 958 ASN A CA 1
ATOM 7363 C C . ASN A 1 958 ? -20.293 50.100 -20.420 1.00 24.36 958 ASN A C 1
ATOM 7365 O O . ASN A 1 958 ? -19.153 50.504 -20.594 1.00 24.36 958 ASN A O 1
ATOM 7369 N N . HIS A 1 959 ? -21.082 49.634 -21.408 1.00 24.84 959 HIS A N 1
ATOM 7370 C CA . HIS A 1 959 ? -21.064 49.889 -22.865 1.00 24.84 959 HIS A CA 1
ATOM 7371 C C . HIS A 1 959 ? -20.052 49.206 -23.821 1.00 24.84 959 HIS A C 1
ATOM 7373 O O . HIS A 1 959 ? -18.917 49.637 -23.961 1.00 24.84 959 HIS A O 1
ATOM 7379 N N . HIS A 1 960 ? -20.632 48.336 -24.675 1.00 25.06 960 HIS A N 1
ATOM 7380 C CA . HIS A 1 960 ? -20.293 48.048 -26.090 1.00 25.06 960 HIS A CA 1
ATOM 7381 C C . HIS A 1 960 ? -18.949 47.349 -26.429 1.00 25.06 960 HIS A C 1
ATOM 7383 O O . HIS A 1 960 ? -17.948 47.552 -25.766 1.00 25.06 960 HIS A O 1
ATOM 7389 N N . ALA A 1 961 ? -18.830 46.557 -27.510 1.00 25.33 961 ALA A N 1
ATOM 7390 C CA . ALA A 1 961 ? -19.814 45.822 -28.333 1.00 25.33 961 ALA A CA 1
ATOM 7391 C C . ALA A 1 961 ? -19.096 44.817 -29.276 1.00 25.33 961 ALA A C 1
ATOM 7393 O O . ALA A 1 961 ? -17.947 45.035 -29.640 1.00 25.33 961 ALA A O 1
ATOM 7394 N N . GLY A 1 962 ? -19.814 43.790 -29.755 1.00 26.28 962 GLY A N 1
ATOM 7395 C CA . GLY A 1 962 ? -19.335 42.783 -30.728 1.00 26.28 962 GLY A CA 1
ATOM 7396 C C . GLY A 1 962 ? -19.016 41.433 -30.062 1.00 26.28 962 GLY A C 1
ATOM 7397 O O . GLY A 1 962 ? -18.543 41.428 -28.935 1.00 26.28 962 GLY A O 1
ATOM 7398 N N . LYS A 1 963 ? -19.406 40.251 -30.574 1.00 26.03 963 LYS A N 1
ATOM 7399 C CA . LYS A 1 963 ? -19.379 39.672 -31.947 1.00 26.03 963 LYS A CA 1
ATOM 7400 C C . LYS A 1 963 ? -17.965 39.348 -32.445 1.00 26.03 963 LYS A C 1
ATOM 7402 O O . LYS A 1 963 ? -17.125 40.232 -32.406 1.00 26.03 963 LYS A O 1
ATOM 7407 N N . TRP A 1 964 ? -17.691 38.176 -33.029 1.00 23.41 964 TRP A N 1
ATOM 7408 C CA . TRP A 1 964 ? -18.398 36.871 -33.097 1.00 23.41 964 TRP A CA 1
ATOM 7409 C C . TRP A 1 964 ? -17.389 35.838 -33.661 1.00 23.41 964 TRP A C 1
ATOM 7411 O O . TRP A 1 964 ? -16.435 36.253 -34.305 1.00 23.41 964 TRP A O 1
ATOM 7421 N N . ASN A 1 965 ? -17.651 34.544 -33.461 1.00 24.11 965 ASN A N 1
ATOM 7422 C CA . ASN A 1 965 ? -17.155 33.365 -34.201 1.00 24.11 965 ASN A CA 1
ATOM 7423 C C . ASN A 1 965 ? -15.741 33.380 -34.835 1.00 24.11 965 ASN A C 1
ATOM 7425 O O . ASN A 1 965 ? -15.529 34.012 -35.872 1.00 24.11 965 ASN A O 1
ATOM 7429 N N . ALA A 1 966 ? -14.896 32.451 -34.385 1.00 33.56 966 ALA A N 1
ATOM 7430 C CA . ALA A 1 966 ? -14.445 31.334 -35.226 1.00 33.56 966 ALA A CA 1
ATOM 7431 C C . ALA A 1 966 ? -14.244 30.098 -34.335 1.00 33.56 966 ALA A C 1
ATOM 7433 O O . ALA A 1 966 ? -13.685 30.291 -33.234 1.00 33.56 966 ALA A O 1
#

pLDDT: mean 72.54, std 27.29, range [20.03, 98.88]

Radius of gyration: 40.74 Å; Cα contacts (8 Å, |Δi|>4): 1804; chains: 1; bounding box: 118×107×138 Å

Solvent-accessible surface area (backbone atoms only — not comparable to full-atom values): 54689 Å² total; per-residue (Å²): 138,89,81,88,86,81,90,80,92,82,91,80,90,80,88,85,89,82,90,86,86,83,87,85,82,85,85,89,87,87,83,88,82,92,90,85,91,85,91,87,90,89,84,89,86,89,82,92,86,91,90,83,90,82,90,84,90,91,65,70,82,63,52,59,57,51,52,55,51,54,66,70,65,53,78,80,70,74,78,64,56,74,56,48,51,26,52,52,47,32,56,69,33,32,67,52,40,85,85,73,52,68,66,70,30,82,91,82,38,84,59,58,62,76,23,89,39,39,37,43,41,96,84,80,67,47,53,29,31,40,46,56,51,38,67,54,31,28,40,34,62,35,55,42,57,24,66,37,43,63,23,28,33,42,30,49,24,45,15,54,29,28,54,49,69,46,60,36,54,33,49,17,54,48,21,29,35,41,32,55,20,46,26,50,32,29,51,51,72,48,76,34,56,36,59,22,56,49,26,29,36,44,32,49,26,37,30,49,29,26,50,47,72,58,74,55,53,44,64,20,56,48,27,29,36,43,33,48,22,38,28,51,30,26,56,51,69,61,63,59,55,42,65,23,70,50,27,25,39,42,32,45,26,39,29,52,31,28,56,46,69,47,71,50,50,26,60,32,53,46,27,36,34,44,31,58,18,38,29,53,33,29,51,50,65,45,67,41,53,34,56,30,52,29,33,32,45,32,53,22,41,30,46,33,26,52,49,64,51,57,49,53,24,64,29,62,57,26,33,32,44,31,57,19,39,29,52,30,28,50,50,63,49,50,50,47,18,60,23,49,50,22,30,33,44,34,51,22,39,30,50,31,26,52,46,67,45,50,41,50,24,56,17,68,40,28,24,35,42,34,54,19,40,28,53,29,28,49,48,66,46,51,41,48,20,60,19,56,50,22,30,36,42,33,49,22,41,29,52,30,26,53,46,73,43,62,40,52,30,52,16,41,47,25,27,34,43,33,44,28,42,30,50,30,24,54,52,80,51,76,50,51,47,51,24,56,49,24,26,36,42,33,56,19,41,27,50,32,31,53,56,64,62,59,44,60,26,65,27,53,49,24,31,34,42,32,53,20,41,28,50,34,27,50,50,66,45,48,42,57,12,66,20,44,50,22,31,37,42,31,53,21,39,31,48,32,26,59,45,65,49,52,44,50,28,52,24,60,44,24,29,37,42,33,51,21,43,28,53,30,22,53,49,67,47,53,40,49,19,63,25,53,44,26,31,34,44,35,48,23,40,28,50,32,29,50,54,65,47,65,43,49,46,55,20,76,46,50,76,42,66,30,54,14,39,22,49,27,26,53,56,66,50,95,49,72,61,55,85,73,56,59,69,71,25,52,38,70,21,85,53,34,20,59,102,49,96,86,43,76,76,77,82,90,72,81,85,78,87,77,88,83,70,81,74,62,61,65,58,54,61,57,54,53,56,56,51,54,54,53,50,56,55,51,63,67,65,74,75,73,83,85,80,90,81,86,90,76,88,82,77,80,88,70,81,68,47,74,46,78,71,39,78,89,57,76,88,65,54,71,67,55,54,33,64,72,28,65,66,74,34,77,91,34,55,76,49,70,45,50,56,30,46,29,28,56,39,77,52,89,99,54,76,51,33,27,40,38,36,50,53,86,86,50,100,51,52,66,55,43,53,51,41,42,50,56,55,54,72,72,56,89,54,100,92,56,83,52,70,38,30,39,31,48,39,88,91,44,50,36,40,33,28,62,49,63,87,90,57,51,76,62,50,78,72,70,56,81,87,76,79,94,75,77,90,73,83,89,77,84,89,68,100,68,85,80,66,57,71,66,56,55,48,47,54,27,49,71,53,60,48,41,76,75,42,45,30,71,75,59,67,73,73,48,96,54,63,67,53,56,51,53,53,52,55,52,51,53,36,63,58,42,87,52,38,84,67,22,64,40,63,45,52,50,48,54,54,59,56,68,69,48,84,79,80,80,80,78,80,85,78,79,86,85,80,91,78,74,72,75,61,66,66,53,59,62,60,63,67,73,74,71,86,82,74,84,90,84,85,84,89,85,88,81,86,84,85,88,90,87,89,84,87,76,91,66,85,82,66,58,76,82,75,68,80,78,77,53,64,75,67,100,67,89,83,72,90,79,85,86,79,88,89,86,88,89,88,79,88,83,90,82,83,87,89,88,91,88,86,86,84,88,83,90,83,86,87,87,82,88,85,82,88,79,90,132

Organism: NCBI:txid479676

Nearest PDB structures (foldseek):
  5xjx-assembly1_A  TM=8.977E-01  e=1.830E-62  Arabidopsis thaliana
  5xkn-assembly1_B  TM=9.165E-01  e=1.927E-59  Arabidopsis thaliana
  5xkj-assembly2_B  TM=9.057E-01  e=1.016E-56  Arabidopsis thaliana
  7odv-assembly1_AAA  TM=7.804E-01  e=4.295E-35  Arabidopsis thaliana
  5iyx-assembly1_A  TM=7.680E-01  e=2.469E-32  Arabidopsis thaliana

InterPro domains:
  IPR000719 Protein kinase domain [PF00069] (683-766)
  IPR000719 Protein kinase domain [PS50011] (680-966)
  IPR001611 Leucine-rich repeat [PF00560] (150-172)
  IPR001611 Leucine-rich repeat [PF00560] (198-218)
  IPR001611 Leucine-rich repeat [PF00560] (222-244)
  IPR001611 Leucine-rich repeat [PF00560] (247-268)
  IPR001611 Leucine-rich repeat [PF00560] (272-292)
  IPR001611 Leucine-rich repeat [PF00560] (318-339)
  IPR001611 Leucine-rich repeat [PF00560] (344-363)
  IPR001611 Leucine-rich repeat [PF00560] (390-411)
  IPR001611 Leucine-rich repeat [PF00560] (437-458)
  IPR001611 Leucine-rich repeat [PF00560] (533-555)
  IPR001611 Leucine-rich repeat [PF00560] (557-574)
  IPR001611 Leucine-rich repeat [PF13855] (461-518)
  IPR003591 Leucine-rich repeat, typical subtype [SM00369] (148-172)
  IPR003591 Leucine-rich repeat, typical subtype [SM00369] (196-220)
  IPR003591 Leucine-rich repeat, typical subtype [SM00369] (244-268)
  IPR003591 Leucine-rich repeat, typical subtype [SM00369] (387-411)
  IPR003591 Leucine-rich repeat, typical subtype [SM00369] (435-458)
  IPR003591 Leucine-rich repeat, typical subtype [SM00369] (483-506)

Foldseek 3Di:
DYDDDDDDDDDDDDDDDDDDDDDDDDDDDDDDDDDDDDDDDDDDDDDDDYDDDDDDDDDPVPVVVVVVVVVVPDPPQDDAPLQLVLVVQQLVQWDACPVQFPVSDSVPDSQPCPGPQFHADPPPSQTATGAPFQSLREGAGGLSVLVSQNHAEYHHENNQYEEEDDLSVLNNLNHAYDHHDNYAYEEADHLSVLSNLNHQEDAHAAYAYEEADDPSVLSNLNHAEDHQHNYAYEEEDDLSNLSNQNHAYDANEQYAYEEEDDLSCLSNQNHQEDAPEQYAYEEEDHLSPLSHQYQEDHHYNYAYEEADHLSVLNNQNHQEDAPYHYAYEEADRLSVLSNQNHQYDHHENYAYEEADHLSVLSNQNHQYDAHEHYAYEEADHLSVLSNLNHAEDHHAHYAYEEEDDLSVLSNLNHAEDAHHQYAYEEEDDLSVLSNLNYAEDHPEQYAYEEADDLSVLNSLNHQYDAHYQYAHEEADHLSVLCNLNHAEDHHENYAYEEADHLSVLSNANYAEDAHYNYAYEEEDHLSVLSHQNHQEDHHEHYAYEEEDHLSVLSNLNHNYAAHEQYQYADEQRPHHCSVVYDPNSHYNHQHYDDPDDPGPDDDPDDDDDDDDDPPPPVVVVVVVVVVVVVVVVVVVVVPDDDDDDDDDDDDDDDPKDWDFDACLCVVDDPVNQCVQCVNVDPVQFQDFAQFWTWGWGDDPPGAIKIKIWGDPPDPCQVVLVVLCCVVQVNDDDPPDWDFGTWMDDSVTIITITHDDPVGDPLCVVPPDDDDPDDDDDDDPDDPDPDDDQVVVLLVCLSSLVNVVFFDPVLVVPDPDCVLVSLVSNLVNQCNDPDNNSHDGSSVVSVSLVVSDDDDDDDDDDDDDDDDDPPPVVVVVVVVPPPPPDDDDDDDDDDDDDDDDDDPPPDPVPPSSPDCPGDTDDPDDPDDDDDDDDDDDDDDDDDDDYDDDDDDDDDDDDDDDDDDDDD